Protein AF-A0A9D4TQ11-F1 (afdb_monomer_lite)

pLDDT: mean 73.05, std 25.14, range [22.42, 98.88]

Foldseek 3Di:
DDDDDDDDDDPPVVVVVVVVVVVVVVVVVVVVPDPPPPPPPPPDFFDFDDDDPDLLDDLCLFAQRRVPDDQDDDDADAELCPHQNFDLAQPDASQRSLQVRQVVQVVDPQGGEYEYEFGEHEHLAADEAAFADYEDEYPFAVGAEYEYADFVCRSDPPQWDAAPVRDIFGPLPQADASYEYDKDDFDPQDPVFFQWWFPAKFAFQDQKTFTPHLVSADAFFKKKKKKAQPPDDDDRDDDPPPPDDHDDDDDDDFDQPDQPFLLCVQAPRRQFGQFDPCLQVHRMAMDMFGFHDTDPGMTGTPGTHRHMGHPSMIITMTGGDTRYESYEYERHEYEYDAAADDPPRHDRHQHHYEYERYESYEYENYEYEQGQEYYEYAAYENHEYYNYEYYYPDQRYDPPHPDRFRHAEHYAYHLYASHEYENYEDATHHLAYYEYEANAASYEDRSYEYQAHAYALQANAREHYEYASYERHAALARNHSYHHDPRSIARHTYSHYYYHYAHNPRDDRDCPSRRHPGDPPDPPDDDDDDDDDDDDDDDDDDDDDDDDDDDDDDDDDDDDDDDDDDDDDDDDDDDDDDDDDDDDDDDDPDDDPPPPDPDDDDDDDDDDPDDPCVVVPPDDDDPDLDPLVADSLLVSLVVCCVVPVADQEDALPDADQFQCDAFNVPPTDPVSLVSRLSRQAVSLVSNCVSHLVSCLVVLHHEYEHEAALLLQDDDGRRHSSSVSRVNVLVVQLVVCVVRVVSLYATAYEHEDAEPDPVQCVRDDPVRVPDDNVQGHYVVVSVVVSCVQVVDDSNDHDHYHYHHDPPDPDRDRPPDDD

Structure (mmCIF, N/CA/C/O backbone):
data_AF-A0A9D4TQ11-F1
#
_entry.id   AF-A0A9D4TQ11-F1
#
loop_
_atom_site.group_PDB
_atom_site.id
_atom_site.type_symbol
_atom_site.label_atom_id
_atom_site.label_alt_id
_atom_site.label_comp_id
_atom_site.label_asym_id
_atom_site.label_entity_id
_atom_site.label_seq_id
_atom_site.pdbx_PDB_ins_code
_atom_site.Cartn_x
_atom_site.Cartn_y
_atom_site.Cartn_z
_atom_site.occupancy
_atom_site.B_iso_or_equiv
_atom_site.auth_seq_id
_atom_site.auth_comp_id
_atom_site.auth_asym_id
_atom_site.auth_atom_id
_atom_site.pdbx_PDB_model_num
ATOM 1 N N . MET A 1 1 ? -49.998 37.763 75.836 1.00 41.38 1 MET A N 1
ATOM 2 C CA . MET A 1 1 ? -49.183 37.061 74.814 1.00 41.38 1 MET A CA 1
ATOM 3 C C . MET A 1 1 ? -48.173 38.069 74.273 1.00 41.38 1 MET A C 1
ATOM 5 O O . MET A 1 1 ? -48.571 39.211 74.077 1.00 41.38 1 MET A O 1
ATOM 9 N N . LYS A 1 2 ? -46.884 37.729 74.139 1.00 30.83 2 LYS A N 1
ATOM 10 C CA . LYS A 1 2 ? -45.814 38.691 73.797 1.00 30.83 2 LYS A CA 1
ATOM 11 C C . LYS A 1 2 ? -44.815 38.084 72.804 1.00 30.83 2 LYS A C 1
ATOM 13 O O . LYS A 1 2 ? -44.447 36.930 72.954 1.00 30.83 2 LYS A O 1
ATOM 18 N N . HIS A 1 3 ? -44.380 38.913 71.852 1.00 31.89 3 HIS A N 1
ATOM 19 C CA . HIS A 1 3 ? -43.243 38.745 70.933 1.00 31.89 3 HIS A CA 1
ATOM 20 C C . HIS A 1 3 ? -43.110 37.420 70.162 1.00 31.89 3 HIS A C 1
ATOM 22 O O . HIS A 1 3 ? -42.362 36.529 70.544 1.00 31.89 3 HIS A O 1
ATOM 28 N N . LEU A 1 4 ? -43.697 37.399 68.961 1.00 31.34 4 LEU A N 1
ATOM 29 C CA . LEU A 1 4 ? -43.225 36.574 67.846 1.00 31.34 4 LEU A CA 1
ATOM 30 C C . LEU A 1 4 ? -42.599 37.494 66.781 1.00 31.34 4 LEU A C 1
ATOM 32 O O . LEU A 1 4 ? -43.284 38.090 65.956 1.00 31.34 4 LEU A O 1
ATOM 36 N N . LYS A 1 5 ? -41.277 37.660 66.867 1.00 40.66 5 LYS A N 1
ATOM 37 C CA . LYS A 1 5 ? -40.383 38.213 65.837 1.00 40.66 5 LYS A CA 1
ATOM 38 C C . LYS A 1 5 ? -38.986 37.686 66.144 1.00 40.66 5 LYS A C 1
ATOM 40 O O . LYS A 1 5 ? -38.448 38.132 67.151 1.00 40.66 5 LYS A O 1
ATOM 45 N N . HIS A 1 6 ? -38.423 36.815 65.301 1.00 36.94 6 HIS A N 1
ATOM 46 C CA . HIS A 1 6 ? -36.988 36.713 64.965 1.00 36.94 6 HIS A CA 1
ATOM 47 C C . HIS A 1 6 ? -36.743 35.553 63.963 1.00 36.94 6 HIS A C 1
ATOM 49 O O . HIS A 1 6 ? -37.411 34.530 64.044 1.00 36.94 6 HIS A O 1
ATOM 55 N N . TRP A 1 7 ? -35.773 35.740 63.053 1.00 30.73 7 TRP A N 1
ATOM 56 C CA . TRP A 1 7 ? -35.102 34.737 62.189 1.00 30.73 7 TRP A CA 1
ATOM 57 C C . TRP A 1 7 ? -35.894 34.003 61.077 1.00 30.73 7 TRP A C 1
ATOM 59 O O . TRP A 1 7 ? -36.423 32.913 61.287 1.00 30.73 7 TRP A O 1
ATOM 69 N N . PRO A 1 8 ? -35.811 34.496 59.825 1.00 34.09 8 PRO A N 1
ATOM 70 C CA . PRO A 1 8 ? -35.859 33.677 58.614 1.00 34.09 8 PRO A CA 1
ATOM 71 C C . PRO A 1 8 ? -34.430 33.267 58.194 1.00 34.09 8 PRO A C 1
ATOM 73 O O . PRO A 1 8 ? -33.640 34.129 57.815 1.00 34.09 8 PRO A O 1
ATOM 76 N N . GLY A 1 9 ? -34.066 31.977 58.255 1.00 37.66 9 GLY A N 1
ATOM 77 C CA . GLY A 1 9 ? -32.665 31.584 57.986 1.00 37.66 9 GLY A CA 1
ATOM 78 C C . GLY A 1 9 ? -32.335 30.118 57.674 1.00 37.66 9 GLY A C 1
ATOM 79 O O . GLY A 1 9 ? -31.159 29.808 57.540 1.00 37.66 9 GLY A O 1
ATOM 80 N N . VAL A 1 10 ? -33.315 29.210 57.558 1.00 35.50 10 VAL A N 1
ATOM 81 C CA . VAL A 1 10 ? -33.041 27.754 57.420 1.00 35.50 10 VAL A CA 1
ATOM 82 C C . VAL A 1 10 ? -33.563 27.144 56.106 1.00 35.50 10 VAL A C 1
ATOM 84 O O . VAL A 1 10 ? -33.005 26.173 55.606 1.00 35.50 10 VAL A O 1
ATOM 87 N N . LEU A 1 11 ? -34.590 27.733 55.484 1.00 31.89 11 LEU A N 1
ATOM 88 C CA . LEU A 1 11 ? -35.303 27.125 54.345 1.00 31.89 11 LEU A CA 1
ATOM 89 C C . LEU A 1 11 ? -34.630 27.269 52.964 1.00 31.89 11 LEU A C 1
ATOM 91 O O . LEU A 1 11 ? -35.114 26.686 52.000 1.00 31.89 11 LEU A O 1
ATOM 95 N N . VAL A 1 12 ? -33.516 28.001 52.847 1.00 36.03 12 VAL A N 1
ATOM 96 C CA . VAL A 1 12 ? -32.819 28.214 51.558 1.00 36.03 12 VAL A CA 1
ATOM 97 C C . VAL A 1 12 ? -31.733 27.156 51.294 1.00 36.03 12 VAL A C 1
ATOM 99 O O . VAL A 1 12 ? -31.479 26.806 50.144 1.00 36.03 12 VAL A O 1
ATOM 102 N N . ALA A 1 13 ? -31.125 26.586 52.341 1.00 35.41 13 ALA A N 1
ATOM 103 C CA . ALA A 1 13 ? -29.997 25.658 52.197 1.00 35.41 13 ALA A CA 1
ATOM 104 C C . ALA A 1 13 ? -30.387 24.301 51.574 1.00 35.41 13 ALA A C 1
ATOM 106 O O . ALA A 1 13 ? -29.635 23.748 50.772 1.00 35.41 13 ALA A O 1
ATOM 107 N N . ALA A 1 14 ? -31.574 23.776 51.899 1.00 33.09 14 ALA A N 1
ATOM 108 C CA . ALA A 1 14 ? -32.016 22.455 51.440 1.00 33.09 14 ALA A CA 1
ATOM 109 C C . ALA A 1 14 ? -32.266 22.386 49.919 1.00 33.09 14 ALA A C 1
ATOM 111 O O . ALA A 1 14 ? -31.973 21.369 49.290 1.00 33.09 14 ALA A O 1
ATOM 112 N N . ALA A 1 15 ? -32.757 23.473 49.312 1.00 37.44 15 ALA A N 1
ATOM 113 C CA . ALA A 1 15 ? -33.025 23.530 47.873 1.00 37.44 15 ALA A CA 1
ATOM 114 C C . ALA A 1 15 ? -31.734 23.526 47.032 1.00 37.44 15 ALA A C 1
ATOM 116 O O . ALA A 1 15 ? -31.686 22.893 45.977 1.00 37.44 15 ALA A O 1
ATOM 117 N N . GLY A 1 16 ? -30.672 24.184 47.515 1.00 36.84 16 GLY A N 1
ATOM 118 C CA . GLY A 1 16 ? -29.387 24.255 46.813 1.00 36.84 16 GLY A CA 1
ATOM 119 C C . GLY A 1 16 ? -28.696 22.896 46.677 1.00 36.84 16 GLY A C 1
ATOM 120 O O . GLY A 1 16 ? -28.189 22.574 45.606 1.00 36.84 16 GLY A O 1
ATOM 121 N N . VAL A 1 17 ? -28.726 22.068 47.728 1.00 40.69 17 VAL A N 1
ATOM 122 C CA . VAL A 1 17 ? -28.098 20.732 47.714 1.00 40.69 17 VAL A CA 1
ATOM 123 C C . VAL A 1 17 ? -28.835 19.778 46.770 1.00 40.69 17 VAL A C 1
ATOM 125 O O . VAL A 1 17 ? -28.191 19.074 45.994 1.00 40.69 17 VAL A O 1
ATOM 128 N N . GLY A 1 18 ? -30.173 19.792 46.772 1.00 36.06 18 GLY A N 1
ATOM 129 C CA . GLY A 1 18 ? -30.971 18.979 45.847 1.00 36.06 18 GLY A CA 1
ATOM 130 C C . GLY A 1 18 ? -30.715 19.333 44.379 1.00 36.06 18 GLY A C 1
ATOM 131 O O . GLY A 1 18 ? -30.531 18.440 43.554 1.00 36.06 18 GLY A O 1
ATOM 132 N N . LEU A 1 19 ? -30.627 20.630 44.060 1.00 37.44 19 LEU A N 1
ATOM 133 C CA . LEU A 1 19 ? -30.344 21.083 42.697 1.00 37.44 19 LEU A CA 1
ATOM 134 C C . LEU A 1 19 ? -28.898 20.781 42.272 1.00 37.44 19 LEU A C 1
ATOM 136 O O . LEU A 1 19 ? -28.681 20.345 41.146 1.00 37.44 19 LEU A O 1
ATOM 140 N N . ALA A 1 20 ? -27.921 20.941 43.170 1.00 38.31 20 ALA A N 1
ATOM 141 C CA . ALA A 1 20 ? -26.524 20.600 42.899 1.00 38.31 20 ALA A CA 1
ATOM 142 C C . ALA A 1 20 ? -26.335 19.099 42.626 1.00 38.31 20 ALA A C 1
ATOM 144 O O . ALA A 1 20 ? -25.662 18.736 41.664 1.00 38.31 20 ALA A O 1
ATOM 145 N N . ILE A 1 21 ? -26.973 18.222 43.411 1.00 40.94 21 ILE A N 1
ATOM 146 C CA . ILE A 1 21 ? -26.929 16.771 43.175 1.00 40.94 21 ILE A CA 1
ATOM 147 C C . ILE A 1 21 ? -27.628 16.415 41.858 1.00 40.94 21 ILE A C 1
ATOM 149 O O . ILE A 1 21 ? -27.085 15.622 41.096 1.00 40.94 21 ILE A O 1
ATOM 153 N N . LEU A 1 22 ? -28.772 17.029 41.530 1.00 35.25 22 LEU A N 1
ATOM 154 C CA . LEU A 1 22 ? -29.453 16.775 40.256 1.00 35.25 22 LEU A CA 1
ATOM 155 C C . LEU A 1 22 ? -28.616 17.231 39.046 1.00 35.25 22 LEU A C 1
ATOM 157 O O . LEU A 1 22 ? -28.546 16.512 38.054 1.00 35.25 22 LEU A O 1
ATOM 161 N N . VAL A 1 23 ? -27.935 18.378 39.138 1.00 43.06 23 VAL A N 1
ATOM 162 C CA . VAL A 1 23 ? -27.014 18.867 38.095 1.00 43.06 23 VAL A CA 1
ATOM 163 C C . VAL A 1 23 ? -25.775 17.974 37.976 1.00 43.06 23 VAL A C 1
ATOM 165 O O . VAL A 1 23 ? -25.354 17.691 36.860 1.00 43.06 23 VAL A O 1
ATOM 168 N N . ILE A 1 24 ? -25.223 17.465 39.083 1.00 41.00 24 ILE A N 1
ATOM 169 C CA . ILE A 1 24 ? -24.100 16.513 39.050 1.00 41.00 24 ILE A CA 1
ATOM 170 C C . ILE A 1 24 ? -24.538 15.163 38.462 1.00 41.00 24 ILE A C 1
ATOM 172 O O . ILE A 1 24 ? -23.825 14.611 37.631 1.00 41.00 24 ILE A O 1
ATOM 176 N N . VAL A 1 25 ? -25.721 14.648 38.810 1.00 37.25 25 VAL A N 1
ATOM 177 C CA . VAL A 1 25 ? -26.257 13.399 38.237 1.00 37.25 25 VAL A CA 1
ATOM 178 C C . VAL A 1 25 ? -26.576 13.560 36.747 1.00 37.25 25 VAL A C 1
ATOM 180 O O . VAL A 1 25 ? -26.260 12.662 35.971 1.00 37.25 25 VAL A O 1
ATOM 183 N N . LEU A 1 26 ? -27.116 14.704 36.313 1.00 35.84 26 LEU A N 1
ATOM 184 C CA . LEU A 1 26 ? -27.311 15.005 34.890 1.00 35.84 26 LEU A CA 1
ATOM 185 C C . LEU A 1 26 ? -25.986 15.215 34.145 1.00 35.84 26 LEU A C 1
ATOM 187 O O . LEU A 1 26 ? -25.876 14.787 32.998 1.00 35.84 26 LEU A O 1
ATOM 191 N N . ALA A 1 27 ? -24.964 15.798 34.778 1.00 34.00 27 ALA A N 1
ATOM 192 C CA . ALA A 1 27 ? -23.622 15.891 34.204 1.00 34.00 27 ALA A CA 1
ATOM 193 C C . ALA A 1 27 ? -22.981 14.500 34.057 1.00 34.00 27 ALA A C 1
ATOM 195 O O . ALA A 1 27 ? -22.439 14.194 33.000 1.00 34.00 27 ALA A O 1
ATOM 196 N N . VAL A 1 28 ? -23.116 13.625 35.060 1.00 33.53 28 VAL A N 1
ATOM 197 C CA . VAL A 1 28 ? -22.643 12.231 35.001 1.00 33.53 28 VAL A CA 1
ATOM 198 C C . VAL A 1 28 ? -23.409 11.421 33.952 1.00 33.53 28 VAL A C 1
ATOM 200 O O . VAL A 1 28 ? -22.780 10.682 33.206 1.00 33.53 28 VAL A O 1
ATOM 203 N N . TYR A 1 29 ? -24.724 11.605 33.795 1.00 28.44 29 TYR A N 1
ATOM 204 C CA . TYR A 1 29 ? -25.473 10.997 32.683 1.00 28.44 29 TYR A CA 1
ATOM 205 C C . TYR A 1 29 ? -25.090 11.577 31.311 1.00 28.44 29 TYR A C 1
ATOM 207 O O . TYR A 1 29 ? -25.061 10.840 30.330 1.00 28.44 29 TYR A O 1
ATOM 215 N N . SER A 1 30 ? -24.725 12.861 31.233 1.00 30.25 30 SER A N 1
ATOM 216 C CA . SER A 1 30 ? -24.239 13.489 29.991 1.00 30.25 30 SER A CA 1
ATOM 217 C C . SER A 1 30 ? -22.808 13.064 29.627 1.00 30.25 30 SER A C 1
ATOM 219 O O . SER A 1 30 ? -22.469 13.039 28.450 1.00 30.25 30 SER A O 1
ATOM 221 N N . PHE A 1 31 ? -21.990 12.673 30.611 1.00 32.34 31 PHE A N 1
ATOM 222 C CA . PHE A 1 31 ? -20.697 11.999 30.408 1.00 32.34 31 PHE A CA 1
ATOM 223 C C . PHE A 1 31 ? -20.824 10.470 30.261 1.00 32.34 31 PHE A C 1
ATOM 225 O O . PHE A 1 31 ? -19.879 9.818 29.828 1.00 32.34 31 PHE A O 1
ATOM 232 N N . GLY A 1 32 ? -21.979 9.898 30.613 1.00 27.52 32 GLY A N 1
ATOM 233 C CA . GLY A 1 32 ? -22.332 8.489 30.415 1.00 27.52 32 GLY A CA 1
ATOM 234 C C . GLY A 1 32 ? -22.951 8.191 29.045 1.00 27.52 32 GLY A C 1
ATOM 235 O O . GLY A 1 32 ? -23.125 7.025 28.689 1.00 27.52 32 GLY A O 1
ATOM 236 N N . ALA A 1 33 ? -23.259 9.223 28.253 1.00 29.03 33 ALA A N 1
ATOM 237 C CA . ALA A 1 33 ? -23.483 9.054 26.826 1.00 29.03 33 ALA A CA 1
ATOM 238 C C . ALA A 1 33 ? -22.210 8.461 26.204 1.00 29.03 33 ALA A C 1
ATOM 240 O O . ALA A 1 33 ? -21.116 8.987 26.412 1.00 29.03 33 ALA A O 1
ATOM 241 N N . LYS A 1 34 ? -22.346 7.358 25.452 1.00 30.98 34 LYS A N 1
ATOM 242 C CA . LYS A 1 34 ? -21.214 6.765 24.730 1.00 30.98 34 LYS A CA 1
ATOM 243 C C . LYS A 1 34 ? -20.499 7.856 23.935 1.00 30.98 34 LYS A C 1
ATOM 245 O O . LYS A 1 34 ? -21.155 8.620 23.226 1.00 30.98 34 LYS A O 1
ATOM 250 N N . LEU A 1 35 ? -19.168 7.826 23.945 1.00 31.14 35 LEU A N 1
ATOM 251 C CA . LEU A 1 35 ? -18.380 8.369 22.844 1.00 31.14 35 LEU A CA 1
ATOM 252 C C . LEU A 1 35 ? -18.653 7.516 21.596 1.00 31.14 35 LEU A C 1
ATOM 254 O O . LEU A 1 35 ? -17.839 6.703 21.174 1.00 31.14 35 LEU A O 1
ATOM 258 N N . SER A 1 36 ? -19.820 7.727 20.982 1.00 30.25 36 SER A N 1
ATOM 259 C CA . SER A 1 36 ? -19.875 7.756 19.532 1.00 30.25 36 SER A CA 1
ATOM 260 C C . SER A 1 36 ? -18.996 8.931 19.124 1.00 30.25 36 SER A C 1
ATOM 262 O O . SER A 1 36 ? -19.470 10.068 19.030 1.00 30.25 36 SER A O 1
ATOM 264 N N . GLU A 1 37 ? -17.697 8.667 18.963 1.00 35.03 37 GLU A N 1
ATOM 265 C CA . GLU A 1 37 ? -16.843 9.565 18.204 1.00 35.03 37 GLU A CA 1
ATOM 266 C C . GLU A 1 37 ? -17.596 9.890 16.917 1.00 35.03 37 GLU A C 1
ATOM 268 O O . GLU A 1 37 ? -18.135 8.994 16.255 1.00 35.03 37 GLU A O 1
ATOM 273 N N . VAL A 1 38 ? -17.687 11.177 16.582 1.00 28.62 38 VAL A N 1
ATOM 274 C CA . VAL A 1 38 ? -18.134 11.551 15.247 1.00 28.62 38 VAL A CA 1
ATOM 275 C C . VAL A 1 38 ? -17.068 10.993 14.323 1.00 28.62 38 VAL A C 1
ATOM 277 O O . VAL A 1 38 ? -15.989 11.570 14.205 1.00 28.62 38 VAL A O 1
ATOM 280 N N . SER A 1 39 ? -17.362 9.836 13.727 1.00 30.17 39 SER A N 1
ATOM 281 C CA . SER A 1 39 ? -16.562 9.241 12.671 1.00 30.17 39 SER A CA 1
ATOM 282 C C . SER A 1 39 ? -16.652 10.195 11.490 1.00 30.17 39 SER A C 1
ATOM 284 O O . SER A 1 39 ? -17.535 10.094 10.640 1.00 30.17 39 SER A O 1
ATOM 286 N N . VAL A 1 40 ? -15.780 11.203 11.513 1.00 30.39 40 VAL A N 1
ATOM 287 C CA . VAL A 1 40 ? -15.498 12.053 10.369 1.00 30.39 40 VAL A CA 1
ATOM 288 C C . VAL A 1 40 ? -14.992 11.080 9.312 1.00 30.39 40 VAL A C 1
ATOM 290 O O . VAL A 1 40 ? -13.929 10.486 9.524 1.00 30.39 40 VAL A O 1
ATOM 293 N N . PRO A 1 41 ? -15.749 10.832 8.226 1.00 30.20 41 PRO A N 1
ATOM 294 C CA . PRO A 1 41 ? -15.279 9.924 7.197 1.00 30.20 41 PRO A CA 1
ATOM 295 C C . PRO A 1 41 ? -13.940 10.472 6.686 1.00 30.20 41 PRO A C 1
ATOM 297 O O . PRO A 1 41 ? -13.827 11.692 6.511 1.00 30.20 41 PRO A O 1
ATOM 300 N N . PRO A 1 42 ? -12.916 9.620 6.491 1.00 34.53 42 PRO A N 1
ATOM 301 C CA . PRO A 1 42 ? -11.610 10.089 6.050 1.00 34.53 42 PRO A CA 1
ATOM 302 C C . PRO A 1 42 ? -11.772 10.907 4.759 1.00 34.53 42 PRO A C 1
ATOM 304 O O . PRO A 1 42 ? -12.621 10.558 3.929 1.00 34.53 42 PRO A O 1
ATOM 307 N N . PRO A 1 43 ? -11.009 12.007 4.594 1.00 37.22 43 PRO A N 1
ATOM 308 C CA . PRO A 1 43 ? -11.199 12.924 3.479 1.00 37.22 43 PRO A CA 1
ATOM 309 C C . PRO A 1 43 ? -11.146 12.169 2.142 1.00 37.22 43 PRO A C 1
ATOM 311 O O . PRO A 1 43 ? -10.348 11.234 1.997 1.00 37.22 43 PRO A O 1
ATOM 314 N N . PRO A 1 44 ? -12.004 12.530 1.167 1.00 41.28 44 PRO A N 1
ATOM 315 C CA . PRO A 1 44 ? -12.122 11.793 -0.084 1.00 41.28 44 PRO A CA 1
ATOM 316 C C . PRO A 1 44 ? -10.763 11.718 -0.781 1.00 41.28 44 PRO A C 1
ATOM 318 O O . PRO A 1 44 ? -10.131 12.738 -1.055 1.00 41.28 44 PRO A O 1
ATOM 321 N N . LEU A 1 45 ? -10.314 10.487 -1.035 1.00 39.94 45 LEU A N 1
ATOM 322 C CA . LEU A 1 45 ? -8.952 10.190 -1.474 1.00 39.94 45 LEU A CA 1
ATOM 323 C C . LEU A 1 45 ? -8.594 10.996 -2.732 1.00 39.94 45 LEU A C 1
ATOM 325 O O . LEU A 1 45 ? -9.309 10.854 -3.733 1.00 39.94 45 LEU A O 1
ATOM 329 N N . PRO A 1 46 ? -7.482 11.759 -2.750 1.00 41.47 46 PRO A N 1
ATOM 330 C CA . PRO A 1 46 ? -7.142 12.562 -3.915 1.00 41.47 46 PRO A CA 1
ATOM 331 C C . PRO A 1 46 ? -7.011 11.688 -5.174 1.00 41.47 46 PRO A C 1
ATOM 333 O O . PRO A 1 46 ? -6.575 10.528 -5.082 1.00 41.47 46 PRO A O 1
ATOM 336 N N . PRO A 1 47 ? -7.402 12.198 -6.356 1.00 43.28 47 PRO A N 1
ATOM 337 C CA . PRO A 1 47 ? -7.272 11.456 -7.602 1.00 43.28 47 PRO A CA 1
ATOM 338 C C . PRO A 1 47 ? -5.793 11.178 -7.883 1.00 43.28 47 PRO A C 1
ATOM 340 O O . PRO A 1 47 ? -4.945 12.047 -7.687 1.00 43.28 47 PRO A O 1
ATOM 343 N N . LEU A 1 48 ? -5.483 9.970 -8.355 1.00 48.38 48 LEU A N 1
ATOM 344 C CA . LEU A 1 48 ? -4.156 9.675 -8.892 1.00 48.38 48 LEU A CA 1
ATOM 345 C C . LEU A 1 48 ? -4.037 10.353 -10.260 1.00 48.38 48 LEU A C 1
ATOM 347 O O . LEU A 1 48 ? -4.866 10.119 -11.136 1.00 48.38 48 LEU A O 1
ATOM 351 N N . THR A 1 49 ? -3.018 11.188 -10.420 1.00 49.59 49 THR A N 1
ATOM 352 C CA . THR A 1 49 ? -2.656 11.847 -11.679 1.00 49.59 49 THR A CA 1
ATOM 353 C C . THR A 1 49 ? -1.459 11.130 -12.300 1.00 49.59 49 THR A C 1
ATOM 355 O O . THR A 1 49 ? -0.590 10.644 -11.573 1.00 49.59 49 THR A O 1
ATOM 358 N N . GLU A 1 50 ? -1.400 11.037 -13.633 1.00 55.88 50 GLU A N 1
ATOM 359 C CA . GLU A 1 50 ? -0.310 10.322 -14.310 1.00 55.88 50 GLU A CA 1
ATOM 360 C C . GLU A 1 50 ? 1.064 10.907 -13.958 1.00 55.88 50 GLU A C 1
ATOM 362 O O . GLU A 1 50 ? 1.255 12.124 -13.923 1.00 55.88 50 GLU A O 1
ATOM 367 N N . LEU A 1 51 ? 2.037 10.030 -13.706 1.00 58.97 51 LEU A N 1
ATOM 368 C CA . LEU A 1 51 ? 3.421 10.438 -13.492 1.00 58.97 51 LEU A CA 1
ATOM 369 C C . LEU A 1 51 ? 4.053 10.881 -14.822 1.00 58.97 51 LEU A C 1
ATOM 371 O O . LEU A 1 51 ? 3.945 10.153 -15.810 1.00 58.97 51 LEU A O 1
ATOM 375 N N . PRO A 1 52 ? 4.792 12.008 -14.861 1.00 52.41 52 PRO A N 1
ATOM 376 C CA . PRO A 1 52 ? 5.514 12.421 -16.059 1.00 52.41 52 PRO A CA 1
ATOM 377 C C . PRO A 1 52 ? 6.480 11.331 -16.535 1.00 52.41 52 PRO A C 1
ATOM 379 O O . PRO A 1 52 ? 7.260 10.800 -15.739 1.00 52.41 52 PRO A O 1
ATOM 382 N N . ALA A 1 53 ? 6.446 11.022 -17.832 1.00 52.94 53 ALA A N 1
ATOM 383 C CA . ALA A 1 53 ? 7.265 9.975 -18.438 1.00 52.94 53 ALA A CA 1
ATOM 384 C C . ALA A 1 53 ? 8.781 10.206 -18.254 1.00 52.94 53 ALA A C 1
ATOM 386 O O . ALA A 1 53 ? 9.251 11.332 -18.091 1.00 52.94 53 ALA A O 1
ATOM 387 N N . GLY A 1 54 ? 9.565 9.123 -18.318 1.00 58.34 54 GLY A N 1
ATOM 388 C CA . GLY A 1 54 ? 11.034 9.180 -18.258 1.00 58.34 54 GLY A CA 1
ATOM 389 C C . GLY A 1 54 ? 11.653 9.097 -16.854 1.00 58.34 54 GLY A C 1
ATOM 390 O O . GLY A 1 54 ? 12.853 9.311 -16.715 1.00 58.34 54 GLY A O 1
ATOM 391 N N . ARG A 1 55 ? 10.880 8.750 -15.812 1.00 64.19 55 ARG A N 1
ATOM 392 C CA . ARG A 1 55 ? 11.380 8.611 -14.423 1.00 64.19 55 ARG A CA 1
ATOM 393 C C . ARG A 1 55 ? 12.384 7.469 -14.211 1.00 64.19 55 ARG A C 1
ATOM 395 O O . ARG A 1 55 ? 13.148 7.527 -13.249 1.00 64.19 55 ARG A O 1
ATOM 402 N N . GLY A 1 56 ? 12.410 6.463 -15.089 1.00 67.44 56 GLY A N 1
ATOM 403 C CA . GLY A 1 56 ? 13.418 5.390 -15.097 1.00 67.44 56 GLY A CA 1
ATOM 404 C C . GLY A 1 56 ? 13.277 4.326 -13.998 1.00 67.44 56 GLY A C 1
ATOM 405 O O . GLY A 1 56 ? 14.239 3.612 -13.731 1.00 67.44 56 GLY A O 1
ATOM 406 N N . LEU A 1 57 ? 12.118 4.244 -13.346 1.00 80.06 57 LEU A N 1
ATOM 407 C CA . LEU A 1 57 ? 11.703 3.158 -12.454 1.00 80.06 57 LEU A CA 1
ATOM 408 C C . LEU A 1 57 ? 10.216 2.892 -12.703 1.00 80.06 57 LEU A C 1
ATOM 410 O O . LEU A 1 57 ? 9.482 3.831 -13.024 1.00 80.06 57 LEU A O 1
ATOM 414 N N . ASP A 1 58 ? 9.790 1.642 -12.535 1.00 80.00 58 ASP A N 1
ATOM 415 C CA . ASP A 1 58 ? 8.377 1.269 -12.516 1.00 80.00 58 ASP A CA 1
ATOM 416 C C . ASP A 1 58 ? 7.922 0.954 -11.085 1.00 80.00 58 ASP A C 1
ATOM 418 O O . ASP A 1 58 ? 8.529 0.146 -10.383 1.00 80.00 58 ASP A O 1
ATOM 422 N N . TRP A 1 59 ? 6.829 1.595 -10.677 1.00 87.88 59 TRP A N 1
ATOM 423 C CA . TRP A 1 59 ? 6.159 1.398 -9.392 1.00 87.88 59 TRP A CA 1
ATOM 424 C C . TRP A 1 59 ? 4.843 0.613 -9.525 1.00 87.88 59 TRP A C 1
ATOM 426 O O . TRP A 1 59 ? 4.178 0.375 -8.518 1.00 87.88 59 TRP A O 1
ATOM 436 N N . SER A 1 60 ? 4.457 0.188 -10.738 1.00 81.69 60 SER A N 1
ATOM 437 C CA . SER A 1 60 ? 3.223 -0.579 -10.983 1.00 81.69 60 SER A CA 1
ATOM 438 C C . SER A 1 60 ? 3.184 -1.917 -10.237 1.00 81.69 60 SER A C 1
ATOM 440 O O . SER A 1 60 ? 2.107 -2.448 -9.980 1.00 81.69 60 SER A O 1
ATOM 442 N N . LEU A 1 61 ? 4.360 -2.426 -9.854 1.00 84.94 61 LEU A N 1
ATOM 443 C CA . LEU A 1 61 ? 4.555 -3.693 -9.153 1.00 84.94 61 LEU A CA 1
ATOM 444 C C . LEU A 1 61 ? 4.584 -3.553 -7.621 1.00 84.94 61 LEU A C 1
ATOM 446 O O . LEU A 1 61 ? 5.002 -4.476 -6.923 1.00 84.94 61 LEU A O 1
ATOM 450 N N . ALA A 1 62 ? 4.180 -2.403 -7.075 1.00 91.62 62 ALA A N 1
ATOM 451 C CA . ALA A 1 62 ? 4.103 -2.211 -5.634 1.00 91.62 62 ALA A CA 1
ATOM 452 C C . ALA A 1 62 ? 2.799 -2.781 -5.053 1.00 91.62 62 ALA A C 1
ATOM 454 O O . ALA A 1 62 ? 1.702 -2.391 -5.453 1.00 91.62 62 ALA A O 1
ATOM 455 N N . GLY A 1 63 ? 2.921 -3.660 -4.057 1.00 95.44 63 GLY A N 1
ATOM 456 C CA . GLY A 1 63 ? 1.791 -4.289 -3.371 1.00 95.44 63 GLY A CA 1
ATOM 457 C C . GLY A 1 63 ? 1.843 -5.815 -3.358 1.00 95.44 63 GLY A C 1
ATOM 458 O O . GLY A 1 63 ? 2.700 -6.432 -3.994 1.00 95.44 63 GLY A O 1
ATOM 459 N N . TYR A 1 64 ? 0.897 -6.415 -2.629 1.00 95.81 64 TYR A N 1
ATOM 460 C CA . TYR A 1 64 ? 0.659 -7.860 -2.542 1.00 95.81 64 TYR A CA 1
ATOM 461 C C . TYR A 1 64 ? 0.771 -8.535 -3.920 1.00 95.81 64 TYR A C 1
ATOM 463 O O . TYR A 1 64 ? 0.039 -8.182 -4.846 1.00 95.81 64 TYR A O 1
ATOM 471 N N . LYS A 1 65 ? 1.721 -9.474 -4.053 1.00 92.81 65 LYS A N 1
ATOM 472 C CA . LYS A 1 65 ? 2.042 -10.191 -5.304 1.00 92.81 65 LYS A CA 1
ATOM 473 C C . LYS A 1 65 ? 2.198 -9.264 -6.517 1.00 92.81 65 LYS A C 1
ATOM 475 O O . LYS A 1 65 ? 1.482 -9.368 -7.515 1.00 92.81 65 LYS A O 1
ATOM 480 N N . ASP A 1 66 ? 3.147 -8.339 -6.404 1.00 86.06 66 ASP A N 1
ATOM 481 C CA . ASP A 1 66 ? 3.475 -7.347 -7.435 1.00 86.06 66 ASP A CA 1
ATOM 482 C C . ASP A 1 66 ? 2.266 -6.466 -7.829 1.00 86.06 66 ASP A C 1
ATOM 484 O O . ASP A 1 66 ? 2.139 -6.056 -8.980 1.00 86.06 66 ASP A O 1
ATOM 488 N N . GLY A 1 67 ? 1.328 -6.237 -6.899 1.00 80.69 67 GLY A N 1
ATOM 489 C CA . GLY A 1 67 ? 0.093 -5.470 -7.121 1.00 80.69 67 GLY A CA 1
ATOM 490 C C . GLY A 1 67 ? -0.935 -6.122 -8.063 1.00 80.69 67 GLY A C 1
ATOM 491 O O . GLY A 1 67 ? -1.937 -5.492 -8.400 1.00 80.69 67 GLY A O 1
ATOM 492 N N . ARG A 1 68 ? -0.704 -7.367 -8.511 1.00 78.00 68 ARG A N 1
ATOM 493 C CA . ARG A 1 68 ? -1.486 -8.038 -9.574 1.00 78.00 68 ARG A CA 1
ATOM 494 C C . ARG A 1 68 ? -2.631 -8.913 -9.066 1.00 78.00 68 ARG A C 1
ATOM 496 O O . ARG A 1 68 ? -3.521 -9.244 -9.847 1.00 78.00 68 ARG A O 1
ATOM 503 N N . GLU A 1 69 ? -2.616 -9.298 -7.793 1.00 84.25 69 GLU A N 1
ATOM 504 C CA . GLU A 1 69 ? -3.663 -10.110 -7.162 1.00 84.25 69 GLU A CA 1
ATOM 505 C C . GLU A 1 69 ? -4.324 -9.342 -6.002 1.00 84.25 69 GLU A C 1
ATOM 507 O O . GLU A 1 69 ? -3.661 -8.549 -5.329 1.00 84.25 69 GLU A O 1
ATOM 512 N N . PRO A 1 70 ? -5.622 -9.560 -5.721 1.00 87.50 70 PRO A N 1
ATOM 513 C CA . PRO A 1 70 ? -6.248 -9.035 -4.513 1.00 87.50 70 PRO A CA 1
ATOM 514 C C . PRO A 1 70 ? -5.716 -9.762 -3.269 1.00 87.50 70 PRO A C 1
ATOM 516 O O . PRO A 1 70 ? -5.476 -10.969 -3.301 1.00 87.50 70 PRO A O 1
ATOM 519 N N . ILE A 1 71 ? -5.606 -9.042 -2.148 1.00 92.75 71 ILE A N 1
ATOM 520 C CA . ILE A 1 71 ? -5.286 -9.639 -0.842 1.00 92.75 71 ILE A CA 1
ATOM 521 C C . ILE A 1 71 ? -6.360 -10.696 -0.505 1.00 92.75 71 ILE A C 1
ATOM 523 O O . ILE A 1 71 ? -7.544 -10.338 -0.422 1.00 92.75 71 ILE A O 1
ATOM 527 N N . PRO A 1 72 ? -5.993 -11.972 -0.288 1.00 93.88 72 PRO A N 1
ATOM 528 C CA . PRO A 1 72 ? -6.949 -13.063 -0.139 1.00 93.88 72 PRO A CA 1
ATOM 529 C C . PRO A 1 72 ? -7.784 -12.901 1.133 1.00 93.88 72 PRO A C 1
ATOM 531 O O . PRO A 1 72 ? -7.353 -12.281 2.102 1.00 93.88 72 PRO A O 1
ATOM 534 N N . SER A 1 73 ? -8.989 -13.469 1.155 1.00 94.56 73 SER A N 1
ATOM 535 C CA . SER A 1 73 ? -9.812 -13.554 2.368 1.00 94.56 73 SER A CA 1
ATOM 536 C C . SER A 1 73 ? -10.381 -14.971 2.518 1.00 94.56 73 SER A C 1
ATOM 538 O O . SER A 1 73 ? -11.547 -15.211 2.203 1.00 94.56 73 SER A O 1
ATOM 540 N N . PRO A 1 74 ? -9.543 -15.951 2.913 1.00 95.50 74 PRO A N 1
ATOM 541 C CA . PRO A 1 74 ? -10.006 -17.308 3.196 1.00 95.50 74 PRO A CA 1
ATOM 542 C C . PRO A 1 74 ? -10.902 -17.320 4.451 1.00 95.50 74 PRO A C 1
ATOM 544 O O . PRO A 1 74 ? -10.822 -16.386 5.258 1.00 95.50 74 PRO A O 1
ATOM 547 N N . PRO A 1 75 ? -11.766 -18.336 4.635 1.00 96.62 75 PRO A N 1
ATOM 548 C CA . PRO A 1 75 ? -12.645 -18.438 5.801 1.00 96.62 75 PRO A CA 1
ATOM 549 C C . PRO A 1 75 ? -11.860 -18.570 7.115 1.00 96.62 75 PRO A C 1
ATOM 551 O O . PRO A 1 75 ? -10.694 -18.958 7.118 1.00 96.62 75 PRO A O 1
ATOM 554 N N . ALA A 1 76 ? -12.518 -18.259 8.235 1.00 96.69 76 ALA A N 1
ATOM 555 C CA . ALA A 1 76 ? -11.998 -18.564 9.567 1.00 96.69 76 ALA A CA 1
ATOM 556 C C . ALA A 1 76 ? -11.777 -20.079 9.728 1.00 96.69 76 ALA A C 1
ATOM 558 O O . ALA A 1 76 ? -12.608 -20.866 9.273 1.00 96.69 76 ALA A O 1
ATOM 559 N N . THR A 1 77 ? -10.679 -20.482 10.374 1.00 97.44 77 THR A N 1
ATOM 560 C CA . THR A 1 77 ? -10.368 -21.905 10.631 1.00 97.44 77 THR A CA 1
ATOM 561 C C . THR A 1 77 ? -10.200 -22.225 12.113 1.00 97.44 77 THR A C 1
ATOM 563 O O . THR A 1 77 ? -10.162 -23.397 12.464 1.00 97.44 77 THR A O 1
ATOM 566 N N . LEU A 1 78 ? -10.035 -21.199 12.954 1.00 98.44 78 LEU A N 1
ATOM 567 C CA . LEU A 1 78 ? -9.816 -21.281 14.398 1.00 98.44 78 LEU A CA 1
ATOM 568 C C . LEU A 1 78 ? -10.491 -20.063 15.047 1.00 98.44 78 LEU A C 1
ATOM 570 O O . LEU A 1 78 ? -10.232 -18.939 14.613 1.00 98.44 78 LEU A O 1
ATOM 574 N N . ASN A 1 79 ? -11.325 -20.253 16.068 1.00 98.62 79 ASN A N 1
ATOM 575 C CA . ASN A 1 79 ? -11.956 -19.183 16.844 1.00 98.62 79 ASN A CA 1
ATOM 576 C C . ASN A 1 79 ? -11.352 -19.128 18.257 1.00 98.62 79 ASN A C 1
ATOM 578 O O . ASN A 1 79 ? -11.457 -20.087 19.019 1.00 98.62 79 ASN A O 1
ATOM 582 N N . VAL A 1 80 ? -10.754 -17.993 18.639 1.00 98.69 80 VAL A N 1
ATOM 583 C CA . VAL A 1 80 ? -10.117 -17.840 19.963 1.00 98.69 80 VAL A CA 1
ATOM 584 C C . VAL A 1 80 ? -11.090 -18.017 21.135 1.00 98.69 80 VAL A C 1
ATOM 586 O O . VAL A 1 80 ? -10.658 -18.430 22.207 1.00 98.69 80 VAL A O 1
ATOM 589 N N . VAL A 1 81 ? -12.382 -17.731 20.941 1.00 98.44 81 VAL A N 1
A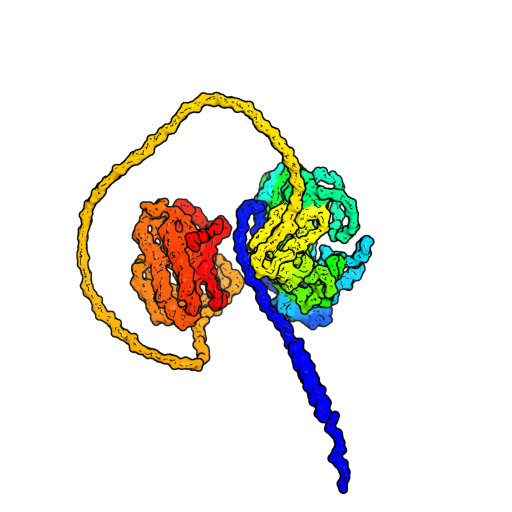TOM 590 C CA . VAL A 1 81 ? -13.423 -17.889 21.970 1.00 98.44 81 VAL A CA 1
ATOM 591 C C . VAL A 1 81 ? -13.897 -19.342 22.021 1.00 98.44 81 VAL A C 1
ATOM 593 O O . VAL A 1 81 ? -13.695 -20.010 23.033 1.00 98.44 81 VAL A O 1
ATOM 596 N N . ASP A 1 82 ? -14.471 -19.849 20.924 1.00 97.81 82 ASP A N 1
ATOM 597 C CA . ASP A 1 82 ? -15.119 -21.172 20.902 1.00 97.81 82 ASP A CA 1
ATOM 598 C C . ASP A 1 82 ? -14.125 -22.338 21.058 1.00 97.81 82 ASP A C 1
ATOM 600 O O . ASP A 1 82 ? -14.423 -23.302 21.763 1.00 97.81 82 ASP A O 1
ATOM 604 N N . ASP A 1 83 ? -12.948 -22.253 20.423 1.00 98.25 83 ASP A N 1
ATOM 605 C CA . ASP A 1 83 ? -11.974 -23.355 20.383 1.00 98.25 83 ASP A CA 1
ATOM 606 C C . ASP A 1 83 ? -10.898 -23.245 21.483 1.00 98.25 83 ASP A C 1
ATOM 608 O O . ASP A 1 83 ? -10.345 -24.261 21.910 1.00 98.25 83 ASP A O 1
ATOM 612 N N . PHE A 1 84 ? -10.583 -22.023 21.945 1.00 98.56 84 PHE A N 1
ATOM 613 C CA . PHE A 1 84 ? -9.454 -21.751 22.858 1.00 98.56 84 PHE A CA 1
ATOM 614 C C . PHE A 1 84 ? -9.831 -21.041 24.171 1.00 98.56 84 PHE A C 1
ATOM 616 O O . PHE A 1 84 ? -8.972 -20.901 25.043 1.00 98.56 84 PHE A O 1
ATOM 623 N N . GLY A 1 85 ? -11.094 -20.648 24.362 1.00 98.19 85 GLY A N 1
ATOM 624 C CA . GLY A 1 85 ? -11.603 -20.146 25.642 1.00 98.19 85 GLY A CA 1
ATOM 625 C C . GLY A 1 85 ? -11.192 -18.717 26.016 1.00 98.19 85 GLY A C 1
ATOM 626 O O . GLY A 1 85 ? -11.194 -18.395 27.204 1.00 98.19 85 GLY A O 1
ATOM 627 N N . ALA A 1 86 ? -10.846 -17.866 25.046 1.00 98.62 86 ALA A N 1
ATOM 628 C CA . ALA A 1 86 ? -10.708 -16.426 25.274 1.00 98.62 86 ALA A CA 1
ATOM 629 C C . ALA A 1 86 ? -12.050 -15.809 25.716 1.00 98.62 86 ALA A C 1
ATOM 631 O O . ALA A 1 86 ? -13.108 -16.182 25.209 1.00 98.62 86 ALA A O 1
ATOM 632 N N . ALA A 1 87 ? -12.009 -14.847 26.636 1.00 98.44 87 ALA A N 1
ATOM 633 C CA . ALA A 1 87 ? -13.185 -14.187 27.192 1.00 98.44 87 ALA A CA 1
ATOM 634 C C . ALA A 1 87 ? -13.621 -12.950 26.391 1.00 98.44 87 ALA A C 1
ATOM 636 O O . ALA A 1 87 ? -14.822 -12.718 26.252 1.00 98.44 87 ALA A O 1
ATOM 637 N N . GLY A 1 88 ? -12.679 -12.142 25.883 1.00 98.06 88 GLY A N 1
ATOM 638 C CA . GLY A 1 88 ? -12.998 -10.926 25.121 1.00 98.06 88 GLY A CA 1
ATOM 639 C C . GLY A 1 88 ? -13.743 -9.848 25.928 1.00 98.06 88 GLY A C 1
ATOM 640 O O . GLY A 1 88 ? -14.447 -9.016 25.351 1.00 98.06 88 GLY A O 1
ATOM 641 N N . ASP A 1 89 ? -13.614 -9.865 27.259 1.00 98.00 89 ASP A N 1
ATOM 642 C CA . ASP A 1 89 ? -14.360 -9.027 28.214 1.00 98.00 89 ASP A CA 1
ATOM 643 C C . ASP A 1 89 ? -13.647 -7.711 28.609 1.00 98.00 89 ASP A C 1
ATOM 645 O O . ASP A 1 89 ? -14.213 -6.872 29.314 1.00 98.00 89 ASP A O 1
ATOM 649 N N . GLY A 1 90 ? -12.406 -7.516 28.154 1.00 96.12 90 GLY A N 1
ATOM 650 C CA . GLY A 1 90 ? -11.537 -6.375 28.451 1.00 96.12 90 GLY A CA 1
ATOM 651 C C . GLY A 1 90 ? -10.849 -6.409 29.821 1.00 96.12 90 GLY A C 1
ATOM 652 O O . GLY A 1 90 ? -10.218 -5.417 30.198 1.00 96.12 90 GLY A O 1
ATOM 653 N N . VAL A 1 91 ? -10.969 -7.511 30.567 1.00 96.69 91 VAL A N 1
ATOM 654 C CA . VAL A 1 91 ? -10.520 -7.662 31.964 1.00 96.69 91 VAL A CA 1
ATOM 655 C C . VAL A 1 91 ? -9.689 -8.934 32.165 1.00 96.69 91 VAL A C 1
ATOM 657 O O . VAL A 1 91 ? -8.674 -8.899 32.863 1.00 96.69 91 VAL A O 1
ATOM 660 N N . THR A 1 92 ? -10.109 -10.040 31.558 1.00 97.94 92 THR A N 1
ATOM 661 C CA . THR A 1 92 ? -9.435 -11.340 31.552 1.00 97.94 92 THR A CA 1
ATOM 662 C C . THR A 1 92 ? -8.251 -11.311 30.585 1.00 97.94 92 THR A C 1
ATOM 664 O O . THR A 1 92 ? -8.377 -10.838 29.461 1.00 97.94 92 THR A O 1
ATOM 667 N N . ASP A 1 93 ? -7.084 -11.801 31.019 1.00 98.38 93 ASP A N 1
ATOM 668 C CA . ASP A 1 93 ? -5.880 -11.866 30.180 1.00 98.38 93 ASP A CA 1
ATOM 669 C C . ASP A 1 93 ? -5.975 -13.026 29.176 1.00 98.38 93 ASP A C 1
ATOM 671 O O . ASP A 1 93 ? -5.657 -14.178 29.481 1.00 98.38 93 ASP A O 1
ATOM 675 N N . ASP A 1 94 ? -6.422 -12.703 27.964 1.00 98.88 94 ASP A N 1
ATOM 676 C CA . ASP A 1 94 ? -6.690 -13.655 26.885 1.00 98.88 94 ASP A CA 1
ATOM 677 C C . ASP A 1 94 ? -5.413 -14.128 26.164 1.00 98.88 94 ASP A C 1
ATOM 679 O O . ASP A 1 94 ? -5.473 -15.000 25.291 1.00 98.88 94 ASP A O 1
ATOM 683 N N . THR A 1 95 ? -4.241 -13.592 26.534 1.00 98.62 95 THR A N 1
ATOM 684 C CA . THR A 1 95 ? -2.932 -13.882 25.918 1.00 98.62 95 THR A CA 1
ATOM 685 C C . THR A 1 95 ? -2.703 -15.373 25.666 1.00 98.62 95 THR A C 1
ATOM 687 O O . THR A 1 95 ? -2.290 -15.755 24.572 1.00 98.62 95 THR A O 1
ATOM 690 N N . ALA A 1 96 ? -2.988 -16.225 26.656 1.00 98.62 96 ALA A N 1
ATOM 691 C CA . ALA A 1 96 ? -2.751 -17.663 26.555 1.00 98.62 96 ALA A CA 1
ATOM 692 C C . ALA A 1 96 ? -3.649 -18.343 25.503 1.00 98.62 96 ALA A C 1
ATOM 694 O O . ALA A 1 96 ? -3.178 -19.219 24.777 1.00 98.62 96 ALA A O 1
ATOM 695 N N . ALA A 1 97 ? -4.909 -17.915 25.375 1.00 98.75 97 ALA A N 1
ATOM 696 C CA . ALA A 1 97 ? -5.845 -18.441 24.382 1.00 98.75 97 ALA A CA 1
ATOM 697 C C . ALA A 1 97 ? -5.466 -17.991 22.961 1.00 98.75 97 ALA A C 1
ATOM 699 O O . ALA A 1 97 ? -5.418 -18.811 22.043 1.00 98.75 97 ALA A O 1
ATOM 700 N N . LEU A 1 98 ? -5.098 -16.715 22.779 1.00 98.75 98 LEU A N 1
ATOM 701 C CA . LEU A 1 98 ? -4.641 -16.195 21.482 1.00 98.75 98 LEU A CA 1
ATOM 702 C C . LEU A 1 98 ? -3.312 -16.840 21.044 1.00 98.75 98 LEU A C 1
ATOM 704 O O . LEU A 1 98 ? -3.137 -17.154 19.864 1.00 98.75 98 LEU A O 1
ATOM 708 N N . GLN A 1 99 ? -2.386 -17.086 21.978 1.00 98.69 99 GLN A N 1
ATOM 709 C CA . GLN A 1 99 ? -1.141 -17.808 21.695 1.00 98.69 99 GLN A CA 1
ATOM 710 C C . GLN A 1 99 ? -1.386 -19.292 21.377 1.00 98.69 99 GLN A C 1
ATOM 712 O O . GLN A 1 99 ? -0.747 -19.815 20.464 1.00 98.69 99 GLN A O 1
ATOM 717 N N . ALA A 1 100 ? -2.330 -19.962 22.048 1.00 98.75 100 ALA A N 1
ATOM 718 C CA . ALA A 1 100 ? -2.713 -21.340 21.730 1.00 98.75 100 ALA A CA 1
ATOM 719 C C . ALA A 1 100 ? -3.370 -21.458 20.339 1.00 98.75 100 ALA A C 1
ATOM 721 O O . ALA A 1 100 ? -3.012 -22.347 19.565 1.00 98.75 100 ALA A O 1
ATOM 722 N N . ALA A 1 101 ? -4.248 -20.518 19.977 1.00 98.69 101 ALA A N 1
ATOM 723 C CA . ALA A 1 101 ? -4.847 -20.455 18.644 1.00 98.69 101 ALA A CA 1
ATOM 724 C C . ALA A 1 101 ? -3.791 -20.233 17.547 1.00 98.69 101 ALA A C 1
ATOM 726 O O . ALA A 1 101 ? -3.802 -20.902 16.511 1.00 98.69 101 ALA A O 1
ATOM 727 N N . LEU A 1 102 ? -2.816 -19.348 17.788 1.00 98.44 102 LEU A N 1
ATOM 728 C CA . LEU A 1 102 ? -1.681 -19.184 16.881 1.00 98.44 102 LEU A CA 1
ATOM 729 C C . LEU A 1 102 ? -0.794 -20.431 16.821 1.00 98.44 102 LEU A C 1
ATOM 731 O O . LEU A 1 102 ? -0.346 -20.769 15.728 1.00 98.44 102 LEU A O 1
ATOM 735 N N . ALA A 1 103 ? -0.560 -21.141 17.927 1.00 98.56 103 ALA A N 1
ATOM 736 C CA . ALA A 1 103 ? 0.194 -22.396 17.916 1.00 98.56 103 ALA A CA 1
ATOM 737 C C . ALA A 1 103 ? -0.487 -23.454 17.026 1.00 98.56 103 ALA A C 1
ATOM 739 O O . ALA A 1 103 ? 0.166 -24.018 16.149 1.00 98.56 103 ALA A O 1
ATOM 740 N N . ALA A 1 104 ? -1.808 -23.625 17.139 1.00 98.50 104 ALA A N 1
ATOM 741 C CA . ALA A 1 104 ? -2.576 -24.510 16.259 1.00 98.50 104 ALA A CA 1
ATOM 742 C C . ALA A 1 104 ? -2.466 -24.108 14.770 1.00 98.50 104 ALA A C 1
ATOM 744 O O . ALA A 1 104 ? -2.269 -24.965 13.905 1.00 98.50 104 ALA A O 1
ATOM 745 N N . ALA A 1 105 ? -2.497 -22.806 14.455 1.00 98.12 105 ALA A N 1
ATOM 746 C CA . ALA A 1 105 ? -2.250 -22.312 13.094 1.00 98.12 105 ALA A CA 1
ATOM 747 C C . ALA A 1 105 ? -0.808 -22.572 12.606 1.00 98.12 105 ALA A C 1
ATOM 749 O O . ALA A 1 105 ? -0.583 -22.750 11.407 1.00 98.12 105 ALA A O 1
ATOM 750 N N . HIS A 1 106 ? 0.174 -22.612 13.516 1.00 97.50 106 HIS A N 1
ATOM 751 C CA . HIS A 1 106 ? 1.564 -22.943 13.194 1.00 97.50 106 HIS A CA 1
ATOM 752 C C . HIS A 1 106 ? 1.788 -24.442 12.958 1.00 97.50 106 HIS A C 1
ATOM 754 O O . HIS A 1 106 ? 2.636 -24.792 12.132 1.00 97.50 106 HIS A O 1
ATOM 760 N N . GLU A 1 107 ? 1.034 -25.308 13.637 1.00 97.12 107 GLU A N 1
ATOM 761 C CA . GLU A 1 107 ? 1.085 -26.769 13.488 1.00 97.12 107 GLU A CA 1
ATOM 762 C C . GLU A 1 107 ? 0.299 -27.269 12.263 1.00 97.12 107 GLU A C 1
ATOM 764 O O . GLU A 1 107 ? 0.740 -28.199 11.584 1.00 97.12 107 GLU A O 1
ATOM 769 N N . SER A 1 108 ? -0.820 -26.621 11.922 1.00 96.06 108 SER A N 1
ATOM 770 C CA . SER A 1 108 ? -1.626 -26.921 10.729 1.00 96.06 108 SER A CA 1
ATOM 771 C C . SER A 1 108 ? -0.796 -26.885 9.440 1.00 96.06 108 SER A C 1
ATOM 773 O O . SER A 1 108 ? -0.154 -25.881 9.127 1.00 96.06 108 SER A O 1
ATOM 775 N N . ALA A 1 109 ? -0.832 -27.950 8.634 1.00 92.81 109 ALA A N 1
ATOM 776 C CA . ALA A 1 109 ? -0.061 -28.026 7.390 1.00 92.81 109 ALA A CA 1
ATOM 777 C C . ALA A 1 109 ? -0.378 -26.863 6.428 1.00 92.81 109 ALA A C 1
ATOM 779 O O . ALA A 1 109 ? 0.536 -26.250 5.877 1.00 92.81 109 ALA A O 1
ATOM 780 N N . GLU A 1 110 ? -1.654 -26.499 6.295 1.00 93.94 110 GLU A N 1
ATOM 781 C CA . GLU A 1 110 ? -2.115 -25.449 5.377 1.00 93.94 110 GLU A CA 1
ATOM 782 C C . GLU A 1 110 ? -1.893 -24.028 5.921 1.00 93.94 110 GLU A C 1
ATOM 784 O O . GLU A 1 110 ? -1.809 -23.085 5.134 1.00 93.94 110 GLU A O 1
ATOM 789 N N . GLY A 1 111 ? -1.720 -23.884 7.241 1.00 96.44 111 GLY A N 1
ATOM 790 C CA . GLY A 1 111 ? -1.763 -22.611 7.967 1.00 96.44 111 GLY A CA 1
ATOM 791 C C . GLY A 1 111 ? -3.112 -22.424 8.665 1.00 96.44 111 GLY A C 1
ATOM 792 O O . GLY A 1 111 ? -3.765 -23.406 9.021 1.00 96.44 111 GLY A O 1
ATOM 793 N N . GLY A 1 112 ? -3.554 -21.184 8.867 1.00 97.38 112 GLY A N 1
ATOM 794 C CA . GLY A 1 112 ? -4.851 -20.940 9.498 1.00 97.38 112 GLY A CA 1
ATOM 795 C C . GLY A 1 112 ? -5.235 -19.473 9.649 1.00 97.38 112 GLY A C 1
ATOM 796 O O . GLY A 1 112 ? -4.389 -18.585 9.759 1.00 97.38 112 GLY A O 1
ATOM 797 N N . VAL A 1 113 ? -6.542 -19.231 9.694 1.00 98.75 113 VAL A N 1
ATOM 798 C CA . VAL A 1 113 ? -7.132 -17.938 10.040 1.00 98.75 113 VAL A CA 1
ATOM 799 C C . VAL A 1 113 ? -7.607 -18.006 11.482 1.00 98.75 113 VAL A C 1
ATOM 801 O O . VAL A 1 113 ? -8.609 -18.663 11.775 1.00 98.75 113 VAL A O 1
ATOM 804 N N . VAL A 1 114 ? -6.880 -17.316 12.359 1.00 98.81 114 VAL A N 1
ATOM 805 C CA . VAL A 1 114 ? -7.236 -17.118 13.764 1.00 98.81 114 VAL A CA 1
ATOM 806 C C . VAL A 1 114 ? -8.218 -15.952 13.829 1.00 98.81 114 VAL A C 1
ATOM 808 O O . VAL A 1 114 ? -7.835 -14.793 13.654 1.00 98.81 114 VAL A O 1
ATOM 811 N N . LEU A 1 115 ? -9.494 -16.281 14.027 1.00 98.81 115 LEU A N 1
ATOM 812 C CA . LEU A 1 115 ? -10.585 -15.330 14.191 1.00 98.81 115 LEU A CA 1
ATOM 813 C C . LEU A 1 115 ? -10.706 -14.900 15.655 1.00 98.81 115 LEU A C 1
ATOM 815 O O . LEU A 1 115 ? -10.765 -15.731 16.561 1.00 98.81 115 LEU A O 1
ATOM 819 N N . LEU A 1 116 ? -10.810 -13.590 15.842 1.00 98.75 116 LEU A N 1
ATOM 820 C CA . LEU A 1 116 ? -11.181 -12.912 17.071 1.00 98.75 116 LEU A CA 1
ATOM 821 C C . LEU A 1 116 ? -12.595 -12.326 16.875 1.00 98.75 116 LEU A C 1
ATOM 823 O O . LEU A 1 116 ? -12.727 -11.289 16.214 1.00 98.75 116 LEU A O 1
ATOM 827 N N . PRO A 1 117 ? -13.652 -12.965 17.411 1.00 98.69 117 PRO A N 1
ATOM 828 C CA . PRO A 1 117 ? -15.012 -12.420 17.413 1.00 98.69 117 PRO A CA 1
ATOM 829 C C . PRO A 1 117 ? -15.107 -11.020 18.033 1.00 98.69 117 PRO A C 1
ATOM 831 O O . PRO A 1 117 ? -14.168 -10.556 18.689 1.00 98.69 117 PRO A O 1
ATOM 834 N N . ALA A 1 118 ? -16.238 -10.335 17.861 1.00 98.44 118 ALA A N 1
ATOM 835 C CA . ALA A 1 118 ? -16.494 -9.052 18.509 1.00 98.44 118 ALA A CA 1
ATOM 836 C C . ALA A 1 118 ? -16.305 -9.126 20.040 1.00 98.44 118 ALA A C 1
ATOM 838 O O . ALA A 1 118 ? -16.897 -9.967 20.715 1.00 98.44 118 ALA A O 1
ATOM 839 N N . GLY A 1 119 ? -15.484 -8.225 20.581 1.00 98.00 119 GLY A N 1
ATOM 840 C CA . GLY A 1 119 ? -15.013 -8.246 21.967 1.00 98.00 119 GLY A CA 1
ATOM 841 C C . GLY A 1 119 ? -13.744 -7.411 22.157 1.00 98.00 119 GLY A C 1
ATOM 842 O O . GLY A 1 119 ? -13.142 -6.945 21.184 1.00 98.00 119 GLY A O 1
ATOM 843 N N . THR A 1 120 ? -13.329 -7.232 23.412 1.00 98.81 120 THR A N 1
ATOM 844 C CA . THR A 1 120 ? -12.066 -6.581 23.788 1.00 98.81 120 THR A CA 1
ATOM 845 C C . THR A 1 120 ? -11.168 -7.604 24.476 1.00 98.81 120 THR A C 1
ATOM 847 O O . THR A 1 120 ? -11.408 -7.964 25.621 1.00 98.81 120 THR A O 1
ATOM 850 N N . TYR A 1 121 ? -10.110 -8.056 23.816 1.00 98.81 121 TYR A N 1
ATOM 851 C CA . TYR A 1 121 ? -9.193 -9.058 24.363 1.00 98.81 121 TYR A CA 1
ATOM 852 C C . TYR A 1 121 ? -8.023 -8.358 25.050 1.00 98.81 121 TYR A C 1
ATOM 854 O O . TYR A 1 121 ? -7.358 -7.519 24.432 1.00 98.81 121 TYR A O 1
ATOM 862 N N . LEU A 1 122 ? -7.765 -8.665 26.323 1.00 98.75 122 LEU A N 1
ATOM 863 C CA . LEU A 1 122 ? -6.618 -8.100 27.038 1.00 98.75 122 LEU A CA 1
ATOM 864 C C . LEU A 1 122 ? -5.360 -8.917 26.714 1.00 98.75 122 LEU A C 1
ATOM 866 O O . LEU A 1 122 ? -5.371 -10.141 26.812 1.00 98.75 122 LEU A O 1
ATOM 870 N N . LEU A 1 123 ? -4.281 -8.233 26.323 1.00 98.12 123 LEU A N 1
ATOM 871 C CA . LEU A 1 123 ? -3.043 -8.854 25.845 1.00 98.12 123 LEU A CA 1
ATOM 872 C C . LEU A 1 123 ? -1.815 -8.333 26.615 1.00 98.12 123 LEU A C 1
ATOM 874 O O . LEU A 1 123 ? -1.524 -7.135 26.595 1.00 98.12 123 LEU A O 1
ATOM 878 N N . THR A 1 124 ? -1.070 -9.231 27.268 1.00 97.06 124 THR A N 1
ATOM 879 C CA . THR A 1 124 ? 0.118 -8.921 28.093 1.00 97.06 124 THR A CA 1
ATOM 880 C C . THR A 1 124 ? 1.442 -9.448 27.531 1.00 97.06 124 THR A C 1
ATOM 882 O O . THR A 1 124 ? 2.493 -9.138 28.089 1.00 97.06 124 THR A O 1
ATOM 885 N N . GLN A 1 125 ? 1.431 -10.199 26.425 1.00 95.88 125 GLN A N 1
ATOM 886 C CA . GLN A 1 125 ? 2.629 -10.669 25.707 1.00 95.88 125 GLN A CA 1
ATOM 887 C C . GLN A 1 125 ? 2.490 -10.434 24.195 1.00 95.88 125 GLN A C 1
ATOM 889 O O . GLN A 1 125 ? 1.417 -10.090 23.706 1.00 95.88 125 GLN A O 1
ATOM 894 N N . GLN A 1 126 ? 3.570 -10.636 23.436 1.00 95.56 126 GLN A N 1
ATOM 895 C CA . GLN A 1 126 ? 3.514 -10.587 21.972 1.00 95.56 126 GLN A CA 1
ATOM 896 C C . GLN A 1 126 ? 2.743 -11.775 21.368 1.00 95.56 126 GLN A C 1
ATOM 898 O O . GLN A 1 126 ? 2.734 -12.889 21.901 1.00 95.56 126 GLN A O 1
ATOM 903 N N . LEU A 1 127 ? 2.156 -11.526 20.199 1.00 98.06 127 LEU A N 1
ATOM 904 C CA . LEU A 1 127 ? 1.624 -12.507 19.259 1.00 98.06 127 LEU A CA 1
ATOM 905 C C . LEU A 1 127 ? 2.499 -12.504 17.997 1.00 98.06 127 LEU A C 1
ATOM 907 O O . LEU A 1 127 ? 2.917 -11.443 17.521 1.00 98.06 127 LEU A O 1
ATOM 911 N N . SER A 1 128 ? 2.779 -13.682 17.438 1.00 97.12 128 SER A N 1
ATOM 912 C CA . SER A 1 128 ? 3.759 -13.833 16.354 1.00 97.12 128 SER A CA 1
ATOM 913 C C . SER A 1 128 ? 3.307 -14.800 15.267 1.00 97.12 128 SER A C 1
ATOM 915 O O . SER A 1 128 ? 2.850 -15.902 15.560 1.00 97.12 128 SER A O 1
ATOM 917 N N . ILE A 1 129 ? 3.508 -14.404 14.010 1.00 98.44 129 ILE A N 1
ATOM 918 C CA . ILE A 1 129 ? 3.386 -15.240 12.815 1.00 98.44 129 ILE A CA 1
ATOM 919 C C . ILE A 1 129 ? 4.794 -15.523 12.282 1.00 98.44 129 ILE A C 1
ATOM 921 O O . ILE A 1 129 ? 5.442 -14.651 11.709 1.00 98.44 129 ILE A O 1
ATOM 925 N N . ASN A 1 130 ? 5.264 -16.757 12.449 1.00 96.50 130 ASN A N 1
ATOM 926 C CA . ASN A 1 130 ? 6.642 -17.168 12.149 1.00 96.50 130 ASN A CA 1
ATOM 927 C C . ASN A 1 130 ? 6.746 -18.076 10.901 1.00 96.50 130 ASN A C 1
ATOM 929 O O . ASN A 1 130 ? 7.818 -18.603 10.591 1.00 96.50 130 ASN A O 1
ATOM 933 N N . ARG A 1 131 ? 5.630 -18.282 10.182 1.00 95.69 131 ARG A N 1
ATOM 934 C CA . ARG A 1 131 ? 5.548 -19.017 8.905 1.00 95.69 131 ARG A CA 1
ATOM 935 C C . ARG A 1 131 ? 4.435 -18.482 7.992 1.00 95.69 131 ARG A C 1
ATOM 937 O O . ARG A 1 131 ? 3.621 -17.654 8.397 1.00 95.69 131 ARG A O 1
ATOM 944 N N . SER A 1 132 ? 4.416 -18.975 6.757 1.00 97.75 132 SER A N 1
ATOM 945 C CA . SER A 1 132 ? 3.408 -18.660 5.739 1.00 97.75 132 SER A CA 1
ATOM 946 C C . SER A 1 132 ? 1.988 -19.129 6.078 1.00 97.75 132 SER A C 1
ATOM 948 O O . SER A 1 132 ? 1.818 -20.106 6.819 1.00 97.75 132 SER A O 1
ATOM 950 N N . ASN A 1 133 ? 1.012 -18.494 5.420 1.00 98.06 133 ASN A N 1
ATOM 951 C CA . ASN A 1 133 ? -0.423 -18.805 5.420 1.00 98.06 133 ASN A CA 1
ATOM 952 C C . ASN A 1 133 ? -1.135 -18.636 6.779 1.00 98.06 133 ASN A C 1
ATOM 954 O O . ASN A 1 133 ? -2.067 -19.384 7.082 1.00 98.06 133 ASN A O 1
ATOM 958 N N . ILE A 1 134 ? -0.709 -17.691 7.620 1.00 98.75 134 ILE A N 1
ATOM 959 C CA . ILE A 1 134 ? -1.371 -17.423 8.908 1.00 98.75 134 ILE A CA 1
ATOM 960 C C . ILE A 1 134 ? -1.932 -16.003 8.927 1.00 98.75 134 ILE A C 1
ATOM 962 O O . ILE A 1 134 ? -1.243 -15.045 8.575 1.00 98.75 134 ILE A O 1
ATOM 966 N N . ILE A 1 135 ? -3.194 -15.874 9.337 1.00 98.88 135 ILE A N 1
ATOM 967 C CA . ILE A 1 135 ? -3.912 -14.598 9.392 1.00 98.88 135 ILE A CA 1
ATOM 968 C C . ILE A 1 135 ? -4.467 -14.397 10.804 1.00 98.88 135 ILE A C 1
ATOM 970 O O . ILE A 1 135 ? -5.191 -15.257 11.303 1.00 98.88 135 ILE A O 1
ATOM 974 N N . ILE A 1 136 ? -4.167 -13.252 11.423 1.00 98.81 136 ILE A N 1
ATOM 975 C CA . ILE A 1 136 ? -4.870 -12.765 12.620 1.00 98.81 136 ILE A CA 1
ATOM 976 C C . ILE A 1 136 ? -5.988 -11.840 12.137 1.00 98.81 136 ILE A C 1
ATOM 978 O O . ILE A 1 136 ? -5.706 -10.811 11.520 1.00 98.81 136 ILE A O 1
ATOM 982 N N . ARG A 1 137 ? -7.248 -12.201 12.393 1.00 98.75 137 ARG A N 1
ATOM 983 C CA . ARG A 1 137 ? -8.430 -11.485 11.892 1.00 98.75 137 ARG A CA 1
ATOM 984 C C . ARG A 1 137 ? -9.397 -11.148 13.022 1.00 98.75 137 ARG A C 1
ATOM 986 O O . ARG A 1 137 ? -9.810 -12.048 13.741 1.00 98.75 137 ARG A O 1
ATOM 993 N N . GLY A 1 138 ? -9.845 -9.898 13.105 1.00 98.62 138 GLY A N 1
ATOM 994 C CA . GLY A 1 138 ? -11.072 -9.547 13.828 1.00 98.62 138 GLY A CA 1
ATOM 995 C C . GLY A 1 138 ? -12.331 -9.601 12.955 1.00 98.62 138 GLY A C 1
ATOM 996 O O . GLY A 1 138 ? -12.253 -9.654 11.728 1.00 98.62 138 GLY A O 1
ATOM 997 N N . GLU A 1 139 ? -13.512 -9.544 13.567 1.00 95.44 139 GLU A N 1
ATOM 998 C CA . GLU A 1 139 ? -14.780 -9.361 12.836 1.00 95.44 139 GLU A CA 1
ATOM 999 C C . GLU A 1 139 ? -14.928 -7.951 12.239 1.00 95.44 139 GLU A C 1
ATOM 1001 O O . GLU A 1 139 ? -15.688 -7.747 11.292 1.00 95.44 139 GLU A O 1
ATOM 1006 N N . GLY A 1 140 ? -14.187 -6.973 12.761 1.00 86.88 140 GLY A N 1
ATOM 1007 C CA . GLY A 1 140 ? -14.173 -5.602 12.267 1.00 86.88 140 GLY A CA 1
ATOM 1008 C C . GLY A 1 140 ? -13.440 -4.655 13.215 1.00 86.88 140 GLY A C 1
ATOM 1009 O O . GLY A 1 140 ? -13.495 -4.807 14.433 1.00 86.88 140 GLY A O 1
ATOM 1010 N N . ALA A 1 141 ? -12.794 -3.616 12.674 1.00 81.19 141 ALA A N 1
ATOM 1011 C CA . ALA A 1 141 ? -12.034 -2.657 13.484 1.00 81.19 141 ALA A CA 1
ATOM 1012 C C . ALA A 1 141 ? -12.882 -1.951 14.561 1.00 81.19 141 ALA A C 1
ATOM 1014 O O . ALA A 1 141 ? -12.362 -1.579 15.608 1.00 81.19 141 ALA A O 1
ATOM 1015 N N . ASN A 1 142 ? -14.193 -1.822 14.335 1.00 86.62 142 ASN A N 1
ATOM 1016 C CA . ASN A 1 142 ? -15.138 -1.182 15.255 1.00 86.62 142 ASN A CA 1
ATOM 1017 C C . ASN A 1 142 ? -15.825 -2.169 16.226 1.00 86.62 142 ASN A C 1
ATOM 1019 O O . ASN A 1 142 ? -16.688 -1.749 16.996 1.00 86.62 142 ASN A O 1
ATOM 1023 N N . THR A 1 143 ? -15.505 -3.467 16.161 1.00 95.19 143 THR A N 1
ATOM 1024 C CA . THR A 1 143 ? -16.152 -4.537 16.950 1.00 95.19 143 THR A CA 1
ATOM 1025 C C . THR A 1 143 ? -15.159 -5.442 17.676 1.00 95.19 143 THR A C 1
ATOM 1027 O O . THR A 1 143 ? -15.488 -5.952 18.742 1.00 95.19 143 THR A O 1
ATOM 1030 N N . THR A 1 144 ? -13.955 -5.624 17.134 1.00 98.50 144 THR A N 1
ATOM 1031 C CA . THR A 1 144 ? -12.870 -6.416 17.723 1.00 98.50 144 THR A CA 1
ATOM 1032 C C . THR A 1 144 ? -11.730 -5.495 18.147 1.00 98.50 144 THR A C 1
ATOM 1034 O O . THR A 1 144 ? -11.164 -4.779 17.319 1.00 98.50 144 THR A O 1
ATOM 1037 N N . GLU A 1 145 ? -11.351 -5.539 19.421 1.00 98.75 145 GLU A N 1
ATOM 1038 C CA . GLU A 1 145 ? -10.256 -4.748 19.982 1.00 98.75 145 GLU A CA 1
ATOM 1039 C C . GLU A 1 145 ? -9.249 -5.622 20.740 1.00 98.75 145 GLU A C 1
ATOM 1041 O O . GLU A 1 145 ? -9.622 -6.479 21.534 1.00 98.75 145 GLU A O 1
ATOM 1046 N N . LEU A 1 146 ? -7.959 -5.356 20.544 1.00 98.81 146 LEU A N 1
ATOM 1047 C CA . LEU A 1 146 ? -6.872 -5.826 21.395 1.00 98.81 146 LEU A CA 1
ATOM 1048 C C . LEU A 1 146 ? -6.471 -4.695 22.343 1.00 98.81 146 LEU A C 1
ATOM 1050 O O . LEU A 1 146 ? -5.943 -3.672 21.898 1.00 98.81 146 LEU A O 1
ATOM 1054 N N . TYR A 1 147 ? -6.722 -4.866 23.641 1.00 98.69 147 TYR A N 1
ATOM 1055 C CA . TYR A 1 147 ? -6.332 -3.904 24.668 1.00 98.69 147 TYR A CA 1
ATOM 1056 C C . TYR A 1 147 ? -5.021 -4.316 25.339 1.00 98.69 147 TYR A C 1
ATOM 1058 O O . TYR A 1 147 ? -4.925 -5.369 25.967 1.00 98.69 147 TYR A O 1
ATOM 1066 N N . ILE A 1 148 ? -4.010 -3.454 25.241 1.00 98.62 148 ILE A N 1
ATOM 1067 C CA . ILE A 1 148 ? -2.656 -3.741 25.721 1.00 98.62 148 ILE A CA 1
ATOM 1068 C C . ILE A 1 148 ? -2.296 -2.778 26.871 1.00 98.62 148 ILE A C 1
ATOM 1070 O O . ILE A 1 148 ? -2.094 -1.578 26.634 1.00 98.62 148 ILE A O 1
ATOM 1074 N N . PRO A 1 149 ? -2.217 -3.258 28.130 1.00 97.31 149 PRO A N 1
ATOM 1075 C CA . PRO A 1 149 ? -1.992 -2.408 29.300 1.00 97.31 149 PRO A CA 1
ATOM 1076 C C . PRO A 1 149 ? -0.514 -2.137 29.643 1.00 97.31 149 PRO A C 1
ATOM 1078 O O . PRO A 1 149 ? -0.252 -1.341 30.551 1.00 97.31 149 PRO A O 1
ATOM 1081 N N . LEU A 1 150 ? 0.429 -2.786 28.948 1.00 95.12 150 LEU A N 1
ATOM 1082 C CA . LEU A 1 150 ? 1.878 -2.778 29.207 1.00 95.12 150 LEU A CA 1
ATOM 1083 C C . LEU A 1 150 ? 2.662 -2.302 27.975 1.00 95.12 150 LEU A C 1
ATOM 1085 O O . LEU A 1 150 ? 2.214 -2.505 26.849 1.00 95.12 150 LEU A O 1
ATOM 1089 N N . SER A 1 151 ? 3.842 -1.703 28.159 1.00 93.75 151 SER A N 1
ATOM 1090 C CA . SER A 1 151 ? 4.776 -1.480 27.045 1.00 93.75 151 SER A CA 1
ATOM 1091 C C . SER A 1 151 ? 5.696 -2.691 26.860 1.00 93.75 151 SER A C 1
ATOM 1093 O O . SER A 1 151 ? 5.864 -3.483 27.785 1.00 93.75 151 SER A O 1
ATOM 1095 N N . LEU A 1 152 ? 6.358 -2.837 25.707 1.00 93.12 152 LEU A N 1
ATOM 1096 C CA . LEU A 1 152 ? 7.300 -3.949 25.510 1.00 93.12 152 LEU A CA 1
ATOM 1097 C C . LEU A 1 152 ? 8.460 -3.949 26.534 1.00 93.12 152 LEU A C 1
ATOM 1099 O O . LEU A 1 152 ? 8.885 -5.022 26.953 1.00 93.12 152 LEU A O 1
ATOM 1103 N N . SER A 1 153 ? 8.904 -2.780 27.024 1.00 90.81 153 SER A N 1
ATOM 1104 C CA . SER A 1 153 ? 9.850 -2.682 28.157 1.00 90.81 153 SER A CA 1
ATOM 1105 C C . SER A 1 153 ? 9.308 -3.184 29.508 1.00 90.81 153 SER A C 1
ATOM 1107 O O . SER A 1 153 ? 10.100 -3.438 30.414 1.00 90.81 153 SER A O 1
ATOM 1109 N N . ASP A 1 154 ? 7.985 -3.272 29.671 1.00 91.19 154 ASP A N 1
ATOM 1110 C CA . ASP A 1 154 ? 7.326 -3.781 30.884 1.00 91.19 154 ASP A CA 1
ATOM 1111 C C . ASP A 1 154 ? 7.026 -5.287 30.767 1.00 91.19 154 ASP A C 1
ATOM 1113 O O . ASP A 1 154 ? 7.051 -6.009 31.762 1.00 91.19 154 ASP A O 1
ATOM 1117 N N . VAL A 1 155 ? 6.771 -5.760 29.541 1.00 92.38 155 VAL A N 1
ATOM 1118 C CA . VAL A 1 155 ? 6.624 -7.183 29.191 1.00 92.38 155 VAL A CA 1
ATOM 1119 C C . VAL A 1 155 ? 7.965 -7.914 29.307 1.00 92.38 155 VAL A C 1
ATOM 1121 O O . VAL A 1 155 ? 8.045 -8.985 29.908 1.00 92.38 155 VAL A O 1
ATOM 1124 N N . TYR A 1 156 ? 9.032 -7.314 28.773 1.00 89.00 156 TYR A N 1
ATOM 1125 C CA . TYR A 1 156 ? 10.381 -7.876 28.759 1.00 89.00 156 TYR A CA 1
ATOM 1126 C C . TYR A 1 156 ? 11.300 -7.074 29.687 1.00 89.00 156 TYR A C 1
ATOM 1128 O O . TYR A 1 156 ? 12.008 -6.157 29.270 1.00 89.00 156 TYR A O 1
ATOM 1136 N N . ASN A 1 157 ? 11.286 -7.427 30.975 1.00 80.44 157 ASN A N 1
ATOM 1137 C CA . ASN A 1 157 ? 12.143 -6.802 31.983 1.00 80.44 157 ASN A CA 1
ATOM 1138 C C . ASN A 1 157 ? 13.627 -6.829 31.578 1.00 80.44 157 ASN A C 1
ATOM 1140 O O . ASN A 1 157 ? 14.164 -7.870 31.206 1.00 80.44 157 ASN A O 1
ATOM 1144 N N . GLY A 1 158 ? 14.303 -5.687 31.732 1.00 69.50 158 GLY A N 1
ATOM 1145 C CA . GLY A 1 158 ? 15.739 -5.543 31.471 1.00 69.50 158 GLY A CA 1
ATOM 1146 C C . GLY A 1 158 ? 16.106 -4.960 30.102 1.00 69.50 158 GLY A C 1
ATOM 1147 O O . GLY A 1 158 ? 17.275 -4.667 29.888 1.00 69.50 158 GLY A O 1
ATOM 1148 N N . THR A 1 159 ? 15.152 -4.700 29.201 1.00 78.94 159 THR A N 1
ATOM 1149 C CA . THR A 1 159 ? 15.419 -4.097 27.874 1.00 78.94 159 THR A CA 1
ATOM 1150 C C . THR A 1 159 ? 15.646 -2.575 27.903 1.00 78.94 159 THR A C 1
ATOM 1152 O O . THR A 1 159 ? 15.278 -1.871 26.958 1.00 78.94 159 THR A O 1
ATOM 1155 N N . TRP A 1 160 ? 16.204 -2.053 28.998 1.00 81.38 160 TRP A N 1
ATOM 1156 C CA . TRP A 1 160 ? 16.520 -0.636 29.183 1.00 81.38 160 TRP A CA 1
ATOM 1157 C C . TRP A 1 160 ? 18.022 -0.415 29.015 1.00 81.38 160 TRP A C 1
ATOM 1159 O O . TRP A 1 160 ? 18.822 -0.953 29.777 1.00 81.38 160 TRP A O 1
ATOM 1169 N N . ASN A 1 161 ? 18.382 0.415 28.042 1.00 77.75 161 ASN A N 1
ATOM 1170 C CA . ASN A 1 161 ? 19.754 0.823 27.771 1.00 77.75 161 ASN A CA 1
ATOM 1171 C C . ASN A 1 161 ? 19.997 2.231 28.337 1.00 77.75 161 ASN A C 1
ATOM 1173 O O . ASN A 1 161 ? 19.058 3.000 28.552 1.00 77.75 161 ASN A O 1
ATOM 1177 N N . MET A 1 162 ? 21.260 2.587 28.555 1.00 80.38 162 MET A N 1
ATOM 1178 C CA . MET A 1 162 ? 21.680 3.926 28.969 1.00 80.38 162 MET A CA 1
ATOM 1179 C C . MET A 1 162 ? 22.905 4.304 28.139 1.00 80.38 162 MET A C 1
ATOM 1181 O O . MET A 1 162 ? 23.885 3.562 28.149 1.00 80.38 162 MET A O 1
ATOM 1185 N N . ASP A 1 163 ? 22.828 5.396 27.376 1.00 70.81 163 ASP A N 1
ATOM 1186 C CA . ASP A 1 163 ? 23.966 5.864 26.576 1.00 70.81 163 ASP A CA 1
ATOM 1187 C C . ASP A 1 163 ? 25.011 6.611 27.428 1.00 70.81 163 ASP A C 1
ATOM 1189 O O . ASP A 1 163 ? 24.814 6.858 28.622 1.00 70.81 163 ASP A O 1
ATOM 1193 N N . GLU A 1 164 ? 26.136 6.984 26.813 1.00 72.25 164 GLU A N 1
ATOM 1194 C CA . GLU A 1 164 ? 27.244 7.677 27.488 1.00 72.25 164 GLU A CA 1
ATOM 1195 C C . GLU A 1 164 ? 26.859 9.066 28.028 1.00 72.25 164 GLU A C 1
ATOM 1197 O O . GLU A 1 164 ? 27.498 9.569 28.952 1.00 72.25 164 GLU A O 1
ATOM 1202 N N . SER A 1 165 ? 25.790 9.678 27.502 1.00 71.25 165 SER A N 1
ATOM 1203 C CA . SER A 1 165 ? 25.231 10.933 28.025 1.00 71.25 165 SER A CA 1
ATOM 1204 C C . SER A 1 165 ? 24.329 10.724 29.252 1.00 71.25 165 SER A C 1
ATOM 1206 O O . SER A 1 165 ? 23.891 11.688 29.884 1.00 71.25 165 SER A O 1
ATOM 1208 N N . GLY A 1 166 ? 24.054 9.465 29.607 1.00 72.31 166 GLY A N 1
ATOM 1209 C CA . GLY A 1 166 ? 23.127 9.066 30.657 1.00 72.31 166 GLY A CA 1
ATOM 1210 C C . GLY A 1 166 ? 21.663 9.030 30.213 1.00 72.31 166 GLY A C 1
ATOM 1211 O O . GLY A 1 166 ? 20.768 8.972 31.061 1.00 72.31 166 GLY A O 1
ATOM 1212 N N . LYS A 1 167 ? 21.384 9.061 28.904 1.00 76.81 167 LYS A N 1
ATOM 1213 C CA . LYS A 1 167 ? 20.019 8.977 28.382 1.00 76.81 167 LYS A CA 1
ATOM 1214 C C . LYS A 1 167 ? 19.520 7.537 28.455 1.00 76.81 167 LYS A C 1
ATOM 1216 O O . LYS A 1 167 ? 20.052 6.646 27.794 1.00 76.81 167 LYS A O 1
ATOM 1221 N N . VAL A 1 168 ? 18.454 7.319 29.221 1.00 76.75 168 VAL A N 1
ATOM 1222 C CA . VAL A 1 168 ? 17.767 6.023 29.279 1.00 76.75 168 VAL A CA 1
ATOM 1223 C C . VAL A 1 168 ? 16.907 5.829 28.027 1.00 76.75 168 VAL A C 1
ATOM 1225 O O . VAL A 1 168 ? 16.099 6.690 27.671 1.00 76.75 168 VAL A O 1
ATOM 1228 N N . THR A 1 169 ? 17.082 4.688 27.368 1.00 81.62 169 THR A N 1
ATOM 1229 C CA . THR A 1 169 ? 16.429 4.286 26.114 1.00 81.62 169 THR A CA 1
ATOM 1230 C C . THR A 1 169 ? 15.923 2.841 26.211 1.00 81.62 169 THR A C 1
ATOM 1232 O O . THR A 1 169 ? 16.237 2.125 27.162 1.00 81.62 169 THR A O 1
ATOM 1235 N N . SER A 1 170 ? 15.116 2.395 25.246 1.00 84.38 170 SER A N 1
ATOM 1236 C CA . SER A 1 170 ? 14.601 1.019 25.184 1.00 84.38 170 SER A CA 1
ATOM 1237 C C . SER A 1 170 ? 15.131 0.289 23.951 1.00 84.38 170 SER A C 1
ATOM 1239 O O . SER A 1 170 ? 15.195 0.871 22.869 1.00 84.38 170 SER A O 1
ATOM 1241 N N . ALA A 1 171 ? 15.414 -1.012 24.063 1.00 82.44 171 ALA A N 1
ATOM 1242 C CA . ALA A 1 171 ? 15.675 -1.856 22.888 1.00 82.44 171 ALA A CA 1
ATOM 1243 C C . ALA A 1 171 ? 14.481 -1.884 21.901 1.00 82.44 171 ALA A C 1
ATOM 1245 O O . ALA A 1 171 ? 14.650 -2.137 20.707 1.00 82.44 171 ALA A O 1
ATOM 1246 N N . TRP A 1 172 ? 13.275 -1.565 22.386 1.00 87.94 172 TRP A N 1
ATOM 1247 C CA . TRP A 1 172 ? 12.036 -1.518 21.608 1.00 87.94 172 TRP A CA 1
ATOM 1248 C C . TRP A 1 172 ? 11.824 -0.212 20.827 1.00 87.94 172 TRP A C 1
ATOM 1250 O O . TRP A 1 172 ? 10.802 -0.078 20.151 1.00 87.94 172 TRP A O 1
ATOM 1260 N N . LEU A 1 173 ? 12.777 0.730 20.855 1.00 80.00 173 LEU A N 1
ATOM 1261 C CA . LEU A 1 173 ? 12.795 1.867 19.924 1.00 80.00 173 LEU A CA 1
ATOM 1262 C C . LEU A 1 173 ? 12.788 1.352 18.472 1.00 80.00 173 LEU A C 1
ATOM 1264 O O . LEU A 1 173 ? 11.820 1.542 17.734 1.00 80.00 173 LEU A O 1
ATOM 1268 N N . TYR A 1 174 ? 13.816 0.583 18.104 1.00 75.62 174 TYR A N 1
ATOM 1269 C CA . TYR A 1 174 ? 14.138 0.240 16.712 1.00 75.62 174 TYR A CA 1
ATOM 1270 C C . TYR A 1 174 ? 13.566 -1.106 16.224 1.00 75.62 174 TYR A C 1
ATOM 1272 O O . TYR A 1 174 ? 13.737 -1.462 15.060 1.00 75.62 174 TYR A O 1
ATOM 1280 N N . ARG A 1 175 ? 12.885 -1.882 17.081 1.00 80.81 175 ARG A N 1
ATOM 1281 C CA . ARG A 1 175 ? 12.253 -3.174 16.717 1.00 80.81 175 ARG A CA 1
ATOM 1282 C C . ARG A 1 175 ? 11.065 -3.545 17.611 1.00 80.81 175 ARG A C 1
ATOM 1284 O O . ARG A 1 175 ? 10.787 -2.829 18.573 1.00 80.81 175 ARG A O 1
ATOM 1291 N N . GLY A 1 176 ? 10.402 -4.652 17.299 1.00 87.31 176 GLY A N 1
ATOM 1292 C CA . GLY A 1 176 ? 9.354 -5.299 18.083 1.00 87.31 176 GLY A CA 1
ATOM 1293 C C . GLY A 1 176 ? 7.990 -4.622 17.986 1.00 87.31 176 GLY A C 1
ATOM 1294 O O . GLY A 1 176 ? 7.890 -3.394 17.946 1.00 87.31 176 GLY A O 1
ATOM 1295 N N . GLY A 1 177 ? 6.941 -5.441 18.025 1.00 94.69 177 GLY A N 1
ATOM 1296 C CA . GLY A 1 177 ? 5.533 -5.051 18.046 1.00 94.69 177 GLY A CA 1
ATOM 1297 C C . GLY A 1 177 ? 4.715 -6.095 18.803 1.00 94.69 177 GLY A C 1
ATOM 1298 O O . GLY A 1 177 ? 5.148 -7.239 18.932 1.00 94.69 177 GLY A O 1
ATOM 1299 N N . PHE A 1 178 ? 3.554 -5.716 19.337 1.00 97.69 178 PHE A N 1
ATOM 1300 C CA . PHE A 1 178 ? 2.679 -6.668 20.032 1.00 97.69 178 PHE A CA 1
ATOM 1301 C C . PHE A 1 178 ? 2.054 -7.696 19.089 1.00 97.69 178 PHE A C 1
ATOM 1303 O O . PHE A 1 178 ? 1.803 -8.821 19.512 1.00 97.69 178 PHE A O 1
ATOM 1310 N N . LEU A 1 179 ? 1.848 -7.345 17.818 1.00 98.44 179 LEU A N 1
ATOM 1311 C CA . LEU A 1 179 ? 1.597 -8.300 16.744 1.00 98.44 179 LEU A CA 1
ATOM 1312 C C . LEU A 1 179 ? 2.802 -8.277 15.803 1.00 98.44 179 LEU A C 1
ATOM 1314 O O . LEU A 1 179 ? 3.258 -7.210 15.393 1.00 98.44 179 LEU A O 1
ATOM 1318 N N . SER A 1 180 ? 3.330 -9.449 15.464 1.00 97.44 180 SER A N 1
ATOM 1319 C CA . SER A 1 180 ? 4.564 -9.568 14.685 1.00 97.44 180 SER A CA 1
ATOM 1320 C C . SER A 1 180 ? 4.446 -10.585 13.552 1.00 97.44 180 SER A C 1
ATOM 1322 O O . SER A 1 180 ? 3.794 -11.619 13.703 1.00 97.44 180 SER A O 1
ATOM 1324 N N . ILE A 1 181 ? 5.088 -10.305 12.417 1.00 98.31 181 ILE A N 1
ATOM 1325 C CA . ILE A 1 181 ? 5.265 -11.262 11.317 1.00 98.31 181 ILE A CA 1
ATOM 1326 C C . ILE A 1 181 ? 6.766 -11.422 11.071 1.00 98.31 181 ILE A C 1
ATOM 1328 O O . ILE A 1 181 ? 7.400 -10.530 10.514 1.00 98.31 181 ILE A O 1
ATOM 1332 N N . ASN A 1 182 ? 7.329 -12.557 11.491 1.00 96.69 182 ASN A N 1
ATOM 1333 C CA . ASN A 1 182 ? 8.773 -12.769 11.607 1.00 96.69 182 ASN A CA 1
ATOM 1334 C C . ASN A 1 182 ? 9.273 -13.766 10.551 1.00 96.69 182 ASN A C 1
ATOM 1336 O O . ASN A 1 182 ? 9.418 -14.970 10.785 1.00 96.69 182 ASN A O 1
ATOM 1340 N N . GLY A 1 183 ? 9.531 -13.256 9.351 1.00 94.81 183 GLY A N 1
ATOM 1341 C CA . GLY A 1 183 ? 10.312 -13.937 8.326 1.00 94.81 183 GLY A CA 1
ATOM 1342 C C . GLY A 1 183 ? 11.810 -13.949 8.643 1.00 94.81 183 GLY A C 1
ATOM 1343 O O . GLY A 1 183 ? 12.290 -13.308 9.574 1.00 94.81 183 GLY A O 1
ATOM 1344 N N . ARG A 1 184 ? 12.589 -14.680 7.837 1.00 91.25 184 ARG A N 1
ATOM 1345 C CA . ARG A 1 184 ? 14.056 -14.720 7.940 1.00 91.25 184 ARG A CA 1
ATOM 1346 C C . ARG A 1 184 ? 14.710 -14.150 6.688 1.00 91.25 184 ARG A C 1
ATOM 1348 O O . ARG A 1 184 ? 14.421 -14.585 5.574 1.00 91.25 184 ARG A O 1
ATOM 1355 N N . ARG A 1 185 ? 15.646 -13.216 6.887 1.00 87.38 185 ARG A N 1
ATOM 1356 C CA . ARG A 1 185 ? 16.432 -12.563 5.831 1.00 87.38 185 ARG A CA 1
ATOM 1357 C C . ARG A 1 185 ? 17.125 -13.588 4.925 1.00 87.38 185 ARG A C 1
ATOM 1359 O O . ARG A 1 185 ? 17.956 -14.370 5.385 1.00 87.38 185 ARG A O 1
ATOM 1366 N N . CYS A 1 186 ? 16.868 -13.522 3.618 1.00 83.69 186 CYS A N 1
ATOM 1367 C CA . CYS A 1 186 ? 17.688 -14.216 2.621 1.00 83.69 186 CYS A CA 1
ATOM 1368 C C . CYS A 1 186 ? 19.125 -13.666 2.665 1.00 83.69 186 CYS A C 1
ATOM 1370 O O . CYS A 1 186 ? 19.339 -12.497 2.324 1.00 83.69 186 CYS A O 1
ATOM 1372 N N . ARG A 1 187 ? 20.082 -14.485 3.126 1.00 76.00 187 ARG A N 1
ATOM 1373 C CA . ARG A 1 187 ? 21.495 -14.113 3.322 1.00 76.00 187 ARG A CA 1
ATOM 1374 C C . ARG A 1 187 ? 22.259 -14.069 1.992 1.00 76.00 187 ARG A C 1
ATOM 1376 O O . ARG A 1 187 ? 22.065 -14.943 1.153 1.00 76.00 187 ARG A O 1
ATOM 1383 N N . SER A 1 188 ? 23.156 -13.092 1.843 1.00 62.88 188 SER A N 1
ATOM 1384 C CA . SER A 1 188 ? 24.007 -12.905 0.648 1.00 62.88 188 SER A CA 1
ATOM 1385 C C . SER A 1 188 ? 25.463 -13.350 0.853 1.00 62.88 188 SER A C 1
ATOM 1387 O O . SER A 1 188 ? 26.280 -13.236 -0.051 1.00 62.88 188 SER A O 1
ATOM 1389 N N . THR A 1 189 ? 25.822 -13.814 2.049 1.00 61.19 189 THR A N 1
ATOM 1390 C CA . THR A 1 189 ? 27.210 -14.097 2.451 1.00 61.19 189 THR A CA 1
ATOM 1391 C C . THR A 1 189 ? 27.645 -15.569 2.372 1.00 61.19 189 THR A C 1
ATOM 1393 O O . THR A 1 189 ? 28.805 -15.812 2.031 1.00 61.19 189 THR A O 1
ATOM 1396 N N . PRO A 1 190 ? 26.798 -16.596 2.614 1.00 67.06 190 PRO A N 1
ATOM 1397 C CA . PRO A 1 190 ? 27.266 -17.980 2.579 1.00 67.06 190 PRO A CA 1
ATOM 1398 C C . PRO A 1 190 ? 27.518 -18.472 1.150 1.00 67.06 190 PRO A C 1
ATOM 1400 O O . PRO A 1 190 ? 26.604 -18.476 0.320 1.00 67.06 190 PRO A O 1
ATOM 1403 N N . ARG A 1 191 ? 28.708 -19.035 0.891 1.00 70.62 191 ARG A N 1
ATOM 1404 C CA . ARG A 1 191 ? 29.029 -19.767 -0.358 1.00 70.62 191 ARG A CA 1
ATOM 1405 C C . ARG A 1 191 ? 28.004 -20.854 -0.712 1.00 70.62 191 ARG A C 1
ATOM 1407 O O . ARG A 1 191 ? 27.817 -21.138 -1.885 1.00 70.62 191 ARG A O 1
ATOM 1414 N N . SER A 1 192 ? 27.327 -21.430 0.283 1.00 76.06 192 SER A N 1
ATOM 1415 C CA . SER A 1 192 ? 26.254 -22.421 0.116 1.00 76.06 192 SER A CA 1
ATOM 1416 C C . SER A 1 192 ? 24.963 -21.873 -0.505 1.00 76.06 192 SER A C 1
ATOM 1418 O O . SER A 1 192 ? 24.113 -22.664 -0.900 1.00 76.06 192 SER A O 1
ATOM 1420 N N . THR A 1 193 ? 24.807 -20.548 -0.595 1.00 85.31 193 THR A N 1
ATOM 1421 C CA . THR A 1 193 ? 23.657 -19.886 -1.241 1.00 85.31 193 THR A CA 1
ATOM 1422 C C . THR A 1 193 ? 24.001 -19.256 -2.590 1.00 85.31 193 THR A C 1
ATOM 1424 O O . THR A 1 193 ? 23.087 -18.920 -3.336 1.00 85.31 193 THR A O 1
ATOM 1427 N N . LEU A 1 194 ? 25.287 -19.102 -2.930 1.00 90.69 194 LEU A N 1
ATOM 1428 C CA . LEU A 1 194 ? 25.720 -18.492 -4.188 1.00 90.69 194 LEU A CA 1
ATOM 1429 C C . LEU A 1 194 ? 25.358 -19.393 -5.377 1.00 90.69 194 LEU A C 1
ATOM 1431 O O . LEU A 1 194 ? 25.873 -20.504 -5.509 1.00 90.69 194 LEU A O 1
ATOM 1435 N N . LEU A 1 195 ? 24.511 -18.885 -6.271 1.00 93.25 195 LEU A N 1
ATOM 1436 C CA . LEU A 1 195 ? 24.174 -19.550 -7.523 1.00 93.25 195 LEU A CA 1
ATOM 1437 C C . LEU A 1 195 ? 25.186 -19.151 -8.599 1.00 93.25 195 LEU A C 1
ATOM 1439 O O . LEU A 1 195 ? 25.963 -19.997 -9.039 1.00 93.25 195 LEU A O 1
ATOM 1443 N N . ALA A 1 196 ? 25.231 -17.876 -8.986 1.00 94.06 196 ALA A N 1
ATOM 1444 C CA . ALA A 1 196 ? 26.077 -17.402 -10.083 1.00 94.06 196 ALA A CA 1
ATOM 1445 C C . ALA A 1 196 ? 26.559 -15.960 -9.889 1.00 94.06 196 ALA A C 1
ATOM 1447 O O . ALA A 1 196 ? 25.898 -15.163 -9.218 1.00 94.06 196 ALA A O 1
ATOM 1448 N N . THR A 1 197 ? 27.666 -15.617 -10.542 1.00 92.25 197 THR A N 1
ATOM 1449 C CA . THR A 1 197 ? 28.080 -14.227 -10.785 1.00 92.25 197 THR A CA 1
ATOM 1450 C C . THR A 1 197 ? 27.359 -13.687 -12.022 1.00 92.25 197 THR A C 1
ATOM 1452 O O . THR A 1 197 ? 27.086 -14.439 -12.960 1.00 92.25 197 THR A O 1
ATOM 1455 N N . VAL A 1 198 ? 27.062 -12.387 -12.037 1.00 92.38 198 VAL A N 1
ATOM 1456 C CA . VAL A 1 198 ? 26.613 -11.664 -13.237 1.00 92.38 198 VAL A CA 1
ATOM 1457 C C . VAL A 1 198 ? 27.809 -11.418 -14.152 1.00 92.38 198 VAL A C 1
ATOM 1459 O O . VAL A 1 198 ? 28.820 -10.889 -13.691 1.00 92.38 198 VAL A O 1
ATOM 1462 N N . ASP A 1 199 ? 27.689 -11.744 -15.439 1.00 88.00 199 ASP A N 1
ATOM 1463 C CA . ASP A 1 199 ? 28.744 -11.450 -16.416 1.00 88.00 199 ASP A CA 1
ATOM 1464 C C . ASP A 1 199 ? 28.597 -10.040 -17.028 1.00 88.00 199 ASP A C 1
ATOM 1466 O O . ASP A 1 199 ? 27.501 -9.518 -17.245 1.00 88.00 199 ASP A O 1
ATOM 1470 N N . GLY A 1 200 ? 29.724 -9.394 -17.322 1.00 84.81 200 GLY A N 1
ATOM 1471 C CA . GLY A 1 200 ? 29.780 -8.124 -18.040 1.00 84.81 200 GLY A CA 1
ATOM 1472 C C . GLY A 1 200 ? 29.110 -6.936 -17.333 1.00 84.81 200 GLY A C 1
ATOM 1473 O O . GLY A 1 200 ? 29.702 -6.280 -16.473 1.00 84.81 200 GLY A O 1
ATOM 1474 N N . SER A 1 201 ? 27.942 -6.517 -17.825 1.00 89.00 201 SER A N 1
ATOM 1475 C CA . SER A 1 201 ? 27.185 -5.356 -17.328 1.00 89.00 201 SER A CA 1
ATOM 1476 C C . SER A 1 201 ? 25.718 -5.428 -17.741 1.00 89.00 201 SER A C 1
ATOM 1478 O O . SER A 1 201 ? 25.396 -5.877 -18.837 1.00 89.00 201 SER A O 1
ATOM 1480 N N . VAL A 1 202 ? 24.842 -4.911 -16.882 1.00 92.62 202 VAL A N 1
ATOM 1481 C CA . VAL A 1 202 ? 23.380 -4.960 -17.021 1.00 92.62 202 VAL A CA 1
ATOM 1482 C C . VAL A 1 202 ? 22.815 -3.551 -16.859 1.00 92.62 202 VAL A C 1
ATOM 1484 O O . VAL A 1 202 ? 23.294 -2.780 -16.027 1.00 92.62 202 VAL A O 1
ATOM 1487 N N . GLN A 1 203 ? 21.811 -3.189 -17.656 1.00 90.62 203 GLN A N 1
ATOM 1488 C CA . GLN A 1 203 ? 21.154 -1.882 -17.567 1.00 90.62 203 GLN A CA 1
ATOM 1489 C C . GLN A 1 203 ? 20.030 -1.890 -16.518 1.00 90.62 203 GLN A C 1
ATOM 1491 O O . GLN A 1 203 ? 19.403 -2.916 -16.272 1.00 90.62 203 GLN A O 1
ATOM 1496 N N . GLN A 1 204 ? 19.758 -0.729 -15.922 1.00 88.38 204 GLN A N 1
ATOM 1497 C CA . GLN A 1 204 ? 18.530 -0.494 -15.153 1.00 88.38 204 GLN A CA 1
ATOM 1498 C C . GLN A 1 204 ? 17.316 -0.700 -16.077 1.00 88.38 204 GLN A C 1
ATOM 1500 O O . GLN A 1 204 ? 17.357 -0.276 -17.231 1.00 88.38 204 GLN A O 1
ATOM 1505 N N . GLY A 1 205 ? 16.280 -1.386 -15.593 1.00 88.19 205 GLY A N 1
ATOM 1506 C CA . GLY A 1 205 ? 15.140 -1.835 -16.405 1.00 88.19 205 GLY A CA 1
ATOM 1507 C C . GLY A 1 205 ? 15.338 -3.195 -17.098 1.00 88.19 205 GLY A C 1
ATOM 1508 O O . GLY A 1 205 ? 14.433 -3.708 -17.750 1.00 88.19 205 GLY A O 1
ATOM 1509 N N . ALA A 1 206 ? 16.512 -3.829 -16.985 1.00 91.06 206 ALA A N 1
ATOM 1510 C CA . ALA A 1 206 ? 16.736 -5.125 -17.624 1.00 91.06 206 ALA A CA 1
ATOM 1511 C C . ALA A 1 206 ? 15.978 -6.261 -16.914 1.00 91.06 206 ALA A C 1
ATOM 1513 O O . ALA A 1 206 ? 16.128 -6.477 -15.711 1.00 91.06 206 ALA A O 1
ATOM 1514 N N . MET A 1 207 ? 15.232 -7.044 -17.699 1.00 92.31 207 MET A N 1
ATOM 1515 C CA . MET A 1 207 ? 14.604 -8.302 -17.265 1.00 92.31 207 MET A CA 1
ATOM 1516 C C . MET A 1 207 ? 15.544 -9.512 -17.367 1.00 92.31 207 MET A C 1
ATOM 1518 O O . MET A 1 207 ? 15.332 -10.503 -16.676 1.00 92.31 207 MET A O 1
ATOM 1522 N N . LYS A 1 208 ? 16.559 -9.465 -18.243 1.00 96.06 208 LYS A N 1
ATOM 1523 C CA . LYS A 1 208 ? 17.530 -10.552 -18.461 1.00 96.06 208 LYS A CA 1
ATOM 1524 C C . LYS A 1 208 ? 18.893 -10.194 -17.882 1.00 96.06 208 LYS A C 1
ATOM 1526 O O . LYS A 1 208 ? 19.394 -9.098 -18.119 1.00 96.06 208 LYS A O 1
ATOM 1531 N N . ILE A 1 209 ? 19.493 -11.149 -17.181 1.00 95.69 209 ILE A N 1
ATOM 1532 C CA . ILE A 1 209 ? 20.796 -11.038 -16.530 1.00 95.69 209 ILE A CA 1
ATOM 1533 C C . ILE A 1 209 ? 21.698 -12.166 -17.066 1.00 95.69 209 ILE A C 1
ATOM 1535 O O . ILE A 1 209 ? 21.373 -13.335 -16.841 1.00 95.69 209 ILE A O 1
ATOM 1539 N N . PRO A 1 210 ? 22.801 -11.858 -17.775 1.00 96.06 210 PRO A N 1
ATOM 1540 C CA . PRO A 1 210 ? 23.814 -12.848 -18.140 1.00 96.06 210 PRO A CA 1
ATOM 1541 C C . PRO A 1 210 ? 24.530 -13.358 -16.882 1.00 96.06 210 PRO A C 1
ATOM 1543 O O . PRO A 1 210 ? 24.828 -12.575 -15.977 1.00 96.06 210 PRO A O 1
ATOM 1546 N N . VAL A 1 211 ? 24.779 -14.665 -16.797 1.00 96.12 211 VAL A N 1
ATOM 1547 C CA . VAL A 1 211 ? 25.305 -15.320 -15.588 1.00 96.12 211 VAL A CA 1
ATOM 1548 C C . VAL A 1 211 ? 26.268 -16.459 -15.909 1.00 96.12 211 VAL A C 1
ATOM 1550 O O . VAL A 1 211 ? 26.081 -17.186 -16.877 1.00 96.12 211 VAL A O 1
ATOM 1553 N N . ASP A 1 212 ? 27.254 -16.680 -15.035 1.00 94.62 212 ASP A N 1
ATOM 1554 C CA . ASP A 1 212 ? 28.275 -17.728 -15.218 1.00 94.62 212 ASP A CA 1
ATOM 1555 C C . ASP A 1 212 ? 27.755 -19.181 -15.100 1.00 94.62 212 ASP A C 1
ATOM 1557 O O . ASP A 1 212 ? 28.436 -20.118 -15.514 1.00 94.62 212 ASP A O 1
ATOM 1561 N N . SER A 1 213 ? 26.568 -19.387 -14.511 1.00 94.44 213 SER A N 1
ATOM 1562 C CA . SER A 1 213 ? 26.058 -20.713 -14.124 1.00 94.44 213 SER A CA 1
ATOM 1563 C C . SER A 1 213 ? 24.523 -20.856 -14.239 1.00 94.44 213 SER A C 1
ATOM 1565 O O . SER A 1 213 ? 23.869 -21.198 -13.244 1.00 94.44 213 SER A O 1
ATOM 1567 N N . PRO A 1 214 ? 23.896 -20.624 -15.410 1.00 94.25 214 PRO A N 1
ATOM 1568 C CA . PRO A 1 214 ? 22.432 -20.651 -15.551 1.00 94.25 214 PRO A CA 1
ATOM 1569 C C . PRO A 1 214 ? 21.805 -22.021 -15.221 1.00 94.25 214 PRO A C 1
ATOM 1571 O O . PRO A 1 214 ? 20.672 -22.091 -14.746 1.00 94.25 214 PRO A O 1
ATOM 1574 N N . SER A 1 215 ? 22.564 -23.113 -15.350 1.00 94.81 215 SER A N 1
ATOM 1575 C CA . SER A 1 215 ? 22.141 -24.481 -15.007 1.00 94.81 215 SER A CA 1
ATOM 1576 C C . SER A 1 215 ? 21.869 -24.735 -13.514 1.00 94.81 215 SER A C 1
ATOM 1578 O O . SER A 1 215 ? 21.281 -25.760 -13.172 1.00 94.81 215 SER A O 1
ATOM 1580 N N . LYS A 1 216 ? 22.264 -23.826 -12.610 1.00 94.81 216 LYS A N 1
ATOM 1581 C CA . LYS A 1 216 ? 21.960 -23.919 -11.166 1.00 94.81 216 LYS A CA 1
ATOM 1582 C C . LYS A 1 216 ? 20.572 -23.377 -10.798 1.00 94.81 216 LYS A C 1
ATOM 1584 O O . LYS A 1 216 ? 20.137 -23.538 -9.656 1.00 94.81 216 LYS A O 1
ATOM 1589 N N . PHE A 1 217 ? 19.895 -22.701 -11.725 1.00 96.62 217 PHE A N 1
ATOM 1590 C CA . PHE A 1 217 ? 18.604 -22.064 -11.480 1.00 96.62 217 PHE A CA 1
ATOM 1591 C C . PHE A 1 217 ? 17.434 -22.991 -11.837 1.00 96.62 217 PHE A C 1
ATOM 1593 O O . PHE A 1 217 ? 17.563 -23.935 -12.612 1.00 96.62 217 PHE A O 1
ATOM 1600 N N . ARG A 1 218 ? 16.264 -22.715 -11.255 1.00 96.38 218 ARG A N 1
ATOM 1601 C CA . ARG A 1 218 ? 14.995 -23.410 -11.510 1.00 96.38 218 ARG A CA 1
ATOM 1602 C C . ARG A 1 218 ? 13.903 -22.369 -11.737 1.00 96.38 218 ARG A C 1
ATOM 1604 O O . ARG A 1 218 ? 13.913 -21.323 -11.088 1.00 96.38 218 ARG A O 1
ATOM 1611 N N . LEU A 1 219 ? 12.962 -22.649 -12.638 1.00 96.56 219 LEU A N 1
ATOM 1612 C CA . LEU A 1 219 ? 11.834 -21.750 -12.908 1.00 96.56 219 LEU A CA 1
ATOM 1613 C C . LEU A 1 219 ? 11.005 -21.514 -11.637 1.00 96.56 219 LEU A C 1
ATOM 1615 O O . LEU A 1 219 ? 10.819 -22.421 -10.827 1.00 96.56 219 LEU A O 1
ATOM 1619 N N . GLY A 1 220 ? 10.540 -20.280 -11.451 1.00 93.31 220 GLY A N 1
ATOM 1620 C CA . GLY A 1 220 ? 9.786 -19.840 -10.277 1.00 93.31 220 GLY A CA 1
ATOM 1621 C C . GLY A 1 220 ? 10.597 -19.717 -8.982 1.00 93.31 220 GLY A C 1
ATOM 1622 O O . GLY A 1 220 ? 10.056 -19.213 -7.999 1.00 93.31 220 GLY A O 1
ATOM 1623 N N . GLN A 1 221 ? 11.872 -20.137 -8.942 1.00 94.56 221 GLN A N 1
ATOM 1624 C CA . GLN A 1 221 ? 12.652 -20.078 -7.704 1.00 94.56 221 GLN A CA 1
ATOM 1625 C C . GLN A 1 221 ? 12.957 -18.633 -7.302 1.00 94.56 221 GLN A C 1
ATOM 1627 O O . GLN A 1 221 ? 13.295 -17.797 -8.142 1.00 94.56 221 GLN A O 1
ATOM 1632 N N . TRP A 1 222 ? 12.907 -18.382 -5.999 1.00 94.81 222 TRP A N 1
ATOM 1633 C CA . TRP A 1 222 ? 13.300 -17.124 -5.380 1.00 94.81 222 TRP A CA 1
ATOM 1634 C C . TRP A 1 222 ? 14.826 -16.929 -5.407 1.00 94.81 222 TRP A C 1
ATOM 1636 O O . TRP A 1 222 ? 15.600 -17.827 -5.068 1.00 94.81 222 TRP A O 1
ATOM 1646 N N . VAL A 1 223 ? 15.265 -15.724 -5.769 1.00 94.81 223 VAL A N 1
ATOM 1647 C CA . VAL A 1 223 ? 16.668 -15.293 -5.752 1.00 94.81 223 VAL A CA 1
ATOM 1648 C C . VAL A 1 223 ? 16.814 -13.908 -5.126 1.00 94.81 223 VAL A C 1
ATOM 1650 O O . VAL A 1 223 ? 15.915 -13.070 -5.218 1.00 94.81 223 VAL A O 1
ATOM 1653 N N . ARG A 1 224 ? 17.966 -13.658 -4.499 1.00 91.75 224 ARG A N 1
ATOM 1654 C CA . ARG A 1 224 ? 18.419 -12.323 -4.094 1.00 91.75 224 ARG A CA 1
ATOM 1655 C C . ARG A 1 224 ? 19.573 -11.919 -5.004 1.00 91.75 224 ARG A C 1
ATOM 1657 O O . ARG A 1 224 ? 20.618 -12.566 -4.998 1.00 91.75 224 ARG A O 1
ATOM 1664 N N . ILE A 1 225 ? 19.376 -10.857 -5.776 1.00 90.75 225 ILE A N 1
ATOM 1665 C CA . ILE A 1 225 ? 20.447 -10.156 -6.475 1.00 90.75 225 ILE A CA 1
ATOM 1666 C C . ILE A 1 225 ? 21.141 -9.286 -5.425 1.00 90.75 225 ILE A C 1
ATOM 1668 O O . ILE A 1 225 ? 20.477 -8.540 -4.703 1.00 90.75 225 ILE A O 1
ATOM 1672 N N . PHE A 1 226 ? 22.460 -9.390 -5.327 1.00 88.69 226 PHE A N 1
ATOM 1673 C CA . PHE A 1 226 ? 23.299 -8.592 -4.439 1.00 88.69 226 PHE A CA 1
ATOM 1674 C C . PHE A 1 226 ? 24.455 -8.018 -5.260 1.00 88.69 226 PHE A C 1
ATOM 1676 O O . PHE A 1 226 ? 25.093 -8.742 -6.023 1.00 88.69 226 PHE A O 1
ATOM 1683 N N . ILE A 1 227 ? 24.687 -6.712 -5.152 1.00 85.44 227 ILE A N 1
ATOM 1684 C CA . ILE A 1 227 ? 25.746 -6.002 -5.865 1.00 85.44 227 ILE A CA 1
ATOM 1685 C C . ILE A 1 227 ? 26.606 -5.278 -4.836 1.00 85.44 227 ILE A C 1
ATOM 1687 O O . ILE A 1 227 ? 26.083 -4.465 -4.083 1.00 85.44 227 ILE A O 1
ATOM 1691 N N . ASN A 1 228 ? 27.912 -5.535 -4.856 1.00 81.31 228 ASN A N 1
ATOM 1692 C CA . ASN A 1 228 ? 28.903 -4.884 -3.997 1.00 81.31 228 ASN A CA 1
ATOM 1693 C C . ASN A 1 228 ? 29.951 -4.136 -4.841 1.00 81.31 228 ASN A C 1
ATOM 1695 O O . ASN A 1 228 ? 30.377 -4.635 -5.892 1.00 81.31 228 ASN A O 1
ATOM 1699 N N . ASP A 1 229 ? 30.402 -2.967 -4.386 1.00 72.56 229 ASP A N 1
ATOM 1700 C CA . ASP A 1 229 ? 31.537 -2.263 -4.986 1.00 72.56 229 ASP A CA 1
ATOM 1701 C C . ASP A 1 229 ? 32.856 -2.845 -4.461 1.00 72.56 229 ASP A C 1
ATOM 1703 O O . ASP A 1 229 ? 33.319 -2.546 -3.363 1.00 72.56 229 ASP A O 1
ATOM 1707 N N . ASN A 1 230 ? 33.480 -3.725 -5.247 1.00 54.88 230 ASN A N 1
ATOM 1708 C CA . ASN A 1 230 ? 34.540 -4.618 -4.761 1.00 54.88 230 ASN A CA 1
ATOM 1709 C C . ASN A 1 230 ? 35.904 -3.917 -4.531 1.00 54.88 230 ASN A C 1
ATOM 1711 O O . ASN A 1 230 ? 36.935 -4.574 -4.406 1.00 54.88 230 ASN A O 1
ATOM 1715 N N . SER A 1 231 ? 35.923 -2.580 -4.494 1.00 43.22 231 SER A N 1
ATOM 1716 C CA . SER A 1 231 ? 37.102 -1.733 -4.276 1.00 43.22 231 SER A CA 1
ATOM 1717 C C . SER A 1 231 ? 37.496 -1.531 -2.806 1.00 43.22 231 SER A C 1
ATOM 1719 O O . SER A 1 231 ? 38.516 -0.897 -2.551 1.00 43.22 231 SER A O 1
ATOM 1721 N N . THR A 1 232 ? 36.707 -2.023 -1.845 1.00 41.19 232 THR A N 1
ATOM 1722 C CA . THR A 1 232 ? 36.883 -1.740 -0.401 1.00 41.19 232 THR A CA 1
ATOM 1723 C C . THR A 1 232 ? 36.953 -2.977 0.503 1.00 41.19 232 THR A C 1
ATOM 1725 O O . THR A 1 232 ? 37.099 -2.827 1.712 1.00 41.19 232 THR A O 1
ATOM 1728 N N . ALA A 1 233 ? 36.887 -4.197 -0.042 1.00 32.62 233 ALA A N 1
ATOM 1729 C CA . ALA A 1 233 ? 36.877 -5.423 0.760 1.00 32.62 233 ALA A CA 1
ATOM 1730 C C . ALA A 1 233 ? 38.242 -5.727 1.415 1.00 32.62 233 ALA A C 1
ATOM 1732 O O . ALA A 1 233 ? 39.243 -5.938 0.724 1.00 32.62 233 ALA A O 1
ATOM 1733 N N . PRO A 1 234 ? 38.261 -5.859 2.750 1.00 31.27 234 PRO A N 1
ATOM 1734 C CA . PRO A 1 234 ? 38.698 -7.123 3.343 1.00 31.27 234 PRO A CA 1
ATOM 1735 C C . PRO A 1 234 ? 37.720 -7.630 4.419 1.00 31.27 234 PRO A C 1
ATOM 1737 O O . PRO A 1 234 ? 37.108 -6.846 5.131 1.00 31.27 234 PRO A O 1
ATOM 1740 N N . GLY A 1 235 ? 37.639 -8.955 4.586 1.00 29.86 235 GLY A N 1
ATOM 1741 C CA . GLY A 1 235 ? 36.854 -9.588 5.656 1.00 29.86 235 GLY A CA 1
ATOM 1742 C C . GLY A 1 235 ? 35.369 -9.747 5.319 1.00 29.86 235 GLY A C 1
ATOM 1743 O O . GLY A 1 235 ? 34.591 -8.801 5.355 1.00 29.86 235 GLY A O 1
ATOM 1744 N N . GLY A 1 236 ? 34.965 -10.976 4.995 1.00 40.16 236 GLY A N 1
ATOM 1745 C CA . GLY A 1 236 ? 33.559 -11.324 4.812 1.00 40.16 236 GLY A CA 1
ATOM 1746 C C . GLY A 1 236 ? 32.973 -11.938 6.075 1.00 40.16 236 GLY A C 1
ATOM 1747 O O . GLY A 1 236 ? 32.981 -13.157 6.190 1.00 40.16 236 GLY A O 1
ATOM 1748 N N . GLU A 1 237 ? 32.419 -11.114 6.963 1.00 33.31 237 GLU A N 1
ATOM 1749 C CA . GLU A 1 237 ? 31.506 -11.552 8.024 1.00 33.31 237 GLU A CA 1
ATOM 1750 C C . GLU A 1 237 ? 30.391 -10.505 8.216 1.00 33.31 237 GLU A C 1
ATOM 1752 O O . GLU A 1 237 ? 30.613 -9.292 8.145 1.00 33.31 237 GLU A O 1
ATOM 1757 N N . GLU A 1 238 ? 29.150 -10.973 8.356 1.00 39.03 238 GLU A N 1
ATOM 1758 C CA . GLU A 1 238 ? 28.008 -10.155 8.777 1.00 39.03 238 GLU A CA 1
ATOM 1759 C C . GLU A 1 238 ? 27.852 -10.341 10.284 1.00 39.03 238 GLU A C 1
ATOM 1761 O O . GLU A 1 238 ? 27.225 -11.302 10.725 1.00 39.03 238 GLU A O 1
ATOM 1766 N N . GLU A 1 239 ? 28.441 -9.432 11.059 1.00 33.97 239 GLU A N 1
ATOM 1767 C CA . GLU A 1 239 ? 27.934 -9.155 12.400 1.00 33.97 239 GLU A CA 1
ATOM 1768 C C . GLU A 1 239 ? 26.625 -8.370 12.242 1.00 33.97 239 GLU A C 1
ATOM 1770 O O . GLU A 1 239 ? 26.544 -7.428 11.446 1.00 33.97 239 GLU A O 1
ATOM 1775 N N . ASP A 1 240 ? 25.578 -8.812 12.939 1.00 31.78 240 ASP A N 1
ATOM 1776 C CA . ASP A 1 240 ? 24.255 -8.193 12.894 1.00 31.78 240 ASP A CA 1
ATOM 1777 C C . ASP A 1 240 ? 24.266 -6.904 13.743 1.00 31.78 240 ASP A C 1
ATOM 1779 O O . ASP A 1 240 ? 23.835 -6.896 14.896 1.00 31.78 240 ASP A O 1
ATOM 1783 N N . GLU A 1 241 ? 24.766 -5.805 13.165 1.00 35.03 241 GLU A N 1
ATOM 1784 C CA . GLU A 1 241 ? 24.567 -4.451 13.698 1.00 35.03 241 GLU A CA 1
ATOM 1785 C C . GLU A 1 241 ? 23.069 -4.098 13.668 1.00 35.03 241 GLU A C 1
ATOM 1787 O O . GLU A 1 241 ? 22.539 -3.531 12.707 1.00 35.03 241 GLU A O 1
ATOM 1792 N N . GLU A 1 242 ? 22.367 -4.438 14.751 1.00 36.56 242 GLU A N 1
ATOM 1793 C CA . GLU A 1 242 ? 21.140 -3.744 15.135 1.00 36.56 242 GLU A CA 1
ATOM 1794 C C . GLU A 1 242 ? 21.464 -2.247 15.247 1.00 36.56 242 GLU A C 1
ATOM 1796 O O . GLU A 1 242 ? 22.429 -1.887 15.918 1.00 36.56 242 GLU A O 1
ATOM 1801 N N . GLU A 1 243 ? 20.692 -1.367 14.597 1.00 36.84 243 GLU A N 1
ATOM 1802 C CA . GLU A 1 243 ? 21.025 0.065 14.539 1.00 36.84 243 GLU A CA 1
ATOM 1803 C C . GLU A 1 243 ? 20.885 0.748 15.912 1.00 36.84 243 GLU A C 1
ATOM 1805 O O . GLU A 1 243 ? 19.852 1.321 16.253 1.00 36.84 243 GLU A O 1
ATOM 1810 N N . SER A 1 244 ? 21.950 0.686 16.712 1.00 32.19 244 SER A N 1
ATOM 1811 C CA . SER A 1 244 ? 22.074 1.381 17.986 1.00 32.19 244 SER A CA 1
ATOM 1812 C C . SER A 1 244 ? 22.549 2.814 17.756 1.00 32.19 244 SER A C 1
ATOM 1814 O O . SER A 1 244 ? 23.732 3.054 17.503 1.00 32.19 244 SER A O 1
ATOM 1816 N N . GLU A 1 245 ? 21.653 3.791 17.882 1.00 37.25 245 GLU A N 1
ATOM 1817 C CA . GLU A 1 245 ? 22.075 5.190 17.949 1.00 37.25 245 GLU A CA 1
ATOM 1818 C C . GLU A 1 245 ? 22.716 5.489 19.311 1.00 37.25 245 GLU A C 1
ATOM 1820 O O . GLU A 1 245 ? 22.042 5.825 20.283 1.00 37.25 245 GLU A O 1
ATOM 1825 N N . THR A 1 246 ? 24.042 5.388 19.368 1.00 26.62 246 THR A N 1
ATOM 1826 C CA . THR A 1 246 ? 24.867 5.910 20.464 1.00 26.62 246 THR A CA 1
ATOM 1827 C C . THR A 1 246 ? 25.747 7.075 19.988 1.00 26.62 246 THR A C 1
ATOM 1829 O O . THR A 1 246 ? 25.826 7.396 18.796 1.00 26.62 246 THR A O 1
ATOM 1832 N N . SER A 1 247 ? 26.301 7.806 20.954 1.00 30.31 247 SER A N 1
ATOM 1833 C CA . SER A 1 247 ? 26.643 9.228 20.850 1.00 30.31 247 SER A CA 1
ATOM 1834 C C . SER A 1 247 ? 28.116 9.549 20.568 1.00 30.31 247 SER A C 1
ATOM 1836 O O . SER A 1 247 ? 28.999 8.910 21.122 1.00 30.31 247 SER A O 1
ATOM 1838 N N . GLY A 1 248 ? 28.357 10.678 19.887 1.00 25.84 248 GLY A N 1
ATOM 1839 C CA . GLY A 1 248 ? 29.561 11.507 20.082 1.00 25.84 248 GLY A CA 1
ATOM 1840 C C . GLY A 1 248 ? 30.679 11.404 19.031 1.00 25.84 248 GLY A C 1
ATOM 1841 O O . GLY A 1 248 ? 30.891 10.360 18.424 1.00 25.84 248 GLY A O 1
ATOM 1842 N N . GLY A 1 249 ? 31.415 12.512 18.850 1.00 23.53 249 GLY A N 1
ATOM 1843 C CA . GLY A 1 249 ? 32.651 12.592 18.051 1.00 23.53 249 GLY A CA 1
ATOM 1844 C C . GLY A 1 249 ? 32.663 13.719 17.004 1.00 23.53 249 GLY A C 1
ATOM 1845 O O . GLY A 1 249 ? 31.806 13.758 16.127 1.00 23.53 249 GLY A O 1
ATOM 1846 N N . ASP A 1 250 ? 33.652 14.619 17.077 1.00 33.00 250 ASP A N 1
ATOM 1847 C CA . ASP A 1 250 ? 33.859 15.708 16.106 1.00 33.00 250 ASP A CA 1
ATOM 1848 C C . ASP A 1 250 ? 34.789 15.302 14.940 1.00 33.00 250 ASP A C 1
ATOM 1850 O O . ASP A 1 250 ? 35.937 14.907 15.153 1.00 33.00 250 ASP A O 1
ATOM 1854 N N . GLY A 1 251 ? 34.331 15.536 13.702 1.00 26.86 251 GLY A N 1
ATOM 1855 C CA . GLY A 1 251 ? 35.128 15.491 12.462 1.00 26.86 251 GLY A CA 1
ATOM 1856 C C . GLY A 1 251 ? 35.275 14.110 11.793 1.00 26.86 251 GLY A C 1
ATOM 1857 O O . GLY A 1 251 ? 35.037 13.087 12.431 1.00 26.86 251 GLY A O 1
ATOM 1858 N N . PRO A 1 252 ? 35.693 14.044 10.505 1.00 31.73 252 PRO A N 1
ATOM 1859 C CA . PRO A 1 252 ? 36.113 15.134 9.611 1.00 31.73 252 PRO A CA 1
ATOM 1860 C C . PRO A 1 252 ? 34.967 15.690 8.725 1.00 31.73 252 PRO A C 1
ATOM 1862 O O . PRO A 1 252 ? 33.793 15.421 8.958 1.00 31.73 252 PRO A O 1
ATOM 1865 N N . GLN A 1 253 ? 35.302 16.516 7.723 1.00 38.03 253 GLN A N 1
ATOM 1866 C CA . GLN A 1 253 ? 34.342 17.219 6.851 1.00 38.03 253 GLN A CA 1
ATOM 1867 C C . GLN A 1 253 ? 33.511 16.303 5.926 1.00 38.03 253 GLN A C 1
ATOM 1869 O O . GLN A 1 253 ? 33.909 15.185 5.614 1.00 38.03 253 GLN A O 1
ATOM 1874 N N . GLN A 1 254 ? 32.375 16.839 5.457 1.00 43.38 254 GLN A N 1
ATOM 1875 C CA . GLN A 1 254 ? 31.448 16.223 4.494 1.00 43.38 254 GLN A CA 1
ATOM 1876 C C . GLN A 1 254 ? 32.144 15.766 3.201 1.00 43.38 254 GLN A C 1
ATOM 1878 O O . GLN A 1 254 ? 33.007 16.471 2.672 1.00 43.38 254 GLN A O 1
ATOM 1883 N N . GLY A 1 255 ? 31.722 14.621 2.657 1.00 56.75 255 GLY A N 1
ATOM 1884 C CA . GLY A 1 255 ? 32.324 14.006 1.476 1.00 56.75 255 GLY A CA 1
ATOM 1885 C C . GLY A 1 255 ? 31.304 13.613 0.408 1.00 56.75 255 GLY A C 1
ATOM 1886 O O . GLY A 1 255 ? 30.265 13.027 0.698 1.00 56.75 255 GLY A O 1
ATOM 1887 N N . THR A 1 256 ? 31.639 13.874 -0.858 1.00 65.38 256 THR A N 1
ATOM 1888 C CA . THR A 1 256 ? 30.981 13.199 -1.988 1.00 65.38 256 THR A CA 1
ATOM 1889 C C . THR A 1 256 ? 31.623 11.828 -2.191 1.00 65.38 256 THR A C 1
ATOM 1891 O O . THR A 1 256 ? 32.848 11.702 -2.222 1.00 65.38 256 THR A O 1
ATOM 1894 N N . ALA A 1 257 ? 30.800 10.786 -2.305 1.00 74.69 257 ALA A N 1
ATOM 1895 C CA . ALA A 1 257 ? 31.264 9.411 -2.429 1.00 74.69 257 ALA A CA 1
ATOM 1896 C C . ALA A 1 257 ? 32.117 9.208 -3.702 1.00 74.69 257 ALA A C 1
ATOM 1898 O O . ALA A 1 257 ? 31.875 9.876 -4.716 1.00 74.69 257 ALA A O 1
ATOM 1899 N N . PRO A 1 258 ? 33.106 8.288 -3.686 1.00 76.00 258 PRO A N 1
ATOM 1900 C CA . PRO A 1 258 ? 34.045 8.102 -4.791 1.00 76.00 258 PRO A CA 1
ATOM 1901 C C . PRO A 1 258 ? 33.333 7.927 -6.135 1.00 76.00 258 PRO A C 1
ATOM 1903 O O . PRO A 1 258 ? 32.455 7.073 -6.273 1.00 76.00 258 PRO A O 1
ATOM 1906 N N . LYS A 1 259 ? 33.694 8.746 -7.134 1.00 79.00 259 LYS A N 1
ATOM 1907 C CA . LYS A 1 259 ? 32.893 8.898 -8.359 1.00 79.00 259 LYS A CA 1
ATOM 1908 C C . LYS A 1 259 ? 32.546 7.552 -9.001 1.00 79.00 259 LYS A C 1
ATOM 1910 O O . LYS A 1 259 ? 33.413 6.818 -9.474 1.00 79.00 259 LYS A O 1
ATOM 1915 N N . GLY A 1 260 ? 31.243 7.299 -9.095 1.00 77.12 260 GLY A N 1
ATOM 1916 C CA . GLY A 1 260 ? 30.662 6.100 -9.675 1.00 77.12 260 GLY A CA 1
ATOM 1917 C C . GLY A 1 260 ? 30.235 5.034 -8.667 1.00 77.12 260 GLY A C 1
ATOM 1918 O O . GLY A 1 260 ? 29.473 4.161 -9.102 1.00 77.12 260 GLY A O 1
ATOM 1919 N N . SER A 1 261 ? 30.694 5.073 -7.401 1.00 81.06 261 SER A N 1
ATOM 1920 C CA . SER A 1 261 ? 30.454 4.013 -6.403 1.00 81.06 261 SER A CA 1
ATOM 1921 C C . SER A 1 261 ? 28.972 3.688 -6.188 1.00 81.06 261 SER A C 1
ATOM 1923 O O . SER A 1 261 ? 28.110 4.411 -6.687 1.00 81.06 261 SER A O 1
ATOM 1925 N N . ILE A 1 262 ? 28.632 2.595 -5.498 1.00 83.56 262 ILE A N 1
ATOM 1926 C CA . ILE A 1 262 ? 27.218 2.274 -5.226 1.00 83.56 262 ILE A CA 1
ATOM 1927 C C . ILE A 1 262 ? 26.557 3.409 -4.429 1.00 83.56 262 ILE A C 1
ATOM 1929 O O . ILE A 1 262 ? 25.536 3.944 -4.868 1.00 83.56 262 ILE A O 1
ATOM 1933 N N . THR A 1 263 ? 27.215 3.892 -3.376 1.00 83.12 263 THR A N 1
ATOM 1934 C CA . THR A 1 263 ? 26.832 5.102 -2.638 1.00 83.12 263 THR A CA 1
ATOM 1935 C C . THR A 1 263 ? 26.764 6.325 -3.554 1.00 83.12 263 THR A C 1
ATOM 1937 O O . THR A 1 263 ? 25.755 7.030 -3.551 1.00 83.12 263 THR A O 1
ATOM 1940 N N . ALA A 1 264 ? 27.775 6.567 -4.400 1.00 81.12 264 ALA A N 1
ATOM 1941 C CA . ALA A 1 264 ? 27.740 7.709 -5.315 1.00 81.12 264 ALA A CA 1
ATOM 1942 C C . ALA A 1 264 ? 26.536 7.633 -6.269 1.00 81.12 264 ALA A C 1
ATOM 1944 O O . ALA A 1 264 ? 25.820 8.615 -6.415 1.00 81.12 264 ALA A O 1
ATOM 1945 N N . PHE A 1 265 ? 26.252 6.471 -6.863 1.00 85.69 265 PHE A N 1
ATOM 1946 C CA . PHE A 1 265 ? 25.093 6.254 -7.731 1.00 85.69 265 PHE A CA 1
ATOM 1947 C C . PHE A 1 265 ? 23.773 6.532 -7.004 1.00 85.69 265 PHE A C 1
ATOM 1949 O O . PHE A 1 265 ? 22.941 7.256 -7.554 1.00 85.69 265 PHE A O 1
ATOM 1956 N N . VAL A 1 266 ? 23.592 6.018 -5.781 1.00 85.81 266 VAL A N 1
ATOM 1957 C CA . VAL A 1 266 ? 22.395 6.261 -4.953 1.00 85.81 266 VAL A CA 1
ATOM 1958 C C . VAL A 1 266 ? 22.213 7.756 -4.665 1.00 85.81 266 VAL A C 1
ATOM 1960 O O . VAL A 1 266 ? 21.101 8.265 -4.794 1.00 85.81 266 VAL A O 1
ATOM 1963 N N . TYR A 1 267 ? 23.293 8.493 -4.398 1.00 82.88 267 TYR A N 1
ATOM 1964 C CA . TYR A 1 267 ? 23.283 9.950 -4.192 1.00 82.88 267 TYR A CA 1
ATOM 1965 C C . TYR A 1 267 ? 23.519 10.774 -5.485 1.00 82.88 267 TYR A C 1
ATOM 1967 O O . TYR A 1 267 ? 23.914 11.941 -5.448 1.00 82.88 267 TYR A O 1
ATOM 1975 N N . GLY A 1 268 ? 23.233 10.196 -6.660 1.00 79.38 268 GLY A N 1
ATOM 1976 C CA . GLY A 1 268 ? 23.179 10.924 -7.937 1.00 79.38 268 GLY A CA 1
ATOM 1977 C C . GLY A 1 268 ? 24.536 11.314 -8.535 1.00 79.38 268 GLY A C 1
ATOM 1978 O O . GLY A 1 268 ? 24.654 12.377 -9.132 1.00 79.38 268 GLY A O 1
ATOM 1979 N N . ASP A 1 269 ? 25.559 10.480 -8.356 1.00 78.75 269 ASP A N 1
ATOM 1980 C CA . ASP A 1 269 ? 26.942 10.645 -8.830 1.00 78.75 269 ASP A CA 1
ATOM 1981 C C . ASP A 1 269 ? 27.589 11.993 -8.419 1.00 78.75 269 ASP A C 1
ATOM 1983 O O . ASP A 1 269 ? 28.388 12.574 -9.157 1.00 78.75 269 ASP A O 1
ATOM 1987 N N . GLY A 1 270 ? 27.256 12.466 -7.208 1.00 71.44 270 GLY A N 1
ATOM 1988 C CA . GLY A 1 270 ? 27.765 13.708 -6.606 1.00 71.44 270 GLY A CA 1
ATOM 1989 C C . GLY A 1 270 ? 26.782 14.887 -6.619 1.00 71.44 270 GLY A C 1
ATOM 1990 O O . GLY A 1 270 ? 27.167 15.993 -6.249 1.00 71.44 270 GLY A O 1
ATOM 1991 N N . LEU A 1 271 ? 25.528 14.672 -7.035 1.00 73.19 271 LEU A N 1
ATOM 1992 C CA . LEU A 1 271 ? 24.463 15.686 -6.975 1.00 73.19 271 LEU A CA 1
ATOM 1993 C C . LEU A 1 271 ? 23.913 15.922 -5.558 1.00 73.19 271 LEU A C 1
ATOM 1995 O O . LEU A 1 271 ? 23.343 16.983 -5.310 1.00 73.19 271 LEU A O 1
ATOM 1999 N N . ALA A 1 272 ? 24.069 14.963 -4.643 1.00 77.69 272 ALA A N 1
ATOM 2000 C CA . ALA A 1 272 ? 23.672 15.082 -3.244 1.00 77.69 272 ALA A CA 1
ATOM 2001 C C . ALA A 1 272 ? 24.815 14.710 -2.287 1.00 77.69 272 ALA A C 1
ATOM 2003 O O . ALA A 1 272 ? 25.717 13.951 -2.647 1.00 77.69 272 ALA A O 1
ATOM 2004 N N . ASP A 1 273 ? 24.754 15.240 -1.061 1.00 79.06 273 ASP A N 1
ATOM 2005 C CA . ASP A 1 273 ? 25.637 14.837 0.038 1.00 79.06 273 ASP A CA 1
ATOM 2006 C C . ASP A 1 273 ? 25.400 13.355 0.359 1.00 79.06 273 ASP A C 1
ATOM 2008 O O . ASP A 1 273 ? 24.293 12.959 0.724 1.00 79.06 273 ASP A O 1
ATOM 2012 N N . SER A 1 274 ? 26.435 12.537 0.202 1.00 75.25 274 SER A N 1
ATOM 2013 C CA . SER A 1 274 ? 26.414 11.100 0.483 1.00 75.25 274 SER A CA 1
ATOM 2014 C C . SER A 1 274 ? 26.762 10.748 1.929 1.00 75.25 274 SER A C 1
ATOM 2016 O O . SER A 1 274 ? 26.766 9.568 2.267 1.00 75.25 274 SER A O 1
ATOM 2018 N N . GLY A 1 275 ? 27.070 11.743 2.765 1.00 75.12 275 GLY A N 1
ATOM 2019 C CA . GLY A 1 275 ? 27.510 11.547 4.140 1.00 75.12 275 GLY A CA 1
ATOM 2020 C C . GLY A 1 275 ? 28.943 11.037 4.243 1.00 75.12 275 GLY A C 1
ATOM 2021 O O . GLY A 1 275 ? 29.717 11.059 3.282 1.00 75.12 275 GLY A O 1
ATOM 2022 N N . GLN A 1 276 ? 29.302 10.570 5.436 1.00 71.19 276 GLN A N 1
ATOM 2023 C CA . GLN A 1 276 ? 30.601 9.937 5.665 1.00 71.19 276 GLN A CA 1
ATOM 2024 C C . GLN A 1 276 ? 30.720 8.604 4.895 1.00 71.19 276 GLN A C 1
ATOM 2026 O O . GLN A 1 276 ? 29.704 7.938 4.654 1.00 71.19 276 GLN A O 1
ATOM 2031 N N . PRO A 1 277 ? 31.938 8.160 4.525 1.00 62.16 277 PRO A N 1
ATOM 2032 C CA . PRO A 1 277 ? 32.159 6.820 3.981 1.00 62.16 277 PRO A CA 1
ATOM 2033 C C . PRO A 1 277 ? 31.555 5.743 4.899 1.00 62.16 277 PRO A C 1
ATOM 2035 O O . PRO A 1 277 ? 31.840 5.724 6.092 1.00 62.16 277 PRO A O 1
ATOM 2038 N N . GLY A 1 278 ? 30.713 4.862 4.348 1.00 55.41 278 GLY A N 1
ATOM 2039 C CA . GLY A 1 278 ? 29.932 3.888 5.130 1.00 55.41 278 GLY A CA 1
ATOM 2040 C C . GLY A 1 278 ? 28.511 4.336 5.515 1.00 55.41 278 GLY A C 1
ATOM 2041 O O . GLY A 1 278 ? 27.822 3.610 6.224 1.00 55.41 278 GLY A O 1
ATOM 2042 N N . THR A 1 279 ? 28.040 5.493 5.029 1.00 57.06 279 THR A N 1
ATOM 2043 C CA . THR A 1 279 ? 26.646 5.961 5.209 1.00 57.06 279 THR A CA 1
ATOM 2044 C C . THR A 1 279 ? 25.600 4.994 4.633 1.00 57.06 279 THR A C 1
ATOM 2046 O O . THR A 1 279 ? 24.537 4.817 5.233 1.00 57.06 279 THR A O 1
ATOM 2049 N N . LEU A 1 280 ? 25.898 4.341 3.502 1.00 62.72 280 LEU A N 1
ATOM 2050 C CA . LEU A 1 280 ? 25.304 3.040 3.191 1.00 62.72 280 LEU A CA 1
ATOM 2051 C C . LEU A 1 280 ? 26.100 1.977 3.950 1.00 62.72 280 LEU A C 1
ATOM 2053 O O . LEU A 1 280 ? 27.329 1.949 3.853 1.00 62.72 280 LEU A O 1
ATOM 2057 N N . SER A 1 281 ? 25.400 1.128 4.710 1.00 50.16 281 SER A N 1
ATOM 2058 C CA . SER A 1 281 ? 26.002 0.109 5.576 1.00 50.16 281 SER A CA 1
ATOM 2059 C C . SER A 1 281 ? 26.717 -0.960 4.736 1.00 50.16 281 SER A C 1
ATOM 2061 O O . SER A 1 281 ? 26.121 -1.996 4.437 1.00 50.16 281 SER A O 1
ATOM 2063 N N . ARG A 1 282 ? 27.984 -0.695 4.384 1.00 56.09 282 ARG A N 1
ATOM 2064 C CA . ARG A 1 282 ? 28.747 -1.333 3.289 1.00 56.09 282 ARG A CA 1
ATOM 2065 C C . ARG A 1 282 ? 28.259 -0.815 1.919 1.00 56.09 282 ARG A C 1
ATOM 2067 O O . ARG A 1 282 ? 27.101 -0.441 1.756 1.00 56.09 282 ARG A O 1
ATOM 2074 N N . ASP A 1 283 ? 29.169 -0.719 0.945 1.00 64.19 283 ASP A N 1
ATOM 2075 C CA . ASP A 1 283 ? 28.917 -0.089 -0.369 1.00 64.19 283 ASP A CA 1
ATOM 2076 C C . ASP A 1 283 ? 28.173 -1.083 -1.297 1.00 64.19 283 ASP A C 1
ATOM 2078 O O . ASP A 1 283 ? 28.693 -1.496 -2.336 1.00 64.19 283 ASP A O 1
ATOM 2082 N N . ASP A 1 284 ? 26.981 -1.527 -0.864 1.00 78.56 284 ASP A N 1
ATOM 2083 C CA . ASP A 1 284 ? 26.150 -2.563 -1.496 1.00 78.56 284 ASP A CA 1
ATOM 2084 C C . ASP A 1 284 ? 24.686 -2.142 -1.729 1.00 78.56 284 ASP A C 1
ATOM 2086 O O . ASP A 1 284 ? 24.145 -1.250 -1.073 1.00 78.56 284 ASP A O 1
ATOM 2090 N N . ILE A 1 285 ? 24.046 -2.799 -2.701 1.00 83.75 285 ILE A N 1
ATOM 2091 C CA . ILE A 1 285 ? 22.592 -2.781 -2.916 1.00 83.75 285 ILE A CA 1
ATOM 2092 C C . ILE A 1 285 ? 22.098 -4.185 -3.263 1.00 83.75 285 ILE A C 1
ATOM 2094 O O . ILE A 1 285 ? 22.798 -4.993 -3.877 1.00 83.75 285 ILE A O 1
ATOM 2098 N N . SER A 1 286 ? 20.851 -4.492 -2.905 1.00 86.88 286 SER A N 1
ATOM 2099 C CA . SER A 1 286 ? 20.242 -5.788 -3.213 1.00 86.88 286 SER A CA 1
ATOM 2100 C C . SER A 1 286 ? 18.740 -5.716 -3.457 1.00 86.88 286 SER A C 1
ATOM 2102 O O . SER A 1 286 ? 18.084 -4.752 -3.077 1.00 86.88 286 SER A O 1
ATOM 2104 N N . PHE A 1 287 ? 18.217 -6.741 -4.131 1.00 87.62 287 PHE A N 1
ATOM 2105 C CA . PHE A 1 287 ? 16.833 -6.833 -4.597 1.00 87.62 287 PHE A CA 1
ATOM 2106 C C . PHE A 1 287 ? 16.422 -8.304 -4.751 1.00 87.62 287 PHE A C 1
ATOM 2108 O O . PHE A 1 287 ? 17.231 -9.142 -5.152 1.00 87.62 287 PHE A O 1
ATOM 2115 N N . THR A 1 288 ? 15.174 -8.636 -4.433 1.00 91.62 288 THR A N 1
ATOM 2116 C CA . THR A 1 288 ? 14.602 -9.988 -4.570 1.00 91.62 288 THR A CA 1
ATOM 2117 C C . THR A 1 288 ? 13.803 -10.151 -5.861 1.00 91.62 288 THR A C 1
ATOM 2119 O O . THR A 1 288 ? 13.114 -9.232 -6.304 1.00 91.62 288 THR A O 1
ATOM 2122 N N . ALA A 1 289 ? 13.848 -11.342 -6.456 1.00 94.12 289 ALA A N 1
ATOM 2123 C CA . ALA A 1 289 ? 13.094 -11.690 -7.661 1.00 94.12 289 ALA A CA 1
ATOM 2124 C C . ALA A 1 289 ? 12.826 -13.202 -7.737 1.00 94.12 289 ALA A C 1
ATOM 2126 O O . ALA A 1 289 ? 13.407 -13.980 -6.977 1.00 94.12 289 ALA A O 1
ATOM 2127 N N . LYS A 1 290 ? 11.983 -13.627 -8.679 1.00 95.25 290 LYS A N 1
ATOM 2128 C CA . LYS A 1 290 ? 11.847 -15.027 -9.106 1.00 95.25 290 LYS A CA 1
ATOM 2129 C C . LYS A 1 290 ? 12.456 -15.219 -10.491 1.00 95.25 290 LYS A C 1
ATOM 2131 O O . LYS A 1 290 ? 12.479 -14.294 -11.297 1.00 95.25 290 LYS A O 1
ATOM 2136 N N . ILE A 1 291 ? 12.909 -16.432 -10.793 1.00 97.62 291 ILE A N 1
ATOM 2137 C CA . ILE A 1 291 ? 13.396 -16.788 -12.134 1.00 97.62 291 ILE A CA 1
ATOM 2138 C C . ILE A 1 291 ? 12.216 -17.085 -13.068 1.00 97.62 291 ILE A C 1
ATOM 2140 O O . ILE A 1 291 ? 11.527 -18.091 -12.901 1.00 97.62 291 ILE A O 1
ATOM 2144 N N . ALA A 1 292 ? 11.996 -16.232 -14.067 1.00 96.94 292 ALA A N 1
ATOM 2145 C CA . ALA A 1 292 ? 10.918 -16.367 -15.048 1.00 96.94 292 ALA A CA 1
ATOM 2146 C C . ALA A 1 292 ? 11.298 -17.249 -16.252 1.00 96.94 292 ALA A C 1
ATOM 2148 O O . ALA A 1 292 ? 10.457 -17.969 -16.784 1.00 96.94 292 ALA A O 1
ATOM 2149 N N . SER A 1 293 ? 12.560 -17.213 -16.693 1.00 97.56 293 SER A N 1
ATOM 2150 C CA . SER A 1 293 ? 13.106 -18.129 -17.709 1.00 97.56 293 SER A CA 1
ATOM 2151 C C . SER A 1 293 ? 14.627 -18.266 -17.588 1.00 97.56 293 SER A C 1
ATOM 2153 O O . SER A 1 293 ? 15.274 -17.486 -16.890 1.00 97.56 293 SER A O 1
ATOM 2155 N N . ILE A 1 294 ? 15.188 -19.285 -18.238 1.00 98.19 294 ILE A N 1
ATOM 2156 C CA . ILE A 1 294 ? 16.615 -19.630 -18.229 1.00 98.19 294 ILE A CA 1
ATOM 2157 C C . ILE A 1 294 ? 17.036 -19.857 -19.687 1.00 98.19 294 ILE A C 1
ATOM 2159 O O . ILE A 1 294 ? 16.286 -20.479 -20.441 1.00 98.19 294 ILE A O 1
ATOM 2163 N N . GLY A 1 295 ? 18.197 -19.336 -20.077 1.00 96.50 295 GLY A N 1
ATOM 2164 C CA . GLY A 1 295 ? 18.868 -19.605 -21.350 1.00 96.50 295 GLY A CA 1
ATOM 2165 C C . GLY A 1 295 ? 20.269 -20.184 -21.136 1.00 96.50 295 GLY A C 1
ATOM 2166 O O . GLY A 1 295 ? 20.641 -20.521 -20.013 1.00 96.50 295 GLY A O 1
ATOM 2167 N N . ASP A 1 296 ? 21.047 -20.284 -22.214 1.00 95.00 296 ASP A N 1
ATOM 2168 C CA . ASP A 1 296 ? 22.360 -20.950 -22.202 1.00 95.00 296 ASP A CA 1
ATOM 2169 C C . ASP A 1 296 ? 23.427 -20.187 -21.391 1.00 95.00 296 ASP A C 1
ATOM 2171 O O . ASP A 1 296 ? 24.306 -20.804 -20.791 1.00 95.00 296 ASP A O 1
ATOM 2175 N N . ASP A 1 297 ? 23.320 -18.854 -21.341 1.00 95.62 297 ASP A N 1
ATOM 2176 C CA . ASP A 1 297 ? 24.246 -17.909 -20.696 1.00 95.62 297 ASP A CA 1
ATOM 2177 C C . ASP A 1 297 ? 23.534 -16.809 -19.866 1.00 95.62 297 ASP A C 1
ATOM 2179 O O . ASP A 1 297 ? 24.178 -15.905 -19.335 1.00 95.62 297 ASP A O 1
ATOM 2183 N N . TRP A 1 298 ? 22.203 -16.865 -19.716 1.00 97.00 298 TRP A N 1
ATOM 2184 C CA . TRP A 1 298 ? 21.411 -15.859 -18.984 1.00 97.00 298 TRP A CA 1
ATOM 2185 C C . TRP A 1 298 ? 20.225 -16.447 -18.209 1.00 97.00 298 TRP A C 1
ATOM 2187 O O . TRP A 1 298 ? 19.710 -17.521 -18.515 1.00 97.00 298 TRP A O 1
ATOM 2197 N N . VAL A 1 299 ? 19.729 -15.684 -17.233 1.00 97.62 299 VAL A N 1
ATOM 2198 C CA . VAL A 1 299 ? 18.438 -15.907 -16.560 1.00 97.62 299 VAL A CA 1
ATOM 2199 C C . VAL A 1 299 ? 17.563 -14.660 -16.657 1.00 97.62 299 VAL A C 1
ATOM 2201 O O . VAL A 1 299 ? 18.068 -13.539 -16.679 1.00 97.62 299 VAL A O 1
ATOM 2204 N N . ALA A 1 300 ? 16.246 -14.836 -16.750 1.00 97.44 300 ALA A N 1
ATOM 2205 C CA . ALA A 1 300 ? 15.288 -13.737 -16.673 1.00 97.44 300 ALA A CA 1
ATOM 2206 C C . ALA A 1 300 ? 14.633 -13.677 -15.294 1.00 97.44 300 ALA A C 1
ATOM 2208 O O . ALA A 1 300 ? 14.271 -14.712 -14.730 1.00 97.44 300 ALA A O 1
ATOM 2209 N N . LEU A 1 301 ? 14.438 -12.462 -14.795 1.00 95.56 301 LEU A N 1
ATOM 2210 C CA . LEU A 1 301 ? 13.669 -12.175 -13.591 1.00 95.56 301 LEU A CA 1
ATOM 2211 C C . LEU A 1 301 ? 12.167 -12.060 -13.906 1.00 95.56 301 LEU A C 1
ATOM 2213 O O . LEU A 1 301 ? 11.768 -11.922 -15.062 1.00 95.56 301 LEU A O 1
ATOM 2217 N N . ASP A 1 302 ? 11.331 -12.100 -12.871 1.00 92.44 302 ASP A N 1
ATOM 2218 C CA . ASP A 1 302 ? 9.885 -11.846 -12.942 1.00 92.44 302 ASP A CA 1
ATOM 2219 C C . ASP A 1 302 ? 9.509 -10.352 -12.925 1.00 92.44 302 ASP A C 1
ATOM 2221 O O . ASP A 1 302 ? 8.378 -9.996 -13.270 1.00 92.44 302 ASP A O 1
ATOM 2225 N N . ARG A 1 303 ? 10.466 -9.486 -12.571 1.00 90.50 303 ARG A N 1
ATOM 2226 C CA . ARG A 1 303 ? 10.365 -8.021 -12.560 1.00 90.50 303 ARG A CA 1
ATOM 2227 C C . ARG A 1 303 ? 11.706 -7.360 -12.894 1.00 90.50 303 ARG A C 1
ATOM 2229 O O . ARG A 1 303 ? 12.757 -7.980 -12.732 1.00 90.50 303 ARG A O 1
ATOM 2236 N N . GLU A 1 304 ? 11.660 -6.116 -13.365 1.00 90.75 304 GLU A N 1
ATOM 2237 C CA . GLU A 1 304 ? 12.839 -5.385 -13.848 1.00 90.75 304 GLU A CA 1
ATOM 2238 C C . GLU A 1 304 ? 13.879 -5.140 -12.747 1.00 90.75 304 GLU A C 1
ATOM 2240 O O . GLU A 1 304 ? 13.536 -4.958 -11.578 1.00 90.75 304 GLU A O 1
ATOM 2245 N N . LEU A 1 305 ? 15.162 -5.089 -13.121 1.00 90.62 305 LEU A N 1
ATOM 2246 C CA . LEU A 1 305 ? 16.236 -4.729 -12.197 1.00 90.62 305 LEU A CA 1
ATOM 2247 C C . LEU A 1 305 ? 16.264 -3.196 -11.971 1.00 90.62 305 LEU A C 1
ATOM 2249 O O . LEU A 1 305 ? 16.554 -2.453 -12.916 1.00 90.62 305 LEU A O 1
ATOM 2253 N N . PRO A 1 306 ? 16.015 -2.683 -10.745 1.00 89.06 306 PRO A N 1
ATOM 2254 C CA . PRO A 1 306 ? 15.875 -1.240 -10.493 1.00 89.06 306 PRO A CA 1
ATOM 2255 C C . PRO A 1 306 ? 17.199 -0.461 -10.508 1.00 89.06 306 PRO A C 1
ATOM 2257 O O . PRO A 1 306 ? 17.203 0.764 -10.418 1.00 89.06 306 PRO A O 1
ATOM 2260 N N . PHE A 1 307 ? 18.329 -1.150 -10.640 1.00 88.56 307 PHE A N 1
ATOM 2261 C CA . PHE A 1 307 ? 19.675 -0.586 -10.698 1.00 88.56 307 PHE A CA 1
ATOM 2262 C C . PHE A 1 307 ? 20.509 -1.300 -11.774 1.00 88.56 307 PHE A C 1
ATOM 2264 O O . PHE A 1 307 ? 20.239 -2.457 -12.086 1.00 88.56 307 PHE A O 1
ATOM 2271 N N . PRO A 1 308 ? 21.533 -0.654 -12.357 1.00 89.88 308 PRO A N 1
ATOM 2272 C CA . PRO A 1 308 ? 22.430 -1.320 -13.295 1.00 89.88 308 PRO A CA 1
ATOM 2273 C C . PRO A 1 308 ? 23.433 -2.235 -12.571 1.00 89.88 308 PRO A C 1
ATOM 2275 O O . PRO A 1 308 ? 23.754 -2.025 -11.405 1.00 89.88 308 PRO A O 1
ATOM 2278 N N . VAL A 1 309 ? 24.032 -3.180 -13.298 1.00 89.44 309 VAL A N 1
ATOM 2279 C CA . VAL A 1 309 ? 25.294 -3.835 -12.908 1.00 89.44 309 VAL A CA 1
ATOM 2280 C C . VAL A 1 309 ? 26.403 -3.225 -13.767 1.00 89.44 309 VAL A C 1
ATOM 2282 O O . VAL A 1 309 ? 26.350 -3.310 -14.993 1.00 89.44 309 VAL A O 1
ATOM 2285 N N . LYS A 1 310 ? 27.401 -2.581 -13.151 1.00 87.31 310 LYS A N 1
ATOM 2286 C CA . LYS A 1 310 ? 28.540 -1.939 -13.841 1.00 87.31 310 LYS A CA 1
ATOM 2287 C C . LYS A 1 310 ? 29.778 -2.844 -13.736 1.00 87.31 310 LYS A C 1
ATOM 2289 O O . LYS A 1 310 ? 29.994 -3.398 -12.674 1.00 87.31 310 LYS A O 1
ATOM 2294 N N . ARG A 1 311 ? 30.663 -2.910 -14.745 1.00 80.75 311 ARG A N 1
ATOM 2295 C CA . ARG A 1 311 ? 31.859 -3.807 -14.774 1.00 80.75 311 ARG A 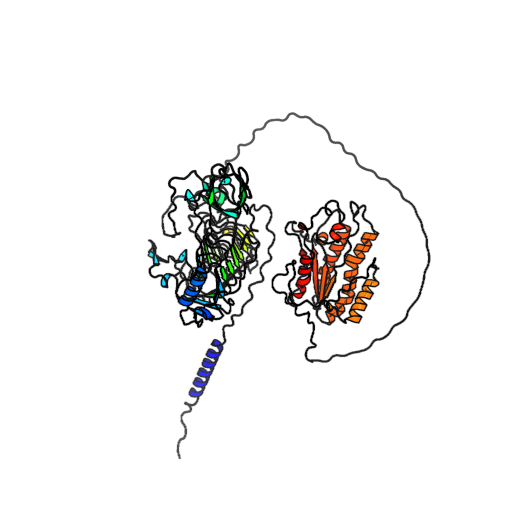CA 1
ATOM 2296 C C . ARG A 1 311 ? 32.787 -3.843 -13.541 1.00 80.75 311 ARG A C 1
ATOM 2298 O O . ARG A 1 311 ? 33.556 -4.787 -13.416 1.00 80.75 311 ARG A O 1
ATOM 2305 N N . ARG A 1 312 ? 32.799 -2.813 -12.687 1.00 80.56 312 ARG A N 1
ATOM 2306 C CA . ARG A 1 312 ? 33.607 -2.774 -11.444 1.00 80.56 312 ARG A CA 1
ATOM 2307 C C . ARG A 1 312 ? 32.807 -3.118 -10.177 1.00 80.56 312 ARG A C 1
ATOM 2309 O O . ARG A 1 312 ? 33.381 -3.253 -9.105 1.00 80.56 312 ARG A O 1
ATOM 2316 N N . TRP A 1 313 ? 31.493 -3.267 -10.313 1.00 86.12 313 TRP A N 1
ATOM 2317 C CA . TRP A 1 313 ? 30.598 -3.807 -9.300 1.00 86.12 313 TRP A CA 1
ATOM 2318 C C . TRP A 1 313 ? 30.526 -5.323 -9.461 1.00 86.12 313 TRP A C 1
ATOM 2320 O O . TRP A 1 313 ? 30.346 -5.824 -10.568 1.00 86.12 313 TRP A O 1
ATOM 2330 N N . THR A 1 314 ? 30.643 -6.061 -8.361 1.00 84.12 314 THR A N 1
ATOM 2331 C CA . THR A 1 314 ? 30.453 -7.515 -8.367 1.00 84.12 314 THR A CA 1
ATOM 2332 C C . THR A 1 314 ? 28.984 -7.809 -8.098 1.00 84.12 314 THR A C 1
ATOM 2334 O O . THR A 1 314 ? 28.528 -7.695 -6.963 1.00 84.12 314 THR A O 1
ATOM 2337 N N . GLY A 1 315 ? 28.238 -8.143 -9.154 1.00 88.56 315 GLY A N 1
ATOM 2338 C CA . GLY A 1 315 ? 26.869 -8.644 -9.048 1.00 88.56 315 GLY A CA 1
ATOM 2339 C C . GLY A 1 315 ? 26.859 -10.160 -8.864 1.00 88.56 315 GLY A C 1
ATOM 2340 O O . GLY A 1 315 ? 27.473 -10.879 -9.650 1.00 88.56 315 GLY A O 1
ATOM 2341 N N . VAL A 1 316 ? 26.141 -10.653 -7.859 1.00 90.25 316 VAL A N 1
ATOM 2342 C CA . VAL A 1 316 ? 25.945 -12.083 -7.582 1.00 90.25 316 VAL A CA 1
ATOM 2343 C C . VAL A 1 316 ? 24.474 -12.393 -7.321 1.00 90.25 316 VAL A C 1
ATOM 2345 O O . VAL A 1 316 ? 23.724 -11.572 -6.789 1.00 90.25 316 VAL A O 1
ATOM 2348 N N . LEU A 1 317 ? 24.052 -13.596 -7.708 1.00 93.06 317 LEU A N 1
ATOM 2349 C CA . LEU A 1 317 ? 22.713 -14.120 -7.468 1.00 93.06 317 LEU A CA 1
ATOM 2350 C C . LEU A 1 317 ? 22.795 -15.231 -6.424 1.00 93.06 317 LEU A C 1
ATOM 2352 O O . LEU A 1 317 ? 23.444 -16.255 -6.641 1.00 93.06 317 LEU A O 1
ATOM 2356 N N . HIS A 1 318 ? 22.103 -15.033 -5.307 1.00 92.75 318 HIS A N 1
ATOM 2357 C CA . HIS A 1 318 ? 21.983 -16.004 -4.225 1.00 92.75 318 HIS A CA 1
ATOM 2358 C C . HIS A 1 318 ? 20.594 -16.645 -4.225 1.00 92.75 318 HIS A C 1
ATOM 2360 O O . HIS A 1 318 ? 19.601 -15.998 -4.564 1.00 92.75 318 HIS A O 1
ATOM 2366 N N . GLU A 1 319 ? 20.502 -17.911 -3.823 1.00 92.38 319 GLU A N 1
ATOM 2367 C CA . GLU A 1 319 ? 19.220 -18.554 -3.546 1.00 92.38 319 GLU A CA 1
ATOM 2368 C C . GLU A 1 319 ? 18.533 -17.842 -2.374 1.00 92.38 319 GLU A C 1
ATOM 2370 O O . GLU A 1 319 ? 19.108 -17.671 -1.299 1.00 92.38 319 GLU A O 1
ATOM 2375 N N . CYS A 1 320 ? 17.281 -17.440 -2.580 1.00 92.06 320 CYS A N 1
ATOM 2376 C CA . CYS A 1 320 ? 16.432 -16.883 -1.539 1.00 92.06 320 CYS A CA 1
ATOM 2377 C C . CYS A 1 320 ? 15.295 -17.867 -1.253 1.00 92.06 320 CYS A C 1
ATOM 2379 O O . CYS A 1 320 ? 14.826 -18.571 -2.143 1.00 92.06 320 CYS A O 1
ATOM 2381 N N . ARG A 1 321 ? 14.858 -17.953 0.004 1.00 91.50 321 ARG A N 1
ATOM 2382 C CA . ARG A 1 321 ? 13.722 -18.781 0.427 1.00 91.50 321 ARG A CA 1
ATOM 2383 C C . ARG A 1 321 ? 12.921 -18.008 1.486 1.00 91.50 321 ARG A C 1
ATOM 2385 O O . ARG A 1 321 ? 13.177 -18.208 2.673 1.00 91.50 321 ARG A O 1
ATOM 2392 N N . PRO A 1 322 ? 12.010 -17.098 1.087 1.00 93.19 322 PRO A N 1
ATOM 2393 C CA . PRO A 1 322 ? 11.194 -16.331 2.027 1.00 93.19 322 PRO A CA 1
ATOM 2394 C C . PRO A 1 322 ? 10.380 -17.261 2.932 1.00 93.19 322 PRO A C 1
ATOM 2396 O O . PRO A 1 322 ? 9.600 -18.082 2.444 1.00 93.19 322 PRO A O 1
ATOM 2399 N N . THR A 1 323 ? 10.591 -17.169 4.247 1.00 95.06 323 THR A N 1
ATOM 2400 C CA . THR A 1 323 ? 10.035 -18.141 5.209 1.00 95.06 323 THR A CA 1
ATOM 2401 C C . THR A 1 323 ? 8.642 -17.783 5.716 1.00 95.06 323 THR A C 1
ATOM 2403 O O . THR A 1 323 ? 7.977 -18.639 6.291 1.00 95.06 323 THR A O 1
ATOM 2406 N N . VAL A 1 324 ? 8.204 -16.544 5.483 1.00 97.31 324 VAL A N 1
ATOM 2407 C CA . VAL A 1 324 ? 6.813 -16.115 5.635 1.00 97.31 324 VAL A CA 1
ATOM 2408 C C . VAL A 1 324 ? 6.355 -15.506 4.317 1.00 97.31 324 VAL A C 1
ATOM 2410 O O . VAL A 1 324 ? 6.950 -14.544 3.829 1.00 97.31 324 VAL A O 1
ATOM 2413 N N . GLN A 1 325 ? 5.305 -16.089 3.753 1.00 96.56 325 GLN A N 1
ATOM 2414 C CA . GLN A 1 325 ? 4.567 -15.583 2.604 1.00 96.56 325 GLN A CA 1
ATOM 2415 C C . GLN A 1 325 ? 3.063 -15.679 2.867 1.00 96.56 325 GLN A C 1
ATOM 2417 O O . GLN A 1 325 ? 2.633 -16.552 3.617 1.00 96.56 325 GLN A O 1
ATOM 2422 N N . ASP A 1 326 ? 2.274 -14.803 2.246 1.00 97.31 326 ASP A N 1
ATOM 2423 C CA . ASP A 1 326 ? 0.810 -14.924 2.210 1.00 97.31 326 ASP A CA 1
ATOM 2424 C C . ASP A 1 326 ? 0.153 -14.985 3.617 1.00 97.31 326 ASP A C 1
ATOM 2426 O O . ASP A 1 326 ? -0.808 -15.717 3.855 1.00 97.31 326 ASP A O 1
ATOM 2430 N N . SER A 1 327 ? 0.690 -14.183 4.546 1.00 98.62 327 SER A N 1
ATOM 2431 C CA . SER A 1 327 ? 0.244 -14.019 5.942 1.00 98.62 327 SER A CA 1
ATOM 2432 C C . SER A 1 327 ? -0.116 -12.554 6.238 1.00 98.62 327 SER A C 1
ATOM 2434 O O . SER A 1 327 ? 0.467 -11.647 5.639 1.00 98.62 327 SER A O 1
ATOM 2436 N N . GLY A 1 328 ? -1.007 -12.288 7.201 1.00 98.50 328 GLY A N 1
ATOM 2437 C CA . GLY A 1 328 ? -1.415 -10.909 7.501 1.00 98.50 328 GLY A CA 1
ATOM 2438 C C . GLY A 1 328 ? -2.167 -10.672 8.812 1.00 98.50 328 GLY A C 1
ATOM 2439 O O . GLY A 1 328 ? -2.475 -11.598 9.561 1.00 98.50 328 GLY A O 1
ATOM 2440 N N . ILE A 1 329 ? -2.443 -9.395 9.087 1.00 98.81 329 ILE A N 1
ATOM 2441 C CA . ILE A 1 329 ? -3.155 -8.907 10.282 1.00 98.81 329 ILE A CA 1
ATOM 2442 C C . ILE A 1 329 ? -4.288 -7.981 9.827 1.00 98.81 329 ILE A C 1
ATOM 2444 O O . ILE A 1 329 ? -4.045 -7.036 9.073 1.00 98.81 329 ILE A O 1
ATOM 2448 N N . GLU A 1 330 ? -5.528 -8.231 10.247 1.00 98.62 330 GLU A N 1
ATOM 2449 C CA . GLU A 1 330 ? -6.673 -7.525 9.666 1.00 98.62 330 GLU A CA 1
ATOM 2450 C C . GLU A 1 330 ? -7.905 -7.348 10.558 1.00 98.62 330 GLU A C 1
ATOM 2452 O O . GLU A 1 330 ? -8.173 -8.132 11.467 1.00 98.62 330 GLU A O 1
ATOM 2457 N N . HIS A 1 331 ? -8.694 -6.323 10.221 1.00 98.25 331 HIS A N 1
ATOM 2458 C CA . HIS A 1 331 ? -10.068 -6.123 10.693 1.00 98.25 331 HIS A CA 1
ATOM 2459 C C . HIS A 1 331 ? -10.217 -6.007 12.228 1.00 98.25 331 HIS A C 1
ATOM 2461 O O . HIS A 1 331 ? -11.176 -6.523 12.793 1.00 98.25 331 HIS A O 1
ATOM 2467 N N . LEU A 1 332 ? -9.298 -5.316 12.915 1.00 98.56 332 LEU A N 1
ATOM 2468 C CA . LEU A 1 332 ? -9.340 -5.106 14.374 1.00 98.56 332 LEU A CA 1
ATOM 2469 C C . LEU A 1 332 ? -8.758 -3.746 14.809 1.00 98.56 332 LEU A C 1
ATOM 2471 O O . LEU A 1 332 ? -8.025 -3.097 14.059 1.00 98.56 332 LEU A O 1
ATOM 2475 N N . THR A 1 333 ? -9.071 -3.316 16.033 1.00 98.88 333 THR A N 1
ATOM 2476 C CA . THR A 1 333 ? -8.384 -2.210 16.722 1.00 98.88 333 THR A CA 1
ATOM 2477 C C . THR A 1 333 ? -7.270 -2.748 17.623 1.00 98.88 333 THR A C 1
ATOM 2479 O O . THR A 1 333 ? -7.471 -3.721 18.340 1.00 98.88 333 THR A O 1
ATOM 2482 N N . ILE A 1 334 ? -6.111 -2.090 17.645 1.00 98.88 334 ILE A N 1
ATOM 2483 C CA . ILE A 1 334 ? -5.057 -2.264 18.653 1.00 98.88 334 ILE A CA 1
ATOM 2484 C C . ILE A 1 334 ? -5.042 -1.001 19.518 1.00 98.88 334 ILE A C 1
ATOM 2486 O O . ILE A 1 334 ? -4.641 0.066 19.048 1.00 98.88 334 ILE A O 1
ATOM 2490 N N . ARG A 1 335 ? -5.465 -1.100 20.782 1.00 98.69 335 ARG A N 1
ATOM 2491 C CA . ARG A 1 335 ? -5.489 0.026 21.724 1.00 98.69 335 ARG A CA 1
ATOM 2492 C C . ARG A 1 335 ? -4.512 -0.191 22.867 1.00 98.69 335 ARG A C 1
ATOM 2494 O O . ARG A 1 335 ? -4.721 -1.028 23.742 1.00 98.69 335 ARG A O 1
ATOM 2501 N N . PHE A 1 336 ? -3.495 0.657 22.931 1.00 98.69 336 PHE A N 1
ATOM 2502 C CA . PHE A 1 336 ? -2.654 0.755 24.114 1.00 98.69 336 PHE A CA 1
ATOM 2503 C C . PHE A 1 336 ? -3.347 1.541 25.228 1.00 98.69 336 PHE A C 1
ATOM 2505 O O . PHE A 1 336 ? -4.143 2.464 24.994 1.00 98.69 336 PHE A O 1
ATOM 2512 N N . LYS A 1 337 ? -2.996 1.207 26.470 1.00 96.75 337 LYS A N 1
ATOM 2513 C CA . LYS A 1 337 ? -3.219 2.073 27.629 1.00 96.75 337 LYS A CA 1
ATOM 2514 C C . LYS A 1 337 ? -2.685 3.474 27.340 1.00 96.75 337 LYS A C 1
ATOM 2516 O O . LYS A 1 337 ? -1.559 3.643 26.881 1.00 96.75 337 LYS A O 1
ATOM 2521 N N . HIS A 1 338 ? -3.489 4.491 27.644 1.00 97.06 338 HIS A N 1
ATOM 2522 C CA . HIS A 1 338 ? -3.049 5.873 27.496 1.00 97.06 338 HIS A CA 1
ATOM 2523 C C . HIS A 1 338 ? -1.897 6.175 28.462 1.00 97.06 338 HIS A C 1
ATOM 2525 O O . HIS A 1 338 ? -2.013 5.983 29.675 1.00 97.06 338 HIS A O 1
ATOM 2531 N N . THR A 1 339 ? -0.786 6.657 27.911 1.00 93.19 339 THR A N 1
ATOM 2532 C CA . THR A 1 339 ? 0.338 7.222 28.662 1.00 93.19 339 THR A CA 1
ATOM 2533 C C . THR A 1 339 ? 0.758 8.543 28.036 1.00 93.19 339 THR A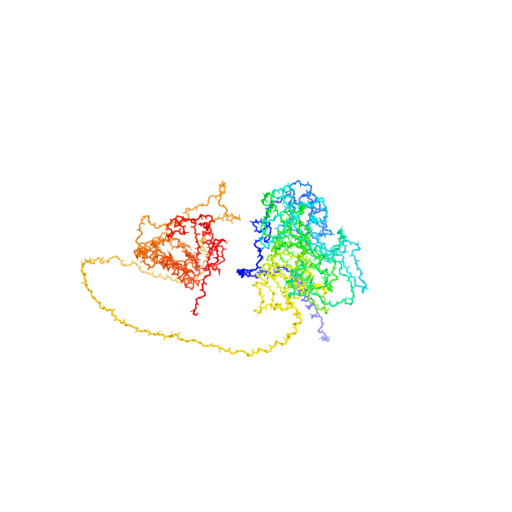 C 1
ATOM 2535 O O . THR A 1 339 ? 0.536 8.743 26.837 1.00 93.19 339 THR A O 1
ATOM 2538 N N . PRO A 1 340 ? 1.460 9.412 28.780 1.00 91.81 340 PRO A N 1
ATOM 2539 C CA . PRO A 1 340 ? 2.230 10.478 28.164 1.00 91.81 340 PRO A CA 1
ATOM 2540 C C . PRO A 1 340 ? 3.218 9.930 27.122 1.00 91.81 340 PRO A C 1
ATOM 2542 O O . PRO A 1 340 ? 3.762 8.835 27.298 1.00 91.81 340 PRO A O 1
ATOM 2545 N N . ALA A 1 341 ? 3.443 10.701 26.060 1.00 87.81 341 ALA A N 1
ATOM 2546 C CA . ALA A 1 341 ? 4.529 10.499 25.108 1.00 87.81 341 ALA A CA 1
ATOM 2547 C C . ALA A 1 341 ? 5.791 11.198 25.639 1.00 87.81 341 ALA A C 1
ATOM 2549 O O . ALA A 1 341 ? 5.708 12.297 26.198 1.00 87.81 341 ALA A O 1
ATOM 2550 N N . GLY A 1 342 ? 6.942 10.539 25.506 1.00 80.25 342 GLY A N 1
ATOM 2551 C CA . GLY A 1 342 ? 8.227 11.064 25.967 1.00 80.25 342 GLY A CA 1
ATOM 2552 C C . GLY A 1 342 ? 8.860 12.069 24.996 1.00 80.25 342 GLY A C 1
ATOM 2553 O O . GLY A 1 342 ? 8.320 12.327 23.918 1.00 80.25 342 GLY A O 1
ATOM 2554 N N . PRO A 1 343 ? 10.021 12.639 25.361 1.00 83.50 343 PRO A N 1
ATOM 2555 C CA . PRO A 1 343 ? 10.944 13.229 24.399 1.00 83.50 343 PRO A CA 1
ATOM 2556 C C . PRO A 1 343 ? 11.367 12.232 23.306 1.00 83.50 343 PRO A C 1
ATOM 2558 O O . PRO A 1 343 ? 11.283 11.020 23.476 1.00 83.50 343 PRO A O 1
ATOM 2561 N N . HIS A 1 344 ? 11.888 12.761 22.202 1.00 85.62 344 HIS A N 1
ATOM 2562 C CA . HIS A 1 344 ? 12.361 11.977 21.061 1.00 85.62 344 HIS A CA 1
ATOM 2563 C C . HIS A 1 344 ? 13.386 10.894 21.453 1.00 85.62 344 HIS A C 1
ATOM 2565 O O . HIS A 1 344 ? 14.407 11.190 22.095 1.00 85.62 344 HIS A O 1
ATOM 2571 N N . LEU A 1 345 ? 13.146 9.656 21.005 1.00 84.38 345 LEU A N 1
ATOM 2572 C CA . LEU A 1 345 ? 13.976 8.479 21.293 1.00 84.38 345 LEU A CA 1
ATOM 2573 C C . LEU A 1 345 ? 14.045 8.179 22.806 1.00 84.38 345 LEU A C 1
ATOM 2575 O O . LEU A 1 345 ? 15.127 7.967 23.355 1.00 84.38 345 LEU A O 1
ATOM 2579 N N . THR A 1 346 ? 12.900 8.212 23.496 1.00 84.38 346 THR A N 1
ATOM 2580 C CA . THR A 1 346 ? 12.726 7.731 24.889 1.00 84.38 346 THR A CA 1
ATOM 2581 C C . THR A 1 346 ? 11.455 6.882 25.061 1.00 84.38 346 THR A C 1
ATOM 2583 O O . THR A 1 346 ? 10.908 6.772 26.162 1.00 84.38 346 THR A O 1
ATOM 2586 N N . GLU A 1 347 ? 10.916 6.346 23.970 1.00 87.50 347 GLU A N 1
ATOM 2587 C CA . GLU A 1 347 ? 9.678 5.572 23.945 1.00 87.50 347 GLU A CA 1
ATOM 2588 C C . GLU A 1 347 ? 9.829 4.220 24.666 1.00 87.50 347 GLU A C 1
ATOM 2590 O O . GLU A 1 347 ? 10.918 3.646 24.750 1.00 87.50 347 GLU A O 1
ATOM 2595 N N . ARG A 1 348 ? 8.723 3.695 25.213 1.00 88.56 348 ARG A N 1
ATOM 2596 C CA . ARG A 1 348 ? 8.739 2.473 26.044 1.00 88.56 348 ARG A CA 1
ATOM 2597 C C . ARG A 1 348 ? 8.452 1.199 25.246 1.00 88.56 348 ARG A C 1
ATOM 2599 O O . ARG A 1 348 ? 8.422 0.105 25.818 1.00 88.56 348 ARG A O 1
ATOM 2606 N N . GLY A 1 349 ? 8.171 1.348 23.954 1.00 91.44 349 GLY A N 1
ATOM 2607 C CA . GLY A 1 349 ? 7.764 0.260 23.079 1.00 91.44 349 GLY A CA 1
ATOM 2608 C C . GLY A 1 349 ? 6.271 -0.052 23.161 1.00 91.44 349 GLY A C 1
ATOM 2609 O O . GLY A 1 349 ? 5.908 -1.223 23.198 1.00 91.44 349 GLY A O 1
ATOM 2610 N N . TYR A 1 350 ? 5.386 0.951 23.194 1.00 95.75 350 TYR A N 1
ATOM 2611 C CA . TYR A 1 350 ? 3.973 0.743 22.833 1.00 95.75 350 TYR A CA 1
ATOM 2612 C C . TYR A 1 350 ? 3.843 0.600 21.303 1.00 95.75 350 TYR A C 1
ATOM 2614 O O . TYR A 1 350 ? 3.313 1.473 20.619 1.00 95.75 350 TYR A O 1
ATOM 2622 N N . ASN A 1 351 ? 4.418 -0.471 20.751 1.00 96.88 351 ASN A N 1
ATOM 2623 C CA . ASN A 1 351 ? 4.540 -0.700 19.310 1.00 96.88 351 ASN A CA 1
ATOM 2624 C C . ASN A 1 351 ? 3.454 -1.678 18.844 1.00 96.88 351 ASN A C 1
ATOM 2626 O O . ASN A 1 351 ? 3.404 -2.804 19.342 1.00 96.88 351 ASN A O 1
ATOM 2630 N N . ALA A 1 352 ? 2.589 -1.282 17.908 1.00 98.38 352 ALA A N 1
ATOM 2631 C CA . ALA A 1 352 ? 1.452 -2.112 17.498 1.00 98.38 352 ALA A CA 1
ATOM 2632 C C . ALA A 1 352 ? 1.863 -3.296 16.608 1.00 98.38 352 ALA A C 1
ATOM 2634 O O . ALA A 1 352 ? 1.690 -4.442 17.026 1.00 98.38 352 ALA A O 1
ATOM 2635 N N . VAL A 1 353 ? 2.416 -3.033 15.418 1.00 98.62 353 VAL A N 1
ATOM 2636 C CA . VAL A 1 353 ? 2.777 -4.080 14.446 1.00 98.62 353 VAL A CA 1
ATOM 2637 C C . VAL A 1 353 ? 4.246 -3.986 14.033 1.00 98.62 353 VAL A C 1
ATOM 2639 O O . VAL A 1 353 ? 4.745 -2.895 13.758 1.00 98.62 353 VAL A O 1
ATOM 2642 N N . ASP A 1 354 ? 4.923 -5.131 13.947 1.00 97.81 354 ASP A N 1
ATOM 2643 C CA . ASP A 1 354 ? 6.296 -5.253 13.437 1.00 97.81 354 ASP A CA 1
ATOM 2644 C C . ASP A 1 354 ? 6.378 -6.354 12.367 1.00 97.81 354 ASP A C 1
ATOM 2646 O O . ASP A 1 354 ? 5.900 -7.472 12.567 1.00 97.81 354 ASP A O 1
ATOM 2650 N N . LEU A 1 355 ? 6.927 -6.029 11.197 1.00 98.12 355 LEU A N 1
ATOM 2651 C CA . LEU A 1 355 ? 6.954 -6.904 10.023 1.00 98.12 355 LEU A CA 1
ATOM 2652 C C . LEU A 1 355 ? 8.402 -7.094 9.559 1.00 98.12 355 LEU A C 1
ATOM 2654 O O . LEU A 1 355 ? 8.974 -6.193 8.947 1.00 98.12 355 LEU A O 1
ATOM 2658 N N . GLU A 1 356 ? 8.986 -8.271 9.776 1.00 95.81 356 GLU A N 1
ATOM 2659 C CA . GLU A 1 356 ? 10.353 -8.590 9.348 1.00 95.81 356 GLU A CA 1
ATOM 2660 C C . GLU A 1 356 ? 10.385 -9.641 8.230 1.00 95.81 356 GLU A C 1
ATOM 2662 O O . GLU A 1 356 ? 9.792 -10.709 8.346 1.00 95.81 356 GLU A O 1
ATOM 2667 N N . TYR A 1 357 ? 11.112 -9.365 7.144 1.00 95.00 357 TYR A N 1
ATOM 2668 C CA . TYR A 1 357 ? 11.509 -10.296 6.070 1.00 95.00 357 TYR A CA 1
ATOM 2669 C C . TYR A 1 357 ? 10.414 -11.214 5.471 1.00 95.00 357 TYR A C 1
ATOM 2671 O O . TYR A 1 357 ? 10.721 -12.263 4.894 1.00 95.00 357 TYR A O 1
ATOM 2679 N N . GLY A 1 358 ? 9.141 -10.834 5.598 1.00 95.88 358 GLY A N 1
ATOM 2680 C CA . GLY A 1 358 ? 7.997 -11.434 4.914 1.00 95.88 358 GLY A CA 1
ATOM 2681 C C . GLY A 1 358 ? 7.817 -10.905 3.488 1.00 95.88 358 GLY A C 1
ATOM 2682 O O . GLY A 1 358 ? 8.250 -9.802 3.152 1.00 95.88 358 GLY A O 1
ATOM 2683 N N . VAL A 1 359 ? 7.167 -11.697 2.634 1.00 95.94 359 VAL A N 1
ATOM 2684 C CA . VAL A 1 359 ? 6.914 -11.352 1.223 1.00 95.94 359 VAL A CA 1
ATOM 2685 C C . VAL A 1 359 ? 5.469 -11.684 0.862 1.00 95.94 359 VAL A C 1
ATOM 2687 O O . VAL A 1 359 ? 4.989 -12.733 1.263 1.00 95.94 359 VAL A O 1
ATOM 2690 N N . ASN A 1 360 ? 4.750 -10.842 0.117 1.00 97.25 360 ASN A N 1
ATOM 2691 C CA . ASN A 1 360 ? 3.289 -10.983 -0.037 1.00 97.25 360 ASN A CA 1
ATOM 2692 C C . ASN A 1 360 ? 2.548 -10.987 1.319 1.00 97.25 360 ASN A C 1
ATOM 2694 O O . ASN A 1 360 ? 1.590 -11.736 1.503 1.00 97.25 360 ASN A O 1
ATOM 2698 N N . VAL A 1 361 ? 2.998 -10.184 2.286 1.00 98.56 361 VAL A N 1
ATOM 2699 C CA . VAL A 1 361 ? 2.291 -10.006 3.565 1.00 98.56 361 VAL A CA 1
ATOM 2700 C C . VAL A 1 361 ? 1.383 -8.779 3.511 1.00 98.56 361 VAL A C 1
ATOM 2702 O O . VAL A 1 361 ? 1.503 -7.937 2.612 1.00 98.56 361 VAL A O 1
ATOM 2705 N N . TRP A 1 362 ? 0.449 -8.661 4.454 1.00 98.75 362 TRP A N 1
ATOM 2706 C CA . TRP A 1 362 ? -0.411 -7.481 4.524 1.00 98.75 362 TRP A CA 1
ATOM 2707 C C . TRP A 1 362 ? -0.848 -7.086 5.930 1.00 98.75 362 TRP A C 1
ATOM 2709 O O . TRP A 1 362 ? -0.904 -7.896 6.856 1.00 98.75 362 TRP A O 1
ATOM 2719 N N . VAL A 1 363 ? -1.243 -5.820 6.041 1.00 98.75 363 VAL A N 1
ATOM 2720 C CA . VAL A 1 363 ? -2.069 -5.313 7.138 1.00 98.75 363 VAL A CA 1
ATOM 2721 C C . VAL A 1 363 ? -3.244 -4.567 6.517 1.00 98.75 363 VAL A C 1
ATOM 2723 O O . VAL A 1 363 ? -3.011 -3.673 5.700 1.00 98.75 363 VAL A O 1
ATOM 2726 N N . ARG A 1 364 ? -4.493 -4.921 6.860 1.00 97.50 364 ARG A N 1
ATOM 2727 C CA . ARG A 1 364 ? -5.670 -4.212 6.317 1.00 97.50 364 ARG A CA 1
ATOM 2728 C C . ARG A 1 364 ? -6.785 -3.913 7.313 1.00 97.50 364 ARG A C 1
ATOM 2730 O O . ARG A 1 364 ? -7.116 -4.749 8.148 1.00 97.50 364 ARG A O 1
ATOM 2737 N N . SER A 1 365 ? -7.419 -2.750 7.156 1.00 96.62 365 SER A N 1
ATOM 2738 C CA . SER A 1 365 ? -8.579 -2.322 7.957 1.00 96.62 365 SER A CA 1
ATOM 2739 C C . SER A 1 365 ? -8.277 -2.368 9.458 1.00 96.62 365 SER A C 1
ATOM 2741 O O . SER A 1 365 ? -8.923 -3.098 10.210 1.00 96.62 365 SER A O 1
ATOM 2743 N N . LEU A 1 366 ? -7.241 -1.636 9.863 1.00 97.88 366 LEU A N 1
ATOM 2744 C CA . LEU A 1 366 ? -6.690 -1.664 11.215 1.00 97.88 366 LEU A CA 1
ATOM 2745 C C . LEU A 1 366 ? -6.755 -0.269 11.840 1.00 97.88 366 LEU A C 1
ATOM 2747 O O . LEU A 1 366 ? -6.379 0.711 11.197 1.00 97.88 366 LEU A O 1
ATOM 2751 N N . THR A 1 367 ? -7.152 -0.182 13.106 1.00 98.56 367 THR A N 1
ATOM 2752 C CA . THR A 1 367 ? -7.078 1.065 13.883 1.00 98.56 367 THR A CA 1
ATOM 2753 C C . THR A 1 367 ? -6.051 0.904 14.996 1.00 98.56 367 THR A C 1
ATOM 2755 O O . THR A 1 367 ? -6.093 -0.068 15.740 1.00 98.56 367 THR A O 1
ATOM 2758 N N . ILE A 1 368 ? -5.122 1.846 15.133 1.00 98.75 368 ILE A N 1
ATOM 2759 C CA . ILE A 1 368 ? -4.081 1.843 16.163 1.00 98.75 368 ILE A CA 1
ATOM 2760 C C . ILE A 1 368 ? -4.278 3.062 17.066 1.00 98.75 368 ILE A C 1
ATOM 2762 O O . ILE A 1 368 ? -4.260 4.202 16.596 1.00 98.75 368 ILE A O 1
ATOM 2766 N N . LEU A 1 369 ? -4.444 2.826 18.369 1.00 98.50 369 LEU A N 1
ATOM 2767 C CA . LEU A 1 369 ? -4.711 3.857 19.371 1.00 98.50 369 LEU A CA 1
ATOM 2768 C C . LEU A 1 369 ? -3.615 3.904 20.442 1.00 98.50 369 LEU A C 1
ATOM 2770 O O . LEU A 1 369 ? -3.259 2.883 21.028 1.00 98.50 369 LEU A O 1
ATOM 2774 N N . ASN A 1 370 ? -3.140 5.116 20.748 1.00 97.88 370 ASN A N 1
ATOM 2775 C CA . ASN A 1 370 ? -2.166 5.417 21.814 1.00 97.88 370 ASN A CA 1
ATOM 2776 C C . ASN A 1 370 ? -0.763 4.793 21.645 1.00 97.88 370 ASN A C 1
ATOM 2778 O O . ASN A 1 370 ? -0.020 4.702 22.621 1.00 97.88 370 ASN A O 1
ATOM 2782 N N . ALA A 1 371 ? -0.388 4.386 20.432 1.00 96.94 371 ALA A N 1
ATOM 2783 C CA . ALA A 1 371 ? 0.906 3.763 20.166 1.00 96.94 371 ALA A CA 1
ATOM 2784 C C . ALA A 1 371 ? 2.088 4.749 20.207 1.00 96.94 371 ALA A C 1
ATOM 2786 O O . ALA A 1 371 ? 1.981 5.904 19.795 1.00 96.94 371 ALA A O 1
ATOM 2787 N N . ASP A 1 372 ? 3.242 4.252 20.654 1.00 95.38 372 ASP A N 1
ATOM 2788 C CA . ASP A 1 372 ? 4.551 4.866 20.420 1.00 95.38 372 ASP A CA 1
ATOM 2789 C C . ASP A 1 372 ? 4.962 4.690 18.952 1.00 95.38 372 ASP A C 1
ATOM 2791 O O . ASP A 1 372 ? 5.447 5.638 18.345 1.00 95.38 372 ASP A O 1
ATOM 2795 N N . ASN A 1 373 ? 4.718 3.507 18.371 1.00 95.88 373 ASN A N 1
ATOM 2796 C CA . ASN A 1 373 ? 4.939 3.216 16.952 1.00 95.88 373 ASN A CA 1
ATOM 2797 C C . ASN A 1 373 ? 3.759 2.430 16.363 1.00 95.88 373 ASN A C 1
ATOM 2799 O O . ASN A 1 373 ? 3.322 1.440 16.953 1.00 95.88 373 ASN A O 1
ATOM 2803 N N . GLY A 1 374 ? 3.264 2.847 15.196 1.00 97.50 374 GLY A N 1
ATOM 2804 C CA . GLY A 1 374 ? 2.162 2.181 14.498 1.00 97.50 374 GLY A CA 1
ATOM 2805 C C . GLY A 1 374 ? 2.587 0.861 13.852 1.00 97.50 374 GLY A C 1
ATOM 2806 O O . GLY A 1 374 ? 2.389 -0.208 14.429 1.00 97.50 374 GLY A O 1
ATOM 2807 N N . ILE A 1 375 ? 3.171 0.935 12.655 1.00 97.88 375 ILE A N 1
ATOM 2808 C CA . ILE A 1 375 ? 3.700 -0.230 11.932 1.00 97.88 375 ILE A CA 1
ATOM 2809 C C . ILE A 1 375 ? 5.176 -0.007 11.610 1.00 97.88 375 ILE A C 1
ATOM 2811 O O . ILE A 1 375 ? 5.522 0.978 10.959 1.00 97.88 375 ILE A O 1
ATOM 2815 N N . LYS A 1 376 ? 6.039 -0.939 12.017 1.00 95.81 376 LYS A N 1
ATOM 2816 C CA . LYS A 1 376 ? 7.443 -1.002 11.591 1.00 95.81 376 LYS A CA 1
ATOM 2817 C C . LYS A 1 376 ? 7.639 -2.158 10.608 1.00 95.81 376 LYS A C 1
ATOM 2819 O O . LYS A 1 376 ? 6.987 -3.195 10.718 1.00 95.81 376 LYS A O 1
ATOM 2824 N N . MET A 1 377 ? 8.477 -1.949 9.593 1.00 94.94 377 MET A N 1
ATOM 2825 C CA . MET A 1 377 ? 8.694 -2.895 8.495 1.00 94.94 377 MET A CA 1
ATOM 2826 C C . MET A 1 377 ? 10.182 -2.979 8.154 1.00 94.94 377 MET A C 1
ATOM 2828 O O . MET A 1 377 ? 10.801 -1.964 7.839 1.00 94.94 377 MET A O 1
ATOM 2832 N N . ARG A 1 378 ? 10.758 -4.184 8.168 1.00 92.62 378 ARG A N 1
ATOM 2833 C CA . ARG A 1 378 ? 12.174 -4.442 7.875 1.00 92.62 378 ARG A CA 1
ATOM 2834 C C . ARG A 1 378 ? 12.322 -5.528 6.812 1.00 92.62 378 ARG A C 1
ATOM 2836 O O . ARG A 1 378 ? 12.020 -6.692 7.049 1.00 92.62 378 ARG A O 1
ATOM 2843 N N . GLY A 1 379 ? 12.834 -5.166 5.637 1.00 91.75 379 GLY A N 1
ATOM 2844 C CA . GLY A 1 379 ? 13.111 -6.119 4.556 1.00 91.75 379 GLY A CA 1
ATOM 2845 C C . GLY A 1 379 ? 11.874 -6.790 3.947 1.00 91.75 379 GLY A C 1
ATOM 2846 O O . GLY A 1 379 ? 11.990 -7.915 3.461 1.00 91.75 379 GLY A O 1
ATOM 2847 N N . ILE A 1 380 ? 10.712 -6.134 4.003 1.00 95.88 380 ILE A N 1
ATOM 2848 C CA . ILE A 1 380 ? 9.447 -6.625 3.441 1.00 95.88 380 ILE A CA 1
ATOM 2849 C C . ILE A 1 380 ? 9.413 -6.413 1.923 1.00 95.88 380 ILE A C 1
ATOM 2851 O O . ILE A 1 380 ? 9.855 -5.373 1.446 1.00 95.88 380 ILE A O 1
ATOM 2855 N N . ASP A 1 381 ? 8.878 -7.369 1.159 1.00 94.94 381 ASP A N 1
ATOM 2856 C CA . ASP A 1 381 ? 8.781 -7.285 -0.311 1.00 94.94 381 ASP A CA 1
ATOM 2857 C C . ASP A 1 381 ? 7.360 -7.590 -0.825 1.00 94.94 381 ASP A C 1
ATOM 2859 O O . ASP A 1 381 ? 6.633 -8.373 -0.210 1.00 94.94 381 ASP A O 1
ATOM 2863 N N . ARG A 1 382 ? 6.949 -6.989 -1.955 1.00 94.38 382 ARG A N 1
ATOM 2864 C CA . ARG A 1 382 ? 5.651 -7.232 -2.636 1.00 94.38 382 ARG A CA 1
ATOM 2865 C C . ARG A 1 382 ? 4.448 -7.278 -1.681 1.00 94.38 382 ARG A C 1
ATOM 2867 O O . ARG A 1 382 ? 3.695 -8.248 -1.683 1.00 94.38 382 ARG A O 1
ATOM 2874 N N . SER A 1 383 ? 4.300 -6.295 -0.799 1.00 97.88 383 SER A N 1
ATOM 2875 C CA . SER A 1 383 ? 3.345 -6.354 0.323 1.00 97.88 383 SER A CA 1
ATOM 2876 C C . SER A 1 383 ? 2.446 -5.120 0.384 1.00 97.88 383 SER A C 1
ATOM 2878 O O . SER A 1 383 ? 2.799 -4.080 -0.170 1.00 97.88 383 SER A O 1
ATOM 2880 N N . THR A 1 384 ? 1.283 -5.215 1.040 1.00 98.50 384 THR A N 1
ATOM 2881 C CA . THR A 1 384 ? 0.309 -4.105 1.103 1.00 98.50 384 THR A CA 1
ATOM 2882 C C . THR A 1 384 ? -0.101 -3.761 2.532 1.00 98.50 384 THR A C 1
ATOM 2884 O O . THR A 1 384 ? -0.586 -4.609 3.274 1.00 98.50 384 THR A O 1
ATOM 2887 N N . ILE A 1 385 ? 0.008 -2.482 2.881 1.00 98.44 385 ILE A N 1
ATOM 2888 C CA . ILE A 1 385 ? -0.585 -1.874 4.072 1.00 98.44 385 ILE A CA 1
ATOM 2889 C C . ILE A 1 385 ? -1.748 -0.994 3.600 1.00 98.44 385 ILE A C 1
ATOM 2891 O O . ILE A 1 385 ? -1.530 -0.055 2.830 1.00 98.44 385 ILE A O 1
ATOM 2895 N N . SER A 1 386 ? -2.982 -1.291 4.014 1.00 96.50 386 SER A N 1
ATOM 2896 C CA . SER A 1 386 ? -4.171 -0.581 3.519 1.00 96.50 386 SER A CA 1
ATOM 2897 C C . SER A 1 386 ? -5.234 -0.297 4.577 1.00 96.50 386 SER A C 1
ATOM 2899 O O . SER A 1 386 ? -5.471 -1.128 5.443 1.00 96.50 386 SER A O 1
ATOM 2901 N N . ASP A 1 387 ? -5.952 0.823 4.462 1.00 94.69 387 ASP A N 1
ATOM 2902 C CA . ASP A 1 387 ? -7.078 1.159 5.357 1.00 94.69 387 ASP A CA 1
ATOM 2903 C C . ASP A 1 387 ? -6.640 1.181 6.833 1.00 94.69 387 ASP A C 1
ATOM 2905 O O . ASP A 1 387 ? -7.149 0.443 7.676 1.00 94.69 387 ASP A O 1
ATOM 2909 N N . LEU A 1 388 ? -5.618 1.989 7.112 1.00 96.75 388 LEU A N 1
ATOM 2910 C CA . LEU A 1 388 ? -4.961 2.078 8.412 1.00 96.75 388 LEU A CA 1
ATOM 2911 C C . LEU A 1 388 ? -5.310 3.409 9.076 1.00 96.75 388 LEU A C 1
ATOM 2913 O O . LEU A 1 388 ? -4.988 4.463 8.537 1.00 96.75 388 LEU A O 1
ATOM 2917 N N . THR A 1 389 ? -5.895 3.385 10.267 1.00 96.94 389 THR A N 1
ATOM 2918 C CA . THR A 1 389 ? -6.084 4.584 11.093 1.00 96.94 389 THR A CA 1
ATOM 2919 C C . THR A 1 389 ? -5.097 4.569 12.252 1.00 96.94 389 THR A C 1
ATOM 2921 O O . THR A 1 389 ? -4.982 3.569 12.953 1.00 96.94 389 THR A O 1
ATOM 2924 N N . ILE A 1 390 ? -4.401 5.680 12.492 1.00 97.56 390 ILE A N 1
ATOM 2925 C CA . ILE A 1 390 ? -3.562 5.875 13.682 1.00 97.56 390 ILE A CA 1
ATOM 2926 C C . ILE A 1 390 ? -4.056 7.130 14.402 1.00 97.56 390 ILE A C 1
ATOM 2928 O O . ILE A 1 390 ? -4.116 8.207 13.805 1.00 97.56 390 ILE A O 1
ATOM 2932 N N . ASN A 1 391 ? -4.425 6.992 15.676 1.00 96.31 391 ASN A N 1
ATOM 2933 C CA . ASN A 1 391 ? -4.985 8.071 16.492 1.00 96.31 391 ASN A CA 1
ATOM 2934 C C . ASN A 1 391 ? -4.605 7.917 17.984 1.00 96.31 391 ASN A C 1
ATOM 2936 O O . ASN A 1 391 ? -3.890 6.994 18.381 1.00 96.31 391 ASN A O 1
ATOM 2940 N N . VAL A 1 392 ? -5.090 8.818 18.838 1.00 96.44 392 VAL A N 1
ATOM 2941 C CA . VAL A 1 392 ? -5.021 8.702 20.301 1.00 96.44 392 VAL A CA 1
ATOM 2942 C C . VAL A 1 392 ? -6.377 8.965 20.942 1.00 96.44 392 VAL A C 1
ATOM 2944 O O . VAL A 1 392 ? -7.128 9.820 20.487 1.00 96.44 392 VAL A O 1
ATOM 2947 N N . THR A 1 393 ? -6.667 8.282 22.051 1.00 96.38 393 THR A N 1
ATOM 2948 C CA . THR A 1 393 ? -7.909 8.495 22.819 1.00 96.38 393 THR A CA 1
ATOM 2949 C C . THR A 1 393 ? -7.874 9.787 23.644 1.00 96.38 393 THR A C 1
ATOM 2951 O O . THR A 1 393 ? -8.906 10.251 24.117 1.00 96.38 393 THR A O 1
ATOM 2954 N N . ALA A 1 394 ? -6.683 10.354 23.862 1.00 94.31 394 ALA A N 1
ATOM 2955 C CA . ALA A 1 394 ? -6.464 11.668 24.464 1.00 94.31 394 ALA A CA 1
ATOM 2956 C C . ALA A 1 394 ? -5.044 12.176 24.149 1.00 94.31 394 ALA A C 1
ATOM 2958 O O . ALA A 1 394 ? -4.148 11.398 23.818 1.00 94.31 394 ALA A O 1
ATOM 2959 N N . ARG A 1 395 ? -4.804 13.481 24.325 1.00 95.00 395 ARG A N 1
ATOM 2960 C CA . ARG A 1 395 ? -3.481 14.121 24.186 1.00 95.00 395 ARG A CA 1
ATOM 2961 C C . ARG A 1 395 ? -2.404 13.376 24.996 1.00 95.00 395 ARG A C 1
ATOM 2963 O O . ARG A 1 395 ? -2.535 13.262 26.212 1.00 95.00 395 ARG A O 1
ATOM 2970 N N . ARG A 1 396 ? -1.343 12.894 24.340 1.00 94.81 396 ARG A N 1
ATOM 2971 C CA . ARG A 1 396 ? -0.192 12.221 24.974 1.00 94.81 396 ARG A CA 1
ATOM 2972 C C . ARG A 1 396 ? 0.970 13.179 25.265 1.00 94.81 396 ARG A C 1
ATOM 2974 O O . ARG A 1 396 ? 1.685 12.950 26.235 1.00 94.81 396 ARG A O 1
ATOM 2981 N N . TRP A 1 397 ? 1.171 14.262 24.507 1.00 91.75 397 TRP A N 1
ATOM 2982 C CA . TRP A 1 397 ? 2.260 15.202 24.826 1.00 91.75 397 TRP A CA 1
ATOM 2983 C C . TRP A 1 397 ? 2.030 15.959 26.149 1.00 91.75 397 TRP A C 1
ATOM 2985 O O . TRP A 1 397 ? 0.917 16.400 26.477 1.00 91.75 397 TRP A O 1
ATOM 2995 N N . VAL A 1 398 ? 3.118 16.151 26.897 1.00 88.06 398 VAL A N 1
ATOM 2996 C CA . VAL A 1 398 ? 3.154 16.955 28.129 1.00 88.06 398 VAL A CA 1
ATOM 2997 C C . VAL A 1 398 ? 3.248 18.452 27.822 1.00 88.06 398 VAL A C 1
ATOM 2999 O O . VAL A 1 398 ? 3.656 18.858 26.733 1.00 88.06 398 VAL A O 1
ATOM 3002 N N . GLU A 1 399 ? 2.848 19.302 28.769 1.00 87.38 399 GLU A N 1
ATOM 3003 C CA . GLU A 1 399 ? 2.970 20.749 28.576 1.00 87.38 399 GLU A CA 1
ATOM 3004 C C . GLU A 1 399 ? 4.442 21.186 28.623 1.00 87.38 399 GLU A C 1
ATOM 3006 O O . GLU A 1 399 ? 5.229 20.652 29.400 1.00 87.38 399 GLU A O 1
ATOM 3011 N N . GLY A 1 400 ? 4.825 22.130 27.758 1.00 82.75 400 GLY A N 1
ATOM 3012 C CA . GLY A 1 400 ? 6.227 22.526 27.574 1.00 82.75 400 GLY A CA 1
ATOM 3013 C C . GLY A 1 400 ? 7.066 21.601 26.675 1.00 82.75 400 GLY A C 1
ATOM 3014 O O . GLY A 1 400 ? 8.238 21.894 26.456 1.00 82.75 400 GLY A O 1
ATOM 3015 N N . ALA A 1 401 ? 6.497 20.523 26.116 1.00 83.31 401 ALA A N 1
ATOM 3016 C CA . ALA A 1 401 ? 7.188 19.680 25.135 1.00 83.31 401 ALA A CA 1
ATOM 3017 C C . ALA A 1 401 ? 7.590 20.468 23.868 1.00 83.31 401 ALA A C 1
ATOM 3019 O O . ALA A 1 401 ? 6.801 21.254 23.337 1.00 83.31 401 ALA A O 1
ATOM 3020 N N . SER A 1 402 ? 8.808 20.229 23.366 1.00 80.44 402 SER A N 1
ATOM 3021 C CA . SER A 1 402 ? 9.406 20.969 22.240 1.00 80.44 402 SER A CA 1
ATOM 3022 C C . SER A 1 402 ? 8.753 20.679 20.883 1.00 80.44 402 SER A C 1
ATOM 3024 O O . SER A 1 402 ? 8.630 21.586 20.062 1.00 80.44 402 SER A O 1
ATOM 3026 N N . LYS A 1 403 ? 8.276 19.447 20.660 1.00 84.88 403 LYS A N 1
ATOM 3027 C CA . LYS A 1 403 ? 7.304 19.109 19.608 1.00 84.88 403 LYS A CA 1
ATOM 3028 C C . LYS A 1 403 ? 6.028 18.577 20.267 1.00 84.88 403 LYS A C 1
ATOM 3030 O O . LYS A 1 403 ? 6.092 17.768 21.189 1.00 84.88 403 LYS A O 1
ATOM 3035 N N . LYS A 1 404 ? 4.862 19.036 19.801 1.00 90.62 404 LYS A N 1
ATOM 3036 C CA . LYS A 1 404 ? 3.537 18.641 20.317 1.00 90.62 404 LYS A CA 1
ATOM 3037 C C . LYS A 1 404 ? 3.015 17.424 19.551 1.00 90.62 404 LYS A C 1
ATOM 3039 O O . LYS A 1 404 ? 2.118 17.537 18.725 1.00 90.62 404 LYS A O 1
ATOM 3044 N N . VAL A 1 405 ? 3.650 16.280 19.796 1.00 92.00 405 VAL A N 1
ATOM 3045 C CA . VAL A 1 405 ? 3.444 15.017 19.069 1.00 92.00 405 VAL A CA 1
ATOM 3046 C C . VAL A 1 405 ? 3.066 13.891 20.030 1.00 92.00 405 VAL A C 1
ATOM 3048 O O . VAL A 1 405 ? 3.473 13.891 21.188 1.00 92.00 405 VAL A O 1
ATOM 3051 N N . ASN A 1 406 ? 2.255 12.942 19.570 1.00 94.38 406 ASN A N 1
ATOM 3052 C CA . ASN A 1 406 ? 1.673 11.897 20.419 1.00 94.38 406 ASN A CA 1
ATOM 3053 C C . ASN A 1 406 ? 2.387 10.533 20.339 1.00 94.38 406 ASN A C 1
ATOM 3055 O O . ASN A 1 406 ? 1.955 9.588 20.997 1.00 94.38 406 ASN A O 1
ATOM 3059 N N . GLY A 1 407 ? 3.453 10.420 19.552 1.00 93.12 407 GLY A N 1
ATOM 3060 C CA . GLY A 1 407 ? 4.208 9.188 19.328 1.00 93.12 407 GLY A CA 1
ATOM 3061 C C . GLY A 1 407 ? 5.321 9.406 18.302 1.00 93.12 407 GLY A C 1
ATOM 3062 O O . GLY A 1 407 ? 5.515 10.528 17.819 1.00 93.12 407 GLY A O 1
ATOM 3063 N N . HIS A 1 408 ? 6.040 8.334 17.981 1.00 92.75 408 HIS A N 1
ATOM 3064 C CA . HIS A 1 408 ? 7.261 8.355 17.188 1.00 92.75 408 HIS A CA 1
ATOM 3065 C C . HIS A 1 408 ? 6.987 8.119 15.694 1.00 92.75 408 HIS A C 1
ATOM 3067 O O . HIS A 1 408 ? 6.819 9.108 14.981 1.00 92.75 408 HIS A O 1
ATOM 3073 N N . HIS A 1 409 ? 6.907 6.867 15.220 1.00 93.88 409 HIS A N 1
ATOM 3074 C CA . HIS A 1 409 ? 6.605 6.544 13.816 1.00 93.88 409 HIS A CA 1
ATOM 3075 C C . HIS A 1 409 ? 5.141 6.129 13.596 1.00 93.88 409 HIS A C 1
ATOM 3077 O O . HIS A 1 409 ? 4.588 5.315 14.340 1.00 93.88 409 HIS A O 1
ATOM 3083 N N . GLY A 1 410 ? 4.526 6.618 12.515 1.00 95.44 410 GLY A N 1
ATOM 3084 C CA . GLY A 1 410 ? 3.239 6.120 12.018 1.00 95.44 410 GLY A CA 1
ATOM 3085 C C . GLY A 1 410 ? 3.403 4.798 11.265 1.00 95.44 410 GLY A C 1
ATOM 3086 O O . GLY A 1 410 ? 3.016 3.740 11.762 1.00 95.44 410 GLY A O 1
ATOM 3087 N N . VAL A 1 411 ? 4.017 4.857 10.081 1.00 97.38 411 VAL A N 1
ATOM 3088 C CA . VAL A 1 411 ? 4.470 3.684 9.315 1.00 97.38 411 VAL A CA 1
ATOM 3089 C C . VAL A 1 411 ? 5.938 3.872 8.942 1.00 97.38 411 VAL A C 1
ATOM 3091 O O . VAL A 1 411 ? 6.292 4.912 8.393 1.00 97.38 411 VAL A O 1
ATOM 3094 N N . ALA A 1 412 ? 6.780 2.879 9.216 1.00 94.62 412 ALA A N 1
ATOM 3095 C CA . ALA A 1 412 ? 8.220 2.929 8.976 1.00 94.62 412 ALA A CA 1
ATOM 3096 C C . ALA A 1 412 ? 8.685 1.759 8.096 1.00 94.62 412 ALA A C 1
ATOM 3098 O O . ALA A 1 412 ? 8.306 0.613 8.342 1.00 94.62 412 ALA A O 1
ATOM 3099 N N . MET A 1 413 ? 9.477 2.044 7.058 1.00 93.62 413 MET A N 1
ATOM 3100 C CA . MET A 1 413 ? 9.907 1.083 6.037 1.00 93.62 413 MET A CA 1
ATOM 3101 C C . MET A 1 413 ? 11.430 1.081 5.861 1.00 93.62 413 MET A C 1
ATOM 3103 O O . MET A 1 413 ? 11.986 1.874 5.104 1.00 93.62 413 MET A O 1
ATOM 3107 N N . SER A 1 414 ? 12.093 0.122 6.501 1.00 89.44 414 SER A N 1
ATOM 3108 C CA . SER A 1 414 ? 13.531 -0.143 6.410 1.00 89.44 414 SER A CA 1
ATOM 3109 C C . SER A 1 414 ? 13.823 -1.291 5.454 1.00 89.44 414 SER A C 1
ATOM 3111 O O . SER A 1 414 ? 13.146 -2.321 5.504 1.00 89.44 414 SER A O 1
ATOM 3113 N N . ARG A 1 415 ? 14.811 -1.139 4.558 1.00 87.19 415 ARG A N 1
ATOM 3114 C CA . ARG A 1 415 ? 15.283 -2.164 3.593 1.00 87.19 415 ARG A CA 1
ATOM 3115 C C . ARG A 1 415 ? 14.182 -2.869 2.768 1.00 87.19 415 ARG A C 1
ATOM 3117 O O . ARG A 1 415 ? 14.432 -3.936 2.212 1.00 87.19 415 ARG A O 1
ATOM 3124 N N . SER A 1 416 ? 12.971 -2.310 2.732 1.00 92.38 416 SER A N 1
ATOM 3125 C CA . SER A 1 416 ? 11.759 -2.932 2.185 1.00 92.38 416 SER A CA 1
ATOM 3126 C C . SER A 1 416 ? 11.557 -2.510 0.731 1.00 92.38 416 SER A C 1
ATOM 3128 O O . SER A 1 416 ? 11.917 -1.387 0.367 1.00 92.38 416 SER A O 1
ATOM 3130 N N . HIS A 1 417 ? 11.013 -3.399 -0.101 1.00 93.12 417 HIS A N 1
ATOM 3131 C CA . HIS A 1 417 ? 10.900 -3.227 -1.550 1.00 93.12 417 HIS A CA 1
ATOM 3132 C C . HIS A 1 417 ? 9.476 -3.414 -2.065 1.00 93.12 417 HIS A C 1
ATOM 3134 O O . HIS A 1 417 ? 8.727 -4.250 -1.569 1.00 93.12 417 HIS A O 1
ATOM 3140 N N . SER A 1 418 ? 9.109 -2.669 -3.113 1.00 94.44 418 SER A N 1
ATOM 3141 C CA . SER A 1 418 ? 7.843 -2.858 -3.855 1.00 94.44 418 SER A CA 1
ATOM 3142 C C . SER A 1 418 ? 6.604 -2.993 -2.947 1.00 94.44 418 SER A C 1
ATOM 3144 O O . SER A 1 418 ? 5.708 -3.801 -3.200 1.00 94.44 418 SER A O 1
ATOM 3146 N N . THR A 1 419 ? 6.574 -2.249 -1.840 1.00 96.44 419 THR A N 1
ATOM 3147 C CA . THR A 1 419 ? 5.488 -2.286 -0.854 1.00 96.44 419 THR A CA 1
ATOM 3148 C C . THR A 1 419 ? 4.541 -1.110 -1.072 1.00 96.44 419 THR A C 1
ATOM 3150 O O . THR A 1 419 ? 4.980 0.025 -1.259 1.00 96.44 419 THR A O 1
ATOM 3153 N N . LEU A 1 420 ? 3.235 -1.380 -1.049 1.00 97.62 420 LEU A N 1
ATOM 3154 C CA . LEU A 1 420 ? 2.179 -0.382 -1.201 1.00 97.62 420 LEU A CA 1
ATOM 3155 C C . LEU A 1 420 ? 1.593 -0.014 0.164 1.00 97.62 420 LEU A C 1
ATOM 3157 O O . LEU A 1 420 ? 0.897 -0.817 0.779 1.00 97.62 420 LEU A O 1
ATOM 3161 N N . LEU A 1 421 ? 1.810 1.223 0.599 1.00 98.06 421 LEU A N 1
ATOM 3162 C CA . LEU A 1 421 ? 1.013 1.879 1.630 1.00 98.06 421 LEU A CA 1
ATOM 3163 C C . LEU A 1 421 ? -0.112 2.671 0.951 1.00 98.06 421 LEU A C 1
ATOM 3165 O O . LEU A 1 421 ? 0.132 3.483 0.052 1.00 98.06 421 LEU A O 1
ATOM 3169 N N . THR A 1 422 ? -1.358 2.448 1.362 1.00 95.00 422 THR A N 1
ATOM 3170 C CA . THR A 1 422 ? -2.507 3.177 0.816 1.00 95.00 422 THR A CA 1
ATOM 3171 C C . THR A 1 422 ? -3.596 3.411 1.857 1.00 95.00 422 THR A C 1
ATOM 3173 O O . THR A 1 422 ? -3.819 2.567 2.717 1.00 95.00 422 THR A O 1
ATOM 3176 N N . ARG A 1 423 ? -4.314 4.537 1.788 1.00 91.81 423 ARG A N 1
ATOM 3177 C CA . ARG A 1 423 ? -5.429 4.840 2.707 1.00 91.81 423 ARG A CA 1
ATOM 3178 C C . ARG A 1 423 ? -5.018 4.794 4.190 1.00 91.81 423 ARG A C 1
ATOM 3180 O O . ARG A 1 423 ? -5.763 4.295 5.030 1.00 91.81 423 ARG A O 1
ATOM 3187 N N . LEU A 1 424 ? -3.829 5.318 4.506 1.00 95.38 424 LEU A N 1
ATOM 3188 C CA . LEU A 1 424 ? -3.453 5.679 5.875 1.00 95.38 424 LEU A CA 1
ATOM 3189 C C . LEU A 1 424 ? -4.143 6.997 6.258 1.00 95.38 424 LEU A C 1
ATOM 3191 O O . LEU A 1 424 ? -4.039 7.991 5.539 1.00 95.38 424 LEU A O 1
ATOM 3195 N N . SER A 1 425 ? -4.805 6.999 7.412 1.00 93.50 425 SER A N 1
ATOM 3196 C CA . SER A 1 425 ? -5.336 8.169 8.105 1.00 93.50 425 SER A CA 1
ATOM 3197 C C . SER A 1 425 ? -4.556 8.385 9.404 1.00 93.50 425 SER A C 1
ATOM 3199 O O . SER A 1 425 ? -4.758 7.693 10.404 1.00 93.50 425 SER A O 1
ATOM 3201 N N . LEU A 1 426 ? -3.633 9.344 9.377 1.00 92.50 426 LEU A N 1
ATOM 3202 C CA . LEU A 1 426 ? -2.828 9.767 10.515 1.00 92.50 426 LEU A CA 1
ATOM 3203 C C . LEU A 1 426 ? -3.552 10.908 11.252 1.00 92.50 426 LEU A C 1
ATOM 3205 O O . LEU A 1 426 ? -3.238 12.087 11.091 1.00 92.50 426 LEU A O 1
ATOM 3209 N N . ALA A 1 427 ? -4.560 10.564 12.054 1.00 90.88 427 ALA A N 1
ATOM 3210 C CA . ALA A 1 427 ? -5.435 11.524 12.737 1.00 90.88 427 ALA A CA 1
ATOM 3211 C C . ALA A 1 427 ? -4.738 12.322 13.866 1.00 90.88 427 ALA A C 1
ATOM 3213 O O . ALA A 1 427 ? -5.340 13.204 14.479 1.00 90.88 427 ALA A O 1
ATOM 3214 N N . THR A 1 428 ? -3.454 12.061 14.121 1.00 90.19 428 THR A N 1
ATOM 3215 C CA . THR A 1 428 ? -2.662 12.640 15.209 1.00 90.19 428 THR A CA 1
ATOM 3216 C C . THR A 1 428 ? -1.261 13.066 14.740 1.00 90.19 428 THR A C 1
ATOM 3218 O O . THR A 1 428 ? -0.635 12.320 13.989 1.00 90.19 428 THR A O 1
ATOM 3221 N N . PRO A 1 429 ? -0.696 14.187 15.235 1.00 91.81 429 PRO A N 1
ATOM 3222 C CA . PRO A 1 429 ? 0.699 14.541 14.978 1.00 91.81 429 PRO A CA 1
ATOM 3223 C C . PRO A 1 429 ? 1.662 13.538 15.634 1.00 91.81 429 PRO A C 1
ATOM 3225 O O . PRO A 1 429 ? 1.506 13.192 16.811 1.00 91.81 429 PRO A O 1
ATOM 3228 N N . LEU A 1 430 ? 2.686 13.118 14.888 1.00 92.12 430 LEU A N 1
ATOM 3229 C CA . LEU A 1 430 ? 3.794 12.257 15.331 1.00 92.12 430 LEU A CA 1
ATOM 3230 C C . LEU A 1 430 ? 5.153 12.930 15.048 1.00 92.12 430 LEU A C 1
ATOM 3232 O O . LEU A 1 430 ? 5.213 13.963 14.365 1.00 92.12 430 LEU A O 1
ATOM 3236 N N . TYR A 1 431 ? 6.254 12.364 15.557 1.00 90.69 431 TYR A N 1
ATOM 3237 C CA . TYR A 1 431 ? 7.598 12.763 15.115 1.00 90.69 431 TYR A CA 1
ATOM 3238 C C . TYR A 1 431 ? 7.771 12.488 13.615 1.00 90.69 431 TYR A C 1
ATOM 3240 O O . TYR A 1 431 ? 8.082 13.421 12.870 1.00 90.69 431 TYR A O 1
ATOM 3248 N N . HIS A 1 432 ? 7.454 11.266 13.180 1.00 91.12 432 HIS A N 1
ATOM 3249 C CA . HIS A 1 432 ? 7.549 10.793 11.802 1.00 91.12 432 HIS A CA 1
ATOM 3250 C C . HIS A 1 432 ? 6.230 10.121 11.374 1.00 91.12 432 HIS A C 1
ATOM 3252 O O . HIS A 1 432 ? 5.701 9.254 12.067 1.00 91.12 432 HIS A O 1
ATOM 3258 N N . GLY A 1 433 ? 5.651 10.537 10.244 1.00 93.25 433 GLY A N 1
ATOM 3259 C CA . GLY A 1 433 ? 4.358 10.029 9.772 1.00 93.25 433 GLY A CA 1
ATOM 3260 C C . GLY A 1 433 ? 4.516 8.785 8.903 1.00 93.25 433 GLY A C 1
ATOM 3261 O O . GLY A 1 433 ? 4.026 7.711 9.251 1.00 93.25 433 GLY A O 1
ATOM 3262 N N . ILE A 1 434 ? 5.237 8.941 7.793 1.00 95.31 434 ILE A N 1
ATOM 3263 C CA . ILE A 1 434 ? 5.678 7.858 6.909 1.00 95.31 434 ILE A CA 1
ATOM 3264 C C . ILE A 1 434 ? 7.200 7.963 6.797 1.00 95.31 434 ILE A C 1
ATOM 3266 O O . ILE A 1 434 ? 7.690 8.928 6.212 1.00 95.31 434 ILE A O 1
ATOM 3270 N N . SER A 1 435 ? 7.928 6.989 7.345 1.00 93.06 435 SER A N 1
ATOM 3271 C CA . SER A 1 435 ? 9.387 6.882 7.225 1.00 93.06 435 SER A CA 1
ATOM 3272 C C . SER A 1 435 ? 9.769 5.899 6.122 1.00 93.06 435 SER A C 1
ATOM 3274 O O . SER A 1 435 ? 9.361 4.738 6.152 1.00 93.06 435 SER A O 1
ATOM 3276 N N . MET A 1 436 ? 10.591 6.346 5.175 1.00 90.50 436 MET A N 1
ATOM 3277 C CA . MET A 1 436 ? 11.437 5.470 4.362 1.00 90.50 436 MET A CA 1
ATOM 3278 C C . MET A 1 436 ? 12.843 5.519 4.956 1.00 90.50 436 MET A C 1
ATOM 3280 O O . MET A 1 436 ? 13.379 6.604 5.151 1.00 90.50 436 MET A O 1
ATOM 3284 N N . GLU A 1 437 ? 13.437 4.366 5.238 1.00 85.69 437 GLU A N 1
ATOM 3285 C CA . GLU A 1 437 ? 14.753 4.239 5.875 1.00 85.69 437 GLU A CA 1
ATOM 3286 C C . GLU A 1 437 ? 15.758 3.528 4.952 1.00 85.69 437 GLU A C 1
ATOM 3288 O O . GLU A 1 437 ? 15.436 3.135 3.826 1.00 85.69 437 GLU A O 1
ATOM 3293 N N . GLY A 1 438 ? 16.993 3.339 5.427 1.00 80.56 438 GLY A N 1
ATOM 3294 C CA . GLY A 1 438 ? 18.107 2.793 4.652 1.00 80.56 438 GLY A CA 1
ATOM 3295 C C . GLY A 1 438 ? 17.743 1.587 3.775 1.00 80.56 438 GLY A C 1
ATOM 3296 O O . GLY A 1 438 ? 17.204 0.578 4.234 1.00 80.56 438 GLY A O 1
ATOM 3297 N N . GLY A 1 439 ? 18.033 1.698 2.477 1.00 80.75 439 GLY A N 1
ATOM 3298 C CA . GLY A 1 439 ? 17.780 0.647 1.486 1.00 80.75 439 GLY A CA 1
ATOM 3299 C C . GLY A 1 439 ? 16.317 0.443 1.058 1.00 80.75 439 GLY A C 1
ATOM 3300 O O . GLY A 1 439 ? 16.058 -0.503 0.309 1.00 80.75 439 GLY A O 1
ATOM 3301 N N . ALA A 1 440 ? 15.369 1.281 1.496 1.00 90.06 440 ALA A N 1
ATOM 3302 C CA . ALA A 1 440 ? 13.996 1.268 0.987 1.00 90.06 440 ALA A CA 1
ATOM 3303 C C . ALA A 1 440 ? 13.933 1.759 -0.473 1.00 90.06 440 ALA A C 1
ATOM 3305 O O . ALA A 1 440 ? 14.476 2.820 -0.800 1.00 90.06 440 ALA A O 1
ATOM 3306 N N . LEU A 1 441 ? 13.284 0.980 -1.348 1.00 91.06 441 LEU A N 1
ATOM 3307 C CA . LEU A 1 441 ? 13.309 1.153 -2.809 1.00 91.06 441 LEU A CA 1
ATOM 3308 C C . LEU A 1 441 ? 12.039 0.596 -3.482 1.00 91.06 441 LEU A C 1
ATOM 3310 O O . LEU A 1 441 ? 11.553 -0.466 -3.111 1.00 91.06 441 LEU A O 1
ATOM 3314 N N . LEU A 1 442 ? 11.514 1.280 -4.507 1.00 93.31 442 LEU A N 1
ATOM 3315 C CA . LEU A 1 442 ? 10.260 0.949 -5.214 1.00 93.31 442 LEU A CA 1
ATOM 3316 C C . LEU A 1 442 ? 8.987 0.932 -4.345 1.00 93.31 442 LEU A C 1
ATOM 3318 O O . LEU A 1 442 ? 7.940 0.484 -4.810 1.00 93.31 442 LEU A O 1
ATOM 3322 N N . ASN A 1 443 ? 9.022 1.427 -3.107 1.00 96.12 443 ASN A N 1
ATOM 3323 C CA . ASN A 1 443 ? 7.810 1.508 -2.291 1.00 96.12 443 ASN A CA 1
ATOM 3324 C C . ASN A 1 443 ? 6.915 2.661 -2.746 1.00 96.12 443 ASN A C 1
ATOM 3326 O O . ASN A 1 443 ? 7.394 3.670 -3.269 1.00 96.12 443 ASN A O 1
ATOM 3330 N N . VAL A 1 444 ? 5.613 2.515 -2.514 1.00 95.75 444 VAL A N 1
ATOM 3331 C CA . VAL A 1 444 ? 4.585 3.487 -2.887 1.00 95.75 444 VAL A CA 1
ATOM 3332 C C . VAL A 1 444 ? 3.785 3.872 -1.651 1.00 95.75 444 VAL A C 1
ATOM 3334 O O . VAL A 1 444 ? 3.027 3.062 -1.126 1.00 95.75 444 VAL A O 1
ATOM 3337 N N . ALA A 1 445 ? 3.896 5.126 -1.220 1.00 95.75 445 ALA A N 1
ATOM 3338 C CA . ALA A 1 445 ? 2.934 5.760 -0.329 1.00 95.75 445 ALA A CA 1
ATOM 3339 C C . ALA A 1 445 ? 1.887 6.483 -1.186 1.00 95.75 445 ALA A C 1
ATOM 3341 O O . ALA A 1 445 ? 2.208 7.438 -1.893 1.00 95.75 445 ALA A O 1
ATOM 3342 N N . SER A 1 446 ? 0.637 6.019 -1.150 1.00 91.00 446 SER A N 1
ATOM 3343 C CA . SER A 1 446 ? -0.452 6.519 -2.001 1.00 91.00 446 SER A CA 1
ATOM 3344 C C . SER A 1 446 ? -1.688 6.924 -1.199 1.00 91.00 446 SER A C 1
ATOM 3346 O O . SER A 1 446 ? -1.965 6.307 -0.172 1.00 91.00 446 SER A O 1
ATOM 3348 N N . ARG A 1 447 ? -2.486 7.888 -1.684 1.00 88.62 447 ARG A N 1
ATOM 3349 C CA . ARG A 1 447 ? -3.873 8.141 -1.217 1.00 88.62 447 ARG A CA 1
ATOM 3350 C C . ARG A 1 447 ? -4.007 8.119 0.317 1.00 88.62 447 ARG A C 1
ATOM 3352 O O . ARG A 1 447 ? -4.824 7.375 0.853 1.00 88.62 447 ARG A O 1
ATOM 3359 N N . SER A 1 448 ? -3.133 8.836 1.014 1.00 89.31 448 SER A N 1
ATOM 3360 C CA . SER A 1 448 ? -2.973 8.777 2.475 1.00 89.31 448 SER A CA 1
ATOM 3361 C C . SER A 1 448 ? -2.774 10.182 3.030 1.00 89.31 448 SER A C 1
ATOM 3363 O O . SER A 1 448 ? -2.273 11.050 2.324 1.00 89.31 448 SER A O 1
ATOM 3365 N N . GLY A 1 449 ? -3.152 10.431 4.277 1.00 88.88 449 GLY A N 1
ATOM 3366 C CA . GLY A 1 449 ? -3.105 11.781 4.828 1.00 88.88 449 GLY A CA 1
ATOM 3367 C C . GLY A 1 449 ? -3.192 11.838 6.340 1.00 88.88 449 GLY A C 1
ATOM 3368 O O . GLY A 1 449 ? -3.277 10.804 7.004 1.00 88.88 449 GLY A O 1
ATOM 3369 N N . GLY A 1 450 ? -3.184 13.046 6.895 1.00 83.38 450 GLY A N 1
ATOM 3370 C CA . GLY A 1 450 ? -3.270 13.233 8.338 1.00 83.38 450 GLY A CA 1
ATOM 3371 C C . GLY A 1 450 ? -3.447 14.674 8.790 1.00 83.38 450 GLY A C 1
ATOM 3372 O O . GLY A 1 450 ? -3.445 15.601 7.990 1.00 83.38 450 GLY A O 1
ATOM 3373 N N . THR A 1 451 ? -3.567 14.867 10.102 1.00 84.00 451 THR A N 1
ATOM 3374 C CA . THR A 1 451 ? -3.669 16.207 10.707 1.00 84.00 451 THR A CA 1
ATOM 3375 C C . THR A 1 451 ? -2.346 16.978 10.691 1.00 84.00 451 THR A C 1
ATOM 3377 O O . THR A 1 451 ? -2.361 18.201 10.804 1.00 84.00 451 THR A O 1
ATOM 3380 N N . ASP A 1 452 ? -1.220 16.276 10.546 1.00 85.56 452 ASP A N 1
ATOM 3381 C CA . ASP A 1 452 ? 0.146 16.812 10.489 1.00 85.56 452 ASP A CA 1
ATOM 3382 C C . ASP A 1 452 ? 1.083 15.719 9.927 1.00 85.56 452 ASP A C 1
ATOM 3384 O O . ASP A 1 452 ? 1.795 15.040 10.672 1.00 85.56 452 ASP A O 1
ATOM 3388 N N . LEU A 1 453 ? 0.989 15.438 8.620 1.00 90.06 453 LEU A N 1
ATOM 3389 C CA . LEU A 1 453 ? 1.706 14.315 8.003 1.00 90.06 453 LEU A CA 1
ATOM 3390 C C . LEU A 1 453 ? 3.158 14.697 7.684 1.00 90.06 453 LEU A C 1
ATOM 3392 O O . LEU A 1 453 ? 3.420 15.550 6.841 1.00 90.06 453 LEU A O 1
ATOM 3396 N N . VAL A 1 454 ? 4.103 13.997 8.310 1.00 89.94 454 VAL A N 1
ATOM 3397 C CA . VAL A 1 454 ? 5.547 14.123 8.056 1.00 89.94 454 VAL A CA 1
ATOM 3398 C C . VAL A 1 454 ? 6.012 12.985 7.152 1.00 89.94 454 VAL A C 1
ATOM 3400 O O . VAL A 1 454 ? 5.839 11.816 7.510 1.00 89.94 454 VAL A O 1
ATOM 3403 N N . LEU A 1 455 ? 6.639 13.314 6.022 1.00 90.81 455 LEU A N 1
ATOM 3404 C CA . LEU A 1 455 ? 7.412 12.377 5.211 1.00 90.81 455 LEU A CA 1
ATOM 3405 C C . LEU A 1 455 ? 8.859 12.421 5.688 1.00 90.81 455 LEU A C 1
ATOM 3407 O O . LEU A 1 455 ? 9.578 13.404 5.501 1.00 90.81 455 LEU A O 1
ATOM 3411 N N . ASP A 1 456 ? 9.268 11.342 6.332 1.00 87.81 456 ASP A N 1
ATOM 3412 C CA . ASP A 1 456 ? 10.621 11.143 6.807 1.00 87.81 456 ASP A CA 1
ATOM 3413 C C . ASP A 1 456 ? 11.374 10.250 5.814 1.00 87.81 456 ASP A C 1
ATOM 3415 O O . ASP A 1 456 ? 10.883 9.204 5.392 1.00 87.81 456 ASP A O 1
ATOM 3419 N N . LEU A 1 457 ? 12.565 10.684 5.410 1.00 85.25 457 LEU A N 1
ATOM 3420 C CA . LEU A 1 457 ? 13.465 9.893 4.568 1.00 85.25 457 LEU A CA 1
ATOM 3421 C C . LEU A 1 457 ? 14.684 9.373 5.346 1.00 85.25 457 LEU A C 1
ATOM 3423 O O . LEU A 1 457 ? 15.542 8.741 4.751 1.00 85.25 457 LEU A O 1
ATOM 3427 N N . HIS A 1 458 ? 14.787 9.665 6.647 1.00 77.69 458 HIS A N 1
ATOM 3428 C CA . HIS A 1 458 ? 15.716 9.083 7.625 1.00 77.69 458 HIS A CA 1
ATOM 3429 C C . HIS A 1 458 ? 17.231 9.033 7.307 1.00 77.69 458 HIS A C 1
ATOM 3431 O O . HIS A 1 458 ? 18.010 8.567 8.141 1.00 77.69 458 HIS A O 1
ATOM 3437 N N . ARG A 1 459 ? 17.681 9.565 6.159 1.00 75.44 459 ARG A N 1
ATOM 3438 C CA . ARG A 1 459 ? 19.062 9.482 5.646 1.00 75.44 459 ARG A CA 1
ATOM 3439 C C . ARG A 1 459 ? 19.497 8.025 5.388 1.00 75.44 459 ARG A C 1
ATOM 3441 O O . ARG A 1 459 ? 18.668 7.122 5.339 1.00 75.44 459 ARG A O 1
ATOM 3448 N N . SER A 1 460 ? 20.785 7.784 5.114 1.00 75.06 460 SER A N 1
ATOM 3449 C CA . SER A 1 460 ? 21.295 6.466 4.665 1.00 75.06 460 SER A CA 1
ATOM 3450 C C . SER A 1 460 ? 20.612 5.922 3.392 1.00 75.06 460 SER A C 1
ATOM 3452 O O . SER A 1 460 ? 20.448 4.718 3.195 1.00 75.06 460 SER A O 1
ATOM 3454 N N . GLY A 1 461 ? 20.257 6.835 2.487 1.00 78.12 461 GLY A N 1
ATOM 3455 C CA . GLY A 1 461 ? 19.964 6.550 1.084 1.00 78.12 461 GLY A CA 1
ATOM 3456 C C . GLY A 1 461 ? 18.744 5.680 0.736 1.00 78.12 461 GLY A C 1
ATOM 3457 O O . GLY A 1 461 ? 18.881 4.892 -0.201 1.00 78.12 461 GLY A O 1
ATOM 3458 N N . PRO A 1 462 ? 17.549 5.802 1.355 1.00 86.31 462 PRO A N 1
ATOM 3459 C CA . PRO A 1 462 ? 16.320 5.361 0.690 1.00 86.31 462 PRO A CA 1
ATOM 3460 C C . PRO A 1 462 ? 16.170 6.106 -0.634 1.00 86.31 462 PRO A C 1
ATOM 3462 O O . PRO A 1 462 ? 16.373 7.322 -0.702 1.00 86.31 462 PRO A O 1
ATOM 3465 N N . TRP A 1 463 ? 15.837 5.394 -1.704 1.00 87.50 463 TRP A N 1
ATOM 3466 C CA . TRP A 1 463 ? 15.893 5.934 -3.060 1.00 87.50 463 TRP A CA 1
ATOM 3467 C C . TRP A 1 463 ? 14.887 5.241 -3.976 1.00 87.50 463 TRP A C 1
ATOM 3469 O O . TRP A 1 463 ? 14.509 4.100 -3.746 1.00 87.50 463 TRP A O 1
ATOM 3479 N N . GLY A 1 464 ? 14.426 5.927 -5.021 1.00 88.75 464 GLY A N 1
ATOM 3480 C CA . GLY A 1 464 ? 13.473 5.343 -5.965 1.00 88.75 464 GLY A CA 1
ATOM 3481 C C . GLY A 1 464 ? 12.112 4.961 -5.365 1.00 88.75 464 GLY A C 1
ATOM 3482 O O . GLY A 1 464 ? 11.499 4.009 -5.840 1.00 88.75 464 GLY A O 1
ATOM 3483 N N . ASN A 1 465 ? 11.635 5.658 -4.329 1.00 92.88 465 ASN A N 1
ATOM 3484 C CA . ASN A 1 465 ? 10.286 5.485 -3.768 1.00 92.88 465 ASN A CA 1
ATOM 3485 C C . ASN A 1 465 ? 9.308 6.529 -4.340 1.00 92.88 465 ASN A C 1
ATOM 3487 O O . ASN A 1 465 ? 9.727 7.594 -4.798 1.00 92.88 465 ASN A O 1
ATOM 3491 N N . LEU A 1 466 ? 8.007 6.248 -4.301 1.00 91.69 466 LEU A N 1
ATOM 3492 C CA . LEU A 1 466 ? 6.942 7.121 -4.799 1.00 91.69 466 LEU A CA 1
ATOM 3493 C C . LEU A 1 466 ? 6.024 7.568 -3.654 1.00 91.69 466 LEU A C 1
ATOM 3495 O O . LEU A 1 466 ? 5.492 6.745 -2.914 1.00 91.69 466 LEU A O 1
ATOM 3499 N N . PHE A 1 467 ? 5.787 8.873 -3.560 1.00 91.06 467 PHE A N 1
ATOM 3500 C CA . PHE A 1 467 ? 4.860 9.501 -2.620 1.00 91.06 467 PHE A CA 1
ATOM 3501 C C . PHE A 1 467 ? 3.806 10.263 -3.423 1.00 91.06 467 PHE A C 1
ATOM 3503 O O . PHE A 1 467 ? 4.151 11.228 -4.114 1.00 91.06 467 PHE A O 1
ATOM 3510 N N . THR A 1 468 ? 2.539 9.830 -3.389 1.00 87.69 468 THR A N 1
ATOM 3511 C CA . THR A 1 468 ? 1.515 10.431 -4.254 1.00 87.69 468 THR A CA 1
ATOM 3512 C C . THR A 1 468 ? 0.072 10.428 -3.755 1.00 87.69 468 THR A C 1
ATOM 3514 O O . THR A 1 468 ? -0.352 9.545 -3.017 1.00 87.69 468 THR A O 1
ATOM 3517 N N . ALA A 1 469 ? -0.709 11.429 -4.178 1.00 85.94 469 ALA A N 1
ATOM 3518 C CA . ALA A 1 469 ? -2.069 11.673 -3.691 1.00 85.94 469 ALA A CA 1
ATOM 3519 C C . ALA A 1 469 ? -2.105 11.772 -2.155 1.00 85.94 469 ALA A C 1
ATOM 3521 O O . ALA A 1 469 ? -2.928 11.123 -1.509 1.00 85.94 469 ALA A O 1
ATOM 3522 N N . LEU A 1 470 ? -1.168 12.534 -1.578 1.00 87.62 470 LEU A N 1
ATOM 3523 C CA . LEU A 1 470 ? -1.031 12.666 -0.128 1.00 87.62 470 LEU A CA 1
ATOM 3524 C C . LEU A 1 470 ? -1.594 13.996 0.374 1.00 87.62 470 LEU A C 1
ATOM 3526 O O . LEU A 1 470 ? -1.264 15.051 -0.170 1.00 87.62 470 LEU A O 1
ATOM 3530 N N . ASP A 1 471 ? -2.415 13.932 1.421 1.00 87.31 471 ASP A N 1
ATOM 3531 C CA . ASP A 1 471 ? -2.853 15.104 2.183 1.00 87.31 471 ASP A CA 1
ATOM 3532 C C . ASP A 1 471 ? -1.880 15.331 3.345 1.00 87.31 471 ASP A C 1
ATOM 3534 O O . ASP A 1 471 ? -1.819 14.561 4.307 1.00 87.31 471 ASP A O 1
ATOM 3538 N N . MET A 1 472 ? -1.095 16.398 3.232 1.00 87.12 472 MET A N 1
ATOM 3539 C CA . MET A 1 472 ? -0.064 16.767 4.193 1.00 87.12 472 MET A CA 1
ATOM 3540 C C . MET A 1 472 ? -0.627 17.420 5.469 1.00 87.12 472 MET A C 1
ATOM 3542 O O . MET A 1 472 ? 0.131 17.781 6.373 1.00 87.12 472 MET A O 1
ATOM 3546 N N . GLY A 1 473 ? -1.947 17.588 5.555 1.00 86.88 473 GLY A N 1
ATOM 3547 C CA . GLY A 1 473 ? -2.634 18.261 6.647 1.00 86.88 473 GLY A CA 1
ATOM 3548 C C . GLY A 1 473 ? -2.765 19.775 6.439 1.00 86.88 473 GLY A C 1
ATOM 3549 O O . GLY A 1 473 ? -2.373 20.315 5.399 1.00 86.88 473 GLY A O 1
ATOM 3550 N N . PRO A 1 474 ? -3.308 20.515 7.426 1.00 83.25 474 PRO A N 1
ATOM 3551 C CA . PRO A 1 474 ? -3.843 21.867 7.225 1.00 83.25 474 PRO A CA 1
ATOM 3552 C C . PRO A 1 474 ? -2.855 22.961 6.797 1.00 83.25 474 PRO A C 1
ATOM 3554 O O . PRO A 1 474 ? -3.297 24.066 6.509 1.00 83.25 474 PRO A O 1
ATOM 3557 N N . SER A 1 475 ? -1.543 22.702 6.793 1.00 76.56 475 SER A N 1
ATOM 3558 C CA . SER A 1 475 ? -0.547 23.686 6.331 1.00 76.56 475 SER A CA 1
ATOM 3559 C C . SER A 1 475 ? 0.712 23.117 5.673 1.00 76.56 475 SER A C 1
ATOM 3561 O O . SER A 1 475 ? 1.581 23.888 5.283 1.00 76.56 475 SER A O 1
ATOM 3563 N N . GLY A 1 476 ? 0.889 21.790 5.624 1.00 77.44 476 GLY A N 1
ATOM 3564 C CA . GLY A 1 476 ? 2.074 21.146 5.038 1.00 77.44 476 GLY A CA 1
ATOM 3565 C C . GLY A 1 476 ? 3.445 21.521 5.639 1.00 77.44 476 GLY A C 1
ATOM 3566 O O . GLY A 1 476 ? 4.462 21.028 5.155 1.00 77.44 476 GLY A O 1
ATOM 3567 N N . LYS A 1 477 ? 3.530 22.355 6.685 1.00 80.50 477 LYS A N 1
ATOM 3568 C CA . LYS A 1 477 ? 4.801 22.961 7.145 1.00 80.50 477 LYS A CA 1
ATOM 3569 C C . LYS A 1 477 ? 5.805 21.982 7.750 1.00 80.50 477 LYS A C 1
ATOM 3571 O O . LYS A 1 477 ? 6.996 22.260 7.706 1.00 80.50 477 LYS A O 1
ATOM 3576 N N . ARG A 1 478 ? 5.343 20.843 8.275 1.00 83.94 478 ARG A N 1
ATOM 3577 C CA . ARG A 1 478 ? 6.193 19.739 8.753 1.00 83.94 478 ARG A CA 1
ATOM 3578 C C . ARG A 1 478 ? 6.350 18.605 7.733 1.00 83.94 478 ARG A C 1
ATOM 3580 O O . ARG A 1 478 ? 6.925 17.578 8.069 1.00 83.94 478 ARG A O 1
ATOM 3587 N N . SER A 1 479 ? 5.877 18.757 6.490 1.00 85.81 479 SER A N 1
ATOM 3588 C CA . SER A 1 479 ? 5.869 17.660 5.497 1.00 85.81 479 SER A CA 1
ATOM 3589 C C . SER A 1 479 ? 7.228 17.005 5.285 1.00 85.81 479 SER A C 1
ATOM 3591 O O . SER A 1 479 ? 7.279 15.835 4.930 1.00 85.81 479 SER A O 1
ATOM 3593 N N . PHE A 1 480 ? 8.309 17.754 5.514 1.00 83.69 480 PHE A N 1
ATOM 3594 C CA . PHE A 1 480 ? 9.686 17.315 5.327 1.00 83.69 480 PHE A CA 1
ATOM 3595 C C . PHE A 1 480 ? 10.552 17.583 6.575 1.00 83.69 480 PHE A C 1
ATOM 3597 O O . PHE A 1 480 ? 11.744 17.855 6.465 1.00 83.69 480 PHE A O 1
ATOM 3604 N N . ASP A 1 481 ? 9.950 17.459 7.771 1.00 81.81 481 ASP A N 1
ATOM 3605 C CA . ASP A 1 481 ? 10.609 17.351 9.093 1.00 81.81 481 ASP A CA 1
ATOM 3606 C C . ASP A 1 481 ? 11.416 16.022 9.210 1.00 81.81 481 ASP A C 1
ATOM 3608 O O . ASP A 1 481 ? 11.261 15.248 10.159 1.00 81.81 481 ASP A O 1
ATOM 3612 N N . ALA A 1 482 ? 12.244 15.705 8.213 1.00 74.31 482 ALA A N 1
ATOM 3613 C CA . ALA A 1 482 ? 12.938 14.425 8.104 1.00 74.31 482 ALA A CA 1
ATOM 3614 C C . ALA A 1 482 ? 14.041 14.259 9.170 1.00 74.31 482 ALA A C 1
ATOM 3616 O O . ALA A 1 482 ? 14.751 15.204 9.522 1.00 74.31 482 ALA A O 1
ATOM 3617 N N . GLY A 1 483 ? 14.173 13.036 9.682 1.00 75.06 483 GLY A N 1
ATOM 3618 C CA . GLY A 1 483 ? 15.086 12.659 10.755 1.00 75.06 483 GLY A CA 1
ATOM 3619 C C . GLY A 1 483 ? 16.453 12.175 10.265 1.00 75.06 483 GLY A C 1
ATOM 3620 O O . GLY A 1 483 ? 17.027 12.705 9.305 1.00 75.06 483 GLY A O 1
ATOM 3621 N N . GLY A 1 484 ? 16.971 11.161 10.964 1.00 74.81 484 GLY A N 1
ATOM 3622 C CA . GLY A 1 484 ? 18.294 10.576 10.754 1.00 74.81 484 GLY A CA 1
ATOM 3623 C C . GLY A 1 484 ? 19.452 11.439 11.271 1.00 74.81 484 GLY A C 1
ATOM 3624 O O . GLY A 1 484 ? 19.408 12.674 11.227 1.00 74.81 484 GLY A O 1
ATOM 3625 N N . ARG A 1 485 ? 20.530 10.784 11.720 1.00 72.69 485 ARG A N 1
ATOM 3626 C CA . ARG A 1 485 ? 21.760 11.451 12.182 1.00 72.69 485 ARG A CA 1
ATOM 3627 C C . ARG A 1 485 ? 22.394 12.329 11.096 1.00 72.69 485 ARG A C 1
ATOM 3629 O O . ARG A 1 485 ? 22.537 11.902 9.953 1.00 72.69 485 ARG A O 1
ATOM 3636 N N . GLY A 1 486 ? 22.840 13.532 11.465 1.00 69.75 486 GLY A N 1
ATOM 3637 C CA . GLY A 1 486 ? 23.338 14.548 10.524 1.00 69.75 486 GLY A CA 1
ATOM 3638 C C . GLY A 1 486 ? 24.543 14.144 9.660 1.00 69.75 486 GLY A C 1
ATOM 3639 O O . GLY A 1 486 ? 24.744 14.734 8.604 1.00 69.75 486 GLY A O 1
ATOM 3640 N N . ASP A 1 487 ? 25.311 13.135 10.073 1.00 71.31 487 ASP A N 1
ATOM 3641 C CA . ASP A 1 487 ? 26.476 12.587 9.369 1.00 71.31 487 ASP A CA 1
ATOM 3642 C C . ASP A 1 487 ? 26.131 11.553 8.277 1.00 71.31 487 ASP A C 1
ATOM 3644 O O . ASP A 1 487 ? 26.947 11.319 7.382 1.00 71.31 487 ASP A O 1
ATOM 3648 N N . ARG A 1 488 ? 24.905 11.000 8.281 1.00 73.12 488 ARG A N 1
ATOM 3649 C CA . ARG A 1 488 ? 24.393 10.024 7.291 1.00 73.12 488 ARG A CA 1
ATOM 3650 C C . ARG A 1 488 ? 23.978 10.660 5.943 1.00 73.12 488 ARG A C 1
ATOM 3652 O O . ARG A 1 488 ? 23.145 10.117 5.214 1.00 73.12 488 ARG A O 1
ATOM 3659 N N . GLY A 1 489 ? 24.541 11.820 5.606 1.00 73.31 489 GLY A N 1
ATOM 3660 C CA . GLY A 1 489 ? 24.337 12.510 4.327 1.00 73.31 489 GLY A CA 1
ATOM 3661 C C . GLY A 1 489 ? 22.962 13.157 4.158 1.00 73.31 489 GLY A C 1
ATOM 3662 O O . GLY A 1 489 ? 22.248 13.425 5.128 1.00 73.31 489 GLY A O 1
ATOM 3663 N N . ALA A 1 490 ? 22.596 13.430 2.905 1.00 79.44 490 ALA A N 1
ATOM 3664 C CA . ALA A 1 490 ? 21.315 14.017 2.530 1.00 79.44 490 ALA A CA 1
ATOM 3665 C C . ALA A 1 490 ? 20.135 13.108 2.911 1.00 79.44 490 ALA A C 1
ATOM 3667 O O . ALA A 1 490 ? 20.263 11.883 2.974 1.00 79.44 490 ALA A O 1
ATOM 3668 N N . HIS A 1 491 ? 18.968 13.724 3.128 1.00 79.06 491 HIS A N 1
ATOM 3669 C CA . HIS A 1 491 ? 17.785 13.037 3.647 1.00 79.06 491 HIS A CA 1
ATOM 3670 C C . HIS A 1 491 ? 17.331 11.845 2.798 1.00 79.06 491 HIS A C 1
ATOM 3672 O O . HIS A 1 491 ? 16.882 10.870 3.378 1.00 79.06 491 HIS A O 1
ATOM 3678 N N . GLY A 1 492 ? 17.503 11.858 1.473 1.00 82.56 492 GLY A N 1
ATOM 3679 C CA . GLY A 1 492 ? 17.230 10.694 0.628 1.00 82.56 492 GLY A CA 1
ATOM 3680 C C . GLY A 1 492 ? 18.089 10.655 -0.635 1.00 82.56 492 GLY A C 1
ATOM 3681 O O . GLY A 1 492 ? 18.691 11.653 -1.031 1.00 82.56 492 GLY A O 1
ATOM 3682 N N . GLY A 1 493 ? 18.132 9.486 -1.273 1.00 81.25 493 GLY A N 1
ATOM 3683 C CA . GLY A 1 493 ? 18.807 9.273 -2.551 1.00 81.25 493 GLY A CA 1
ATOM 3684 C C . GLY A 1 493 ? 17.964 9.658 -3.776 1.00 81.25 493 GLY A C 1
ATOM 3685 O O . GLY A 1 493 ? 16.850 10.183 -3.687 1.00 81.25 493 GLY A O 1
ATOM 3686 N N . ARG A 1 494 ? 18.516 9.365 -4.956 1.00 84.06 494 ARG A N 1
ATOM 3687 C CA . ARG A 1 494 ? 17.948 9.646 -6.284 1.00 84.06 494 ARG A CA 1
ATOM 3688 C C . ARG A 1 494 ? 16.566 9.026 -6.513 1.00 84.06 494 ARG A C 1
ATOM 3690 O O . ARG A 1 494 ? 16.192 8.031 -5.903 1.00 84.06 494 ARG A O 1
ATOM 3697 N N . GLN A 1 495 ? 15.840 9.561 -7.495 1.00 83.88 495 GLN A N 1
ATOM 3698 C CA . GLN A 1 495 ? 14.576 9.013 -8.025 1.00 83.88 495 GLN A CA 1
ATOM 3699 C C . GLN A 1 495 ? 13.420 8.856 -7.010 1.00 83.88 495 GLN A C 1
ATOM 3701 O O . GLN A 1 495 ? 12.330 8.459 -7.423 1.00 83.88 495 GLN A O 1
ATOM 3706 N N . ASN A 1 496 ? 13.590 9.240 -5.735 1.00 86.31 496 ASN A N 1
ATOM 3707 C CA . ASN A 1 496 ? 12.460 9.502 -4.843 1.00 86.31 496 ASN A CA 1
ATOM 3708 C C . ASN A 1 496 ? 11.553 10.550 -5.503 1.00 86.31 496 ASN A C 1
ATOM 3710 O O . ASN A 1 496 ? 12.012 11.620 -5.906 1.00 86.31 496 ASN A O 1
ATOM 3714 N N . THR A 1 497 ? 10.282 10.207 -5.682 1.00 85.50 497 THR A N 1
ATOM 3715 C CA . THR A 1 497 ? 9.347 10.956 -6.518 1.00 85.50 497 THR A CA 1
ATOM 3716 C C . THR A 1 497 ? 8.158 11.404 -5.683 1.00 85.50 497 THR A C 1
ATOM 3718 O O . THR A 1 497 ? 7.329 10.599 -5.270 1.00 85.50 497 THR A O 1
ATOM 3721 N N . PHE A 1 498 ? 8.085 12.713 -5.460 1.00 85.25 498 PHE A N 1
ATOM 3722 C CA . PHE A 1 498 ? 6.977 13.396 -4.802 1.00 85.25 498 PHE A CA 1
ATOM 3723 C C . PHE A 1 498 ? 6.060 13.962 -5.882 1.00 85.25 498 PHE A C 1
ATOM 3725 O O . PHE A 1 498 ? 6.514 14.697 -6.762 1.00 85.25 498 PHE A O 1
ATOM 3732 N N . TRP A 1 499 ? 4.788 13.573 -5.866 1.00 82.62 499 TRP A N 1
ATOM 3733 C CA . TRP A 1 499 ? 3.858 13.877 -6.950 1.00 82.62 499 TRP A CA 1
ATOM 3734 C C . TRP A 1 499 ? 2.440 14.010 -6.417 1.00 82.62 499 TRP A C 1
ATOM 3736 O O . TRP A 1 499 ? 1.981 13.099 -5.743 1.00 82.62 499 TRP A O 1
ATOM 3746 N N . ASN A 1 500 ? 1.703 15.074 -6.750 1.00 81.50 500 ASN A N 1
ATOM 3747 C CA . ASN A 1 500 ? 0.303 15.206 -6.320 1.00 81.50 500 ASN A CA 1
ATOM 3748 C C . ASN A 1 500 ? 0.178 15.182 -4.771 1.00 81.50 500 ASN A C 1
ATOM 3750 O O . ASN A 1 500 ? -0.535 14.353 -4.203 1.00 81.50 500 ASN A O 1
ATOM 3754 N N . LEU A 1 501 ? 0.958 16.040 -4.097 1.00 84.81 501 LEU A N 1
ATOM 3755 C CA . LEU A 1 501 ? 0.872 16.310 -2.653 1.00 84.81 501 LEU A CA 1
ATOM 3756 C C . LEU A 1 501 ? 0.058 17.592 -2.424 1.00 84.81 501 LEU A C 1
ATOM 3758 O O . LEU A 1 501 ? 0.192 18.537 -3.203 1.00 84.81 501 LEU A O 1
ATOM 3762 N N . PHE A 1 502 ? -0.725 17.647 -1.349 1.00 81.62 502 PHE A N 1
ATOM 3763 C CA . PHE A 1 502 ? -1.638 18.754 -1.048 1.00 81.62 502 PHE A CA 1
ATOM 3764 C C . PHE A 1 502 ? -1.506 19.207 0.407 1.00 81.62 502 PHE A C 1
ATOM 3766 O O . PHE A 1 502 ? -1.226 18.388 1.274 1.00 81.62 502 PHE A O 1
ATOM 3773 N N . ALA A 1 503 ? -1.774 20.480 0.693 1.00 81.56 503 ALA A N 1
ATOM 3774 C CA . ALA A 1 503 ? -2.011 20.974 2.049 1.00 81.56 503 ALA A CA 1
ATOM 3775 C C . ALA A 1 503 ? -3.396 21.630 2.139 1.00 81.56 503 ALA A C 1
ATOM 3777 O O . ALA A 1 503 ? -3.887 22.197 1.160 1.00 81.56 503 ALA A O 1
ATOM 3778 N N . GLY A 1 504 ? -4.023 21.580 3.317 1.00 73.69 504 GLY A N 1
ATOM 3779 C CA . GLY A 1 504 ? -5.391 22.077 3.524 1.00 73.69 504 GLY A CA 1
ATOM 3780 C C . GLY A 1 504 ? -5.573 23.595 3.357 1.00 73.69 504 GLY A C 1
ATOM 3781 O O . GLY A 1 504 ? -6.693 24.048 3.138 1.00 73.69 504 GLY A O 1
ATOM 3782 N N . ASP A 1 505 ? -4.492 24.378 3.414 1.00 77.44 505 ASP A N 1
ATOM 3783 C CA . ASP A 1 505 ? -4.472 25.817 3.105 1.00 77.44 505 ASP A CA 1
ATOM 3784 C C . ASP A 1 505 ? -4.196 26.125 1.617 1.00 77.44 505 ASP A C 1
ATOM 3786 O O . ASP A 1 505 ? -4.088 27.289 1.231 1.00 77.44 505 ASP A O 1
ATOM 3790 N N . GLY A 1 506 ? -4.090 25.094 0.771 1.00 69.38 506 GLY A N 1
ATOM 3791 C CA . GLY A 1 506 ? -3.768 25.216 -0.650 1.00 69.38 506 GLY A CA 1
ATOM 3792 C C . GLY A 1 506 ? -2.288 25.481 -0.942 1.00 69.38 506 GLY A C 1
ATOM 3793 O O . GLY A 1 506 ? -1.937 25.720 -2.098 1.00 69.38 506 GLY A O 1
ATOM 3794 N N . SER A 1 507 ? -1.410 25.448 0.068 1.00 69.12 507 SER A N 1
ATOM 3795 C CA . SER A 1 507 ? 0.033 25.560 -0.155 1.00 69.12 507 SER A CA 1
ATOM 3796 C C . SER A 1 507 ? 0.608 24.321 -0.854 1.00 69.12 507 SER A C 1
ATOM 3798 O O . SER A 1 507 ? 0.133 23.195 -0.693 1.00 69.12 507 SER A O 1
ATOM 3800 N N . VAL A 1 508 ? 1.662 24.536 -1.645 1.00 66.62 508 VAL A N 1
ATOM 3801 C CA . VAL A 1 508 ? 2.506 23.453 -2.163 1.00 66.62 508 VAL A CA 1
ATOM 3802 C C . VAL A 1 508 ? 3.529 23.108 -1.072 1.00 66.62 508 VAL A C 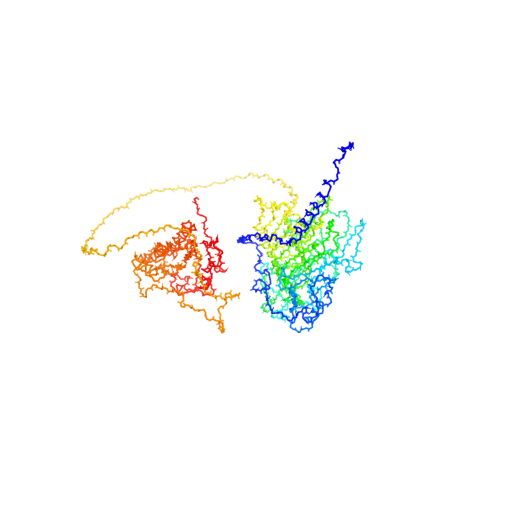1
ATOM 3804 O O . VAL A 1 508 ? 4.261 24.012 -0.662 1.00 66.62 508 VAL A O 1
ATOM 3807 N N . PRO A 1 509 ? 3.611 21.850 -0.595 1.00 69.44 509 PRO A N 1
ATOM 3808 C CA . PRO A 1 509 ? 4.577 21.454 0.430 1.00 69.44 509 PRO A CA 1
ATOM 3809 C C . PRO A 1 509 ? 6.027 21.756 0.020 1.00 69.44 509 PRO A C 1
ATOM 3811 O O . PRO A 1 509 ? 6.459 21.380 -1.071 1.00 69.44 509 PRO A O 1
ATOM 3814 N N . ASP A 1 510 ? 6.787 22.421 0.895 1.00 66.94 510 ASP A N 1
ATOM 3815 C CA . ASP A 1 510 ? 8.122 22.927 0.556 1.00 66.94 510 ASP A CA 1
ATOM 3816 C C . ASP A 1 510 ? 9.206 21.835 0.574 1.00 66.94 510 ASP A C 1
ATOM 3818 O O . ASP A 1 510 ? 9.797 21.516 1.605 1.00 66.94 510 ASP A O 1
ATOM 3822 N N . VAL A 1 511 ? 9.512 21.303 -0.609 1.00 65.81 511 VAL A N 1
ATOM 3823 C CA . VAL A 1 511 ? 10.583 20.319 -0.841 1.00 65.81 511 VAL A CA 1
ATOM 3824 C C . VAL A 1 511 ? 12.009 20.888 -0.707 1.00 65.81 511 VAL A C 1
ATOM 3826 O O . VAL A 1 511 ? 12.974 20.154 -0.937 1.00 65.81 511 VAL A O 1
ATOM 3829 N N . SER A 1 512 ? 12.196 22.162 -0.333 1.00 61.25 512 SER A N 1
ATOM 3830 C CA . SER A 1 512 ? 13.532 22.745 -0.122 1.00 61.25 512 SER A CA 1
ATOM 3831 C C . SER A 1 512 ? 14.344 21.985 0.937 1.00 61.25 512 SER A C 1
ATOM 3833 O O . SER A 1 512 ? 15.527 21.732 0.723 1.00 61.25 512 SER A O 1
ATOM 3835 N N . ALA A 1 513 ? 13.700 21.499 2.004 1.00 57.34 513 ALA A N 1
ATOM 3836 C CA . ALA A 1 513 ? 14.327 20.681 3.050 1.00 57.34 513 ALA A CA 1
ATOM 3837 C C . ALA A 1 513 ? 14.815 19.297 2.566 1.00 57.34 513 ALA A C 1
ATOM 3839 O O . ALA A 1 513 ? 15.705 18.706 3.176 1.00 57.34 513 ALA A O 1
ATOM 3840 N N . LEU A 1 514 ? 14.270 18.783 1.455 1.00 59.62 514 LEU A N 1
ATOM 3841 C CA . LEU A 1 514 ? 14.758 17.566 0.794 1.00 59.62 514 LEU A CA 1
ATOM 3842 C C . LEU A 1 514 ? 15.820 17.841 -0.276 1.00 59.62 514 LEU A C 1
ATOM 3844 O O . LEU A 1 514 ? 16.439 16.906 -0.786 1.00 59.62 514 LEU A O 1
ATOM 3848 N N . SER A 1 515 ? 16.010 19.103 -0.659 1.00 47.84 515 SER A N 1
ATOM 3849 C CA . SER A 1 515 ? 16.985 19.463 -1.682 1.00 47.84 515 SER A CA 1
ATOM 3850 C C . SER A 1 515 ? 18.399 19.322 -1.112 1.00 47.84 515 SER A C 1
ATOM 3852 O O . SER A 1 515 ? 18.647 19.744 0.020 1.00 47.84 515 SER A O 1
ATOM 3854 N N . PRO A 1 516 ? 19.358 18.751 -1.862 1.00 43.34 516 PRO A N 1
ATOM 3855 C CA . PRO A 1 516 ? 20.736 18.723 -1.407 1.00 43.34 516 PRO A CA 1
ATOM 3856 C C . PRO A 1 516 ? 21.240 20.160 -1.267 1.00 43.34 516 PRO A C 1
ATOM 3858 O O . PRO A 1 516 ? 21.134 20.950 -2.208 1.00 43.34 516 PRO A O 1
ATOM 3861 N N . SER A 1 517 ? 21.810 20.494 -0.106 1.00 34.31 517 SER A N 1
ATOM 3862 C CA . SER A 1 517 ? 22.549 21.747 0.045 1.00 34.31 517 SER A CA 1
ATOM 3863 C C . SER A 1 517 ? 23.655 21.752 -1.015 1.00 34.31 517 SER A C 1
ATOM 3865 O O . SER A 1 517 ? 24.492 20.843 -0.999 1.00 34.31 517 SER A O 1
ATOM 3867 N N . PRO A 1 518 ? 23.659 22.699 -1.971 1.00 34.19 518 PRO A N 1
ATOM 3868 C CA . PRO A 1 518 ? 24.557 22.619 -3.108 1.00 34.19 518 PRO A CA 1
ATOM 3869 C C . PRO A 1 518 ? 25.998 22.728 -2.618 1.00 34.19 518 PRO A C 1
ATOM 3871 O O . PRO A 1 518 ? 26.360 23.700 -1.950 1.00 34.19 518 PRO A O 1
ATOM 3874 N N . ALA A 1 519 ? 26.826 21.742 -2.973 1.00 35.47 519 ALA A N 1
ATOM 3875 C CA . ALA A 1 519 ? 28.266 21.847 -2.783 1.00 35.47 519 ALA A CA 1
ATOM 3876 C C . ALA A 1 519 ? 28.742 23.169 -3.420 1.00 35.47 519 ALA A C 1
ATOM 3878 O O . ALA A 1 519 ? 28.323 23.474 -4.545 1.00 35.47 519 ALA A O 1
ATOM 3879 N N . PRO A 1 520 ? 29.558 23.981 -2.720 1.00 29.97 520 PRO A N 1
ATOM 3880 C CA . PRO A 1 520 ? 29.911 25.317 -3.184 1.00 29.97 520 PRO A CA 1
ATOM 3881 C C . PRO A 1 520 ? 30.540 25.222 -4.572 1.00 29.97 520 PRO A C 1
ATOM 3883 O O . PRO A 1 520 ? 31.526 24.510 -4.767 1.00 29.97 520 PRO A O 1
ATOM 3886 N N . ALA A 1 521 ? 29.927 25.906 -5.543 1.00 28.69 521 ALA A N 1
ATOM 3887 C CA . ALA A 1 521 ? 30.286 25.757 -6.945 1.00 28.69 521 ALA A CA 1
ATOM 3888 C C . ALA A 1 521 ? 31.791 26.024 -7.140 1.00 28.69 521 ALA A C 1
ATOM 3890 O O . ALA A 1 521 ? 32.282 27.057 -6.669 1.00 28.69 521 ALA A O 1
ATOM 3891 N N . PRO A 1 522 ? 32.536 25.130 -7.822 1.00 32.31 522 PRO A N 1
ATOM 3892 C CA . PRO A 1 522 ? 33.954 25.346 -8.061 1.00 32.31 522 PRO A CA 1
ATOM 3893 C C . PRO A 1 522 ? 34.119 26.653 -8.833 1.00 32.31 522 PRO A C 1
ATOM 3895 O O . PRO A 1 522 ? 33.495 26.843 -9.881 1.00 32.31 522 PRO A O 1
ATOM 3898 N N . ALA A 1 523 ? 34.923 27.568 -8.289 1.00 29.52 523 ALA A N 1
ATOM 3899 C CA . ALA A 1 523 ? 35.071 28.908 -8.837 1.00 29.52 523 ALA A CA 1
ATOM 3900 C C . ALA A 1 523 ? 35.492 28.829 -10.312 1.00 29.52 523 ALA A C 1
ATOM 3902 O O . ALA A 1 523 ? 36.572 28.327 -10.631 1.00 29.52 523 ALA A O 1
ATOM 3903 N N . LEU A 1 524 ? 34.626 29.314 -11.208 1.00 30.61 524 LEU A N 1
ATOM 3904 C 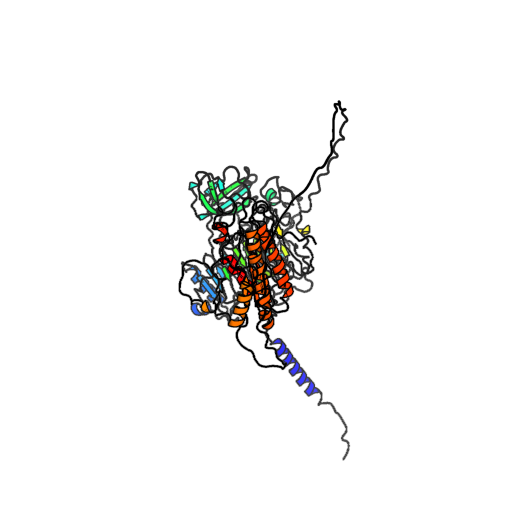CA . LEU A 1 524 ? 34.898 29.339 -12.640 1.00 30.61 524 LEU A CA 1
ATOM 3905 C C . LEU A 1 524 ? 36.102 30.246 -12.902 1.00 30.61 524 LEU A C 1
ATOM 3907 O O . LEU A 1 524 ? 35.986 31.472 -12.887 1.00 30.61 524 LEU A O 1
ATOM 3911 N N . ALA A 1 525 ? 37.259 29.632 -13.149 1.00 31.83 525 ALA A N 1
ATOM 3912 C CA . ALA A 1 525 ? 38.429 30.343 -13.633 1.00 31.83 525 ALA A CA 1
ATOM 3913 C C . ALA A 1 525 ? 38.058 31.067 -14.944 1.00 31.83 525 ALA A C 1
ATOM 3915 O O . ALA A 1 525 ? 37.473 30.439 -15.834 1.00 31.83 525 ALA A O 1
ATOM 3916 N N . PRO A 1 526 ? 38.348 32.374 -15.080 1.00 29.23 526 PRO A N 1
ATOM 3917 C CA . PRO A 1 526 ? 37.930 33.138 -16.247 1.00 29.23 526 PRO A CA 1
ATOM 3918 C C . PRO A 1 526 ? 38.593 32.586 -17.512 1.00 29.23 526 PRO A C 1
ATOM 3920 O O . PRO A 1 526 ? 39.810 32.400 -17.563 1.00 29.23 526 PRO A O 1
ATOM 3923 N N . ALA A 1 527 ? 37.785 32.332 -18.542 1.00 31.19 527 ALA A N 1
ATOM 3924 C CA . ALA A 1 527 ? 38.282 31.851 -19.825 1.00 31.19 527 ALA A CA 1
ATOM 3925 C C . ALA A 1 527 ? 39.210 32.897 -20.482 1.00 31.19 527 ALA A C 1
ATOM 3927 O O . ALA A 1 527 ? 38.907 34.094 -20.435 1.00 31.19 527 ALA A O 1
ATOM 3928 N N . PRO A 1 528 ? 40.325 32.481 -21.115 1.00 31.34 528 PRO A N 1
ATOM 3929 C CA . PRO A 1 528 ? 41.220 33.403 -21.805 1.00 31.34 528 PRO A CA 1
ATOM 3930 C C . PRO A 1 528 ? 40.526 34.040 -23.018 1.00 31.34 528 PRO A C 1
ATOM 3932 O O . PRO A 1 528 ? 39.771 33.385 -23.738 1.00 31.34 528 PRO A O 1
ATOM 3935 N N . ALA A 1 529 ? 40.796 35.325 -23.256 1.00 28.38 529 ALA A N 1
ATOM 3936 C CA . ALA A 1 529 ? 40.176 36.076 -24.344 1.00 28.38 529 ALA A CA 1
ATOM 3937 C C . ALA A 1 529 ? 40.606 35.547 -25.735 1.00 28.38 529 ALA A C 1
ATOM 3939 O O . ALA A 1 529 ? 41.789 35.253 -25.934 1.00 28.38 529 ALA A O 1
ATOM 3940 N N . PRO A 1 530 ? 39.686 35.450 -26.715 1.00 33.28 530 PRO A N 1
ATOM 3941 C CA . PRO A 1 530 ? 40.000 34.935 -28.045 1.00 33.28 530 PRO A CA 1
ATOM 3942 C C . PRO A 1 530 ? 40.840 35.928 -28.863 1.00 33.28 530 PRO A C 1
ATOM 3944 O O . PRO A 1 530 ? 40.493 37.102 -28.997 1.00 33.28 530 PRO A O 1
ATOM 3947 N N . GLY A 1 531 ? 41.935 35.440 -29.450 1.00 27.97 531 GLY A N 1
ATOM 3948 C CA . GLY A 1 531 ? 42.773 36.207 -30.374 1.00 27.97 531 GLY A CA 1
ATOM 3949 C C . GLY A 1 531 ? 42.156 36.339 -31.772 1.00 27.97 531 GLY A C 1
ATOM 3950 O O . GLY A 1 531 ? 41.491 35.427 -32.261 1.00 27.97 531 GLY A O 1
ATOM 3951 N N . LEU A 1 532 ? 42.403 37.473 -32.431 1.00 28.16 532 LEU A N 1
ATOM 3952 C CA . LEU A 1 532 ? 41.930 37.759 -33.790 1.00 28.16 532 LEU A CA 1
ATOM 3953 C C . LEU A 1 532 ? 42.705 36.969 -34.859 1.00 28.16 532 LEU A C 1
ATOM 3955 O O . LEU A 1 532 ? 43.936 36.959 -34.855 1.00 28.16 532 LEU A O 1
ATOM 3959 N N . GLN A 1 533 ? 41.988 36.423 -35.847 1.00 29.25 533 GLN A N 1
ATOM 3960 C CA . GLN A 1 533 ? 42.530 36.042 -37.159 1.00 29.25 533 GLN A CA 1
ATOM 3961 C C . GLN A 1 533 ? 41.583 36.523 -38.283 1.00 29.25 533 GLN A C 1
ATOM 3963 O O . GLN A 1 533 ? 40.367 36.515 -38.082 1.00 29.25 533 GLN A O 1
ATOM 3968 N N . PRO A 1 534 ? 42.103 36.985 -39.440 1.00 30.16 534 PRO A N 1
ATOM 3969 C CA . PRO A 1 534 ? 41.296 37.596 -40.501 1.00 30.16 534 PRO A CA 1
ATOM 3970 C C . PRO A 1 534 ? 40.748 36.600 -41.543 1.00 30.16 534 PRO A C 1
ATOM 3972 O O . PRO A 1 534 ? 41.297 35.523 -41.765 1.00 30.16 534 PRO A O 1
ATOM 3975 N N . LEU A 1 535 ? 39.677 37.016 -42.226 1.00 30.19 535 LEU A N 1
ATOM 3976 C CA . LEU A 1 535 ? 38.974 36.280 -43.288 1.00 30.19 535 LEU A CA 1
ATOM 3977 C C . LEU A 1 535 ? 39.589 36.495 -44.689 1.00 30.19 535 LEU A C 1
ATOM 3979 O O . LEU A 1 535 ? 40.036 37.603 -44.990 1.00 30.19 535 LEU A O 1
ATOM 3983 N N . PRO A 1 536 ? 39.455 35.518 -45.606 1.00 30.88 536 PRO A N 1
ATOM 3984 C CA . PRO A 1 536 ? 39.312 35.742 -47.046 1.00 30.88 536 PRO A CA 1
ATOM 3985 C C . PRO A 1 536 ? 37.832 35.661 -47.493 1.00 30.88 536 PRO A C 1
ATOM 3987 O O . PRO A 1 536 ? 36.977 35.164 -46.762 1.00 30.88 536 PRO A O 1
ATOM 3990 N N . ALA A 1 537 ? 37.513 36.159 -48.695 1.00 29.06 537 ALA A N 1
ATOM 3991 C CA . ALA A 1 537 ? 36.134 36.418 -49.142 1.00 29.06 537 ALA A CA 1
ATOM 3992 C C . ALA A 1 537 ? 35.686 35.616 -50.387 1.00 29.06 537 ALA A C 1
ATOM 3994 O O . ALA A 1 537 ? 36.502 35.190 -51.199 1.00 29.06 537 ALA A O 1
ATOM 3995 N N . GLY A 1 538 ? 34.365 35.494 -50.565 1.00 28.42 538 GLY A N 1
ATOM 3996 C CA . GLY A 1 538 ? 33.676 34.961 -51.751 1.00 28.42 538 GLY A CA 1
ATOM 3997 C C . GLY A 1 538 ? 32.166 35.226 -51.637 1.00 28.42 538 GLY A C 1
ATOM 3998 O O . GLY A 1 538 ? 31.648 35.238 -50.522 1.00 28.42 538 GLY A O 1
ATOM 3999 N N . ALA A 1 539 ? 31.462 35.522 -52.739 1.00 27.69 539 ALA A N 1
ATOM 4000 C CA . ALA A 1 539 ? 30.131 36.148 -52.674 1.00 27.69 539 ALA A CA 1
ATOM 4001 C C . ALA A 1 539 ? 29.130 35.696 -53.757 1.00 27.69 539 ALA A C 1
ATOM 4003 O O . ALA A 1 539 ? 29.519 35.288 -54.848 1.00 27.69 539 ALA A O 1
ATOM 4004 N N . GLY A 1 540 ? 27.836 35.894 -53.463 1.00 26.58 540 GLY A N 1
ATOM 4005 C CA . GLY A 1 540 ? 26.705 35.761 -54.394 1.00 26.58 540 GLY A CA 1
ATOM 4006 C C . GLY A 1 540 ? 25.865 34.486 -54.201 1.00 26.58 540 GLY A C 1
ATOM 4007 O O . GLY A 1 540 ? 26.397 33.447 -53.835 1.00 26.58 540 GLY A O 1
ATOM 4008 N N . ALA A 1 541 ? 24.548 34.489 -54.429 1.00 27.75 541 ALA A N 1
ATOM 4009 C CA . ALA A 1 541 ? 23.624 35.612 -54.640 1.00 27.75 541 ALA A CA 1
ATOM 4010 C C . ALA A 1 541 ? 22.174 35.179 -54.313 1.00 27.75 541 ALA A C 1
ATOM 4012 O O . ALA A 1 541 ? 21.863 33.991 -54.330 1.00 27.75 541 ALA A O 1
ATOM 4013 N N . VAL A 1 542 ? 21.276 36.136 -54.050 1.00 30.06 542 VAL A N 1
ATOM 4014 C CA . VAL A 1 542 ? 19.839 35.889 -53.806 1.00 30.06 542 VAL A CA 1
ATOM 4015 C C . VAL A 1 542 ? 19.009 36.441 -54.967 1.00 30.06 542 VAL A C 1
ATOM 4017 O O . VAL A 1 542 ? 19.250 37.560 -55.415 1.00 30.06 542 VAL A O 1
ATOM 4020 N N . GLN A 1 543 ? 17.988 35.702 -55.411 1.00 25.58 543 GLN A N 1
ATOM 4021 C CA . GLN A 1 543 ? 16.928 36.216 -56.287 1.00 25.58 543 GLN A CA 1
ATOM 4022 C C . GLN A 1 543 ? 15.531 35.833 -55.784 1.00 25.58 543 GLN A C 1
ATOM 4024 O O . GLN A 1 543 ? 15.362 34.912 -54.989 1.00 25.58 543 GLN A O 1
ATOM 4029 N N . THR A 1 544 ? 14.527 36.595 -56.224 1.00 28.55 544 THR A N 1
ATOM 4030 C CA . THR A 1 544 ? 13.134 36.524 -55.757 1.00 28.55 544 THR A CA 1
ATOM 4031 C C . THR A 1 544 ? 12.156 36.588 -56.933 1.00 28.55 544 THR A C 1
ATOM 4033 O O . THR A 1 544 ? 12.464 37.185 -57.962 1.00 28.55 544 THR A O 1
ATOM 4036 N N . ALA A 1 545 ? 10.958 36.014 -56.777 1.00 24.48 545 ALA A N 1
ATOM 4037 C CA . ALA A 1 545 ? 9.842 36.158 -57.720 1.00 24.48 545 ALA A CA 1
ATOM 4038 C C . ALA A 1 545 ? 8.479 36.071 -56.996 1.00 24.48 545 ALA A C 1
ATOM 4040 O O . ALA A 1 545 ? 8.392 35.572 -55.874 1.00 24.48 545 ALA A O 1
ATOM 4041 N N . ARG A 1 546 ? 7.403 36.594 -57.610 1.00 23.97 546 ARG A N 1
ATOM 4042 C CA . ARG A 1 546 ? 6.062 36.747 -56.999 1.00 23.97 546 ARG A CA 1
ATOM 4043 C C . ARG A 1 546 ? 4.921 36.636 -58.032 1.00 23.97 546 ARG A C 1
ATOM 4045 O O . ARG A 1 546 ? 4.933 37.394 -58.996 1.00 23.97 546 ARG A O 1
ATOM 4052 N N . ARG A 1 547 ? 3.838 35.915 -57.671 1.00 26.50 547 ARG A N 1
ATOM 4053 C CA . ARG A 1 547 ? 2.450 36.011 -58.231 1.00 26.50 547 ARG A CA 1
ATOM 4054 C C . ARG A 1 547 ? 2.301 35.491 -59.696 1.00 26.50 547 ARG A C 1
ATOM 4056 O O . ARG A 1 547 ? 3.310 35.161 -60.296 1.00 26.50 547 ARG A O 1
ATOM 4063 N N . ARG A 1 548 ? 1.111 35.306 -60.318 1.00 23.84 548 ARG A N 1
ATOM 4064 C CA . ARG A 1 548 ? -0.258 35.890 -60.146 1.00 23.84 548 ARG A CA 1
ATOM 4065 C C . ARG A 1 548 ? -1.420 34.906 -60.533 1.00 23.84 548 ARG A C 1
ATOM 4067 O O . ARG A 1 548 ? -1.191 33.710 -60.567 1.00 23.84 548 ARG A O 1
ATOM 4074 N N . PHE A 1 549 ? -2.658 35.405 -60.724 1.00 26.22 549 PHE A N 1
ATOM 4075 C CA . PHE A 1 549 ? -3.982 34.713 -60.623 1.00 26.22 549 PHE A CA 1
ATOM 4076 C C . PHE A 1 549 ? -4.716 34.312 -61.943 1.00 26.22 549 PHE A C 1
ATOM 4078 O O . PHE A 1 549 ? -4.528 34.982 -62.955 1.00 26.22 549 PHE A O 1
ATOM 4085 N N . GLY A 1 550 ? -5.690 33.370 -61.851 1.00 22.42 550 GLY A N 1
ATOM 4086 C CA . GLY A 1 550 ? -6.861 33.129 -62.755 1.00 22.42 550 GLY A CA 1
ATOM 4087 C C . GLY A 1 550 ? -7.475 31.702 -62.613 1.00 22.42 550 GLY A C 1
ATOM 4088 O O . GLY A 1 550 ? -6.755 30.830 -62.145 1.00 22.42 550 GLY A O 1
ATOM 4089 N N . GLY A 1 551 ? -8.741 31.352 -62.951 1.00 23.28 551 GLY A N 1
ATOM 4090 C CA . GLY A 1 551 ? -9.972 32.132 -63.241 1.00 23.28 551 GLY A CA 1
ATOM 4091 C C . GLY A 1 551 ? -11.175 31.317 -63.839 1.00 23.28 551 GLY A C 1
ATOM 4092 O O . GLY A 1 551 ? -10.947 30.380 -64.586 1.00 23.28 551 GLY A O 1
ATOM 4093 N N . HIS A 1 552 ? -12.429 31.747 -63.570 1.00 26.09 552 HIS A N 1
ATOM 4094 C CA . HIS A 1 552 ? -13.723 31.524 -64.303 1.00 26.09 552 HIS A CA 1
ATOM 4095 C C . HIS A 1 552 ? -14.493 30.153 -64.389 1.00 26.09 552 HIS A C 1
ATOM 4097 O O . HIS A 1 552 ? -14.296 29.378 -65.312 1.00 26.09 552 HIS A O 1
ATOM 4103 N N . ALA A 1 553 ? -15.500 29.977 -63.502 1.00 25.08 553 ALA A N 1
ATOM 4104 C CA . ALA A 1 553 ? -16.989 29.976 -63.706 1.00 25.08 553 ALA A CA 1
ATOM 4105 C C . ALA A 1 553 ? -17.831 29.008 -64.626 1.00 25.08 553 ALA A C 1
ATOM 4107 O O . ALA A 1 553 ? -17.504 28.777 -65.783 1.00 25.08 553 ALA A O 1
ATOM 4108 N N . SER A 1 554 ? -19.073 28.704 -64.145 1.00 25.17 554 SER A N 1
ATOM 4109 C CA . SER A 1 554 ? -20.344 28.260 -64.838 1.00 25.17 554 SER A CA 1
ATOM 4110 C C . SER A 1 554 ? -20.499 26.769 -65.280 1.00 25.17 554 SER A C 1
ATOM 4112 O O . SER A 1 554 ? -19.481 26.134 -65.508 1.00 25.17 554 SER A O 1
ATOM 4114 N N . SER A 1 555 ? -21.675 26.105 -65.471 1.00 25.52 555 SER A N 1
ATOM 4115 C CA . SER A 1 555 ? -23.132 26.221 -65.079 1.00 25.52 555 SER A CA 1
ATOM 4116 C C . SER A 1 555 ? -23.964 25.048 -65.726 1.00 25.52 555 SER A C 1
ATOM 4118 O O . SER A 1 555 ? -23.419 24.437 -66.638 1.00 25.52 555 SER A O 1
ATOM 4120 N N . SER A 1 556 ? -25.247 24.672 -65.469 1.00 25.50 556 SER A N 1
ATOM 4121 C CA . SER A 1 556 ? -26.194 24.676 -64.307 1.00 25.50 556 SER A CA 1
ATOM 4122 C C . SER A 1 556 ? -27.590 24.038 -64.658 1.00 25.50 556 SER A C 1
ATOM 4124 O O . SER A 1 556 ? -28.109 24.364 -65.723 1.00 25.50 556 SER A O 1
ATOM 4126 N N . GLY A 1 557 ? -28.266 23.267 -63.770 1.00 22.98 557 GLY A N 1
ATOM 4127 C CA . GLY A 1 557 ? -29.716 22.868 -63.856 1.00 22.98 557 GLY A CA 1
ATOM 4128 C C . GLY A 1 557 ? -30.039 21.361 -63.627 1.00 22.98 557 GLY A C 1
ATOM 4129 O O . GLY A 1 557 ? -29.139 20.549 -63.787 1.00 22.98 557 GLY A O 1
ATOM 4130 N N . GLY A 1 558 ? -31.258 20.894 -63.261 1.00 23.39 558 GLY A N 1
ATOM 4131 C CA . GLY A 1 558 ? -32.484 21.565 -62.751 1.00 23.39 558 GLY A CA 1
ATOM 4132 C C . GLY A 1 558 ? -33.801 20.716 -62.792 1.00 23.39 558 GLY A C 1
ATOM 4133 O O . GLY A 1 558 ? -33.959 19.911 -63.701 1.00 23.39 558 GLY A O 1
ATOM 4134 N N . SER A 1 559 ? -34.784 20.994 -61.895 1.00 24.86 559 SER A N 1
ATOM 4135 C CA . SER A 1 559 ? -36.219 20.523 -61.883 1.00 24.86 559 SER A CA 1
ATOM 4136 C C . SER A 1 559 ? -36.529 19.024 -61.598 1.00 24.86 559 SER A C 1
ATOM 4138 O O . SER A 1 559 ? -35.692 18.184 -61.886 1.00 24.86 559 SER A O 1
ATOM 4140 N N . SER A 1 560 ? -37.722 18.559 -61.155 1.00 28.14 560 SER A N 1
ATOM 4141 C CA . SER A 1 560 ? -38.831 19.019 -60.250 1.00 28.14 560 SER A CA 1
ATOM 4142 C C . SER A 1 560 ? -39.820 17.825 -60.013 1.00 28.14 560 SER A C 1
ATOM 4144 O O . SER A 1 560 ? -39.748 16.854 -60.757 1.00 28.14 560 SER A O 1
ATOM 4146 N N . TYR A 1 561 ? -40.661 17.737 -58.957 1.00 23.14 561 TYR A N 1
ATOM 4147 C CA . TYR A 1 561 ? -42.093 18.154 -58.928 1.00 23.14 561 TYR A CA 1
ATOM 4148 C C . TYR A 1 561 ? -42.820 17.823 -57.578 1.00 23.14 561 TYR A C 1
ATOM 4150 O O . TYR A 1 561 ? -42.367 16.979 -56.818 1.00 23.14 561 TYR A O 1
ATOM 4158 N N . LEU A 1 562 ? -43.965 18.502 -57.342 1.00 25.52 562 LEU A N 1
ATOM 4159 C CA . LEU A 1 562 ? -45.150 18.278 -56.447 1.00 25.52 562 LEU A CA 1
ATOM 4160 C C . LEU A 1 562 ? -45.369 16.886 -55.768 1.00 25.52 562 LEU A C 1
ATOM 4162 O O . LEU A 1 562 ? -44.958 15.881 -56.318 1.00 25.52 562 LEU A O 1
ATOM 4166 N N . SER A 1 563 ? -46.185 16.657 -54.713 1.00 27.59 563 SER A N 1
ATOM 4167 C CA . SER A 1 563 ? -46.886 17.417 -53.631 1.00 27.59 563 SER A CA 1
ATOM 4168 C C . SER A 1 563 ? -47.652 16.370 -52.740 1.00 27.59 563 SER A C 1
ATOM 4170 O O . SER A 1 563 ? -47.400 15.185 -52.908 1.00 27.59 563 SER A O 1
ATOM 4172 N N . GLY A 1 564 ? -48.583 16.606 -51.789 1.00 25.52 564 GLY A N 1
ATOM 4173 C CA . GLY A 1 564 ? -49.223 17.815 -51.237 1.00 25.52 564 GLY A CA 1
ATOM 4174 C C . GLY A 1 564 ? -50.516 17.543 -50.412 1.00 25.52 564 GLY A C 1
ATOM 4175 O O . GLY A 1 564 ? -51.545 17.224 -50.988 1.00 25.52 564 GLY A O 1
ATOM 4176 N N . ARG A 1 565 ? -50.502 17.811 -49.087 1.00 26.02 565 ARG A N 1
ATOM 4177 C CA . ARG A 1 565 ? -51.644 17.872 -48.114 1.00 26.02 565 ARG A CA 1
ATOM 4178 C C . ARG A 1 565 ? -52.480 16.599 -47.809 1.00 26.02 565 ARG A C 1
ATOM 4180 O O . ARG A 1 565 ? -53.440 16.303 -48.508 1.00 26.02 565 ARG A O 1
ATOM 4187 N N . ALA A 1 566 ? -52.344 16.075 -46.582 1.00 26.12 566 ALA A N 1
ATOM 4188 C CA . ALA A 1 566 ? -53.451 15.427 -45.848 1.00 26.12 566 ALA A CA 1
ATOM 4189 C C . ALA A 1 566 ? -53.455 15.797 -44.348 1.00 26.12 566 ALA A C 1
ATOM 4191 O O . ALA A 1 566 ? -53.032 15.063 -43.462 1.00 26.12 566 ALA A O 1
ATOM 4192 N N . ARG A 1 567 ? -53.944 17.013 -44.101 1.00 28.03 567 ARG A N 1
ATOM 4193 C CA . ARG A 1 567 ? -54.317 17.611 -42.811 1.00 28.03 567 ARG A CA 1
ATOM 4194 C C . ARG A 1 567 ? -55.148 16.699 -41.875 1.00 28.03 567 ARG A C 1
ATOM 4196 O O . ARG A 1 567 ? -56.273 16.345 -42.200 1.00 28.03 567 ARG A O 1
ATOM 4203 N N . ALA A 1 568 ? -54.668 16.584 -40.636 1.00 27.92 568 ALA A N 1
ATOM 4204 C CA . ALA A 1 568 ? -55.402 16.852 -39.388 1.00 27.92 568 ALA A CA 1
ATOM 4205 C C . ALA A 1 568 ? -56.676 16.050 -39.002 1.00 27.92 568 ALA A C 1
ATOM 4207 O O . ALA A 1 568 ? -57.807 16.481 -39.223 1.00 27.92 568 ALA A O 1
ATOM 4208 N N . ARG A 1 569 ? -56.462 15.036 -38.153 1.00 26.86 569 ARG A N 1
ATOM 4209 C CA . ARG A 1 569 ? -57.242 14.710 -36.934 1.00 26.86 569 ARG A CA 1
ATOM 4210 C C . ARG A 1 569 ? -56.226 14.209 -35.880 1.00 26.86 569 ARG A C 1
ATOM 4212 O O . ARG A 1 569 ? -55.221 13.642 -36.280 1.00 26.86 569 ARG A O 1
ATOM 4219 N N . LEU A 1 570 ? -56.369 14.414 -34.566 1.00 25.42 570 LEU A N 1
ATOM 4220 C CA . LEU A 1 570 ? -57.446 15.027 -33.776 1.00 25.42 570 LEU A CA 1
ATOM 4221 C C . LEU A 1 570 ? -56.840 15.804 -32.576 1.00 25.42 570 LEU A C 1
ATOM 4223 O O . LEU A 1 570 ? -55.872 15.348 -31.980 1.00 25.42 570 LEU A O 1
ATOM 4227 N N . ARG A 1 571 ? -57.409 16.959 -32.193 1.00 33.38 571 ARG A N 1
ATOM 4228 C CA . ARG A 1 571 ? -57.119 17.646 -30.909 1.00 33.38 571 ARG A CA 1
ATOM 4229 C C . ARG A 1 571 ? -58.145 17.236 -29.840 1.00 33.38 571 ARG A C 1
ATOM 4231 O O . ARG A 1 571 ? -59.305 17.050 -30.208 1.00 33.38 571 ARG A O 1
ATOM 4238 N N . ARG A 1 572 ? -57.732 17.296 -28.558 1.00 26.53 572 ARG A N 1
ATOM 4239 C CA . ARG A 1 572 ? -58.426 17.026 -27.258 1.00 26.53 572 ARG A CA 1
ATOM 4240 C C . ARG A 1 572 ? -57.762 15.820 -26.564 1.00 26.53 572 ARG A C 1
ATOM 4242 O O . ARG A 1 572 ? -57.381 14.893 -27.258 1.00 26.53 572 ARG A O 1
ATOM 4249 N N . VAL A 1 573 ? -57.568 15.795 -25.241 1.00 24.69 573 VAL A N 1
ATOM 4250 C CA . VAL A 1 573 ? -58.243 16.540 -24.148 1.00 24.69 573 VAL A CA 1
ATOM 4251 C C . VAL A 1 573 ? -57.263 17.376 -23.292 1.00 24.69 573 VAL A C 1
ATOM 4253 O O . VAL A 1 573 ? -56.083 17.067 -23.208 1.00 24.69 573 VAL A O 1
ATOM 4256 N N . LEU A 1 574 ? -57.774 18.437 -22.651 1.00 26.69 574 LEU A N 1
ATOM 4257 C CA . LEU A 1 574 ? -57.148 19.222 -21.568 1.00 26.69 574 LEU A CA 1
ATOM 4258 C C . LEU A 1 574 ? -58.070 19.176 -20.334 1.00 26.69 574 LEU A C 1
ATOM 4260 O O . LEU A 1 574 ? -59.272 19.329 -20.555 1.00 26.69 574 LEU A O 1
ATOM 4264 N N . ALA A 1 575 ? -57.548 19.096 -19.093 1.00 26.08 575 ALA A N 1
ATOM 4265 C CA . ALA A 1 575 ? -58.098 19.787 -17.896 1.00 26.08 575 ALA A CA 1
ATOM 4266 C C . ALA A 1 575 ? -57.410 19.450 -16.540 1.00 26.08 575 ALA A C 1
ATOM 4268 O O . ALA A 1 575 ? -57.347 18.282 -16.190 1.00 26.08 575 ALA A O 1
ATOM 4269 N N . LYS A 1 576 ? -57.138 20.506 -15.734 1.00 27.64 576 LYS A N 1
ATOM 4270 C CA . LYS A 1 576 ? -57.284 20.621 -14.243 1.00 27.64 576 LYS A CA 1
ATOM 4271 C C . LYS A 1 576 ? -56.340 19.783 -13.327 1.00 27.64 576 LYS A C 1
ATOM 4273 O O . LYS A 1 576 ? -56.171 18.600 -13.552 1.00 27.64 576 LYS A O 1
ATOM 4278 N N . LYS A 1 577 ? -55.565 20.416 -12.415 1.00 27.03 577 LYS A N 1
ATOM 4279 C CA . LYS A 1 577 ? -55.842 20.862 -11.001 1.00 27.03 577 LYS A CA 1
ATOM 4280 C C . LYS A 1 577 ? -55.875 19.698 -9.975 1.00 27.03 577 LYS A C 1
ATOM 4282 O O . LYS A 1 577 ? -56.373 18.646 -10.340 1.00 27.03 577 LYS A O 1
ATOM 4287 N N . SER A 1 578 ? -55.426 19.822 -8.712 1.00 24.48 578 SER A N 1
ATOM 4288 C CA . SER A 1 578 ? -55.002 20.982 -7.870 1.00 24.48 578 SER A CA 1
ATOM 4289 C C . SER A 1 578 ? -53.972 20.590 -6.775 1.00 24.48 578 SER A C 1
ATOM 4291 O O . SER A 1 578 ? -53.572 19.434 -6.714 1.00 24.48 578 SER A O 1
ATOM 4293 N N . GLU A 1 579 ? -53.565 21.535 -5.912 1.00 30.36 579 GLU A N 1
ATOM 4294 C CA . GLU A 1 579 ? -52.717 21.313 -4.716 1.00 30.36 579 GLU A CA 1
ATOM 4295 C C . GLU A 1 579 ? -53.437 20.568 -3.564 1.00 30.36 579 GLU A C 1
ATOM 4297 O O . GLU A 1 579 ? -54.659 20.694 -3.454 1.00 30.36 579 GLU A O 1
ATOM 4302 N N . ALA A 1 580 ? -52.679 19.876 -2.688 1.00 22.55 580 ALA A N 1
ATOM 4303 C CA . ALA A 1 580 ? -52.834 19.800 -1.212 1.00 22.55 580 ALA A CA 1
ATOM 4304 C C . ALA A 1 580 ? -51.779 18.853 -0.569 1.00 22.55 580 ALA A C 1
ATOM 4306 O O . ALA A 1 580 ? -51.103 18.107 -1.273 1.00 22.55 580 ALA A O 1
ATOM 4307 N N . GLU A 1 581 ? -51.617 18.917 0.758 1.00 28.41 581 GLU A N 1
ATOM 4308 C CA . GLU A 1 581 ? -50.491 18.355 1.531 1.00 28.41 581 GLU A CA 1
ATOM 4309 C C . GLU A 1 581 ? -50.594 16.859 1.931 1.00 28.41 581 GLU A C 1
ATOM 4311 O O . GLU A 1 581 ? -51.668 16.266 1.958 1.00 28.41 581 GLU A O 1
ATOM 4316 N N . SER A 1 582 ? -49.424 16.304 2.285 1.00 35.25 582 SER A N 1
ATOM 4317 C CA . SER A 1 582 ? -49.146 15.163 3.187 1.00 35.25 582 SER A CA 1
ATOM 4318 C C . SER A 1 582 ? -50.030 13.897 3.155 1.00 35.25 582 SER A C 1
ATOM 4320 O O . SER A 1 582 ? -51.030 13.764 3.855 1.00 35.25 582 SER A O 1
ATOM 4322 N N . LEU A 1 583 ? -49.501 12.849 2.510 1.00 22.42 583 LEU A N 1
ATOM 4323 C CA . LEU A 1 583 ? -49.797 11.440 2.810 1.00 22.42 583 LEU A CA 1
ATOM 4324 C C . LEU A 1 583 ? -48.516 10.593 2.678 1.00 22.42 583 LEU A C 1
ATOM 4326 O O . LEU A 1 583 ? -47.511 11.058 2.141 1.00 22.42 583 LEU A O 1
ATOM 4330 N N . GLN A 1 584 ? -48.521 9.381 3.241 1.00 28.61 584 GLN A N 1
ATOM 4331 C CA . GLN A 1 584 ? -47.337 8.511 3.321 1.00 28.61 584 GLN A CA 1
ATOM 4332 C C . GLN A 1 584 ? -46.935 7.914 1.956 1.00 28.61 584 GLN A C 1
ATOM 4334 O O . GLN A 1 584 ? -47.706 7.942 1.000 1.00 28.61 584 GLN A O 1
ATOM 4339 N N . GLN A 1 585 ? -45.703 7.392 1.890 1.00 32.91 585 GLN A N 1
ATOM 4340 C CA . GLN A 1 585 ? -45.009 6.908 0.686 1.00 32.91 585 GLN A CA 1
ATOM 4341 C C . GLN A 1 585 ? -45.888 6.138 -0.325 1.00 32.91 585 GLN A C 1
ATOM 4343 O O . GLN A 1 585 ? -46.490 5.128 0.049 1.00 32.91 585 GLN A O 1
ATOM 4348 N N . PRO A 1 586 ? -45.824 6.468 -1.630 1.00 27.00 586 PRO A N 1
ATOM 4349 C CA . PRO A 1 586 ? -45.847 5.436 -2.655 1.00 27.00 586 PRO A CA 1
ATOM 4350 C C . PRO A 1 586 ? -44.511 4.675 -2.612 1.00 27.00 586 PRO A C 1
ATOM 4352 O O . PRO A 1 586 ? -43.434 5.273 -2.612 1.00 27.00 586 PRO A O 1
ATOM 4355 N N . SER A 1 587 ? -44.575 3.350 -2.545 1.00 35.84 587 SER A N 1
ATOM 4356 C CA . SER A 1 587 ? -43.404 2.480 -2.655 1.00 35.84 587 SER A CA 1
ATOM 4357 C C . SER A 1 587 ? -42.962 2.306 -4.118 1.00 35.84 587 SER A C 1
ATOM 4359 O O . SER A 1 587 ? -43.677 2.655 -5.055 1.00 35.84 587 SER A O 1
ATOM 4361 N N . SER A 1 588 ? -41.781 1.708 -4.302 1.00 30.72 588 SER A N 1
ATOM 4362 C CA . SER A 1 588 ? -41.169 1.303 -5.579 1.00 30.72 588 SER A CA 1
ATOM 4363 C C . SER A 1 588 ? -40.706 2.413 -6.546 1.00 30.72 588 SER A C 1
ATOM 4365 O O . SER A 1 588 ? -41.348 2.716 -7.542 1.00 30.72 588 SER A O 1
ATOM 4367 N N . LEU A 1 589 ? -39.440 2.812 -6.389 1.00 30.53 589 LEU A N 1
ATOM 4368 C CA . LEU A 1 589 ? -38.449 2.266 -7.323 1.00 30.53 589 LEU A CA 1
ATOM 4369 C C . LEU A 1 589 ? -37.634 1.191 -6.593 1.00 30.53 589 LEU A C 1
ATOM 4371 O O . LEU A 1 589 ? -36.603 1.477 -5.992 1.00 30.53 589 LEU A O 1
ATOM 4375 N N . GLN A 1 590 ? -38.116 -0.053 -6.627 1.00 39.78 590 GLN A N 1
ATOM 4376 C CA . GLN A 1 590 ? -37.244 -1.204 -6.412 1.00 39.78 590 GLN A CA 1
ATOM 4377 C C . GLN A 1 590 ? -36.654 -1.567 -7.771 1.00 39.78 590 GLN A C 1
ATOM 4379 O O . GLN A 1 590 ? -37.374 -1.989 -8.673 1.00 39.78 590 GLN A O 1
ATOM 4384 N N . LEU A 1 591 ? -35.341 -1.404 -7.902 1.00 31.27 591 LEU A N 1
ATOM 4385 C CA . LEU A 1 591 ? -34.568 -2.291 -8.764 1.00 31.27 591 LEU A CA 1
ATOM 4386 C C . LEU A 1 591 ? -34.286 -3.586 -7.964 1.00 31.27 591 LEU A C 1
ATOM 4388 O O . LEU A 1 591 ? -34.360 -3.542 -6.733 1.00 31.27 591 LEU A O 1
ATOM 4392 N N . PRO A 1 592 ? -34.058 -4.741 -8.620 1.00 30.41 592 PRO A N 1
ATOM 4393 C CA . PRO A 1 592 ? -34.199 -6.046 -7.961 1.00 30.41 592 PRO A CA 1
ATOM 4394 C C . PRO A 1 592 ? -33.159 -6.343 -6.873 1.00 30.41 592 PRO A C 1
ATOM 4396 O O . PRO A 1 592 ? -32.126 -5.678 -6.794 1.00 30.41 592 PRO A O 1
ATOM 4399 N N . ASP A 1 593 ? -33.397 -7.424 -6.118 1.00 35.78 593 ASP A N 1
ATOM 4400 C CA . ASP A 1 593 ? -32.450 -8.064 -5.187 1.00 35.78 593 ASP A CA 1
ATOM 4401 C C . ASP A 1 593 ? -31.240 -8.683 -5.920 1.00 35.78 593 ASP A C 1
ATOM 4403 O O . ASP A 1 593 ? -30.988 -9.890 -5.912 1.00 35.78 593 ASP A O 1
ATOM 4407 N N . CYS A 1 594 ? -30.466 -7.838 -6.594 1.00 32.25 594 CYS A N 1
ATOM 4408 C CA . CYS A 1 594 ? -29.204 -8.200 -7.206 1.00 32.25 594 CYS A CA 1
ATOM 4409 C C . CYS A 1 594 ? -28.127 -8.251 -6.120 1.00 32.25 594 CYS A C 1
ATOM 4411 O O . CYS A 1 594 ? -27.540 -7.224 -5.774 1.00 32.25 594 CYS A O 1
ATOM 4413 N N . ASN A 1 595 ? -27.822 -9.449 -5.616 1.00 34.34 595 ASN A N 1
ATOM 4414 C CA . ASN A 1 595 ? -26.619 -9.670 -4.814 1.00 34.34 595 ASN A CA 1
ATOM 4415 C C . ASN A 1 595 ? -25.366 -9.550 -5.703 1.00 34.34 595 ASN A C 1
ATOM 4417 O O . ASN A 1 595 ? -24.759 -10.546 -6.100 1.00 34.34 595 ASN A O 1
ATOM 4421 N N . PHE A 1 596 ? -24.989 -8.311 -6.021 1.00 32.91 596 PHE A N 1
ATOM 4422 C CA . PHE A 1 596 ? -23.692 -7.954 -6.586 1.00 32.91 596 PHE A CA 1
ATOM 4423 C C . PHE A 1 596 ? -22.615 -8.060 -5.498 1.00 32.91 596 PHE A C 1
ATOM 4425 O O . PHE A 1 596 ? -22.029 -7.067 -5.066 1.00 32.91 596 PHE A O 1
ATOM 4432 N N . GLY A 1 597 ? -22.377 -9.293 -5.047 1.00 28.45 597 GLY A N 1
ATOM 4433 C CA . GLY A 1 597 ? -21.218 -9.642 -4.238 1.00 28.45 597 GLY A CA 1
ATOM 4434 C C . GLY A 1 597 ? -19.905 -9.310 -4.964 1.00 28.45 597 GLY A C 1
ATOM 4435 O O . GLY A 1 597 ? -19.900 -9.043 -6.171 1.00 28.45 597 GLY A O 1
ATOM 4436 N N . PRO A 1 598 ? -18.774 -9.297 -4.243 1.00 25.72 598 PRO A N 1
ATOM 4437 C CA . PRO A 1 598 ? -17.499 -8.882 -4.811 1.00 25.72 598 PRO A CA 1
ATOM 4438 C C . PRO A 1 598 ? -17.065 -9.806 -5.959 1.00 25.72 598 PRO A C 1
ATOM 4440 O O . PRO A 1 598 ? -17.074 -11.025 -5.809 1.00 25.72 598 PRO A O 1
ATOM 4443 N N . LEU A 1 599 ? -16.586 -9.184 -7.046 1.00 27.12 599 LEU A N 1
ATOM 4444 C CA . LEU A 1 599 ? -16.127 -9.782 -8.312 1.00 27.12 599 LEU A CA 1
ATOM 4445 C C . LEU A 1 599 ? -17.247 -10.280 -9.244 1.00 27.12 599 LEU A C 1
ATOM 4447 O O . LEU A 1 599 ? -17.981 -11.213 -8.937 1.00 27.12 599 LEU A O 1
ATOM 4451 N N . LEU A 1 600 ? -17.273 -9.736 -10.467 1.00 25.70 600 LEU A N 1
ATOM 4452 C CA . LEU A 1 600 ? -18.057 -10.269 -11.585 1.00 25.70 600 LEU A CA 1
ATOM 4453 C C . LEU A 1 600 ? -17.118 -10.678 -12.735 1.00 25.70 600 LEU A C 1
ATOM 4455 O O . LEU A 1 600 ? -17.001 -10.003 -13.756 1.00 25.70 600 LEU A O 1
ATOM 4459 N N . ASN A 1 601 ? -16.412 -11.794 -12.527 1.00 22.75 601 ASN A N 1
ATOM 4460 C CA . ASN A 1 601 ? -15.603 -12.458 -13.552 1.00 22.75 601 ASN A CA 1
ATOM 4461 C C . ASN A 1 601 ? -16.495 -13.288 -14.491 1.00 22.75 601 ASN A C 1
ATOM 4463 O O . ASN A 1 601 ? -17.317 -14.080 -14.034 1.00 22.75 601 ASN A O 1
ATOM 4467 N N . PHE A 1 602 ? -16.281 -13.178 -15.804 1.00 22.48 602 PHE A N 1
ATOM 4468 C CA . PHE A 1 602 ? -16.961 -13.994 -16.819 1.00 22.48 602 PHE A CA 1
ATOM 4469 C C . PHE A 1 602 ? -16.115 -15.207 -17.255 1.00 22.48 602 PHE A C 1
ATOM 4471 O O . PHE A 1 602 ? -15.383 -15.091 -18.230 1.00 22.48 602 PHE A O 1
ATOM 4478 N N . VAL A 1 603 ? -16.272 -16.376 -16.613 1.00 24.50 603 VAL A N 1
ATOM 4479 C CA . VAL A 1 603 ? -16.163 -17.725 -17.236 1.00 24.50 603 VAL A CA 1
ATOM 4480 C C . VAL A 1 603 ? -16.929 -18.741 -16.368 1.00 24.50 603 VAL A C 1
ATOM 4482 O O . VAL A 1 603 ? -16.772 -18.728 -15.156 1.00 24.50 603 VAL A O 1
ATOM 4485 N N . GLY A 1 604 ? -17.670 -19.675 -16.987 1.00 24.00 604 GLY A N 1
ATOM 4486 C CA . GLY A 1 604 ? -17.986 -20.994 -16.399 1.00 24.00 604 GLY A CA 1
ATOM 4487 C C . GLY A 1 604 ? -18.999 -21.005 -15.244 1.00 24.00 604 GLY A C 1
ATOM 4488 O O . GLY A 1 604 ? -18.644 -20.832 -14.086 1.00 24.00 604 GLY A O 1
ATOM 4489 N N . GLY A 1 605 ? -20.273 -21.255 -15.551 1.00 35.12 605 GLY A N 1
ATOM 4490 C CA . GLY A 1 605 ? -21.359 -21.096 -14.579 1.00 35.12 605 GLY A CA 1
ATOM 4491 C C . GLY A 1 605 ? -21.441 -22.148 -13.462 1.00 35.12 605 GLY A C 1
ATOM 4492 O O . GLY A 1 605 ? -21.222 -23.338 -13.681 1.00 35.12 605 GLY A O 1
ATOM 4493 N N . PHE A 1 606 ? -21.921 -21.697 -12.300 1.00 23.45 606 PHE A N 1
ATOM 4494 C CA . PHE A 1 606 ? -22.666 -22.509 -11.333 1.00 23.45 606 PHE A CA 1
ATOM 4495 C C . PHE A 1 606 ? -23.895 -21.727 -10.828 1.00 23.45 606 PHE A C 1
ATOM 4497 O O . PHE A 1 606 ? -24.060 -20.545 -11.135 1.00 23.45 606 PHE A O 1
ATOM 4504 N N . VAL A 1 607 ? -24.812 -22.397 -10.125 1.00 34.00 607 VAL A N 1
ATOM 4505 C CA . VAL A 1 607 ? -26.177 -21.887 -9.892 1.00 34.00 607 VAL A CA 1
ATOM 4506 C C . VAL A 1 607 ? -26.275 -20.969 -8.665 1.00 34.00 607 VAL A C 1
ATOM 4508 O O . VAL A 1 607 ? -26.625 -21.406 -7.572 1.00 34.00 607 VAL A O 1
ATOM 4511 N N . GLY A 1 608 ? -26.039 -19.672 -8.877 1.00 26.77 608 GLY A N 1
ATOM 4512 C CA . GLY A 1 608 ? -26.722 -18.615 -8.118 1.00 26.77 608 GLY A CA 1
ATOM 4513 C C . GLY A 1 608 ? -28.152 -18.393 -8.641 1.00 26.77 608 GLY A C 1
ATOM 4514 O O . GLY A 1 608 ? -28.515 -18.906 -9.705 1.00 26.77 608 GLY A O 1
ATOM 4515 N N . GLN A 1 609 ? -28.980 -17.626 -7.921 1.00 26.23 609 GLN A N 1
ATOM 4516 C CA . GLN A 1 609 ? -30.311 -17.250 -8.420 1.00 26.23 609 GLN A CA 1
ATOM 4517 C C . GLN A 1 609 ? -30.192 -16.477 -9.744 1.00 26.23 609 GLN A C 1
ATOM 4519 O O . GLN A 1 609 ? -29.398 -15.547 -9.869 1.00 26.23 609 GLN A O 1
ATOM 4524 N N . ARG A 1 610 ? -30.993 -16.862 -10.747 1.00 27.42 610 ARG A N 1
ATOM 4525 C CA . ARG A 1 610 ? -31.057 -16.138 -12.023 1.00 27.42 610 ARG A CA 1
ATOM 4526 C C . ARG A 1 610 ? -31.696 -14.770 -11.801 1.00 27.42 610 ARG A C 1
ATOM 4528 O O . ARG A 1 610 ? -32.854 -14.711 -11.396 1.00 27.42 610 ARG A O 1
ATOM 4535 N N . CYS A 1 611 ? -30.993 -13.699 -12.162 1.00 34.72 611 CYS A N 1
ATOM 4536 C CA . CYS A 1 611 ? -31.611 -12.386 -12.323 1.00 34.72 611 CYS A CA 1
ATOM 4537 C C . CYS A 1 611 ? -32.752 -12.494 -13.344 1.00 34.72 611 CYS A C 1
ATOM 4539 O O . CYS A 1 611 ? -32.531 -12.931 -14.479 1.00 34.72 611 CYS A O 1
ATOM 4541 N N . ASN A 1 612 ? -33.965 -12.104 -12.955 1.00 29.92 612 ASN A N 1
ATOM 4542 C CA . ASN A 1 612 ? -35.112 -12.147 -13.851 1.00 29.92 612 ASN A CA 1
ATOM 4543 C C . ASN A 1 612 ? -35.057 -10.924 -14.782 1.00 29.92 612 ASN A C 1
ATOM 4545 O O . ASN A 1 612 ? -35.564 -9.850 -14.475 1.00 29.92 612 ASN A O 1
ATOM 4549 N N . ALA A 1 613 ? -34.392 -11.078 -15.929 1.00 35.56 613 ALA A N 1
ATOM 4550 C CA . ALA A 1 613 ? -34.228 -10.012 -16.924 1.00 35.56 613 ALA A CA 1
ATOM 4551 C C . ALA A 1 613 ? -35.546 -9.597 -17.622 1.00 35.56 613 ALA A C 1
ATOM 4553 O O . ALA A 1 613 ? -35.524 -8.743 -18.502 1.00 35.56 613 ALA A O 1
ATOM 4554 N N . SER A 1 614 ? -36.686 -10.176 -17.224 1.00 32.38 614 SER A N 1
ATOM 4555 C CA . SER A 1 614 ? -38.042 -9.808 -17.657 1.00 32.38 614 SER A CA 1
ATOM 4556 C C . SER A 1 614 ? -38.381 -8.338 -17.421 1.00 32.38 614 SER A C 1
ATOM 4558 O O . SER A 1 614 ? -39.150 -7.757 -18.183 1.00 32.38 614 SER A O 1
ATOM 4560 N N . ASP A 1 615 ? -37.802 -7.751 -16.376 1.00 34.94 615 ASP A N 1
ATOM 4561 C CA . ASP A 1 615 ? -38.193 -6.434 -15.869 1.00 34.94 615 ASP A CA 1
ATOM 4562 C C . ASP A 1 615 ? -37.324 -5.318 -16.487 1.00 34.94 615 ASP A C 1
ATOM 4564 O O . ASP A 1 615 ? -37.639 -4.131 -16.397 1.00 34.94 615 ASP A O 1
ATOM 4568 N N . TRP A 1 616 ? -36.234 -5.700 -17.163 1.00 35.59 616 TRP A N 1
ATOM 4569 C CA . TRP A 1 616 ? -35.363 -4.811 -17.929 1.00 35.59 616 TRP A CA 1
ATOM 4570 C C . TRP A 1 616 ? -35.850 -4.752 -19.376 1.00 35.59 616 TRP A C 1
ATOM 4572 O O . TRP A 1 616 ? -35.505 -5.597 -20.203 1.00 35.59 616 TRP A O 1
ATOM 4582 N N . LEU A 1 617 ? -36.651 -3.737 -19.701 1.00 37.34 617 LEU A N 1
ATOM 4583 C CA . LEU A 1 617 ? -37.214 -3.587 -21.040 1.00 37.34 617 LEU A CA 1
ATOM 4584 C C . LEU A 1 617 ? -36.154 -3.134 -22.065 1.00 37.34 617 LEU A C 1
ATOM 4586 O O . LEU A 1 617 ? -36.018 -1.948 -22.369 1.00 37.34 617 LEU A O 1
ATOM 4590 N N . VAL A 1 618 ? -35.414 -4.092 -22.630 1.00 40.28 618 VAL A N 1
ATOM 4591 C CA . VAL A 1 618 ? -34.447 -3.867 -23.720 1.00 40.28 618 VAL A CA 1
ATOM 4592 C C . VAL A 1 618 ? -35.195 -3.609 -25.036 1.00 40.28 618 VAL A C 1
ATOM 4594 O O . VAL A 1 618 ? -35.292 -4.459 -25.919 1.00 40.28 618 VAL A O 1
ATOM 4597 N N . ALA A 1 619 ? -35.755 -2.406 -25.160 1.00 42.53 619 ALA A N 1
ATOM 4598 C CA . ALA A 1 619 ? -36.417 -1.929 -26.367 1.00 42.53 619 ALA A CA 1
ATOM 4599 C C . ALA A 1 619 ? -35.384 -1.535 -27.437 1.00 42.53 619 ALA A C 1
ATOM 4601 O O . ALA A 1 619 ? -35.028 -0.365 -27.591 1.00 42.53 619 ALA A O 1
ATOM 4602 N N . GLY A 1 620 ? -34.893 -2.532 -28.175 1.00 43.09 620 GLY A N 1
ATOM 4603 C CA . GLY A 1 620 ? -34.077 -2.307 -29.367 1.00 43.09 620 GLY A CA 1
ATOM 4604 C C . GLY A 1 620 ? -34.832 -1.523 -30.449 1.00 43.09 620 GLY A C 1
ATOM 4605 O O . GLY A 1 620 ? -36.060 -1.582 -30.549 1.00 43.09 620 GLY A O 1
ATOM 4606 N N . LEU A 1 621 ? -34.087 -0.806 -31.296 1.00 45.50 621 LEU A N 1
ATOM 4607 C CA . LEU A 1 621 ? -34.634 -0.310 -32.561 1.00 45.50 621 LEU A CA 1
ATOM 4608 C C . LEU A 1 621 ? -35.027 -1.517 -33.444 1.00 45.50 621 LEU A C 1
ATOM 4610 O O . LEU A 1 621 ? -34.318 -2.524 -33.409 1.00 45.50 621 LEU A O 1
ATOM 4614 N N . PRO A 1 622 ? -36.119 -1.446 -34.233 1.00 43.03 622 PRO A N 1
ATOM 4615 C CA . PRO A 1 622 ? -36.525 -2.551 -35.103 1.00 43.03 622 PRO A CA 1
ATOM 4616 C C . PRO A 1 622 ? -35.424 -2.952 -36.091 1.00 43.03 622 PRO A C 1
ATOM 4618 O O . PRO A 1 622 ? -34.744 -2.084 -36.638 1.00 43.03 622 PRO A O 1
ATOM 4621 N N . GLU A 1 623 ? -35.285 -4.253 -36.360 1.00 38.38 623 GLU A N 1
ATOM 4622 C CA . GLU A 1 623 ? -34.296 -4.758 -37.317 1.00 38.38 623 GLU A CA 1
ATOM 4623 C C . GLU A 1 623 ? -34.535 -4.206 -38.734 1.00 38.38 623 GLU A C 1
ATOM 4625 O O . GLU A 1 623 ? -35.648 -4.229 -39.265 1.00 38.38 623 GLU A O 1
ATOM 4630 N N . GLY A 1 624 ? -33.461 -3.706 -39.349 1.00 45.81 624 GLY A N 1
ATOM 4631 C CA . GLY A 1 624 ? -33.479 -2.972 -40.615 1.00 45.81 624 GLY A CA 1
ATOM 4632 C C . GLY A 1 624 ? -32.763 -1.624 -40.492 1.00 45.81 624 GLY A C 1
ATOM 4633 O O . GLY A 1 624 ? -32.316 -1.244 -39.413 1.00 45.81 624 GLY A O 1
ATOM 4634 N N . LYS A 1 625 ? -32.636 -0.877 -41.598 1.00 43.84 625 LYS A N 1
ATOM 4635 C CA . LYS A 1 625 ? -32.180 0.524 -41.542 1.00 43.84 625 LYS A CA 1
ATOM 4636 C C . LYS A 1 625 ? -33.278 1.369 -40.870 1.00 43.84 625 LYS A C 1
ATOM 4638 O O . LYS A 1 625 ? -34.358 1.463 -41.459 1.00 43.84 625 LYS A O 1
ATOM 4643 N N . PRO A 1 626 ? -33.052 1.994 -39.699 1.00 49.28 626 PRO A N 1
ATOM 4644 C CA . PRO A 1 626 ? -34.087 2.808 -39.066 1.00 49.28 626 PRO A CA 1
ATOM 4645 C C . PRO A 1 626 ? -34.338 4.101 -39.858 1.00 49.28 626 PRO A C 1
ATOM 4647 O O . PRO A 1 626 ? -33.426 4.639 -40.487 1.00 49.28 626 PRO A O 1
ATOM 4650 N N . ASP A 1 627 ? -35.550 4.657 -39.772 1.00 49.59 627 ASP A N 1
ATOM 4651 C CA . ASP A 1 627 ? -35.803 6.059 -40.142 1.00 49.59 627 ASP A CA 1
ATOM 4652 C C . ASP A 1 627 ? -35.256 6.957 -39.025 1.00 49.59 627 ASP A C 1
ATOM 4654 O O . ASP A 1 627 ? -35.954 7.364 -38.088 1.00 49.59 627 ASP A O 1
ATOM 4658 N N . LEU A 1 628 ? -33.955 7.225 -39.126 1.00 51.75 628 LEU A N 1
ATOM 4659 C CA . LEU A 1 628 ? -33.202 8.020 -38.167 1.00 51.75 628 LEU A CA 1
ATOM 4660 C C . LEU A 1 628 ? -33.543 9.521 -38.231 1.00 51.75 628 LEU A C 1
ATOM 4662 O O . LEU A 1 628 ? -33.135 10.258 -37.338 1.00 51.75 628 LEU A O 1
ATOM 4666 N N . HIS A 1 629 ? -34.292 10.010 -39.231 1.00 54.25 629 HIS A N 1
ATOM 4667 C CA . HIS A 1 629 ? -34.466 11.456 -39.443 1.00 54.25 629 HIS A CA 1
ATOM 4668 C C . HIS A 1 629 ? -35.351 12.147 -38.393 1.00 54.25 629 HIS A C 1
ATOM 4670 O O . HIS A 1 629 ? -35.274 13.366 -38.245 1.00 54.25 629 HIS A O 1
ATOM 4676 N N . THR A 1 630 ? -36.200 11.408 -37.668 1.00 56.03 630 THR A N 1
ATOM 4677 C CA . THR A 1 630 ? -36.851 11.810 -36.388 1.00 56.03 630 THR A CA 1
ATOM 4678 C C . THR A 1 630 ? -37.867 10.765 -35.943 1.00 56.03 630 THR A C 1
ATOM 4680 O O . THR A 1 630 ? -37.990 10.464 -34.757 1.00 56.03 630 THR A O 1
ATOM 4683 N N . SER A 1 631 ? -38.670 10.281 -36.894 1.00 59.62 631 SER A N 1
ATOM 4684 C CA . SER A 1 631 ? -40.062 9.941 -36.599 1.00 59.62 631 SER A CA 1
ATOM 4685 C C . SER A 1 631 ? -40.232 8.636 -35.816 1.00 59.62 631 SER A C 1
ATOM 4687 O O . SER A 1 631 ? -41.159 8.517 -35.015 1.00 59.62 631 SER A O 1
ATOM 4689 N N . GLN A 1 632 ? -39.339 7.663 -36.019 1.00 64.88 632 GLN A N 1
ATOM 4690 C CA . GLN A 1 632 ? -39.356 6.394 -35.287 1.00 64.88 632 GLN A CA 1
ATOM 4691 C C . GLN A 1 632 ? -38.889 6.555 -33.836 1.00 64.88 632 GLN A C 1
ATOM 4693 O O . GLN A 1 632 ? -39.511 5.990 -32.942 1.00 64.88 632 GLN A O 1
ATOM 4698 N N . VAL A 1 633 ? -37.852 7.364 -33.598 1.00 67.00 633 VAL A N 1
ATOM 4699 C CA . VAL A 1 633 ? -37.275 7.608 -32.264 1.00 67.00 633 VAL A CA 1
ATOM 4700 C C . VAL A 1 633 ? -38.289 8.296 -31.344 1.00 67.00 633 VAL A C 1
ATOM 4702 O O . VAL A 1 633 ? -38.487 7.880 -30.204 1.00 67.00 633 VAL A O 1
ATOM 4705 N N . ASP A 1 634 ? -38.994 9.296 -31.875 1.00 70.88 634 ASP A N 1
ATOM 4706 C CA . ASP A 1 634 ? -40.080 9.989 -31.178 1.00 70.88 634 ASP A CA 1
ATOM 4707 C C . ASP A 1 634 ? -41.224 9.030 -30.796 1.00 70.88 634 ASP A C 1
ATOM 4709 O O . ASP A 1 634 ? -41.658 9.020 -29.644 1.00 70.88 634 ASP A O 1
ATOM 4713 N N . ARG A 1 635 ? -41.672 8.179 -31.735 1.00 70.75 635 ARG A N 1
ATOM 4714 C CA . ARG A 1 635 ? -42.724 7.175 -31.481 1.00 70.75 635 ARG A CA 1
ATOM 4715 C C . ARG A 1 635 ? -42.287 6.084 -30.503 1.00 70.75 635 ARG A C 1
ATOM 4717 O O . ARG A 1 635 ? -43.126 5.597 -29.752 1.00 70.75 635 ARG A O 1
ATOM 4724 N N . LEU A 1 636 ? -41.008 5.703 -30.498 1.00 72.81 636 LEU A N 1
ATOM 4725 C CA . LEU A 1 636 ? -40.460 4.748 -29.535 1.00 72.81 636 LEU A CA 1
ATOM 4726 C C . LEU A 1 636 ? -40.532 5.317 -28.115 1.00 72.81 636 LEU A C 1
ATOM 4728 O O . LEU A 1 636 ? -41.086 4.669 -27.232 1.00 72.81 636 LEU A O 1
ATOM 4732 N N . ALA A 1 637 ? -40.057 6.547 -27.901 1.00 72.00 637 ALA A N 1
ATOM 4733 C CA . ALA A 1 637 ? -40.132 7.190 -26.591 1.00 72.00 637 ALA A CA 1
ATOM 4734 C C . ALA A 1 637 ? -41.584 7.425 -26.129 1.00 72.00 637 ALA A C 1
ATOM 4736 O O . ALA A 1 637 ? -41.903 7.195 -24.966 1.00 72.00 637 ALA A O 1
ATOM 4737 N N . GLU A 1 638 ? -42.485 7.820 -27.034 1.00 76.00 638 GLU A N 1
ATOM 4738 C CA . GLU A 1 638 ? -43.918 7.951 -26.729 1.00 76.00 638 GLU A CA 1
ATOM 4739 C C . GLU A 1 638 ? -44.574 6.601 -26.398 1.00 76.00 638 GLU A C 1
ATOM 4741 O O . GLU A 1 638 ? -45.391 6.533 -25.480 1.00 76.00 638 GLU A O 1
ATOM 4746 N N . GLY A 1 639 ? -44.189 5.519 -27.082 1.00 69.12 639 GLY A N 1
ATOM 4747 C CA . GLY A 1 639 ? -44.626 4.156 -26.771 1.00 69.12 639 GLY A CA 1
ATOM 4748 C C . GLY A 1 639 ? -44.140 3.680 -25.401 1.00 69.12 639 GLY A C 1
ATOM 4749 O O . GLY A 1 639 ? -44.941 3.184 -24.613 1.00 69.12 639 GLY A O 1
ATOM 4750 N N . LEU A 1 640 ? -42.861 3.908 -25.082 1.00 72.88 640 LEU A N 1
ATOM 4751 C CA . LEU A 1 640 ? -42.262 3.586 -23.783 1.00 72.88 640 LEU A CA 1
ATOM 4752 C C . LEU A 1 640 ? -42.965 4.320 -22.631 1.00 72.88 640 LEU A C 1
ATOM 4754 O O . LEU A 1 640 ? -43.364 3.691 -21.654 1.00 72.88 640 LEU A O 1
ATOM 4758 N N . LEU A 1 641 ? -43.197 5.630 -22.766 1.00 74.62 641 LEU A N 1
ATOM 4759 C CA . LEU A 1 641 ? -43.942 6.408 -21.768 1.00 74.62 641 LEU A CA 1
ATOM 4760 C C . LEU A 1 641 ? -45.413 5.976 -21.669 1.00 74.62 641 LEU A C 1
ATOM 4762 O O . LEU A 1 641 ? -45.970 5.961 -20.575 1.00 74.62 641 LEU A O 1
ATOM 4766 N N . SER A 1 642 ? -46.042 5.582 -22.780 1.00 72.44 642 SER A N 1
ATOM 4767 C CA . SER A 1 642 ? -47.431 5.093 -22.776 1.00 72.44 642 SER A CA 1
ATOM 4768 C C . SER A 1 642 ? -47.582 3.713 -22.125 1.00 72.44 642 SER A C 1
ATOM 4770 O O . SER A 1 642 ? -48.643 3.418 -21.582 1.00 72.44 642 SER A O 1
ATOM 4772 N N . ALA A 1 643 ? -46.546 2.871 -22.185 1.00 67.50 643 ALA A N 1
ATOM 4773 C CA . ALA A 1 643 ? -46.547 1.522 -21.623 1.00 67.50 643 ALA A CA 1
ATOM 4774 C C . ALA A 1 643 ? -46.051 1.459 -20.165 1.00 67.50 643 ALA A C 1
ATOM 4776 O O . ALA A 1 643 ? -46.511 0.604 -19.411 1.00 67.50 643 ALA A O 1
ATOM 4777 N N . HIS A 1 644 ? -45.140 2.355 -19.762 1.00 65.62 644 HIS A N 1
ATOM 4778 C CA . HIS A 1 644 ? -44.443 2.284 -18.467 1.00 65.62 644 HIS A CA 1
ATOM 4779 C C . HIS A 1 644 ? -44.564 3.551 -17.602 1.00 65.62 644 HIS A C 1
ATOM 4781 O O . HIS A 1 644 ? -44.168 3.538 -16.440 1.00 65.62 644 HIS A O 1
ATOM 4787 N N . GLY A 1 645 ? -45.127 4.646 -18.125 1.00 71.62 645 GLY A N 1
ATOM 4788 C CA . GLY A 1 645 ? -45.314 5.916 -17.410 1.00 71.62 645 GLY A CA 1
ATOM 4789 C C . GLY A 1 645 ? -44.028 6.734 -17.268 1.00 71.62 645 GLY A C 1
ATOM 4790 O O . GLY A 1 645 ? -43.955 7.858 -17.762 1.00 71.62 645 GLY A O 1
ATOM 4791 N N . CYS A 1 646 ? -43.003 6.156 -16.641 1.00 74.88 646 CYS A N 1
ATOM 4792 C CA . CYS A 1 646 ? -41.653 6.706 -16.548 1.00 74.88 646 CYS A CA 1
ATOM 4793 C C . CYS A 1 646 ? -40.618 5.640 -16.943 1.00 74.88 646 CYS A C 1
ATOM 4795 O O . CYS A 1 646 ? -40.858 4.440 -16.821 1.00 74.88 646 CYS A O 1
ATOM 4797 N N . ILE A 1 647 ? -39.458 6.085 -17.424 1.00 76.06 647 ILE A N 1
ATOM 4798 C CA . ILE A 1 647 ? -38.297 5.236 -17.697 1.00 76.06 647 ILE A CA 1
ATOM 4799 C C . ILE A 1 647 ? -37.174 5.715 -16.785 1.00 76.06 647 ILE A C 1
ATOM 4801 O O . ILE A 1 647 ? -36.694 6.834 -16.935 1.00 76.06 647 ILE A O 1
ATOM 4805 N N . HIS A 1 648 ? -36.759 4.872 -15.842 1.00 75.88 648 HIS A N 1
ATOM 4806 C CA . HIS A 1 648 ? -35.770 5.243 -14.826 1.00 75.88 648 HIS A CA 1
ATOM 4807 C C . HIS A 1 648 ? -34.359 5.400 -15.410 1.00 75.88 648 HIS A C 1
ATOM 4809 O O . HIS A 1 648 ? -33.601 6.252 -14.954 1.00 75.88 648 HIS A O 1
ATOM 4815 N N . ALA A 1 649 ? -34.013 4.624 -16.442 1.00 84.25 649 ALA A N 1
ATOM 4816 C CA . ALA A 1 649 ? -32.703 4.650 -17.086 1.00 84.25 649 ALA A CA 1
ATOM 4817 C C . ALA A 1 649 ? -32.804 4.651 -18.618 1.00 84.25 649 ALA A C 1
ATOM 4819 O O . ALA A 1 649 ? -33.454 3.789 -19.207 1.00 84.25 649 ALA A O 1
ATOM 4820 N N . LEU A 1 650 ? -32.106 5.586 -19.260 1.00 85.69 650 LEU A N 1
ATOM 4821 C CA . LEU A 1 650 ? -31.880 5.643 -20.701 1.00 85.69 650 LEU A CA 1
ATOM 4822 C C . LEU A 1 650 ? -30.396 5.381 -20.980 1.00 85.69 650 LEU A C 1
ATOM 4824 O O . LEU A 1 650 ? -29.551 6.205 -20.633 1.00 85.69 650 LEU A O 1
ATOM 4828 N N . VAL A 1 651 ? -30.080 4.263 -21.639 1.00 86.62 651 VAL A N 1
ATOM 4829 C CA . VAL A 1 651 ? -28.712 3.941 -22.076 1.00 86.62 651 VAL A CA 1
ATOM 4830 C C . VAL A 1 651 ? -28.613 4.101 -23.593 1.00 86.62 651 VAL A C 1
ATOM 4832 O O . VAL A 1 651 ? -28.997 3.222 -24.364 1.00 86.62 651 VAL A O 1
ATOM 4835 N N . ASN A 1 652 ? -28.081 5.239 -24.031 1.00 87.38 652 ASN A N 1
ATOM 4836 C CA . ASN A 1 652 ? -27.827 5.558 -25.432 1.00 87.38 652 ASN A CA 1
ATOM 4837 C C . ASN A 1 652 ? -26.561 4.825 -25.914 1.00 87.38 652 ASN A C 1
ATOM 4839 O O . ASN A 1 652 ? -25.479 5.405 -26.015 1.00 87.38 652 ASN A O 1
ATOM 4843 N N . SER A 1 653 ? -26.717 3.519 -26.157 1.00 84.31 653 SER A N 1
ATOM 4844 C CA . SER A 1 653 ? -25.658 2.596 -26.593 1.00 84.31 653 SER A CA 1
ATOM 4845 C C . SER A 1 653 ? -25.554 2.453 -28.119 1.00 84.31 653 SER A C 1
ATOM 4847 O O . SER A 1 653 ? -24.467 2.257 -28.659 1.00 84.31 653 SER A O 1
ATOM 4849 N N . ALA A 1 654 ? -26.678 2.580 -28.834 1.00 77.62 654 ALA A N 1
ATOM 4850 C CA . ALA A 1 654 ? -26.726 2.391 -30.281 1.00 77.62 654 ALA A CA 1
ATOM 4851 C C . ALA A 1 654 ? -25.912 3.464 -31.029 1.00 77.62 654 ALA A C 1
ATOM 4853 O O . ALA A 1 654 ? -26.139 4.661 -30.857 1.00 77.62 654 ALA A O 1
ATOM 4854 N N . ALA A 1 655 ? -24.998 3.022 -31.893 1.00 80.38 655 ALA A N 1
ATOM 4855 C CA . ALA A 1 655 ? -24.164 3.880 -32.725 1.00 80.38 655 ALA A CA 1
ATOM 4856 C C . ALA A 1 655 ? -23.886 3.230 -34.089 1.00 80.38 655 ALA A C 1
ATOM 4858 O O . ALA A 1 655 ? -23.932 2.009 -34.234 1.00 80.38 655 ALA A O 1
ATOM 4859 N N . LEU A 1 656 ? -23.557 4.059 -35.076 1.00 76.12 656 LEU A N 1
ATOM 4860 C CA . LEU A 1 656 ? -23.023 3.691 -36.379 1.00 76.12 656 LEU A CA 1
ATOM 4861 C C . LEU A 1 656 ? -21.597 4.237 -36.498 1.00 76.12 656 LEU A C 1
ATOM 4863 O O . LEU A 1 656 ? -21.342 5.414 -36.227 1.00 76.12 656 LEU A O 1
ATOM 4867 N N . TYR A 1 657 ? -20.683 3.389 -36.958 1.00 77.56 657 TYR A N 1
ATOM 4868 C CA . TYR A 1 657 ? -19.403 3.826 -37.499 1.00 77.56 657 TYR A CA 1
ATOM 4869 C C . TYR A 1 657 ? -19.592 4.030 -39.019 1.00 77.56 657 TYR A C 1
ATOM 4871 O O . TYR A 1 657 ? -19.957 3.064 -39.696 1.00 77.56 657 TYR A O 1
ATOM 4879 N N . PRO A 1 658 ? -19.460 5.258 -39.558 1.00 72.31 658 PRO A N 1
ATOM 4880 C CA . PRO A 1 658 ? -19.566 5.511 -40.995 1.00 72.31 658 PRO A CA 1
ATOM 4881 C C . PRO A 1 658 ? -18.416 4.837 -41.759 1.00 72.31 658 PRO A C 1
ATOM 4883 O O . PRO A 1 658 ? -17.354 4.601 -41.193 1.00 72.31 658 PRO A O 1
ATOM 4886 N N . ASP A 1 659 ? -18.622 4.539 -43.044 1.00 65.88 659 ASP A N 1
ATOM 4887 C CA . ASP A 1 659 ? -17.569 4.003 -43.918 1.00 65.88 659 ASP A CA 1
ATOM 4888 C C . ASP A 1 659 ? -16.519 5.102 -44.203 1.00 65.88 659 ASP A C 1
ATOM 4890 O O . ASP A 1 659 ? -16.869 6.101 -44.844 1.00 65.88 659 ASP A O 1
ATOM 4894 N N . PRO A 1 660 ? -15.267 4.965 -43.714 1.00 58.44 660 PRO A N 1
ATOM 4895 C CA . PRO A 1 660 ? -14.284 6.048 -43.708 1.00 58.44 660 PRO A CA 1
ATOM 4896 C C . PRO A 1 660 ? -13.441 6.126 -44.991 1.00 58.44 660 PRO A C 1
ATOM 4898 O O . PRO A 1 660 ? -12.489 6.904 -45.049 1.00 58.44 660 PRO A O 1
ATOM 4901 N N . GLY A 1 661 ? -13.721 5.297 -46.004 1.00 60.91 661 GLY A N 1
ATOM 4902 C CA . GLY A 1 661 ? -12.927 5.262 -47.234 1.00 60.91 661 GLY A CA 1
ATOM 4903 C C . GLY A 1 661 ? -11.462 4.878 -46.976 1.00 60.91 661 GLY A C 1
ATOM 4904 O O . GLY A 1 661 ? -11.169 3.888 -46.301 1.00 60.91 661 GLY A O 1
ATOM 4905 N N . LYS A 1 662 ? -10.523 5.646 -47.539 1.00 60.91 662 LYS A N 1
ATOM 4906 C CA . LYS A 1 662 ? -9.078 5.576 -47.238 1.00 60.91 662 LYS A CA 1
ATOM 4907 C C . LYS A 1 662 ? -8.588 6.778 -46.435 1.00 60.91 662 LYS A C 1
ATOM 4909 O O . LYS A 1 662 ? -7.532 6.693 -45.809 1.00 60.91 662 LYS A O 1
ATOM 4914 N N . LEU A 1 663 ? -9.302 7.897 -46.511 1.00 66.44 663 LEU A N 1
ATOM 4915 C CA . LEU A 1 663 ? -9.047 9.135 -45.794 1.00 66.44 663 LEU A CA 1
ATOM 4916 C C . LEU A 1 663 ? -10.377 9.893 -45.697 1.00 66.44 663 LEU A C 1
ATOM 4918 O O . LEU A 1 663 ? -10.677 10.738 -46.538 1.00 66.44 663 LEU A O 1
ATOM 4922 N N . ASP A 1 664 ? -11.156 9.580 -44.663 1.00 70.19 664 ASP A N 1
ATOM 4923 C CA . ASP A 1 664 ? -12.557 9.983 -44.483 1.00 70.19 664 ASP A CA 1
ATOM 4924 C C . ASP A 1 664 ? -12.894 11.437 -44.898 1.00 70.19 664 ASP A C 1
ATOM 4926 O O . ASP A 1 664 ? -13.806 11.599 -45.705 1.00 70.19 664 ASP A O 1
ATOM 4930 N N . PRO A 1 665 ? -12.135 12.497 -44.532 1.00 73.94 665 PRO A N 1
ATOM 4931 C CA . PRO A 1 665 ? -12.395 13.869 -45.007 1.00 73.94 665 PRO A CA 1
ATOM 4932 C C . PRO A 1 665 ? -12.309 14.113 -46.529 1.00 73.94 665 PRO A C 1
ATOM 4934 O O . PRO A 1 665 ? -12.557 15.236 -46.972 1.00 73.94 665 PRO A O 1
ATOM 4937 N N . VAL A 1 666 ? -11.879 13.123 -47.317 1.00 76.12 666 VAL A N 1
ATOM 4938 C CA . VAL A 1 666 ? -11.570 13.224 -48.754 1.00 76.12 666 VAL A CA 1
ATOM 4939 C C . VAL A 1 666 ? -12.325 12.183 -49.588 1.00 76.12 666 VAL A C 1
ATOM 4941 O O . VAL A 1 666 ? -12.751 12.518 -50.693 1.00 76.12 666 VAL A O 1
ATOM 4944 N N . ASP A 1 667 ? -12.498 10.950 -49.095 1.00 73.75 667 ASP A N 1
ATOM 4945 C CA . ASP A 1 667 ? -13.209 9.872 -49.811 1.00 73.75 667 ASP A CA 1
ATOM 4946 C C . ASP A 1 667 ? -14.245 9.085 -48.976 1.00 73.75 667 ASP A C 1
ATOM 4948 O O . ASP A 1 667 ? -14.769 8.077 -49.453 1.00 73.75 667 ASP A O 1
ATOM 4952 N N . GLY A 1 668 ? -14.593 9.562 -47.773 1.00 74.44 668 GLY A N 1
ATOM 4953 C CA . GLY A 1 668 ? -15.709 9.040 -46.975 1.00 74.44 668 GLY A CA 1
ATOM 4954 C C . GLY A 1 668 ? -17.088 9.320 -47.596 1.00 74.44 668 GLY A C 1
ATOM 4955 O O . GLY A 1 668 ? -17.252 10.203 -48.440 1.00 74.44 668 GLY A O 1
ATOM 4956 N N . ASN A 1 669 ? -18.102 8.550 -47.188 1.00 81.12 669 ASN A N 1
ATOM 4957 C CA . ASN A 1 669 ? -19.447 8.603 -47.778 1.00 81.12 669 ASN A CA 1
ATOM 4958 C C . ASN A 1 669 ? -20.385 9.599 -47.045 1.00 81.12 669 ASN A C 1
ATOM 4960 O O . ASN A 1 669 ? -20.761 9.324 -45.901 1.00 81.12 669 ASN A O 1
ATOM 4964 N N . PRO A 1 670 ? -20.876 10.679 -47.696 1.00 82.50 670 PRO A N 1
ATOM 4965 C CA . PRO A 1 670 ? -21.776 11.653 -47.069 1.00 82.50 670 PRO A CA 1
ATOM 4966 C C . PRO A 1 670 ? -23.085 11.069 -46.519 1.00 82.50 670 PRO A C 1
ATOM 4968 O O . PRO A 1 670 ? -23.532 11.488 -45.450 1.00 82.50 670 PRO A O 1
ATOM 4971 N N . ASP A 1 671 ? -23.668 10.065 -47.183 1.00 79.25 671 ASP A N 1
ATOM 4972 C CA . ASP A 1 671 ? -24.888 9.396 -46.705 1.00 79.25 671 ASP A CA 1
ATOM 4973 C C . ASP A 1 671 ? -24.620 8.621 -45.402 1.00 79.25 671 ASP A C 1
ATOM 4975 O O . ASP A 1 671 ? -25.484 8.520 -44.526 1.00 79.25 671 ASP A O 1
ATOM 4979 N N . ALA A 1 672 ? -23.402 8.085 -45.248 1.00 77.94 672 ALA A N 1
ATOM 4980 C CA . ALA A 1 672 ? -22.969 7.421 -44.024 1.00 77.94 672 ALA A CA 1
ATOM 4981 C C . ALA A 1 672 ? -22.683 8.435 -42.906 1.00 77.94 672 ALA A C 1
ATOM 4983 O O . ALA A 1 672 ? -23.016 8.162 -41.752 1.00 77.94 672 ALA A O 1
ATOM 4984 N N . TRP A 1 673 ? -22.137 9.614 -43.230 1.00 85.44 673 TRP A N 1
ATOM 4985 C CA . TRP A 1 673 ? -21.965 10.706 -42.266 1.00 85.44 673 TRP A CA 1
ATOM 4986 C C . TRP A 1 673 ? -23.309 11.220 -41.735 1.00 85.44 673 TRP A C 1
ATOM 4988 O O . TRP A 1 673 ? -23.448 11.383 -40.522 1.00 85.44 673 TRP A O 1
ATOM 4998 N N . GLU A 1 674 ? -24.319 11.438 -42.593 1.00 82.31 674 GLU A N 1
ATOM 4999 C CA . GLU A 1 674 ? -25.649 11.829 -42.105 1.00 82.31 674 GLU A CA 1
ATOM 5000 C C . GLU A 1 674 ? -26.275 10.707 -41.265 1.00 82.31 674 GLU A C 1
ATOM 5002 O O . GLU A 1 674 ? -26.755 10.980 -40.165 1.00 82.31 674 GLU A O 1
ATOM 5007 N N . ALA A 1 675 ? -26.214 9.445 -41.702 1.00 76.75 675 ALA A N 1
ATOM 5008 C CA . ALA A 1 675 ? -26.714 8.326 -40.901 1.00 76.75 675 ALA A CA 1
ATOM 5009 C C . ALA A 1 675 ? -26.032 8.244 -39.518 1.00 76.75 675 ALA A C 1
ATOM 5011 O O . ALA A 1 675 ? -26.707 8.036 -38.507 1.00 76.75 675 ALA A O 1
ATOM 5012 N N . ALA A 1 676 ? -24.716 8.478 -39.450 1.00 81.75 676 ALA A N 1
ATOM 5013 C CA . ALA A 1 676 ? -23.969 8.517 -38.198 1.00 81.75 676 ALA A CA 1
ATOM 5014 C C . ALA A 1 676 ? -24.370 9.714 -37.320 1.00 81.75 676 ALA A C 1
ATOM 5016 O O . ALA A 1 676 ? -24.559 9.541 -36.121 1.00 81.75 676 ALA A O 1
ATOM 5017 N N . LEU A 1 677 ? -24.585 10.911 -37.877 1.00 84.38 677 LEU A N 1
ATOM 5018 C CA . LEU A 1 677 ? -25.092 12.067 -37.121 1.00 84.38 677 LEU A CA 1
ATOM 5019 C C . LEU A 1 677 ? -26.520 11.839 -36.595 1.00 84.38 677 LEU A C 1
ATOM 5021 O O . LEU A 1 677 ? -26.825 12.173 -35.446 1.00 84.38 677 LEU A O 1
ATOM 5025 N N . GLN A 1 678 ? -27.394 11.246 -37.411 1.00 79.31 678 GLN A N 1
ATOM 5026 C CA . GLN A 1 678 ? -28.787 10.992 -37.048 1.00 79.31 678 GLN A CA 1
ATOM 5027 C C . GLN A 1 678 ? -28.910 9.910 -35.955 1.00 79.31 678 GLN A C 1
ATOM 5029 O O . GLN A 1 678 ? -29.731 10.078 -35.051 1.00 79.31 678 GLN A O 1
ATOM 5034 N N . LEU A 1 679 ? -28.090 8.845 -35.985 1.00 78.94 679 LEU A N 1
ATOM 5035 C CA . LEU A 1 679 ? -28.065 7.818 -34.930 1.00 78.94 679 LEU A CA 1
ATOM 5036 C C . LEU A 1 679 ? -27.223 8.227 -33.715 1.00 78.94 679 LEU A C 1
ATOM 5038 O O . LEU A 1 679 ? -27.741 8.228 -32.605 1.00 78.94 679 LEU A O 1
ATOM 5042 N N . ASN A 1 680 ? -25.950 8.581 -33.898 1.00 86.69 680 ASN A N 1
ATOM 5043 C CA . ASN A 1 680 ? -25.010 8.755 -32.785 1.00 86.69 680 ASN A CA 1
ATOM 5044 C C . ASN A 1 680 ? -25.319 9.994 -31.946 1.00 86.69 680 ASN A C 1
ATOM 5046 O O . ASN A 1 680 ? -24.965 10.010 -30.775 1.00 86.69 680 ASN A O 1
ATOM 5050 N N . VAL A 1 681 ? -25.926 11.030 -32.541 1.00 88.19 681 VAL A N 1
ATOM 5051 C CA . VAL A 1 681 ? -26.145 12.332 -31.890 1.00 88.19 681 VAL A CA 1
ATOM 5052 C C . VAL A 1 681 ? -27.633 12.634 -31.753 1.00 88.19 681 VAL A C 1
ATOM 5054 O O . VAL A 1 681 ? -28.157 12.781 -30.648 1.00 88.19 681 VAL A O 1
ATOM 5057 N N . LEU A 1 682 ? -28.354 12.708 -32.874 1.00 85.44 682 LEU A N 1
ATOM 5058 C CA . LEU A 1 682 ? -29.713 13.246 -32.865 1.00 85.44 682 LEU A CA 1
ATOM 5059 C C . LEU A 1 682 ? -30.743 12.278 -32.261 1.00 85.44 682 LEU A C 1
ATOM 5061 O O . LEU A 1 682 ? -31.719 12.744 -31.673 1.00 85.44 682 LEU A O 1
ATOM 5065 N N . ALA A 1 683 ? -30.550 10.958 -32.345 1.00 80.56 683 ALA A N 1
ATOM 5066 C CA . ALA A 1 683 ? -31.421 9.998 -31.663 1.00 80.56 683 ALA A CA 1
ATOM 5067 C C . ALA A 1 683 ? -31.304 10.082 -30.120 1.00 80.56 683 ALA A C 1
ATOM 5069 O O . ALA A 1 683 ? -32.345 10.315 -29.499 1.00 80.56 683 ALA A O 1
ATOM 5070 N N . PRO A 1 684 ? -30.108 10.035 -29.490 1.00 87.50 684 PRO A N 1
ATOM 5071 C CA . PRO A 1 684 ? -29.926 10.335 -28.065 1.00 87.50 684 PRO A CA 1
ATOM 5072 C C . PRO A 1 684 ? -30.564 11.656 -27.622 1.00 87.50 684 PRO A C 1
ATOM 5074 O O . PRO A 1 684 ? -31.321 11.683 -26.650 1.00 87.50 684 PRO A O 1
ATOM 5077 N N . MET A 1 685 ? -30.350 12.740 -28.380 1.00 90.81 685 MET A N 1
ATOM 5078 C CA . MET A 1 685 ? -30.956 14.046 -28.087 1.00 90.81 685 MET A CA 1
ATOM 5079 C C . MET A 1 685 ? -32.493 14.005 -28.093 1.00 90.81 685 MET A C 1
ATOM 5081 O O . MET A 1 685 ? -33.129 14.633 -27.245 1.00 90.81 685 MET A O 1
ATOM 5085 N N . ARG A 1 686 ? -33.110 13.267 -29.028 1.00 82.94 686 ARG A N 1
ATOM 5086 C CA . ARG A 1 686 ? -34.575 13.109 -29.128 1.00 82.94 686 ARG A CA 1
ATOM 5087 C C . ARG A 1 686 ? -35.137 12.222 -28.015 1.00 82.94 686 ARG A C 1
ATOM 5089 O O . ARG A 1 686 ? -36.148 12.597 -27.419 1.00 82.94 686 ARG A O 1
ATOM 5096 N N . LEU A 1 687 ? -34.472 11.105 -27.700 1.00 83.75 687 LEU A N 1
ATOM 5097 C CA . LEU A 1 687 ? -34.852 10.207 -26.603 1.00 83.75 687 LEU A CA 1
ATOM 5098 C C . LEU A 1 687 ? -34.814 10.948 -25.264 1.00 83.75 687 LEU A C 1
ATOM 5100 O O . LEU A 1 687 ? -35.834 11.012 -24.583 1.00 83.75 687 LEU A O 1
ATOM 5104 N N . THR A 1 688 ? -33.704 11.611 -24.934 1.00 90.81 688 THR A N 1
ATOM 5105 C CA . THR A 1 688 ? -33.596 12.435 -23.720 1.00 90.81 688 THR A CA 1
ATOM 5106 C C . THR A 1 688 ? -34.642 13.549 -23.694 1.00 90.81 688 THR A C 1
ATOM 5108 O O . THR A 1 688 ? -35.330 13.708 -22.690 1.00 90.81 688 THR A O 1
ATOM 5111 N N . ARG A 1 689 ? -34.854 14.274 -24.803 1.00 90.81 689 ARG A N 1
ATOM 5112 C CA . ARG A 1 689 ? -35.892 15.320 -24.892 1.00 90.81 689 ARG A CA 1
ATOM 5113 C C . ARG A 1 689 ? -37.308 14.797 -24.605 1.00 90.81 689 ARG A C 1
ATOM 5115 O O . ARG A 1 689 ? -38.131 15.566 -24.113 1.00 90.81 689 ARG A O 1
ATOM 5122 N N . ARG A 1 690 ? -37.616 13.537 -24.937 1.00 85.75 690 ARG A N 1
ATOM 5123 C CA . ARG A 1 690 ? -38.918 12.908 -24.648 1.00 85.75 690 ARG A CA 1
ATOM 5124 C C . ARG A 1 690 ? -38.998 12.303 -23.246 1.00 85.75 690 ARG A C 1
ATOM 5126 O O . ARG A 1 690 ? -40.035 12.455 -22.614 1.00 85.75 690 ARG A O 1
ATOM 5133 N N . LEU A 1 691 ? -37.946 11.632 -22.775 1.00 85.06 691 LEU A N 1
ATOM 5134 C CA . LEU A 1 691 ? -37.966 10.827 -21.546 1.00 85.06 691 LEU A CA 1
ATOM 5135 C C . LEU A 1 691 ? -37.582 11.617 -20.282 1.00 85.06 691 LEU A C 1
ATOM 5137 O O . LEU A 1 691 ? -38.185 11.404 -19.231 1.00 85.06 691 LEU A O 1
ATOM 5141 N N . ALA A 1 692 ? -36.647 12.571 -20.371 1.00 90.94 692 ALA A N 1
ATOM 5142 C CA . ALA A 1 692 ? -36.202 13.357 -19.216 1.00 90.94 692 ALA A CA 1
ATOM 5143 C C . ALA A 1 692 ? -37.327 14.143 -18.503 1.00 90.94 692 ALA A C 1
ATOM 5145 O O . ALA A 1 692 ? -37.297 14.197 -17.278 1.00 90.94 692 ALA A O 1
ATOM 5146 N N . PRO A 1 693 ? -38.362 14.690 -19.180 1.00 93.44 693 PRO A N 1
ATOM 5147 C CA . PRO A 1 693 ? -39.493 15.321 -18.491 1.00 93.44 693 PRO A CA 1
ATOM 5148 C C . PRO A 1 693 ? -40.296 14.379 -17.577 1.00 93.44 693 PRO A C 1
ATOM 5150 O O . PRO A 1 693 ? -40.940 14.856 -16.646 1.00 93.44 693 PRO A O 1
ATOM 5153 N N . ALA A 1 694 ? -40.270 13.062 -17.821 1.00 85.38 694 ALA A N 1
ATOM 5154 C CA . ALA A 1 694 ? -40.866 12.078 -16.917 1.00 85.38 694 ALA A CA 1
ATOM 5155 C C . ALA A 1 694 ? -39.941 11.808 -15.719 1.00 85.38 694 ALA A C 1
ATOM 5157 O O . ALA A 1 694 ? -40.384 11.911 -14.580 1.00 85.38 694 ALA A O 1
ATOM 5158 N N . MET A 1 695 ? -38.644 11.584 -15.966 1.00 88.00 695 MET A N 1
ATOM 5159 C CA . MET A 1 695 ? -37.622 11.443 -14.914 1.00 88.00 695 MET A CA 1
ATOM 5160 C C . MET A 1 695 ? -37.625 12.640 -13.941 1.00 88.00 695 MET A C 1
ATOM 5162 O O . MET A 1 695 ? -37.652 12.466 -12.727 1.00 88.00 695 MET A O 1
ATOM 5166 N N . ALA A 1 696 ? -37.689 13.864 -14.476 1.00 91.06 696 ALA A N 1
ATOM 5167 C CA . ALA A 1 696 ? -37.747 15.107 -13.704 1.00 91.06 696 ALA A CA 1
ATOM 5168 C C . ALA A 1 696 ? -39.006 15.216 -12.830 1.00 91.06 696 ALA A C 1
ATOM 5170 O O . ALA A 1 696 ? -38.956 15.774 -11.737 1.00 91.06 696 ALA A O 1
ATOM 5171 N N . LYS A 1 697 ? -40.143 14.679 -13.297 1.00 89.12 697 LYS A N 1
ATOM 5172 C CA . LYS A 1 697 ? -41.399 14.652 -12.535 1.00 89.12 697 LYS A CA 1
ATOM 5173 C C . LYS A 1 697 ? -41.325 13.682 -11.352 1.00 89.12 697 LYS A C 1
ATOM 5175 O O . LYS A 1 697 ? -41.885 13.983 -10.303 1.00 89.12 697 LYS A O 1
ATOM 5180 N N . GLU A 1 698 ? -40.634 12.556 -11.512 1.00 84.38 698 GLU A N 1
ATOM 5181 C CA . GLU A 1 698 ? -40.371 11.606 -10.421 1.00 84.38 698 GLU A CA 1
ATOM 5182 C C . GLU A 1 698 ? -39.154 12.016 -9.557 1.00 84.38 698 GLU A C 1
ATOM 5184 O O . GLU A 1 698 ? -38.812 11.325 -8.599 1.00 84.38 698 GLU A O 1
ATOM 5189 N N . GLY A 1 699 ? -38.489 13.136 -9.879 1.00 84.19 699 GLY A N 1
ATOM 5190 C CA . GLY A 1 699 ? -37.309 13.644 -9.170 1.00 84.19 699 GLY A CA 1
ATOM 5191 C C . GLY A 1 699 ? -36.077 12.737 -9.261 1.00 84.19 699 GLY A C 1
ATOM 5192 O O . GLY A 1 699 ? -35.184 12.830 -8.419 1.00 84.19 699 GLY A O 1
ATOM 5193 N N . SER A 1 700 ? -36.042 11.818 -10.232 1.00 82.38 700 SER A N 1
ATOM 5194 C CA . SER A 1 700 ? -34.988 10.815 -10.367 1.00 82.38 700 SER A CA 1
ATOM 5195 C C . SER A 1 700 ? -34.913 10.253 -11.785 1.00 82.38 700 SER A C 1
ATOM 5197 O O . SER A 1 700 ? -35.927 9.939 -12.410 1.00 82.38 700 SER A O 1
ATOM 5199 N N . GLY A 1 701 ? -33.696 10.067 -12.288 1.00 85.69 701 GLY A N 1
ATOM 5200 C CA . GLY A 1 701 ? -33.456 9.329 -13.523 1.00 85.69 701 GLY A CA 1
ATOM 5201 C C . GLY A 1 701 ? -31.982 9.256 -13.890 1.00 85.69 701 GLY A C 1
ATOM 5202 O O . GLY A 1 701 ? -31.150 9.962 -13.321 1.00 85.69 701 GLY A O 1
ATOM 5203 N N . TYR A 1 702 ? -31.670 8.403 -14.859 1.00 92.12 702 TYR A N 1
ATOM 5204 C CA . TYR A 1 702 ? -30.310 8.135 -15.311 1.00 92.12 702 TYR A CA 1
ATOM 5205 C C . TYR A 1 702 ? -30.238 8.207 -16.839 1.00 92.12 702 TYR A C 1
ATOM 5207 O O . TYR A 1 702 ? -30.974 7.507 -17.533 1.00 92.12 702 TYR A O 1
ATOM 5215 N N . ILE A 1 703 ? -29.339 9.031 -17.375 1.00 94.62 703 ILE A N 1
ATOM 5216 C CA . ILE A 1 703 ? -29.062 9.147 -18.812 1.00 94.62 703 ILE A CA 1
ATOM 5217 C C . ILE A 1 703 ? -27.588 8.818 -19.029 1.00 94.62 703 ILE A C 1
ATOM 5219 O O . ILE A 1 703 ? -26.711 9.552 -18.580 1.00 94.62 703 ILE A O 1
ATOM 5223 N N . ILE A 1 704 ? -27.310 7.710 -19.707 1.00 95.25 704 ILE A N 1
ATOM 5224 C CA . ILE A 1 704 ? -25.956 7.204 -19.937 1.00 95.25 704 ILE A CA 1
ATOM 5225 C C . ILE A 1 704 ? -25.706 7.164 -21.440 1.00 95.25 704 ILE A C 1
ATOM 5227 O O . ILE A 1 704 ? -26.376 6.442 -22.176 1.00 95.25 704 ILE A O 1
ATOM 5231 N N . ASN A 1 705 ? -24.737 7.945 -21.900 1.00 95.44 705 ASN A N 1
ATOM 5232 C CA . ASN A 1 705 ? -24.397 8.101 -23.307 1.00 95.44 705 ASN A CA 1
ATOM 5233 C C . ASN A 1 705 ? -23.076 7.387 -23.613 1.00 95.44 705 ASN A C 1
ATOM 5235 O O . ASN A 1 705 ? -22.062 7.682 -22.982 1.00 95.44 705 ASN A O 1
ATOM 5239 N N . LEU A 1 706 ? -23.046 6.486 -24.600 1.00 92.50 706 LEU A N 1
ATOM 5240 C CA . LEU A 1 706 ? -21.781 5.904 -25.058 1.00 92.50 706 LEU A CA 1
ATOM 5241 C C . LEU A 1 706 ? -21.101 6.849 -26.061 1.00 92.50 706 LEU A C 1
ATOM 5243 O O . LEU A 1 706 ? -21.409 6.868 -27.257 1.00 92.50 706 LEU A O 1
ATOM 5247 N N . GLY A 1 707 ? -20.160 7.645 -25.558 1.00 90.50 707 GLY A N 1
ATOM 5248 C CA . GLY A 1 707 ? -19.223 8.450 -26.336 1.00 90.50 707 GLY A CA 1
ATOM 5249 C C . GLY A 1 707 ? -18.084 7.594 -26.909 1.00 90.50 707 GLY A C 1
ATOM 5250 O O . GLY A 1 707 ? -18.321 6.487 -27.398 1.00 90.50 707 GLY A O 1
ATOM 5251 N N . SER A 1 708 ? -16.863 8.130 -26.944 1.00 89.69 708 SER A N 1
ATOM 5252 C CA . SER A 1 708 ? -15.609 7.416 -27.259 1.00 89.69 708 SER A CA 1
ATOM 5253 C C . SER A 1 708 ? -14.424 8.361 -27.039 1.00 89.69 708 SER A C 1
ATOM 5255 O O . SER A 1 708 ? -14.600 9.571 -27.150 1.00 89.69 708 SER A O 1
ATOM 5257 N N . VAL A 1 709 ? -13.204 7.848 -26.848 1.00 87.62 709 VAL A N 1
ATOM 5258 C CA . VAL A 1 709 ? -11.973 8.670 -26.889 1.00 87.62 709 VAL A CA 1
ATOM 5259 C C . VAL A 1 709 ? -11.816 9.458 -28.198 1.00 87.62 709 VAL A C 1
ATOM 5261 O O . VAL A 1 709 ? -11.180 10.510 -28.204 1.00 87.62 709 VAL A O 1
ATOM 5264 N N . ALA A 1 710 ? -12.439 9.015 -29.298 1.00 83.69 710 ALA A N 1
ATOM 5265 C CA . ALA A 1 710 ? -12.530 9.782 -30.546 1.00 83.69 710 ALA A CA 1
ATOM 5266 C C . ALA A 1 710 ? -13.250 11.141 -30.374 1.00 83.69 710 ALA A C 1
ATOM 5268 O O . ALA A 1 710 ? -13.044 12.040 -31.181 1.00 83.69 710 ALA A O 1
ATOM 5269 N N . GLY A 1 711 ? -14.037 11.317 -29.305 1.00 84.50 711 GLY A N 1
ATOM 5270 C CA . GLY A 1 711 ? -14.631 12.587 -28.877 1.00 84.50 711 GLY A CA 1
ATOM 5271 C C . GLY A 1 711 ? -13.714 13.498 -28.049 1.00 84.50 711 GLY A C 1
ATOM 5272 O O . GLY A 1 711 ? -14.160 14.560 -27.633 1.00 84.50 711 GLY A O 1
ATOM 5273 N N . ARG A 1 712 ? -12.453 13.101 -27.805 1.00 81.62 712 ARG A N 1
ATOM 5274 C CA . ARG A 1 712 ? -11.440 13.879 -27.054 1.00 81.62 712 ARG A CA 1
ATOM 5275 C C . ARG A 1 712 ? -10.145 14.153 -27.827 1.00 81.62 712 ARG A C 1
ATOM 5277 O O . ARG A 1 712 ? -9.401 15.065 -27.470 1.00 81.62 712 ARG A O 1
ATOM 5284 N N . ARG A 1 713 ? -9.871 13.400 -28.901 1.00 77.81 713 ARG A N 1
ATOM 5285 C CA . ARG A 1 713 ? -8.679 13.551 -29.764 1.00 77.81 713 ARG A CA 1
ATOM 5286 C C . ARG A 1 713 ? -9.037 13.843 -31.219 1.00 77.81 713 ARG A C 1
ATOM 5288 O O . ARG A 1 713 ? -10.145 13.569 -31.670 1.00 77.81 713 ARG A O 1
ATOM 5295 N N . SER A 1 714 ? -8.057 14.341 -31.970 1.00 74.81 714 SER A N 1
ATOM 5296 C CA . SER A 1 714 ? -8.082 14.340 -33.437 1.00 74.81 714 SER A CA 1
ATOM 5297 C C . SER A 1 714 ? -7.447 13.055 -33.972 1.00 74.81 714 SER A C 1
ATOM 5299 O O . SER A 1 714 ? -6.449 12.580 -33.432 1.00 74.81 714 SER A O 1
ATOM 5301 N N . VAL A 1 715 ? -8.022 12.514 -35.040 1.00 66.69 715 VAL A N 1
ATOM 5302 C CA . VAL A 1 715 ? -7.680 11.220 -35.645 1.00 66.69 715 VAL A CA 1
ATOM 5303 C C . VAL A 1 715 ? -7.935 11.312 -37.146 1.00 66.69 715 VAL A C 1
ATOM 5305 O O . VAL A 1 715 ? -8.917 11.920 -37.565 1.00 66.69 715 VAL A O 1
ATOM 5308 N N . ALA A 1 716 ? -7.006 10.800 -37.954 1.00 63.22 716 ALA A N 1
ATOM 5309 C CA . ALA A 1 716 ? -6.944 11.111 -39.386 1.00 63.22 716 ALA A CA 1
ATOM 5310 C C . ALA A 1 716 ? -7.892 10.259 -40.247 1.00 63.22 716 ALA A C 1
ATOM 5312 O O . ALA A 1 716 ? -8.301 10.693 -41.319 1.00 63.22 716 ALA A O 1
ATOM 5313 N N . ASP A 1 717 ? -8.223 9.065 -39.766 1.00 67.38 717 ASP A N 1
ATOM 5314 C CA . ASP A 1 717 ? -8.943 7.995 -40.456 1.00 67.38 717 ASP A CA 1
ATOM 5315 C C . ASP A 1 717 ? -10.378 7.774 -39.936 1.00 67.38 717 ASP A C 1
ATOM 5317 O O . ASP A 1 717 ? -11.118 6.991 -40.515 1.00 67.38 717 ASP A O 1
ATOM 5321 N N . GLU A 1 718 ? -10.814 8.494 -38.895 1.00 76.00 718 GLU A N 1
ATOM 5322 C CA . GLU A 1 718 ? -12.173 8.383 -38.324 1.00 76.00 718 GLU A CA 1
ATOM 5323 C C . GLU A 1 718 ? -12.838 9.757 -38.070 1.00 76.00 718 GLU A C 1
ATOM 5325 O O . GLU A 1 718 ? -13.582 9.934 -37.109 1.00 76.00 718 GLU A O 1
ATOM 5330 N N . ALA A 1 719 ? -12.553 10.767 -38.899 1.00 80.81 719 ALA A N 1
ATOM 5331 C CA . ALA A 1 719 ? -12.875 12.176 -38.630 1.00 80.81 719 ALA A CA 1
ATOM 5332 C C . ALA A 1 719 ? -14.380 12.485 -38.447 1.00 80.81 719 ALA A C 1
ATOM 5334 O O . ALA A 1 719 ? -14.754 13.235 -37.542 1.00 80.81 719 ALA A O 1
ATOM 5335 N N . SER A 1 720 ? -15.252 11.903 -39.269 1.00 83.19 720 SER A N 1
ATOM 5336 C CA . SER A 1 720 ? -16.712 12.032 -39.190 1.00 83.19 720 SER A CA 1
ATOM 5337 C C . SER A 1 720 ? -17.280 11.302 -37.969 1.00 83.19 720 SER A C 1
ATOM 5339 O O . SER A 1 720 ? -18.097 11.864 -37.236 1.00 83.19 720 SER A O 1
ATOM 5341 N N . TYR A 1 721 ? -16.786 10.095 -37.675 1.00 85.31 721 TYR A N 1
ATOM 5342 C CA . TYR A 1 721 ? -17.104 9.369 -36.443 1.00 85.31 721 TYR A CA 1
ATOM 5343 C C . TYR A 1 721 ? -16.700 10.182 -35.206 1.00 85.31 721 TYR A C 1
ATOM 5345 O O . TYR A 1 721 ? -17.533 10.424 -34.328 1.00 85.31 721 TYR A O 1
ATOM 5353 N N . ALA A 1 722 ? -15.463 10.682 -35.178 1.00 87.19 722 ALA A N 1
ATOM 5354 C CA . ALA A 1 722 ? -14.950 11.568 -34.144 1.00 87.19 722 ALA A CA 1
ATOM 5355 C C . ALA A 1 722 ? -15.854 12.796 -33.973 1.00 87.19 722 ALA A C 1
ATOM 5357 O O . ALA A 1 722 ? -16.271 13.074 -32.852 1.00 87.19 722 ALA A O 1
ATOM 5358 N N . ALA A 1 723 ? -16.263 13.469 -35.054 1.00 88.06 723 ALA A N 1
ATOM 5359 C CA . ALA A 1 723 ? -17.191 14.600 -34.982 1.00 88.06 723 ALA A CA 1
ATOM 5360 C C . ALA A 1 723 ? -18.525 14.240 -34.293 1.00 88.06 723 ALA A C 1
ATOM 5362 O O . ALA A 1 723 ? -19.003 15.015 -33.462 1.00 88.06 723 ALA A O 1
ATOM 5363 N N . THR A 1 724 ? -19.095 13.049 -34.541 1.00 91.19 724 THR A N 1
ATOM 5364 C CA . THR A 1 724 ? -20.292 12.597 -33.797 1.00 91.19 724 THR A CA 1
ATOM 5365 C C . THR A 1 724 ? -20.022 12.391 -32.303 1.00 91.19 724 THR A C 1
ATOM 5367 O O . THR A 1 724 ? -20.883 12.678 -31.471 1.00 91.19 724 THR A O 1
ATOM 5370 N N . LYS A 1 725 ? -18.822 11.929 -31.937 1.00 92.56 725 LYS A N 1
ATOM 5371 C CA . LYS A 1 725 ? -18.446 11.655 -30.545 1.00 92.56 725 LYS A CA 1
ATOM 5372 C C . LYS A 1 725 ? -18.054 12.924 -29.781 1.00 92.56 725 LYS A C 1
ATOM 5374 O O . LYS A 1 725 ? -18.470 13.057 -28.638 1.00 92.56 725 LYS A O 1
ATOM 5379 N N . TRP A 1 726 ? -17.396 13.893 -30.421 1.00 92.69 726 TRP A N 1
ATOM 5380 C CA . TRP A 1 726 ? -17.192 15.250 -29.887 1.00 92.69 726 TRP A CA 1
ATOM 5381 C C . TRP A 1 726 ? -18.537 15.954 -29.640 1.00 92.69 726 TRP A C 1
ATOM 5383 O O . TRP A 1 726 ? -18.737 16.557 -28.585 1.00 92.69 726 TRP A O 1
ATOM 5393 N N . ALA A 1 727 ? -19.493 15.827 -30.571 1.00 93.31 727 ALA A N 1
ATOM 5394 C CA . ALA A 1 727 ? -20.844 16.361 -30.394 1.00 93.31 727 ALA A CA 1
ATOM 5395 C C . ALA A 1 727 ? -21.576 15.707 -29.207 1.00 93.31 727 ALA A C 1
ATOM 5397 O O . ALA A 1 727 ? -22.184 16.411 -28.401 1.00 93.31 727 ALA A O 1
ATOM 5398 N N . MET A 1 728 ? -21.478 14.381 -29.053 1.00 93.31 728 MET A N 1
ATOM 5399 C CA . MET A 1 728 ? -22.064 13.679 -27.906 1.00 93.31 728 MET A CA 1
ATOM 5400 C C . MET A 1 728 ? -21.375 13.986 -26.578 1.00 93.31 728 MET A C 1
ATOM 5402 O O . MET A 1 728 ? -22.076 14.093 -25.575 1.00 93.31 728 MET A O 1
ATOM 5406 N N . HIS A 1 729 ? -20.054 14.166 -26.550 1.00 93.62 729 HIS A N 1
ATOM 5407 C CA . HIS A 1 729 ? -19.322 14.599 -25.360 1.00 93.62 729 HIS A CA 1
ATOM 5408 C C . HIS A 1 729 ? -19.855 15.955 -24.868 1.00 93.62 729 HIS A C 1
ATOM 5410 O O . HIS A 1 729 ? -20.437 16.039 -23.785 1.00 93.62 729 HIS A O 1
ATOM 5416 N N . GLY A 1 730 ? -19.764 16.993 -25.711 1.00 92.12 730 GLY A N 1
ATOM 5417 C CA . GLY A 1 730 ? -20.184 18.354 -25.354 1.00 92.12 730 GLY A CA 1
ATOM 5418 C C . GLY A 1 730 ? -21.686 18.491 -25.083 1.00 92.12 730 GLY A C 1
ATOM 5419 O O . GLY A 1 730 ? -22.094 19.285 -24.234 1.00 92.12 730 GLY A O 1
ATOM 5420 N N . TRP A 1 731 ? -22.528 17.696 -25.753 1.00 95.69 731 TRP A N 1
ATOM 5421 C CA . TRP A 1 731 ? -23.952 17.645 -25.426 1.00 95.69 731 TRP A CA 1
ATOM 5422 C C . TRP A 1 731 ? -24.223 16.940 -24.092 1.00 95.69 731 TRP A C 1
ATOM 5424 O O . TRP A 1 731 ? -25.071 17.411 -23.341 1.00 95.69 731 TRP A O 1
ATOM 5434 N N . SER A 1 732 ? -23.509 15.860 -23.755 1.00 95.56 732 SER A N 1
ATOM 5435 C CA . SER A 1 732 ? -23.728 15.123 -22.499 1.00 95.56 732 SER A CA 1
ATOM 5436 C C . SER A 1 732 ? -23.381 15.960 -21.271 1.00 95.56 732 SER A C 1
ATOM 5438 O O . SER A 1 732 ? -24.171 16.010 -20.330 1.00 95.56 732 SER A O 1
ATOM 5440 N N . THR A 1 733 ? -22.248 16.667 -21.295 1.00 92.50 733 THR A N 1
ATOM 5441 C CA . THR A 1 733 ? -21.829 17.556 -20.198 1.00 92.50 733 THR A CA 1
ATOM 5442 C C . THR A 1 733 ? -22.768 18.759 -20.061 1.00 92.50 733 THR A C 1
ATOM 5444 O O . THR A 1 733 ? -23.205 19.080 -18.957 1.00 92.50 733 THR A O 1
ATOM 5447 N N . SER A 1 734 ? -23.213 19.342 -21.181 1.00 94.62 734 SER A N 1
ATOM 5448 C CA . SER A 1 734 ? -24.275 20.365 -21.189 1.00 94.62 734 SER A CA 1
ATOM 5449 C C . SER A 1 734 ? -25.619 19.833 -20.667 1.00 94.62 734 SER A C 1
ATOM 5451 O O . SER A 1 734 ? -26.382 20.559 -20.030 1.00 94.62 734 SER A O 1
ATOM 5453 N N . CYS A 1 735 ? -25.934 18.565 -20.939 1.00 92.38 735 CYS A N 1
ATOM 5454 C CA . CYS A 1 735 ? -27.179 17.926 -20.523 1.00 92.38 735 CYS A CA 1
ATOM 5455 C C . CYS A 1 735 ? -27.178 17.562 -19.030 1.00 92.38 735 CYS A C 1
ATOM 5457 O O . CYS A 1 735 ? -28.236 17.633 -18.409 1.00 92.38 735 CYS A O 1
ATOM 5459 N N . TYR A 1 736 ? -26.019 17.237 -18.445 1.00 94.88 736 TYR A N 1
ATOM 5460 C CA . TYR A 1 736 ? -25.843 17.148 -16.992 1.00 94.88 736 TYR A CA 1
ATOM 5461 C C . TYR A 1 736 ? -26.182 18.481 -16.318 1.00 94.88 736 TYR A C 1
ATOM 5463 O O . TYR A 1 736 ? -27.081 18.538 -15.479 1.00 94.88 736 TYR A O 1
ATOM 5471 N N . GLU A 1 737 ? -25.530 19.566 -16.743 1.00 94.06 737 GLU A N 1
ATOM 5472 C CA . GLU A 1 737 ? -25.739 20.900 -16.168 1.00 94.06 737 GLU A CA 1
ATOM 5473 C C . GLU A 1 737 ? -27.196 21.376 -16.279 1.00 94.06 737 GLU A C 1
ATOM 5475 O O . GLU A 1 737 ? -27.700 22.020 -15.362 1.00 94.06 737 GLU A O 1
ATOM 5480 N N . ALA A 1 738 ? -27.903 21.006 -17.352 1.00 94.00 738 ALA A N 1
ATOM 5481 C CA . ALA A 1 738 ? -29.309 21.354 -17.557 1.00 94.00 738 ALA A CA 1
ATOM 5482 C C . ALA A 1 738 ? -30.321 20.510 -16.749 1.00 94.00 738 ALA A C 1
ATOM 5484 O O . ALA A 1 738 ? -31.481 20.917 -16.634 1.00 94.00 738 ALA A O 1
ATOM 5485 N N . LEU A 1 739 ? -29.936 19.331 -16.238 1.00 93.94 739 LEU A N 1
ATOM 5486 C CA . LEU A 1 739 ? -30.867 18.359 -15.639 1.00 93.94 739 LEU A CA 1
ATOM 5487 C C . LEU A 1 739 ? -30.551 17.964 -14.183 1.00 93.94 739 LEU A C 1
ATOM 5489 O O . LEU A 1 739 ? -31.429 17.415 -13.516 1.00 93.94 739 LEU A O 1
ATOM 5493 N N . LYS A 1 740 ? -29.357 18.269 -13.659 1.00 93.00 740 LYS A N 1
ATOM 5494 C CA . LYS A 1 740 ? -28.934 17.909 -12.290 1.00 93.00 740 LYS A CA 1
ATOM 5495 C C . LYS A 1 740 ? -29.903 18.377 -11.193 1.00 93.00 740 LYS A C 1
ATOM 5497 O O . LYS A 1 740 ? -30.247 17.597 -10.309 1.00 93.00 740 LYS A O 1
ATOM 5502 N N . ASP A 1 741 ? -30.429 19.599 -11.307 1.00 92.81 741 ASP A N 1
ATOM 5503 C CA . ASP A 1 741 ? -31.357 20.193 -10.328 1.00 92.81 741 ASP A CA 1
ATOM 5504 C C . ASP A 1 741 ? -32.758 19.542 -10.355 1.00 92.81 741 ASP A C 1
ATOM 5506 O O . ASP A 1 741 ? -33.588 19.797 -9.486 1.00 92.81 741 ASP A O 1
ATOM 5510 N N . GLN A 1 742 ? -33.022 18.680 -11.344 1.00 93.06 742 GLN A N 1
ATOM 5511 C CA . GLN A 1 742 ? -34.241 17.873 -11.480 1.00 93.06 742 GLN A CA 1
ATOM 5512 C C . GLN A 1 742 ? -34.037 16.428 -10.970 1.00 93.06 742 GLN A C 1
ATOM 5514 O O . GLN A 1 742 ? -34.870 15.560 -11.224 1.00 93.06 742 GLN A O 1
ATOM 5519 N N . GLY A 1 743 ? -32.917 16.149 -10.287 1.00 88.44 743 GLY A N 1
ATOM 5520 C CA . GLY A 1 743 ? -32.573 14.823 -9.754 1.00 88.44 743 GLY A CA 1
ATOM 5521 C C . GLY A 1 743 ? -32.101 13.812 -10.807 1.00 88.44 743 GLY A C 1
ATOM 5522 O O . GLY A 1 743 ? -31.949 12.627 -10.507 1.00 88.44 743 GLY A O 1
ATOM 5523 N N . ILE A 1 744 ? -31.864 14.258 -12.045 1.00 94.69 744 ILE A N 1
ATOM 5524 C CA . ILE A 1 744 ? -31.442 13.393 -13.149 1.00 94.69 744 ILE A CA 1
ATOM 5525 C C . ILE A 1 744 ? -29.915 13.344 -13.211 1.00 94.69 744 ILE A C 1
ATOM 5527 O O . ILE A 1 744 ? -29.245 14.357 -13.424 1.00 94.69 744 ILE A O 1
ATOM 5531 N N . LYS A 1 745 ? -29.368 12.136 -13.093 1.00 93.88 745 LYS A N 1
ATOM 5532 C CA . LYS A 1 745 ? -27.956 11.842 -13.330 1.00 93.88 745 LYS A CA 1
ATOM 5533 C C . LYS A 1 745 ? -27.693 11.704 -14.827 1.00 93.88 745 LYS A C 1
ATOM 5535 O O . LYS A 1 745 ? -28.441 11.026 -15.533 1.00 93.88 745 LYS A O 1
ATOM 5540 N N . VAL A 1 746 ? -26.613 12.312 -15.311 1.00 96.56 746 VAL A N 1
ATOM 5541 C CA . VAL A 1 746 ? -26.205 12.256 -16.722 1.00 96.56 746 VAL A CA 1
ATOM 5542 C C . VAL A 1 746 ? -24.718 11.931 -16.799 1.00 96.56 746 VAL A C 1
ATOM 5544 O O . VAL A 1 746 ? -23.903 12.602 -16.168 1.00 96.56 746 VAL A O 1
ATOM 5547 N N . MET A 1 747 ? -24.386 10.905 -17.578 1.00 96.25 747 MET A N 1
ATOM 5548 C CA . MET A 1 747 ? -23.045 10.351 -17.748 1.00 96.25 747 MET A CA 1
ATOM 5549 C C . MET A 1 747 ? -22.720 10.188 -19.235 1.00 96.25 747 MET A C 1
ATOM 5551 O O . MET A 1 747 ? -23.554 9.701 -20.001 1.00 96.25 747 MET A O 1
ATOM 5555 N N . VAL A 1 748 ? -21.480 10.482 -19.630 1.00 95.94 748 VAL A N 1
ATOM 5556 C CA . VAL A 1 748 ? -20.879 9.968 -20.868 1.00 95.94 748 VAL A CA 1
ATOM 5557 C C . VAL A 1 748 ? -19.774 8.957 -20.547 1.00 95.94 748 VAL A C 1
ATOM 5559 O O . VAL A 1 748 ? -18.852 9.244 -19.786 1.00 95.94 748 VAL A O 1
ATOM 5562 N N . VAL A 1 749 ? -19.873 7.756 -21.120 1.00 94.88 749 VAL A N 1
ATOM 5563 C CA . VAL A 1 749 ? -18.827 6.722 -21.058 1.00 94.88 749 VAL A CA 1
ATOM 5564 C C . VAL A 1 749 ? -18.081 6.737 -22.384 1.00 94.88 749 VAL A C 1
ATOM 5566 O O . VAL A 1 749 ? -18.685 6.590 -23.445 1.00 94.88 749 VAL A O 1
ATOM 5569 N N . GLU A 1 750 ? -16.769 6.933 -22.342 1.00 93.44 750 GLU A N 1
ATOM 5570 C CA . GLU A 1 750 ? -15.933 7.231 -23.503 1.00 93.44 750 GLU A CA 1
ATOM 5571 C C . GLU A 1 750 ? -14.834 6.182 -23.671 1.00 93.44 750 GLU A C 1
ATOM 5573 O O . GLU A 1 750 ? -13.694 6.383 -23.244 1.00 93.44 750 GLU A O 1
ATOM 5578 N N . PRO A 1 751 ? -15.167 5.035 -24.287 1.00 89.75 751 PRO A N 1
ATOM 5579 C CA . PRO A 1 751 ? -14.209 3.968 -24.499 1.00 89.75 751 PRO A CA 1
ATOM 5580 C C . PRO A 1 751 ? -13.228 4.244 -25.644 1.00 89.75 751 PRO A C 1
ATOM 5582 O O . PRO A 1 751 ? -13.547 4.902 -26.644 1.00 89.75 751 PRO A O 1
ATOM 5585 N N . ALA A 1 752 ? -12.036 3.670 -25.489 1.00 83.25 752 ALA A N 1
ATOM 5586 C CA . ALA A 1 752 ? -11.098 3.339 -26.552 1.00 83.25 752 ALA A CA 1
ATOM 5587 C C . ALA A 1 752 ? -11.618 2.145 -27.382 1.00 83.25 752 ALA A C 1
ATOM 5589 O O . ALA A 1 752 ? -12.820 1.893 -27.440 1.00 83.25 752 ALA A O 1
ATOM 5590 N N . HIS A 1 753 ? -10.732 1.411 -28.056 1.00 81.31 753 HIS A N 1
ATOM 5591 C CA . HIS A 1 753 ? -11.117 0.251 -28.865 1.00 81.31 753 HIS A CA 1
ATOM 5592 C C . HIS A 1 753 ? -11.739 -0.848 -27.986 1.00 81.31 753 HIS A C 1
ATOM 5594 O O . HIS A 1 753 ? -11.115 -1.294 -27.020 1.00 81.31 753 HIS A O 1
ATOM 5600 N N . VAL A 1 754 ? -12.964 -1.270 -28.324 1.00 81.56 754 VAL A N 1
ATOM 5601 C CA . VAL A 1 754 ? -13.745 -2.279 -27.587 1.00 81.56 754 VAL A CA 1
ATOM 5602 C C . VAL A 1 754 ? -13.932 -3.522 -28.450 1.00 81.56 754 VAL A C 1
ATOM 5604 O O . VAL A 1 754 ? -14.434 -3.414 -29.571 1.00 81.56 754 VAL A O 1
ATOM 5607 N N . ALA A 1 755 ? -13.600 -4.700 -27.918 1.00 78.50 755 ALA A N 1
ATOM 5608 C CA . ALA A 1 755 ? -13.782 -5.986 -28.587 1.00 78.50 755 ALA A CA 1
ATOM 5609 C C . ALA A 1 755 ? -15.279 -6.271 -28.824 1.00 78.50 755 ALA A C 1
ATOM 5611 O O . ALA A 1 755 ? -15.990 -6.750 -27.940 1.00 78.50 755 ALA A O 1
ATOM 5612 N N . THR A 1 756 ? -15.753 -5.911 -30.017 1.00 73.00 756 THR A N 1
ATOM 5613 C CA . THR A 1 756 ? -17.152 -5.949 -30.469 1.00 73.00 756 THR A CA 1
ATOM 5614 C C . THR A 1 756 ? -17.194 -6.111 -31.989 1.00 73.00 756 THR A C 1
ATOM 5616 O O . THR A 1 756 ? -16.220 -5.785 -32.668 1.00 73.00 756 THR A O 1
ATOM 5619 N N . ASP A 1 757 ? -18.333 -6.520 -32.550 1.00 66.62 757 ASP A N 1
ATOM 5620 C CA . ASP A 1 757 ? -18.499 -6.656 -34.008 1.00 66.62 757 ASP A CA 1
ATOM 5621 C C . ASP A 1 757 ? -18.252 -5.335 -34.764 1.00 66.62 757 ASP A C 1
ATOM 5623 O O . ASP A 1 757 ? -17.771 -5.337 -35.897 1.00 66.62 757 ASP A O 1
ATOM 5627 N N . MET A 1 758 ? -18.490 -4.187 -34.115 1.00 65.25 758 MET A N 1
ATOM 5628 C CA . MET A 1 758 ? -18.174 -2.864 -34.666 1.00 65.25 758 MET A CA 1
ATOM 5629 C C . MET A 1 758 ? -16.667 -2.681 -34.921 1.00 65.25 758 MET A C 1
ATOM 5631 O O . MET A 1 758 ? -16.293 -2.030 -35.895 1.00 65.25 758 MET A O 1
ATOM 5635 N N . ALA A 1 759 ? -15.793 -3.296 -34.117 1.00 61.47 759 ALA A N 1
ATOM 5636 C CA . ALA A 1 759 ? -14.342 -3.228 -34.307 1.00 61.47 759 ALA A CA 1
ATOM 5637 C C . ALA A 1 759 ? -13.869 -3.948 -35.586 1.00 61.47 759 ALA A C 1
ATOM 5639 O O . ALA A 1 759 ? -12.899 -3.518 -36.204 1.00 61.47 759 ALA A O 1
ATOM 5640 N N . ALA A 1 760 ? -14.590 -4.975 -36.059 1.00 56.78 760 ALA A N 1
ATOM 5641 C CA . ALA A 1 760 ? -14.318 -5.615 -37.355 1.00 56.78 760 ALA A CA 1
ATOM 5642 C C . ALA A 1 760 ? -14.694 -4.723 -38.565 1.00 56.78 760 ALA A C 1
ATOM 5644 O O . ALA A 1 760 ? -14.230 -4.945 -39.695 1.00 56.78 760 ALA A O 1
ATOM 5645 N N . VAL A 1 761 ? -15.529 -3.706 -38.319 1.00 56.41 761 VAL A N 1
ATOM 5646 C CA . VAL A 1 761 ? -16.005 -2.718 -39.298 1.00 56.41 761 VAL A CA 1
ATOM 5647 C C . VAL A 1 761 ? -15.189 -1.417 -39.255 1.00 56.41 761 VAL A C 1
ATOM 5649 O O . VAL A 1 761 ? -15.173 -0.714 -40.261 1.00 56.41 761 VAL A O 1
ATOM 5652 N N . GLN A 1 762 ? -14.460 -1.114 -38.167 1.00 55.25 762 GLN A N 1
ATOM 5653 C CA . GLN A 1 762 ? -13.612 0.087 -38.076 1.00 55.25 762 GLN A CA 1
ATOM 5654 C C . GLN A 1 762 ? -12.579 0.126 -39.219 1.00 55.25 762 GLN A C 1
ATOM 5656 O O . GLN A 1 762 ? -11.639 -0.673 -39.287 1.00 55.25 762 GLN A O 1
ATOM 5661 N N . GLY A 1 763 ? -12.809 1.042 -40.160 1.00 46.59 763 GLY A N 1
ATOM 5662 C CA . GLY A 1 763 ? -12.141 1.076 -41.454 1.00 46.59 763 GLY A CA 1
ATOM 5663 C C . GLY A 1 763 ? -10.764 1.723 -41.384 1.00 46.59 763 GLY A C 1
ATOM 5664 O O . GLY A 1 763 ? -10.625 2.934 -41.296 1.00 46.59 763 GLY A O 1
ATOM 5665 N N . GLY A 1 764 ? -9.733 0.893 -41.466 1.00 46.38 764 GLY A N 1
ATOM 5666 C CA . GLY A 1 764 ? -8.345 1.320 -41.564 1.00 46.38 764 GLY A CA 1
ATOM 5667 C C . GLY A 1 764 ? -7.441 0.101 -41.468 1.00 46.38 764 GLY A C 1
ATOM 5668 O O . GLY A 1 764 ? -7.710 -0.816 -40.687 1.00 46.38 764 GLY A O 1
ATOM 5669 N N . THR A 1 765 ? -6.353 0.067 -42.240 1.00 45.97 765 THR A N 1
ATOM 5670 C CA . THR A 1 765 ? -5.411 -1.074 -42.247 1.00 45.97 765 THR A CA 1
ATOM 5671 C C . THR A 1 765 ? -4.768 -1.332 -40.882 1.00 45.97 765 THR A C 1
ATOM 5673 O O . THR A 1 765 ? -4.231 -2.406 -40.651 1.00 45.97 765 THR A O 1
ATOM 5676 N N . ARG A 1 766 ? -4.862 -0.373 -39.954 1.00 49.31 766 ARG A N 1
ATOM 5677 C CA . ARG A 1 766 ? -4.320 -0.448 -38.595 1.00 49.31 766 ARG A CA 1
ATOM 5678 C C . ARG A 1 766 ? -5.272 -1.048 -37.551 1.00 49.31 766 ARG A C 1
ATOM 5680 O O . ARG A 1 766 ? -4.798 -1.446 -36.491 1.00 49.31 766 ARG A O 1
ATOM 5687 N N . TYR A 1 767 ? -6.581 -1.099 -37.820 1.00 52.81 767 TYR A N 1
ATOM 5688 C CA . TYR A 1 767 ? -7.591 -1.511 -36.829 1.00 52.81 767 TYR A CA 1
ATOM 5689 C C . TYR A 1 767 ? -8.123 -2.927 -37.054 1.00 52.81 767 TYR A C 1
ATOM 5691 O O . TYR A 1 767 ? -8.272 -3.666 -36.086 1.00 52.81 767 TYR A O 1
ATOM 5699 N N . ARG A 1 768 ? -8.288 -3.370 -38.310 1.00 50.91 768 ARG A N 1
ATOM 5700 C CA . ARG A 1 768 ? -8.671 -4.766 -38.622 1.00 50.91 768 ARG A CA 1
ATOM 5701 C C . ARG A 1 768 ? -7.661 -5.827 -38.173 1.00 50.91 768 ARG A C 1
ATOM 5703 O O . ARG A 1 768 ? -8.022 -6.993 -38.070 1.00 50.91 768 ARG A O 1
ATOM 5710 N N . GLU A 1 769 ? -6.418 -5.431 -37.916 1.00 53.81 769 GLU A N 1
ATOM 5711 C CA . GLU A 1 769 ? -5.346 -6.306 -37.420 1.00 53.81 769 GLU A CA 1
ATOM 5712 C C . GLU A 1 769 ? -5.138 -6.187 -35.895 1.00 53.81 769 GLU A C 1
ATOM 5714 O O . GLU A 1 769 ? -4.310 -6.896 -35.317 1.00 53.81 769 GLU A O 1
ATOM 5719 N N . MET A 1 770 ? -5.886 -5.307 -35.214 1.00 64.62 770 MET A N 1
ATOM 5720 C CA . MET A 1 770 ? -5.800 -5.147 -33.765 1.00 64.62 770 MET A CA 1
ATOM 5721 C C . MET A 1 770 ? -6.465 -6.339 -33.070 1.00 64.62 770 MET A C 1
ATOM 5723 O O . MET A 1 770 ? -7.673 -6.548 -33.168 1.00 64.62 770 MET A O 1
ATOM 5727 N N . LYS A 1 771 ? -5.667 -7.126 -32.347 1.00 66.19 771 LYS A N 1
ATOM 5728 C CA . LYS A 1 771 ? -6.160 -8.304 -31.626 1.00 66.19 771 LYS A CA 1
ATOM 5729 C C . LYS A 1 771 ? -7.098 -7.916 -30.470 1.00 66.19 771 LYS A C 1
ATOM 5731 O O . LYS A 1 771 ? -6.821 -6.908 -29.811 1.00 66.19 771 LYS A O 1
ATOM 5736 N N . PRO A 1 772 ? -8.128 -8.723 -30.145 1.00 68.88 772 PRO A N 1
ATOM 5737 C CA . PRO A 1 772 ? -9.014 -8.484 -29.001 1.00 68.88 772 PRO A CA 1
ATOM 5738 C C . PRO A 1 772 ? -8.278 -8.258 -27.671 1.00 68.88 772 PRO A C 1
ATOM 5740 O O . PRO A 1 772 ? -8.710 -7.441 -26.863 1.00 68.88 772 PRO A O 1
ATOM 5743 N N . GLU A 1 773 ? -7.128 -8.905 -27.457 1.00 70.81 773 GLU A N 1
ATOM 5744 C CA . GLU A 1 773 ? -6.299 -8.723 -26.255 1.00 70.81 773 GLU A CA 1
ATOM 5745 C C . GLU A 1 773 ? -5.820 -7.273 -26.050 1.00 70.81 773 GLU A C 1
ATOM 5747 O O . GLU A 1 773 ? -5.554 -6.881 -24.913 1.00 70.81 773 GLU A O 1
ATOM 5752 N N . LEU A 1 774 ? -5.727 -6.473 -27.122 1.00 72.19 774 LEU A N 1
ATOM 5753 C CA . LEU A 1 774 ? -5.334 -5.055 -27.107 1.00 72.19 774 LEU A CA 1
ATOM 5754 C C . LEU A 1 774 ? -6.525 -4.095 -26.946 1.00 72.19 774 LEU A C 1
ATOM 5756 O O . LEU A 1 774 ? -6.328 -2.889 -26.821 1.00 72.19 774 LEU A O 1
ATOM 5760 N N . MET A 1 775 ? -7.750 -4.616 -26.920 1.00 80.81 775 MET A N 1
ATOM 5761 C CA . MET A 1 775 ? -8.981 -3.853 -26.714 1.00 80.81 775 MET A CA 1
ATOM 5762 C C . MET A 1 775 ? -9.468 -3.988 -25.266 1.00 80.81 775 MET A C 1
ATOM 5764 O O . MET A 1 775 ? -9.073 -4.911 -24.546 1.00 80.81 775 MET A O 1
ATOM 5768 N N . ILE A 1 776 ? -10.329 -3.074 -24.819 1.00 80.62 776 ILE A N 1
ATOM 5769 C CA . ILE A 1 776 ? -11.177 -3.322 -23.641 1.00 80.62 776 ILE A CA 1
ATOM 5770 C C . ILE A 1 776 ? -12.393 -4.166 -24.047 1.00 80.62 776 ILE A C 1
ATOM 5772 O O . ILE A 1 776 ? -12.682 -4.345 -25.231 1.00 80.62 776 ILE A O 1
ATOM 5776 N N . THR A 1 777 ? -13.103 -4.723 -23.077 1.00 82.94 777 THR A N 1
ATOM 5777 C CA . THR A 1 777 ? -14.280 -5.566 -23.301 1.00 82.94 777 THR A CA 1
ATOM 5778 C C . THR A 1 777 ? -15.571 -4.752 -23.227 1.00 82.94 777 THR A C 1
ATOM 5780 O O . THR A 1 777 ? -15.631 -3.687 -22.611 1.00 82.94 777 THR A O 1
ATOM 5783 N N . ALA A 1 778 ? -16.656 -5.282 -23.796 1.00 75.94 778 ALA A N 1
ATOM 5784 C CA . ALA A 1 778 ? -17.990 -4.719 -23.582 1.00 75.94 778 ALA A CA 1
ATOM 5785 C C . ALA A 1 778 ? -18.437 -4.784 -22.102 1.00 75.94 778 ALA A C 1
ATOM 5787 O O . ALA A 1 778 ? -19.286 -3.996 -21.689 1.00 75.94 778 ALA A O 1
ATOM 5788 N N . VAL A 1 779 ? -17.847 -5.679 -21.295 1.00 76.44 779 VAL A N 1
ATOM 5789 C CA . VAL A 1 779 ? -18.109 -5.779 -19.850 1.00 76.44 779 VAL A CA 1
ATOM 5790 C C . VAL A 1 779 ? -17.549 -4.562 -19.115 1.00 76.44 779 VAL A C 1
ATOM 5792 O O . VAL A 1 779 ? -18.254 -4.004 -18.281 1.00 76.44 779 VAL A O 1
ATOM 5795 N N . ASP A 1 780 ? -16.353 -4.084 -19.472 1.00 79.00 780 ASP A N 1
ATOM 5796 C CA . ASP A 1 780 ? -15.753 -2.879 -18.874 1.00 79.00 780 ASP A CA 1
ATOM 5797 C C . ASP A 1 780 ? -16.631 -1.637 -19.126 1.00 79.00 780 ASP A C 1
ATOM 5799 O O . ASP A 1 780 ? -16.886 -0.834 -18.226 1.00 79.00 780 ASP A O 1
ATOM 5803 N N . VAL A 1 781 ? -17.171 -1.517 -20.346 1.00 82.12 781 VAL A N 1
ATOM 5804 C CA . VAL A 1 781 ? -18.105 -0.442 -20.729 1.00 82.12 781 VAL A CA 1
ATOM 5805 C C . VAL A 1 781 ? -19.433 -0.553 -19.971 1.00 82.12 781 VAL A C 1
ATOM 5807 O O . VAL A 1 781 ? -19.964 0.458 -19.511 1.00 82.12 781 VAL A O 1
ATOM 5810 N N . ALA A 1 782 ? -19.959 -1.769 -19.795 1.00 77.12 782 ALA A N 1
ATOM 5811 C CA . ALA A 1 782 ? -21.179 -2.009 -19.028 1.00 77.12 782 ALA A CA 1
ATOM 5812 C C . ALA A 1 782 ? -20.995 -1.730 -17.524 1.00 77.12 782 ALA A C 1
ATOM 5814 O O . ALA A 1 782 ? -21.876 -1.139 -16.903 1.00 77.12 782 ALA A O 1
ATOM 5815 N N . GLN A 1 783 ? -19.848 -2.090 -16.939 1.00 73.25 783 GLN A N 1
ATOM 5816 C CA . GLN A 1 783 ? -19.520 -1.785 -15.543 1.00 73.25 783 GLN A CA 1
ATOM 5817 C C . GLN A 1 783 ? -19.414 -0.271 -15.311 1.00 73.25 783 GLN A C 1
ATOM 5819 O O . GLN A 1 783 ? -20.005 0.239 -14.361 1.00 73.25 783 GLN A O 1
ATOM 5824 N N . ALA A 1 784 ? -18.758 0.468 -16.213 1.00 79.44 784 ALA A N 1
ATOM 5825 C CA . ALA A 1 784 ? -18.721 1.930 -16.155 1.00 79.44 784 ALA A CA 1
ATOM 5826 C C . ALA A 1 784 ? -20.121 2.562 -16.253 1.00 79.44 784 ALA A C 1
ATOM 5828 O O . ALA A 1 784 ? -20.451 3.457 -15.477 1.00 79.44 784 ALA A O 1
ATOM 5829 N N . ALA A 1 785 ? -20.972 2.052 -17.150 1.00 81.88 785 ALA A N 1
ATOM 5830 C CA . ALA A 1 785 ? -22.361 2.489 -17.286 1.00 81.88 785 ALA A CA 1
ATOM 5831 C C . ALA A 1 785 ? -23.224 2.222 -16.032 1.00 81.88 785 ALA A C 1
ATOM 5833 O O . ALA A 1 785 ? -24.261 2.863 -15.866 1.00 81.88 785 ALA A O 1
ATOM 5834 N N . LEU A 1 786 ? -22.814 1.314 -15.136 1.00 79.69 786 LEU A N 1
ATOM 5835 C CA . LEU A 1 786 ? -23.525 1.017 -13.885 1.00 79.69 786 LEU A CA 1
ATOM 5836 C C . LEU A 1 786 ? -23.130 1.926 -12.704 1.00 79.69 786 LEU A C 1
ATOM 5838 O O . LEU A 1 786 ? -23.852 1.971 -11.706 1.00 79.69 786 LEU A O 1
ATOM 5842 N N . LEU A 1 787 ? -22.043 2.699 -12.812 1.00 75.56 787 LEU A N 1
ATOM 5843 C CA . LEU A 1 787 ? -21.574 3.593 -11.743 1.00 75.56 787 LEU A CA 1
ATOM 5844 C C . LEU A 1 787 ? -22.634 4.598 -11.229 1.00 75.56 787 LEU A C 1
ATOM 5846 O O . LEU A 1 787 ? -22.709 4.777 -10.013 1.00 75.56 787 LEU A O 1
ATOM 5850 N N . PRO A 1 788 ? -23.501 5.231 -12.055 1.00 77.56 788 PRO A N 1
ATOM 5851 C CA . PRO A 1 788 ? -24.499 6.184 -11.555 1.00 77.56 788 PRO A CA 1
ATOM 5852 C C . PRO A 1 788 ? -25.456 5.603 -10.504 1.00 77.56 788 PRO A C 1
ATOM 5854 O O . PRO A 1 788 ? -25.853 6.322 -9.579 1.00 77.56 788 PRO A O 1
ATOM 5857 N N . PHE A 1 789 ? -25.812 4.320 -10.638 1.00 76.06 789 PHE A N 1
ATOM 5858 C CA . PHE A 1 789 ? -26.752 3.605 -9.766 1.00 76.06 789 PHE A CA 1
ATOM 5859 C C . PHE A 1 789 ? -26.122 3.184 -8.431 1.00 76.06 789 PHE A C 1
ATOM 5861 O O . PHE A 1 789 ? -26.831 3.031 -7.443 1.00 76.06 789 PHE A O 1
ATOM 5868 N N . GLN A 1 790 ? -24.796 3.023 -8.392 1.00 69.06 790 GLN A N 1
ATOM 5869 C CA . GLN A 1 790 ? -24.036 2.647 -7.192 1.00 69.06 790 GLN A CA 1
ATOM 5870 C C . GLN A 1 790 ? -23.750 3.844 -6.266 1.00 69.06 790 GLN A C 1
ATOM 5872 O O . GLN A 1 790 ? -23.258 3.675 -5.153 1.00 69.06 790 GLN A O 1
ATOM 5877 N N . LEU A 1 791 ? -24.034 5.064 -6.730 1.00 62.41 791 LEU A N 1
ATOM 5878 C CA . LEU A 1 791 ? -23.692 6.315 -6.060 1.00 62.41 791 LEU A CA 1
ATOM 5879 C C . LEU A 1 791 ? -24.919 6.978 -5.429 1.00 62.41 791 LEU A C 1
ATOM 5881 O O . LEU A 1 791 ? -26.021 6.933 -5.981 1.00 62.41 791 LEU A O 1
ATOM 5885 N N . SER A 1 792 ? -24.707 7.674 -4.308 1.00 76.31 792 SER A N 1
ATOM 5886 C CA . SER A 1 792 ? -25.761 8.388 -3.574 1.00 76.31 792 SER A CA 1
ATOM 5887 C C . SER A 1 792 ? -26.535 9.383 -4.462 1.00 76.31 792 SER A C 1
ATOM 5889 O O . SER A 1 792 ? -26.016 9.816 -5.498 1.00 76.31 792 SER A O 1
ATOM 5891 N N . PRO A 1 793 ? -27.772 9.782 -4.099 1.00 71.62 793 PRO A N 1
ATOM 5892 C CA . PRO A 1 793 ? -28.583 10.675 -4.933 1.00 71.62 793 PRO A CA 1
ATOM 5893 C C . PRO A 1 793 ? -27.887 11.994 -5.303 1.00 71.62 793 PRO A C 1
ATOM 5895 O O . PRO A 1 793 ? -28.013 12.447 -6.435 1.00 71.62 793 PRO A O 1
ATOM 5898 N N . GLY A 1 794 ? -27.089 12.561 -4.390 1.00 76.19 794 GLY A N 1
ATOM 5899 C CA . GLY A 1 794 ? -26.330 13.799 -4.613 1.00 76.19 794 GLY A CA 1
ATOM 5900 C C . GLY A 1 794 ? -25.016 13.652 -5.394 1.00 76.19 794 GLY A C 1
ATOM 5901 O O . GLY A 1 794 ? -24.302 14.639 -5.538 1.00 76.19 794 GLY A O 1
ATOM 5902 N N . ALA A 1 795 ? -24.662 12.453 -5.872 1.00 75.69 795 ALA A N 1
ATOM 5903 C CA . ALA A 1 795 ? -23.406 12.193 -6.577 1.00 75.69 795 ALA A CA 1
ATOM 5904 C C . ALA A 1 795 ? -23.644 11.749 -8.031 1.00 75.69 795 ALA A C 1
ATOM 5906 O O . ALA A 1 795 ? -24.185 10.668 -8.283 1.00 75.69 795 ALA A O 1
ATOM 5907 N N . ASN A 1 796 ? -23.187 12.561 -8.989 1.00 85.44 796 ASN A N 1
ATOM 5908 C CA . ASN A 1 796 ? -23.167 12.245 -10.418 1.00 85.44 796 ASN A CA 1
ATOM 5909 C C . ASN A 1 796 ? -21.725 12.072 -10.918 1.00 85.44 796 ASN A C 1
ATOM 5911 O O . ASN A 1 796 ? -20.856 12.867 -10.568 1.00 85.44 796 ASN A O 1
ATOM 5915 N N . VAL A 1 797 ? -21.486 11.084 -11.783 1.00 87.31 797 VAL A N 1
ATOM 5916 C CA . VAL A 1 797 ? -20.231 10.961 -12.541 1.00 87.31 797 VAL A CA 1
ATOM 5917 C C . VAL A 1 797 ? -20.532 11.361 -13.979 1.00 87.31 797 VAL A C 1
ATOM 5919 O O . VAL A 1 797 ? -21.155 10.603 -14.718 1.00 87.31 797 VAL A O 1
ATOM 5922 N N . ALA A 1 798 ? -20.132 12.578 -14.348 1.00 85.19 798 ALA A N 1
ATOM 5923 C CA . ALA A 1 798 ? -20.453 13.166 -15.648 1.00 85.19 798 ALA A CA 1
ATOM 5924 C C . ALA A 1 798 ? -19.707 12.497 -16.813 1.00 85.19 798 ALA A C 1
ATOM 5926 O O . ALA A 1 798 ? -20.257 12.373 -17.904 1.00 85.19 798 ALA A O 1
ATOM 5927 N N . GLU A 1 799 ? -18.475 12.042 -16.581 1.00 92.25 799 GLU A N 1
ATOM 5928 C CA . GLU A 1 799 ? -17.548 11.552 -17.605 1.00 92.25 799 GLU A CA 1
ATOM 5929 C C . GLU A 1 799 ? -16.784 10.321 -17.093 1.00 92.25 799 GLU A C 1
ATOM 5931 O O . GLU A 1 799 ? -16.285 10.327 -15.967 1.00 92.25 799 GLU A O 1
ATOM 5936 N N . VAL A 1 800 ? -16.651 9.281 -17.923 1.00 91.56 800 VAL A N 1
ATOM 5937 C CA . VAL A 1 800 ? -15.808 8.102 -17.649 1.00 91.56 800 VAL A CA 1
ATOM 5938 C C . VAL A 1 800 ? -15.027 7.728 -18.902 1.00 91.56 800 VAL A C 1
ATOM 5940 O O . VAL A 1 800 ? -15.595 7.186 -19.847 1.00 91.56 800 VAL A O 1
ATOM 5943 N N . VAL A 1 801 ? -13.718 7.975 -18.917 1.00 90.00 801 VAL A N 1
ATOM 5944 C CA . VAL A 1 801 ? -12.843 7.578 -20.033 1.00 90.00 801 VAL A CA 1
ATOM 5945 C C . VAL A 1 801 ? -12.287 6.180 -19.773 1.00 90.00 801 VAL A C 1
ATOM 5947 O O . VAL A 1 801 ? -11.636 5.957 -18.755 1.00 90.00 801 VAL A O 1
ATOM 5950 N N . LEU A 1 802 ? -12.508 5.242 -20.698 1.00 85.81 802 LEU A N 1
ATOM 5951 C CA . LEU A 1 802 ? -12.001 3.870 -20.587 1.00 85.81 802 LEU A CA 1
ATOM 5952 C C . LEU A 1 802 ? -10.927 3.612 -21.645 1.00 85.81 802 LEU A C 1
ATOM 5954 O O . LEU A 1 802 ? -11.237 3.360 -22.809 1.00 85.81 802 LEU A O 1
ATOM 5958 N N . ASN A 1 803 ? -9.660 3.640 -21.238 1.00 81.69 803 ASN A N 1
ATOM 5959 C CA . ASN A 1 803 ? -8.543 3.199 -22.070 1.00 81.69 803 ASN A CA 1
ATOM 5960 C C . ASN A 1 803 ? -8.144 1.764 -21.711 1.00 81.69 803 ASN A C 1
ATOM 5962 O O . ASN A 1 803 ? -8.276 1.334 -20.566 1.00 81.69 803 ASN A O 1
ATOM 5966 N N . LYS A 1 804 ? -7.598 1.026 -22.680 1.00 78.75 804 LYS A N 1
ATOM 5967 C CA . LYS A 1 804 ? -6.853 -0.199 -22.379 1.00 78.75 804 LYS A CA 1
ATOM 5968 C C . LYS A 1 804 ? -5.558 0.194 -21.663 1.00 78.75 804 LYS A C 1
ATOM 5970 O O . LYS A 1 804 ? -4.885 1.099 -22.138 1.00 78.75 804 LYS A O 1
ATOM 5975 N N . MET A 1 805 ? -5.170 -0.511 -20.597 1.00 64.75 805 MET A N 1
ATOM 5976 C CA . MET A 1 805 ? -3.975 -0.193 -19.784 1.00 64.75 805 MET A CA 1
ATOM 5977 C C . MET A 1 805 ? -2.668 -0.024 -20.584 1.00 64.75 805 MET A C 1
ATOM 5979 O O . MET A 1 805 ? -1.781 0.706 -20.161 1.00 64.75 805 MET A O 1
ATOM 5983 N N . GLN A 1 806 ? -2.533 -0.688 -21.736 1.00 62.88 806 GLN A N 1
ATOM 5984 C CA . GLN A 1 806 ? -1.370 -0.583 -22.628 1.00 62.88 806 GLN A CA 1
ATOM 5985 C C . GLN A 1 806 ? -1.464 0.568 -23.658 1.00 62.88 806 GLN A C 1
ATOM 5987 O O . GLN A 1 806 ? -0.568 0.727 -24.485 1.00 62.88 806 GLN A O 1
ATOM 5992 N N . THR A 1 807 ? -2.546 1.352 -23.653 1.00 54.91 807 THR A N 1
ATOM 5993 C CA . THR A 1 807 ? -2.752 2.517 -24.529 1.00 54.91 807 THR A CA 1
ATOM 5994 C C . THR A 1 807 ? -2.469 3.801 -23.744 1.00 54.91 807 THR A C 1
ATOM 5996 O O . THR A 1 807 ? -3.062 3.969 -22.680 1.00 54.91 807 THR A O 1
ATOM 5999 N N . PRO A 1 808 ? -1.621 4.723 -24.245 1.00 55.09 808 PRO A N 1
ATOM 6000 C CA . PRO A 1 808 ? -1.387 6.013 -23.595 1.00 55.09 808 PRO A CA 1
ATOM 6001 C C . PRO A 1 808 ? -2.689 6.781 -23.349 1.00 55.09 808 PRO A C 1
ATOM 6003 O O . PRO A 1 808 ? -3.572 6.789 -24.213 1.00 55.09 808 PRO A O 1
ATOM 6006 N N . TYR A 1 809 ? -2.797 7.442 -22.195 1.00 51.75 809 TYR A N 1
ATOM 6007 C CA . TYR A 1 809 ? -3.985 8.204 -21.832 1.00 51.75 809 TYR A CA 1
ATOM 6008 C C . TYR A 1 809 ? -4.283 9.304 -22.859 1.00 51.75 809 TYR A C 1
ATOM 6010 O O . TYR A 1 809 ? -3.427 10.105 -23.240 1.00 51.75 809 TYR A O 1
ATOM 6018 N N . VAL A 1 810 ? -5.529 9.325 -23.327 1.00 54.81 810 VAL A N 1
ATOM 6019 C CA . VAL A 1 810 ? -6.012 10.317 -24.286 1.00 54.81 810 VAL A CA 1
ATOM 6020 C C . VAL A 1 810 ? -6.552 11.517 -23.515 1.00 54.81 810 VAL A C 1
ATOM 6022 O O . VAL A 1 810 ? -7.739 11.566 -23.186 1.00 54.81 810 VAL A O 1
ATOM 6025 N N . GLU A 1 811 ? -5.685 12.493 -23.237 1.00 49.53 811 GLU A N 1
ATOM 6026 C CA . GLU A 1 811 ? -6.120 13.793 -22.724 1.00 49.53 811 GLU A CA 1
ATOM 6027 C C . GLU A 1 811 ? -7.186 14.411 -23.641 1.00 49.53 811 GLU A C 1
ATOM 6029 O O . GLU A 1 811 ? -6.980 14.567 -24.850 1.00 49.53 811 GLU A O 1
ATOM 6034 N N . ALA A 1 812 ? -8.290 14.870 -23.047 1.00 42.84 812 ALA A N 1
ATOM 6035 C CA . ALA A 1 812 ? -9.004 15.996 -23.626 1.00 42.84 812 ALA A CA 1
ATOM 6036 C C . ALA A 1 812 ? -8.091 17.219 -23.494 1.00 42.84 812 ALA A C 1
A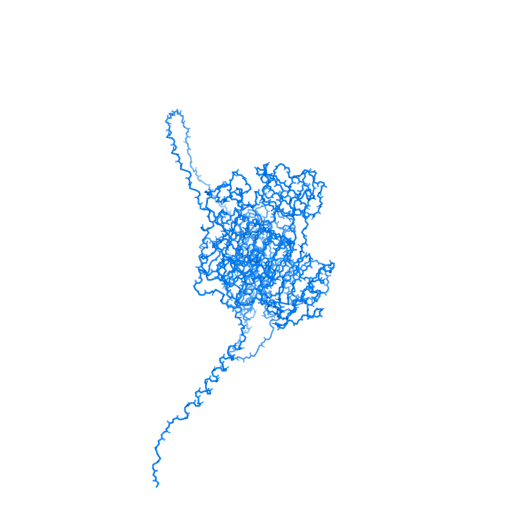TOM 6038 O O . ALA A 1 812 ? -7.798 17.654 -22.379 1.00 42.84 812 ALA A O 1
ATOM 6039 N N . ARG A 1 813 ? -7.627 17.768 -24.622 1.00 42.56 813 ARG A N 1
ATOM 6040 C CA . ARG A 1 813 ? -6.877 19.031 -24.610 1.00 42.56 813 ARG A CA 1
ATOM 6041 C C . ARG A 1 813 ? -7.715 20.106 -23.906 1.00 42.56 813 ARG A C 1
ATOM 6043 O O . ARG A 1 813 ? -8.893 20.224 -24.251 1.00 42.56 813 ARG A O 1
ATOM 6050 N N . PRO A 1 814 ? -7.134 20.930 -23.015 1.00 35.38 814 PRO A N 1
ATOM 6051 C CA . PRO A 1 814 ? -7.841 22.070 -22.448 1.00 35.38 814 PRO A CA 1
ATOM 6052 C C . PRO A 1 814 ? -8.427 22.945 -23.559 1.00 35.38 814 PRO A C 1
ATOM 6054 O O . PRO A 1 814 ? -7.711 23.384 -24.465 1.00 35.38 814 PRO A O 1
ATOM 6057 N N . SER A 1 815 ? -9.736 23.184 -23.505 1.00 31.47 815 SER A N 1
ATOM 6058 C CA . SER A 1 815 ? -10.405 24.117 -24.404 1.00 31.47 815 SER A CA 1
ATOM 6059 C C . SER A 1 815 ? -9.910 25.531 -24.107 1.00 31.47 815 SER A C 1
ATOM 6061 O O . SER A 1 815 ? -10.194 26.071 -23.042 1.00 31.47 815 SER A O 1
ATOM 6063 N N . LEU A 1 816 ? -9.161 26.120 -25.041 1.00 31.50 816 LEU A N 1
ATOM 6064 C CA . LEU A 1 816 ? -8.664 27.496 -24.957 1.00 31.50 816 LEU A CA 1
ATOM 6065 C C . LEU A 1 816 ? -9.804 28.510 -25.154 1.00 31.50 816 LEU A C 1
ATOM 6067 O O . LEU A 1 816 ? -9.963 29.032 -26.258 1.00 31.50 816 LEU A O 1
ATOM 6071 N N . PHE A 1 817 ? -10.562 28.782 -24.088 1.00 30.19 817 PHE A N 1
ATOM 6072 C CA . PHE A 1 817 ? -11.470 29.925 -23.936 1.00 30.19 817 PHE A CA 1
ATOM 6073 C C . PHE A 1 817 ? -11.552 30.363 -22.470 1.00 30.19 817 PHE A C 1
ATOM 6075 O O . PHE A 1 817 ? -11.637 29.466 -21.605 1.00 30.19 817 PHE A O 1
#

Organism: Chlorella vulgaris (NCBI:txid3077)

Radius of gyration: 35.61 Å; chains: 1; bounding box: 101×67×140 Å

InterPro domains:
  IPR002347 Short-chain dehydrogenase/reductase SDR [PF00106] (630-760)
  IPR002347 Short-chain dehydrogenase/reductase SDR [PR00081] (645-656)
  IPR002347 Short-chain dehydrogenase/reductase SDR [PR00081] (695-711)
  IPR002347 Short-chain dehydrogenase/reductase SDR [PR00081] (721-740)
  IPR002347 Short-chain dehydrogenase/reductase SDR [PR00081] (742-759)
  IPR011050 Pectin lyase fold/virulence factor [SSF51126] (71-391)
  IPR012334 Pectin lyase fold [G3DSA:2.160.20.10] (75-206)
  IPR024535 Rhamnogalacturonase A/B/Epimerase-like, pectate lyase domain [PF12708] (79-145)
  IPR036291 NAD(P)-binding domain superfamily [SSF51735] (631-785)

Sequence (817 aa):
MKHLKHWPGVLVAAAGVGLAILVIVLAVYSFGAKLSEVSVPPPPLPPLTELPAGRGLDWSLAGYKDGREPIPSPPATLNVVDDFGAAGDGVTDDTAALQAALAAAHESAEGGVVLLPAGTYLLTQQLSINRSNIIIRGEGANTTELYIPLSLSDVYNGTWNMDESGKVTSAWLYRGGFLSINGRRCRSTPRSTLLATVDGSVQQGAMKIPVDSPSKFRLGQWVRIFINDNSTAPGGEEEDEEESETSGGDGPQQGTAPKGSITAFVYGDGLADSGQPGTLSRDDISFTAKIASIGDDWVALDRELPFPVKRRWTGVLHECRPTVQDSGIEHLTIRFKHTPAGPHLTERGYNAVDLEYGVNVWVRSLTILNADNGIKMRGIDRSTISDLTINVTARRWVEGASKKVNGHHGVAMSRSHSTLLTRLSLATPLYHGISMEGGALLNVASRSGGTDLVLDLHRSGPWGNLFTALDMGPSGKRSFDAGGRGDRGAHGGRQNTFWNLFAGDGSVPDVSALSPSPAPAPALAPAPAPGLQPLPAGAGAVQTARRRFGGHASSSGGSSYLSGRARARLRRVLAKKSEAESLQQPSSLQLPDCNFGPLLNFVGGFVGQRCNASDWLVAGLPEGKPDLHTSQVDRLAEGLLSAHGCIHALVNSAALYPDPGKLDPVDGNPDAWEAALQLNVLAPMRLTRRLAPAMAKEGSGYIINLGSVAGRRSVADEASYAATKWAMHGWSTSCYEALKDQGIKVMVVEPAHVATDMAAVQGGTRYREMKPELMITAVDVAQAALLPFQLSPGANVAEVVLNKMQTPYVEARPSLF

Secondary structure (DSSP, 8-state):
---------STTHHHHHHHHHHHHHHHHHHHSS-------PPPPPPPPPPPPS--S---TT-STTTTTSPPP-PPP-EETTTTT----EEEEETHHHHHHHHHHHHHSSS-EEEEE-SEEEE--S-EEE-SSSEEEEES-TTTEEEEE-S-HHHHSTT-EEE-TT--EEETTSSS--SEEEE-----SS-TTTEEEEBPS-B-TT-SEEEBS-GGG--TT-EEEEEEEETTS-----------------------PPSTT-HHHHHTGGGTS---STTSSSSSEEEEEEEEEEE-SSEEEESS--SSPBPTTEEEEEEE---S-BS-EEEEEEEEEPP----STT-----EEEEEES-BS-EEEEEEEES-SEEEEEES-BS-EEEEEEEE-SS--SPTT-SS--S-SEEEEEES-BS-EEEEEEE-S--SEEEEE-TT-BS-EEEEEEESS--EE--SS---S-EEEEEE--SS-TTTT---S-TTS-SS--TT-EEEEEE-TTSPPP-GGGGSPPPPPPP--PPPPPPPP-PPP-------------------------------------------------------------S----S----PPPP-GGGS---PPPSSS--TTTHHHHHHHHHHHHHHS--SEEEE---------SSHHHH--HHHHHHHHIIIIIHHHHHHHHHHHHHHHTT-EEEEEE--GGGTS--SS-HHHHHHHHHHHHHHHHHHHHHGGGTEEEEEEEESSEESHHHHH--STTTTT--GGGSEEHHHHHHHHHHHHHS-TT----EEEE--TTSPP--------